Protein AF-0000000075447729 (afdb_homodimer)

Nearest PDB structures (foldseek):
  5v6p-assembly1_B  TM=3.395E-01  e=4.641E+00  Saccharomyces cerevisiae S288C
  5l9u-assembly1_O  TM=1.734E-01  e=1.439E+00  Homo sapiens
  3sf4-assembly1_A  TM=2.331E-01  e=7.846E+00  Homo sapiens
  6q6h-assembly1_O  TM=1.953E-01  e=3.949E+00  Homo sapiens
  5v6p-assembly1_B  TM=3.345E-01  e=5.089E+00  Saccharomyces cerevisiae S288C

Radius of gyration: 35.37 Å; Cα contacts (8 Å, |Δi|>4): 1286; chains: 2; bounding box: 98×105×91 Å

Organism: Fusarium oxysporum f. sp. cubense (strain race 4) (NCBI:txid2502994)

Sequence (1040 aa):
MRSFPSGCWTCKLRHRKCDLQIPACRECTDRCIPCHGYGSKPTWMDGSAAEHEELERIKRAVKQHVKKLRRVQRNQNLGRDVQPERRAQIQTPPAPDATELSISPSQDPNPPYVLPPRLASLIMYYLDHVFVWQFPYFQPRSSLGNRGWLLIFLSNGGSLSHAALALSTLHRDASQKKCSYSQEAFEFHSMALRELRKLSQHTETETLLSDRTKLAEFIAASLTLISFEVFNGAEYDWVPHLDAVTAVLAMHSPDALLLTSSSPKSTLPSPINTSRDGDPHQSQADFNFLVAEALWHDILACATTGRVPRIPYRQWLEGSSLEMADLMGCCNWVMIAIGDLAHLQAWKKDMKQQGRLSVPELARRGQRIEKRLQDGITELKRTANVRASIRGSIPPAPWVSHIFALASLVLSSTIVSGPWALLPEVKDAISESIIVLSDWPQAIPLRGLVWPLYIIGCLAEPSLQGVFESLLSSVLDESGGFGNSGTVIKLLKCRWAAPPNCNHDGLELVFQTGSNVLLTMRSFPSGCWTCKLRHRKCDLQIPACRECTDRCIPCHGYGSKPTWMDGSAAEHEELERIKRAVKQHVKKLRRVQRNQNLGRDVQPERRAQIQTPPAPDATELSISPSQDPNPPYVLPPRLASLIMYYLDHVFVWQFPYFQPRSSLGNRGWLLIFLSNGGSLSHAALALSTLHRDASQKKCSYSQEAFEFHSMALRELRKLSQHTETETLLSDRTKLAEFIAASLTLISFEVFNGAEYDWVPHLDAVTAVLAMHSPDALLLTSSSPKSTLPSPINTSRDGDPHQSQADFNFLVAEALWHDILACATTGRVPRIPYRQWLEGSSLEMADLMGCCNWVMIAIGDLAHLQAWKKDMKQQGRLSVPELARRGQRIEKRLQDGITELKRTANVRASIRGSIPPAPWVSHIFALASLVLSSTIVSGPWALLPEVKDAISESIIVLSDWPQAIPLRGLVWPLYIIGCLAEPSLQGVFESLLSSVLDESGGFGNSGTVIKLLKCRWAAPPNCNHDGLELVFQTGSNVLLT

Foldseek 3Di:
DDPQQQAFLVCVLQVHGFPLDPPATCVCVVQVHDGNGRDDHDPQCPPDPSSVVSSVVRVVSSVVSVVVVVVVVVVVVPPPPDDPDPPDPPDPDPDDDPPPPPPPPDPDPDPPPDQDPVLVVLLVLLVPPVLCLVFVQADLPDPPNDCVLVVVLLRPQALLVLLSSLSSQVLVCLLVVVVDPSVSSVVSVVRSVVRLVCLVVVQDLVRCLVDQSSVLSNLNNLLSVCVVCQLAQQLDDNVVSLVVNLVSLQVDACCRNVDDPPPDDPPPPPPPPPPPPPPVVVNGRPVLQSVLSSLVQQLLLCLAPLAARSHPLCRVQVVDPRANCNGLLEGSLLSVLSNLLSVLLVVQVVCVVVVNDDLVVSVVSLVVSLVSLVVLLVVLVVVVVVCVPPPDDDNRNSLLNNLSSLLSQLSSCLSNPFLALPDPSLVVSLVVNLVSVVPPDPNRALLSCQSSLLSNLLSDDPVCNVVSLVSLVSNCVVSSNGGNSVVSSVLSVVSNPDDPPPPDPRRNPSNHDPRSRRRD/DPPQQQAFLVCVLQVHGFPLDPPATCVCVVQVHDGNGRDDHDPQCPPDPSSVVNSVVRVVSSVVSVVVVVVVVVVVVPPPPDDPDDPDPPDPDDPDDPPPVPPPPDPDDDPPPDQDPVLVVLLVLLVPPVLCLVFVQADLPDPPNDCVLVVVLLRPQALLVLLSSLSSQVLVCLLVVVVDPSVSSVVSVVRSVVRLVCLVVVQDLVRCLVDQSSVLSNLNNLLSVCVVCQLAQQLDDNVVSLVVNLVSLQVDACCRNVVDPPDPPPPPPPPPPPPPPPPVVVNGRPVLQSVLSSLVQQLLLCQAPLAARSHPLCRVQVVDPRANCNGLLEGSLLSVLSNLLSVLLVVQVVCVVVVNDDLVVSVVSLVVSLVSLVVLLVVLVVVVVVCVPPPDDDNRNSLLNNLSSLLSQLSSCCSNPFLALPDPSLVVSLVVNLVSVVVPDPNRALLSCQSSLLSNLLSDDPVCNVVSLVSLVSNCVVSSNGGNSVVSSVLSVVSNPDDPPPDDPRSPRSSHDPRSGRRD

pLDDT: mean 79.83, std 22.79, range [18.14, 98.88]

Structure (mmCIF, N/CA/C/O backbone):
data_AF-0000000075447729-model_v1
#
loop_
_entity.id
_entity.type
_entity.pdbx_description
1 polymer 'Zn(2)-C6 fungal-type domain-containing protein'
#
loop_
_atom_site.group_PDB
_atom_site.id
_atom_site.type_symbol
_atom_site.label_atom_id
_atom_site.label_alt_id
_atom_site.label_comp_id
_atom_site.label_asym_id
_atom_site.label_entity_id
_atom_site.label_seq_id
_atom_site.pdbx_PDB_ins_code
_atom_site.Cartn_x
_atom_site.Cartn_y
_atom_site.Cartn_z
_atom_site.occupancy
_atom_site.B_iso_or_equiv
_atom_site.auth_seq_id
_atom_site.auth_comp_id
_atom_site.auth_asym_id
_atom_site.auth_atom_id
_atom_site.pdbx_PDB_model_num
ATOM 1 N N . MET A 1 1 ? -6.238 12.953 38.094 1 24.48 1 MET A N 1
ATOM 2 C CA . MET A 1 1 ? -5.391 12.375 37.062 1 24.48 1 MET A CA 1
ATOM 3 C C . MET A 1 1 ? -3.922 12.688 37.312 1 24.48 1 MET A C 1
ATOM 5 O O . MET A 1 1 ? -3.521 13.852 37.344 1 24.48 1 MET A O 1
ATOM 9 N N . ARG A 1 2 ? -3.244 11.867 38.062 1 32.47 2 ARG A N 1
ATOM 10 C CA . ARG A 1 2 ? -1.899 12.031 38.594 1 32.47 2 ARG A CA 1
ATOM 11 C C . ARG A 1 2 ? -0.875 12.188 37.469 1 32.47 2 ARG A C 1
ATOM 13 O O . ARG A 1 2 ? -0.861 11.398 36.531 1 32.47 2 ARG A O 1
ATOM 20 N N . SER A 1 3 ? -0.481 13.391 37.281 1 36.84 3 SER A N 1
ATOM 21 C CA . SER A 1 3 ? 0.543 13.812 36.312 1 36.84 3 SER A CA 1
ATOM 22 C C . SER A 1 3 ? 1.813 12.977 36.469 1 36.84 3 SER A C 1
ATOM 24 O O . SER A 1 3 ? 2.395 12.922 37.562 1 36.84 3 SER A O 1
ATOM 26 N N . PHE A 1 4 ? 1.865 11.844 36 1 41.59 4 PHE A N 1
ATOM 27 C CA . PHE A 1 4 ? 3.111 11.086 36.094 1 41.59 4 PHE A CA 1
ATOM 28 C C . PHE A 1 4 ? 4.309 11.984 35.781 1 41.59 4 PHE A C 1
ATOM 30 O O . PHE A 1 4 ? 4.297 12.734 34.812 1 41.59 4 PHE A O 1
ATOM 37 N N . PRO A 1 5 ? 5.234 12.289 36.656 1 50.41 5 PRO A N 1
ATOM 38 C CA . PRO A 1 5 ? 6.344 13.242 36.594 1 50.41 5 PRO A CA 1
ATOM 39 C C . PRO A 1 5 ? 7.324 12.938 35.469 1 50.41 5 PRO A C 1
ATOM 41 O O . PRO A 1 5 ? 7.695 11.781 35.25 1 50.41 5 PRO A O 1
ATOM 44 N N . SER A 1 6 ? 7.414 13.766 34.375 1 61.31 6 SER A N 1
ATOM 45 C CA . SER A 1 6 ? 8.18 13.594 33.125 1 61.31 6 SER A CA 1
ATOM 46 C C . SER A 1 6 ? 9.68 13.711 33.406 1 61.31 6 SER A C 1
ATOM 48 O O . SER A 1 6 ? 10.492 13.461 32.5 1 61.31 6 SER A O 1
ATOM 50 N N . GLY A 1 7 ? 10.219 13.844 34.469 1 71.81 7 GLY A N 1
ATOM 51 C CA . GLY A 1 7 ? 11.625 13.875 34.844 1 71.81 7 GLY A CA 1
ATOM 52 C C . GLY A 1 7 ? 11.883 14.633 36.125 1 71.81 7 GLY A C 1
ATOM 53 O O . GLY A 1 7 ? 10.977 15.266 36.656 1 71.81 7 GLY A O 1
ATOM 54 N N . CYS A 1 8 ? 13.062 14.375 36.688 1 78.31 8 CYS A N 1
ATOM 55 C CA . CYS A 1 8 ? 13.414 15.125 37.906 1 78.31 8 CYS A CA 1
ATOM 56 C C . CYS A 1 8 ? 13.555 16.609 37.594 1 78.31 8 CYS A C 1
ATOM 58 O O . CYS A 1 8 ? 13.766 16.984 36.438 1 78.31 8 CYS A O 1
ATOM 60 N N . TRP A 1 9 ? 13.328 17.484 38.469 1 80.5 9 TRP A N 1
ATOM 61 C CA . TRP A 1 9 ? 13.297 18.938 38.281 1 80.5 9 TRP A CA 1
ATOM 62 C C . TRP A 1 9 ? 14.641 19.453 37.781 1 80.5 9 TRP A C 1
ATOM 64 O O . TRP A 1 9 ? 14.695 20.438 37.031 1 80.5 9 TRP A O 1
ATOM 74 N N . THR A 1 10 ? 15.734 18.75 38.031 1 81.88 10 THR A N 1
ATOM 75 C CA . THR A 1 10 ? 17.062 19.109 37.531 1 81.88 10 THR A CA 1
ATOM 76 C C . THR A 1 10 ? 17.172 18.812 36.031 1 81.88 10 THR A C 1
ATOM 78 O O . THR A 1 10 ? 17.672 19.641 35.281 1 81.88 10 THR A O 1
ATOM 81 N N . CYS A 1 11 ? 16.656 17.703 35.75 1 78.44 11 CYS A N 1
ATOM 82 C CA . CYS A 1 11 ? 16.703 17.312 34.344 1 78.44 11 CYS A CA 1
ATOM 83 C C . CYS A 1 11 ? 15.742 18.156 33.531 1 78.44 11 CYS A C 1
ATOM 85 O O . CYS A 1 11 ? 16.047 18.516 32.375 1 78.44 11 CYS A O 1
ATOM 87 N N . LYS A 1 12 ? 14.727 18.625 34.156 1 78.38 12 LYS A N 1
ATOM 88 C CA . LYS A 1 12 ? 13.781 19.562 33.531 1 78.38 12 LYS A CA 1
ATOM 89 C C . LYS A 1 12 ? 14.422 20.922 33.312 1 78.38 12 LYS A C 1
ATOM 91 O O . LYS A 1 12 ? 14.242 21.547 32.281 1 78.38 12 LYS A O 1
ATOM 96 N N . LEU A 1 13 ? 15.195 21.312 34.312 1 78.69 13 LEU A N 1
ATOM 97 C CA . LEU A 1 13 ? 15.875 22.609 34.281 1 78.69 13 LEU A CA 1
ATOM 98 C C . LEU A 1 13 ? 16.984 22.625 33.219 1 78.69 13 LEU A C 1
ATOM 100 O O . LEU A 1 13 ? 17.219 23.656 32.594 1 78.69 13 LEU A O 1
ATOM 104 N N . ARG A 1 14 ? 17.594 21.531 33.031 1 76.19 14 ARG A N 1
ATOM 105 C CA . ARG A 1 14 ? 18.734 21.391 32.125 1 76.19 14 ARG A CA 1
ATOM 106 C C . ARG A 1 14 ? 18.266 20.984 30.719 1 76.19 14 ARG A C 1
ATOM 108 O O . ARG A 1 14 ? 19.078 20.906 29.797 1 76.19 14 ARG A O 1
ATOM 115 N N . HIS A 1 15 ? 16.984 20.828 30.656 1 74.69 15 HIS A N 1
ATOM 116 C CA . HIS A 1 15 ? 16.328 20.359 29.422 1 74.69 15 HIS A CA 1
ATOM 117 C C . HIS A 1 15 ? 16.984 19.078 28.922 1 74.69 15 HIS A C 1
ATOM 119 O O . HIS A 1 15 ? 17.281 18.953 27.734 1 74.69 15 HIS A O 1
ATOM 125 N N . ARG A 1 16 ? 17.172 18.125 30 1 75.12 16 ARG A N 1
ATOM 126 C CA . ARG A 1 16 ? 17.766 16.812 29.734 1 75.12 16 ARG A CA 1
ATOM 127 C C . ARG A 1 16 ? 16.781 15.695 30.016 1 75.12 16 ARG A C 1
ATOM 129 O O . ARG A 1 16 ? 15.914 15.828 30.891 1 75.12 16 ARG A O 1
ATOM 136 N N . LYS A 1 17 ? 16.828 14.711 29.281 1 73.81 17 LYS A N 1
ATOM 137 C CA . LYS A 1 17 ? 15.984 13.547 29.516 1 73.81 17 LYS A CA 1
ATOM 138 C C . LYS A 1 17 ? 16.375 12.844 30.812 1 73.81 17 LYS A C 1
ATOM 140 O O . LYS A 1 17 ? 17.547 12.492 31.016 1 73.81 17 LYS A O 1
ATOM 145 N N . CYS A 1 18 ? 15.445 12.508 31.656 1 74 18 CYS A N 1
ATOM 146 C CA . CYS A 1 18 ? 15.609 11.914 32.969 1 74 18 CYS A CA 1
ATOM 147 C C . CYS A 1 18 ? 15.281 10.43 32.938 1 74 18 CYS A C 1
ATOM 149 O O . CYS A 1 18 ? 14.352 10 32.25 1 74 18 CYS A O 1
ATOM 151 N N . ASP A 1 19 ? 16 9.609 33.531 1 73 19 ASP A N 1
ATOM 152 C CA . ASP A 1 19 ? 15.758 8.172 33.562 1 73 19 ASP A CA 1
ATOM 153 C C . ASP A 1 19 ? 14.781 7.809 34.688 1 73 19 ASP A C 1
ATOM 155 O O . ASP A 1 19 ? 14.594 6.629 34.969 1 73 19 ASP A O 1
ATOM 159 N N . LEU A 1 20 ? 14.242 8.617 35.406 1 73.19 20 LEU A N 1
ATOM 160 C CA . LEU A 1 20 ? 13.211 8.562 36.438 1 73.19 20 LEU A CA 1
ATOM 161 C C . LEU A 1 20 ? 13.609 7.594 37.531 1 73.19 20 LEU A C 1
ATOM 163 O O . LEU A 1 20 ? 12.75 7.066 38.25 1 73.19 20 LEU A O 1
ATOM 167 N N . GLN A 1 21 ? 14.93 7.395 37.719 1 76.81 21 GLN A N 1
ATOM 168 C CA . GLN A 1 21 ? 15.359 6.57 38.844 1 76.81 21 GLN A CA 1
ATOM 169 C C . GLN A 1 21 ? 15.211 7.316 40.188 1 76.81 21 GLN A C 1
ATOM 171 O O . GLN A 1 21 ? 15.375 8.539 40.219 1 76.81 21 GLN A O 1
ATOM 176 N N . ILE A 1 22 ? 14.703 6.566 41.156 1 74.38 22 ILE A N 1
ATOM 177 C CA . ILE A 1 22 ? 14.547 7.086 42.531 1 74.38 22 ILE A CA 1
ATOM 178 C C . ILE A 1 22 ? 15.633 6.516 43.406 1 74.38 22 ILE A C 1
ATOM 180 O O . ILE A 1 22 ? 16.031 5.355 43.281 1 74.38 22 ILE A O 1
ATOM 184 N N . PRO A 1 23 ? 16.188 7.422 44.344 1 76.19 23 PRO A N 1
ATOM 185 C CA . PRO A 1 23 ? 15.805 8.781 44.75 1 76.19 23 PRO A CA 1
ATOM 186 C C . PRO A 1 23 ? 16.422 9.859 43.844 1 76.19 23 PRO A C 1
ATOM 188 O O . PRO A 1 23 ? 15.969 11 43.875 1 76.19 23 PRO A O 1
ATOM 191 N N . ALA A 1 24 ? 17.422 9.3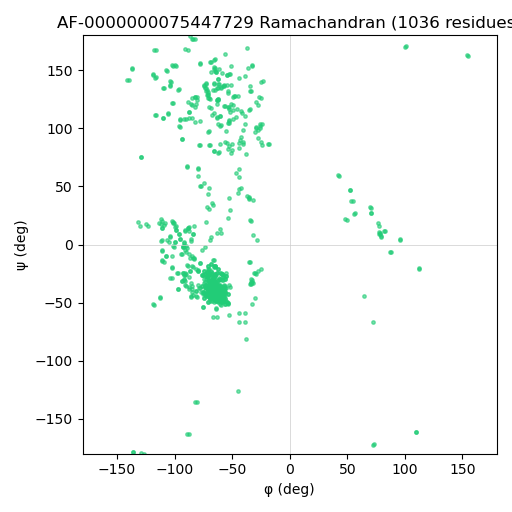75 42.969 1 78.19 24 ALA A N 1
ATOM 192 C CA . ALA A 1 24 ? 18.078 10.312 42.062 1 78.19 24 ALA A CA 1
ATOM 193 C C . ALA A 1 24 ? 18.281 9.688 40.688 1 78.19 24 ALA A C 1
ATOM 195 O O . ALA A 1 24 ? 18.547 8.484 40.562 1 78.19 24 ALA A O 1
ATOM 196 N N . CYS A 1 25 ? 18.078 10.594 39.75 1 77.75 25 CYS A N 1
ATOM 197 C CA . CYS A 1 25 ? 18.219 10.039 38.406 1 77.75 25 CYS A CA 1
ATOM 198 C C . CYS A 1 25 ? 19.688 9.891 38.031 1 77.75 25 CYS A C 1
ATOM 200 O O . CYS A 1 25 ? 20.547 10.586 38.594 1 77.75 25 CYS A O 1
ATOM 202 N N . ARG A 1 26 ? 19.984 9 37.125 1 77.75 26 ARG A N 1
ATOM 203 C CA . ARG A 1 26 ? 21.359 8.711 36.719 1 77.75 26 ARG A CA 1
ATOM 204 C C . ARG A 1 26 ? 21.969 9.883 35.969 1 77.75 26 ARG A C 1
ATOM 206 O O . ARG A 1 26 ? 23.188 10.102 36.031 1 77.75 26 ARG A O 1
ATOM 213 N N . GLU A 1 27 ? 21.141 10.586 35.438 1 79.69 27 GLU A N 1
ATOM 214 C CA . GLU A 1 27 ? 21.594 11.734 34.656 1 79.69 27 GLU A CA 1
ATOM 215 C C . GLU A 1 27 ? 22.188 12.805 35.562 1 79.69 27 GLU A C 1
ATOM 217 O O . GLU A 1 27 ? 23.188 13.445 35.219 1 79.69 27 GLU A O 1
ATOM 222 N N . CYS A 1 28 ? 21.625 12.812 36.5 1 79.19 28 CYS A N 1
ATOM 223 C CA . CYS A 1 28 ? 22.094 13.766 37.5 1 79.19 28 CYS A CA 1
ATOM 224 C C . CYS A 1 28 ? 23.219 13.172 38.344 1 79.19 28 CYS A C 1
ATOM 226 O O . CYS A 1 28 ? 24.25 13.82 38.531 1 79.19 28 CYS A O 1
ATOM 228 N N . THR A 1 29 ? 23.172 11.82 38.594 1 81.25 29 THR A N 1
ATOM 229 C CA . THR A 1 29 ? 24.125 11.172 39.5 1 81.25 29 THR A CA 1
ATOM 230 C C . THR A 1 29 ? 25.453 10.945 38.781 1 81.25 29 THR A C 1
ATOM 232 O O . THR A 1 29 ? 26.516 11.125 39.375 1 81.25 29 THR A O 1
ATOM 235 N N . ASP A 1 30 ? 25.344 10.695 37.625 1 77.12 30 ASP A N 1
ATOM 236 C CA . ASP A 1 30 ? 26.562 10.414 36.875 1 77.12 30 ASP A CA 1
ATOM 237 C C . ASP A 1 30 ? 27.391 11.68 36.656 1 77.12 30 ASP A C 1
ATOM 239 O O . ASP A 1 30 ? 28.625 11.609 36.531 1 77.12 30 ASP A O 1
ATOM 243 N N . ARG A 1 31 ? 26.719 12.75 36.719 1 77.5 31 ARG A N 1
ATOM 244 C CA . ARG A 1 31 ? 27.375 14.031 36.5 1 77.5 31 ARG A CA 1
ATOM 245 C C . ARG A 1 31 ? 27.609 14.789 37.781 1 77.5 31 ARG A C 1
ATOM 247 O O . ARG A 1 31 ? 28.047 15.938 37.781 1 77.5 31 ARG A O 1
ATOM 254 N N . CYS A 1 32 ? 27.344 14.133 38.812 1 79.5 32 CYS A N 1
ATOM 255 C CA . CYS A 1 32 ? 27.531 14.609 40.188 1 79.5 32 CYS A CA 1
ATOM 256 C C . CYS A 1 32 ? 26.844 15.961 40.406 1 79.5 32 CYS A C 1
ATOM 258 O O . CYS A 1 32 ? 27.406 16.859 41.031 1 79.5 32 CYS A O 1
ATOM 260 N N . ILE A 1 33 ? 25.594 16.094 39.719 1 81.5 33 ILE A N 1
ATOM 261 C CA . ILE A 1 33 ? 24.797 17.297 39.938 1 81.5 33 ILE A CA 1
ATOM 262 C C . ILE A 1 33 ? 23.594 16.969 40.812 1 81.5 33 ILE A C 1
ATOM 264 O O . ILE A 1 33 ? 23.156 15.82 40.906 1 81.5 33 ILE A O 1
ATOM 268 N N . PRO A 1 34 ? 23.125 17.969 41.625 1 81.62 34 PRO A N 1
ATOM 269 C CA . PRO A 1 34 ? 21.984 17.703 42.5 1 81.62 34 PRO A CA 1
ATOM 270 C C . PRO A 1 34 ? 20.719 17.344 41.719 1 81.62 34 PRO A C 1
ATOM 272 O O . PRO A 1 34 ? 20.359 18.031 40.75 1 81.62 34 PRO A O 1
ATOM 275 N N . CYS A 1 35 ? 20.141 16.25 42 1 80.94 35 CYS A N 1
ATOM 276 C CA . CYS A 1 35 ? 18.844 15.828 41.469 1 80.94 35 CYS A CA 1
ATOM 277 C C . CYS A 1 35 ? 17.719 16.344 42.344 1 80.94 35 CYS A C 1
ATOM 279 O O . CYS A 1 35 ? 17.594 15.961 43.5 1 80.94 35 CYS A O 1
ATOM 281 N N . HIS A 1 36 ? 16.875 17.25 41.812 1 81.19 36 HIS A N 1
ATOM 282 C CA . HIS A 1 36 ? 15.836 17.875 42.656 1 81.19 36 HIS A CA 1
ATOM 283 C C . HIS A 1 36 ? 14.562 17.031 42.656 1 81.19 36 HIS A C 1
ATOM 285 O O . HIS A 1 36 ? 13.492 17.531 43.031 1 81.19 36 HIS A O 1
ATOM 291 N N . GLY A 1 37 ? 14.609 15.789 42.188 1 78.69 37 GLY A N 1
ATOM 292 C CA . GLY A 1 37 ? 13.578 14.781 42.344 1 78.69 37 GLY A CA 1
ATOM 293 C C . GLY A 1 37 ? 12.352 15.031 41.5 1 78.69 37 GLY A C 1
ATOM 294 O O . GLY A 1 37 ? 12.383 15.883 40.594 1 78.69 37 GLY A O 1
ATOM 295 N N . TYR A 1 38 ? 11.297 14.195 41.75 1 75.81 38 TYR A N 1
ATOM 296 C CA . TYR A 1 38 ? 10.133 14.086 40.906 1 75.81 38 TYR A CA 1
ATOM 297 C C . TYR A 1 38 ? 8.891 14.648 41.594 1 75.81 38 TYR A C 1
ATOM 299 O O . TYR A 1 38 ? 7.785 14.578 41.031 1 75.81 38 TYR A O 1
ATOM 307 N N . GLY A 1 39 ? 8.93 15.18 42.688 1 71.44 39 GLY A N 1
ATOM 308 C CA . GLY A 1 39 ? 7.805 15.641 43.469 1 71.44 39 GLY A CA 1
ATOM 309 C C . GLY A 1 39 ? 7.297 17.016 43.062 1 71.44 39 GLY A C 1
ATOM 310 O O . GLY A 1 39 ? 7.277 17.328 41.875 1 71.44 39 GLY A O 1
ATOM 311 N N . SER A 1 40 ? 7.023 17.859 44.094 1 72.75 40 SER A N 1
ATOM 312 C CA . SER A 1 40 ? 6.5 19.203 43.875 1 72.75 40 SER A CA 1
ATOM 313 C C . SER A 1 40 ? 7.57 20.125 43.312 1 72.75 40 SER A C 1
ATOM 315 O O . SER A 1 40 ? 8.75 20 43.656 1 72.75 40 SER A O 1
ATOM 317 N N . LYS A 1 41 ? 7.262 20.938 42.375 1 76.44 41 LYS A N 1
ATOM 318 C CA . LYS A 1 41 ? 8.148 21.938 41.75 1 76.44 41 LYS A CA 1
ATOM 319 C C . LYS A 1 41 ? 8.891 22.734 42.844 1 76.44 41 LYS A C 1
ATOM 321 O O . LYS A 1 41 ? 8.273 23.266 43.75 1 76.44 41 LYS A O 1
ATOM 326 N N . PRO A 1 42 ? 10.203 22.719 42.625 1 76.19 42 PRO A N 1
ATOM 327 C CA . PRO A 1 42 ? 10.945 23.5 43.625 1 76.19 42 PRO A CA 1
ATOM 328 C C . PRO A 1 42 ? 10.562 24.984 43.594 1 76.19 42 PRO A C 1
ATOM 330 O O . PRO A 1 42 ? 10.289 25.531 42.5 1 76.19 42 PRO A O 1
ATOM 333 N N . THR A 1 43 ? 10.391 25.641 44.75 1 75.56 43 THR A N 1
ATOM 334 C CA . THR A 1 43 ? 9.93 27.016 44.906 1 75.56 43 THR A CA 1
ATOM 335 C C . THR A 1 43 ? 10.789 27.984 44.125 1 75.56 43 THR A C 1
ATOM 337 O O . THR A 1 43 ? 10.305 29.031 43.656 1 75.56 43 THR A O 1
ATOM 340 N N . TRP A 1 44 ? 12.078 27.547 43.938 1 76.06 44 TRP A N 1
ATOM 341 C CA . TRP A 1 44 ? 12.984 28.453 43.219 1 76.06 44 TRP A CA 1
ATOM 342 C C . TRP A 1 44 ? 12.836 28.328 41.719 1 76.06 44 TRP A C 1
ATOM 344 O O . TRP A 1 44 ? 13.32 29.172 40.969 1 76.06 44 TRP A O 1
ATOM 354 N N . MET A 1 45 ? 12.102 27.25 41.219 1 73.56 45 MET A N 1
ATOM 355 C CA . MET A 1 45 ? 11.906 27.016 39.781 1 73.56 45 MET A CA 1
ATOM 356 C C . MET A 1 45 ? 10.656 27.734 39.281 1 73.56 45 MET A C 1
ATOM 358 O O . MET A 1 45 ? 9.672 27.078 38.906 1 73.56 45 MET A O 1
ATOM 362 N N . ASP A 1 46 ? 10.57 29.141 39.219 1 72.38 46 ASP A N 1
ATOM 363 C CA . ASP A 1 46 ? 9.445 30.016 38.875 1 72.38 46 ASP A CA 1
ATOM 364 C C . ASP A 1 46 ? 9.844 31.062 37.875 1 72.38 46 ASP A C 1
ATOM 366 O O . ASP A 1 46 ? 9.172 32.094 37.719 1 72.38 46 ASP A O 1
ATOM 370 N N . GLY A 1 47 ? 10.922 30.828 37.188 1 72.38 47 GLY A N 1
ATOM 371 C CA . GLY A 1 47 ? 11.391 31.734 36.156 1 72.38 47 GLY A CA 1
ATOM 372 C C . GLY A 1 47 ? 12.086 32.969 36.719 1 72.38 47 GLY A C 1
ATOM 373 O O . GLY A 1 47 ? 12.445 33.875 35.969 1 72.38 47 GLY A O 1
ATOM 374 N N . SER A 1 48 ? 12.352 33 38.031 1 74.06 48 SER A N 1
ATOM 375 C CA . SER A 1 48 ? 12.977 34.125 38.688 1 74.06 48 SER A CA 1
ATOM 376 C C . SER A 1 48 ? 14.5 34.062 38.594 1 74.06 48 SER A C 1
ATOM 378 O O . SER A 1 48 ? 15.047 33.156 37.969 1 74.06 48 SER A O 1
ATOM 380 N N . ALA A 1 49 ? 15.141 35.156 39.156 1 77.38 49 ALA A N 1
ATOM 381 C CA . ALA A 1 49 ? 16.609 35.219 39.188 1 77.38 49 ALA A CA 1
ATOM 382 C C . ALA A 1 49 ? 17.188 34 39.906 1 77.38 49 ALA A C 1
ATOM 384 O O . ALA A 1 49 ? 18.281 33.531 39.562 1 77.38 49 ALA A O 1
ATOM 385 N N . ALA A 1 50 ? 16.484 33.438 40.781 1 77.19 50 ALA A N 1
ATOM 386 C CA . ALA A 1 50 ? 16.953 32.281 41.531 1 77.19 50 ALA A CA 1
ATOM 387 C C . ALA A 1 50 ? 17.016 31.047 40.656 1 77.19 50 AL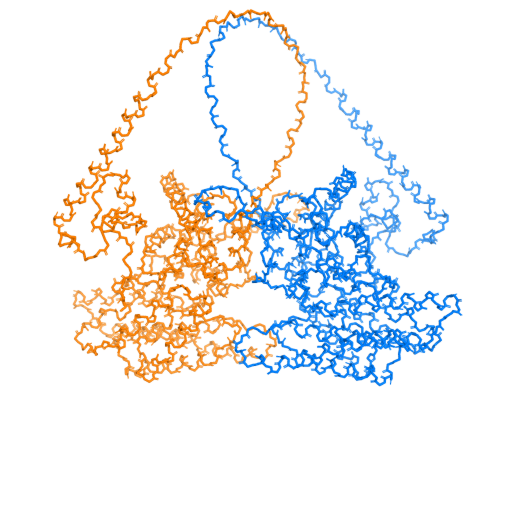A A C 1
ATOM 389 O O . ALA A 1 50 ? 17.938 30.234 40.781 1 77.19 50 ALA A O 1
ATOM 390 N N . GLU A 1 51 ? 16.125 30.906 39.781 1 76.56 51 GLU A N 1
ATOM 391 C CA . GLU A 1 51 ? 16.156 29.812 38.844 1 76.56 51 GLU A CA 1
ATOM 392 C C . GLU A 1 51 ? 17.344 29.922 37.906 1 76.56 51 GLU A C 1
ATOM 394 O O . GLU A 1 51 ? 18.031 28.922 37.625 1 76.56 51 GLU A O 1
ATOM 399 N N . HIS A 1 52 ? 17.609 31.016 37.438 1 79.69 52 HIS A N 1
ATOM 400 C CA . HIS A 1 52 ? 18.75 31.266 36.562 1 79.69 52 HIS A CA 1
ATOM 401 C C . HIS A 1 52 ? 20.062 31.031 37.281 1 79.69 52 HIS A C 1
ATOM 403 O O . HIS A 1 52 ? 21 30.469 36.719 1 79.69 52 HIS A O 1
ATOM 409 N N . GLU A 1 53 ? 20.141 31.438 38.5 1 80.5 53 GLU A N 1
ATOM 410 C CA . GLU A 1 53 ? 21.344 31.203 39.312 1 80.5 53 GLU A CA 1
ATOM 411 C C . GLU A 1 53 ? 21.562 29.719 39.531 1 80.5 53 GLU A C 1
ATOM 413 O O . GLU A 1 53 ? 22.703 29.25 39.469 1 80.5 53 GLU A O 1
ATOM 418 N N . GLU A 1 54 ? 20.516 28.984 39.719 1 78.94 54 GLU A N 1
ATOM 419 C CA . GLU A 1 54 ? 20.625 27.547 39.906 1 78.94 54 GLU A CA 1
ATOM 420 C C . GLU A 1 54 ? 21.031 26.844 38.625 1 78.94 54 GLU A C 1
ATOM 422 O O . GLU A 1 54 ? 21.875 25.938 38.625 1 78.94 54 GLU A O 1
ATOM 427 N N . LEU A 1 55 ? 20.547 27.328 37.562 1 79.75 55 LEU A N 1
ATOM 428 C CA . LEU A 1 55 ? 20.938 26.812 36.25 1 79.75 55 LEU A CA 1
ATOM 429 C C . LEU A 1 55 ? 22.406 27.078 36 1 79.75 55 LEU A C 1
ATOM 431 O O . LEU A 1 55 ? 23.125 26.203 35.5 1 79.75 55 LEU A O 1
ATOM 435 N N . GLU A 1 56 ? 22.859 28.188 36.25 1 80.12 56 GLU A N 1
ATOM 436 C CA . GLU A 1 56 ? 24.266 28.531 36.094 1 80.12 56 GLU A CA 1
ATOM 437 C C . GLU A 1 56 ? 25.141 27.703 37.031 1 80.12 56 GLU A C 1
ATOM 439 O O . GLU A 1 56 ? 26.234 27.281 36.656 1 80.12 56 GLU A O 1
ATOM 444 N N . ARG A 1 57 ? 24.75 27.469 38.188 1 80.38 57 ARG A N 1
ATOM 445 C CA . ARG A 1 57 ? 25.469 26.625 39.156 1 80.38 57 ARG A CA 1
ATOM 446 C C . ARG A 1 57 ? 25.578 25.188 38.625 1 80.38 57 ARG A C 1
ATOM 448 O O . ARG A 1 57 ? 26.641 24.578 38.719 1 80.38 57 ARG A O 1
ATOM 455 N N . ILE A 1 58 ? 24.453 24.672 38.062 1 79.12 58 ILE A N 1
ATOM 456 C CA . ILE A 1 58 ? 24.438 23.328 37.531 1 79.12 58 ILE A CA 1
ATOM 457 C C . ILE A 1 58 ? 25.344 23.234 36.312 1 79.12 58 ILE A C 1
ATOM 459 O O . ILE A 1 58 ? 26.125 22.297 36.156 1 79.12 58 ILE A O 1
ATOM 463 N N . LYS A 1 59 ? 25.406 24.156 35.438 1 78.62 59 LYS A N 1
ATOM 464 C CA . LYS A 1 59 ? 26.266 24.219 34.25 1 78.62 59 LYS A CA 1
ATOM 465 C C . LYS A 1 59 ? 27.734 24.266 34.656 1 78.62 59 LYS A C 1
ATOM 467 O O . LYS A 1 59 ? 28.578 23.594 34.062 1 78.62 59 LYS A O 1
ATOM 472 N N . ARG A 1 60 ? 28.047 25.031 35.594 1 78.69 60 ARG A N 1
ATOM 473 C CA . ARG A 1 60 ? 29.406 25.109 36.125 1 78.69 60 ARG A CA 1
ATOM 474 C C . ARG A 1 60 ? 29.828 23.781 36.719 1 78.69 60 ARG A C 1
ATOM 476 O O . ARG A 1 60 ? 30.969 23.344 36.531 1 78.69 60 ARG A O 1
ATOM 483 N N . ALA A 1 61 ? 28.938 23.172 37.375 1 78.12 61 ALA A N 1
ATOM 484 C CA . ALA A 1 61 ? 29.234 21.891 38 1 78.12 61 ALA A CA 1
ATOM 485 C C . ALA A 1 61 ? 29.484 20.812 36.969 1 78.12 61 ALA A C 1
ATOM 487 O O . ALA A 1 61 ? 30.406 20 37.094 1 78.12 61 ALA A O 1
ATOM 488 N N . VAL A 1 62 ? 28.734 20.812 35.906 1 77.06 62 VAL A N 1
ATOM 489 C CA . VAL A 1 62 ? 28.906 19.859 34.812 1 77.06 62 VAL A CA 1
ATOM 490 C C . VAL A 1 62 ? 30.219 20.125 34.094 1 77.06 62 VAL A C 1
ATOM 492 O O . VAL A 1 62 ? 30.984 19.188 33.812 1 77.06 62 VAL A O 1
ATOM 495 N N . LYS A 1 63 ? 30.531 21.281 33.812 1 75.25 63 LYS A N 1
ATOM 496 C CA . LYS A 1 63 ? 31.797 21.672 33.188 1 75.25 63 LYS A CA 1
ATOM 497 C C . LYS A 1 63 ? 32.969 21.281 34.062 1 75.25 63 LYS A C 1
ATOM 499 O O . LYS A 1 63 ? 34 20.797 33.562 1 75.25 63 LYS A O 1
ATOM 504 N N . GLN A 1 64 ? 32.906 21.438 35.344 1 75.06 64 GLN A N 1
ATOM 505 C CA . GLN A 1 64 ? 33.938 21.062 36.281 1 75.06 64 GLN A CA 1
ATOM 506 C C . GLN A 1 64 ? 34.125 19.547 36.312 1 75.06 64 GLN A C 1
ATOM 508 O O . GLN A 1 64 ? 35.25 19.047 36.375 1 75.06 64 GLN A O 1
ATOM 513 N N . HIS A 1 65 ? 33.031 18.859 36.188 1 71.69 65 HIS A N 1
ATOM 514 C CA . HIS A 1 65 ? 33.094 17.406 36.188 1 71.69 65 HIS A CA 1
ATOM 515 C C . HIS A 1 65 ? 33.781 16.891 34.938 1 71.69 65 HIS A C 1
ATOM 517 O O . HIS A 1 65 ? 34.656 16.016 35 1 71.69 65 HIS A O 1
ATOM 523 N N . VAL A 1 66 ? 33.531 17.438 33.812 1 71.5 66 VAL A N 1
ATOM 524 C CA . VAL A 1 66 ? 34.156 17.062 32.562 1 71.5 66 VAL A CA 1
ATOM 525 C C . VAL A 1 66 ? 35.656 17.422 32.562 1 71.5 66 VAL A C 1
ATOM 527 O O . VAL A 1 66 ? 36.469 16.641 32.094 1 71.5 66 VAL A O 1
ATOM 530 N N . LYS A 1 67 ? 35.969 18.438 33.031 1 69.56 67 LYS A N 1
ATOM 531 C CA . LYS A 1 67 ? 37.344 18.844 33.188 1 69.56 67 LYS A CA 1
ATOM 532 C C . LYS A 1 67 ? 38.094 17.875 34.125 1 69.56 67 LYS A C 1
ATOM 534 O O . LYS A 1 67 ? 39.25 17.516 33.844 1 69.56 67 LYS A O 1
ATOM 539 N N . LYS A 1 68 ? 37.5 17.453 35.062 1 69.06 68 LYS A N 1
ATOM 540 C CA . LYS A 1 68 ? 38.125 16.5 36 1 69.06 68 LYS A CA 1
ATOM 541 C C . LYS A 1 68 ? 38.312 15.141 35.312 1 69.06 68 LYS A C 1
ATOM 543 O O . LYS A 1 68 ? 39.344 14.5 35.5 1 69.06 68 LYS A O 1
ATOM 548 N N . LEU A 1 69 ? 37.375 14.789 34.562 1 64.81 69 LEU A N 1
ATOM 549 C CA . LEU A 1 69 ? 37.5 13.516 33.844 1 64.81 69 LEU A CA 1
ATOM 550 C C . LEU A 1 69 ? 38.625 13.57 32.844 1 64.81 69 LEU A C 1
ATOM 552 O O . LEU A 1 69 ? 39.375 12.602 32.688 1 64.81 69 LEU A O 1
ATOM 556 N N . ARG A 1 70 ? 38.75 14.586 32.125 1 63.16 70 ARG A N 1
ATOM 557 C CA . ARG A 1 70 ? 39.812 14.789 31.141 1 63.16 70 ARG A CA 1
ATOM 558 C C . ARG A 1 70 ? 41.188 14.797 31.828 1 63.16 70 ARG A C 1
ATOM 560 O O . ARG A 1 70 ? 42.156 14.258 31.297 1 63.16 70 ARG A O 1
ATOM 567 N N . ARG A 1 71 ? 41.25 15.289 32.938 1 59.47 71 ARG A N 1
ATOM 568 C CA . ARG A 1 71 ? 42.5 15.305 33.688 1 59.47 71 ARG A CA 1
ATOM 569 C C . ARG A 1 71 ? 42.844 13.906 34.156 1 59.47 71 ARG A C 1
ATOM 571 O O . ARG A 1 71 ? 44.031 13.531 34.156 1 59.47 71 ARG A O 1
ATOM 578 N N . VAL A 1 72 ? 41.938 13.133 34.406 1 56.41 72 VAL A N 1
ATOM 579 C CA . VAL A 1 72 ? 42.188 11.773 34.875 1 56.41 72 VAL A CA 1
ATOM 580 C C . VAL A 1 72 ? 42.656 10.922 33.688 1 56.41 72 VAL A C 1
ATOM 582 O O . VAL A 1 72 ? 43.594 10.125 33.844 1 56.41 72 VAL A O 1
ATOM 585 N N . GLN A 1 73 ? 42.094 11.047 32.531 1 51.38 73 GLN A N 1
ATOM 586 C CA . GLN A 1 73 ? 42.5 10.289 31.359 1 51.38 73 GLN A CA 1
ATOM 587 C C . GLN A 1 73 ? 43.906 10.688 30.906 1 51.38 73 GLN A C 1
ATOM 589 O O . GLN A 1 73 ? 44.688 9.844 30.469 1 51.38 73 GLN A O 1
ATOM 594 N N . ARG A 1 74 ? 44.219 11.914 30.891 1 46.88 74 ARG A N 1
ATOM 595 C CA . ARG A 1 74 ? 45.562 12.367 30.594 1 46.88 74 ARG A CA 1
ATOM 596 C C . ARG A 1 74 ? 46.562 11.766 31.562 1 46.88 74 ARG A C 1
ATOM 598 O O . ARG A 1 74 ? 47.688 11.414 31.172 1 46.88 74 ARG A O 1
ATOM 605 N N . ASN A 1 75 ? 46.156 11.672 32.781 1 42.66 75 ASN A N 1
ATOM 606 C CA . ASN A 1 75 ? 47.094 11.133 33.75 1 42.66 75 ASN A CA 1
ATOM 607 C C . ASN A 1 75 ? 47.281 9.625 33.594 1 42.66 75 ASN A C 1
ATOM 609 O O . ASN A 1 75 ? 48.25 9.062 34.094 1 42.66 75 ASN A O 1
ATOM 613 N N . GLN A 1 76 ? 46.281 8.922 33.031 1 40.41 76 GLN A N 1
ATOM 614 C CA . GLN A 1 76 ? 46.5 7.48 32.938 1 40.41 76 GLN A CA 1
ATOM 615 C C . GLN A 1 76 ? 47.469 7.141 31.797 1 40.41 76 GLN A C 1
ATOM 617 O O . GLN A 1 76 ? 48.062 6.066 31.781 1 40.41 76 GLN A O 1
ATOM 622 N N . ASN A 1 77 ? 47.438 7.855 30.672 1 37.28 77 ASN A N 1
ATOM 623 C CA . ASN A 1 77 ? 48.312 7.566 29.547 1 37.28 77 ASN A CA 1
ATOM 624 C C . ASN A 1 77 ? 49.781 7.844 29.906 1 37.28 77 ASN A C 1
ATOM 626 O O . ASN A 1 77 ? 50.656 7.707 29.062 1 37.28 77 ASN A O 1
ATOM 630 N N . LEU A 1 78 ? 50 8.5 30.969 1 31.7 78 LEU A N 1
ATOM 631 C CA . LEU A 1 78 ? 51.406 8.82 31.234 1 31.7 78 LEU A CA 1
ATOM 632 C C . LEU A 1 78 ? 52.188 7.559 31.578 1 31.7 78 LEU A C 1
ATOM 634 O O . LEU A 1 78 ? 53.406 7.602 31.688 1 31.7 78 LEU A O 1
ATOM 638 N N . GLY A 1 79 ? 51.531 6.496 32.125 1 28.31 79 GLY A N 1
ATOM 639 C CA . GLY A 1 79 ? 52.469 5.656 32.844 1 28.31 79 GLY A CA 1
ATOM 640 C C . GLY A 1 79 ? 53.281 4.77 31.906 1 28.31 79 GLY A C 1
ATOM 641 O O . GLY A 1 79 ? 54.156 4.023 32.344 1 28.31 79 GLY A O 1
ATOM 642 N N . ARG A 1 80 ? 52.688 4.188 30.75 1 26.84 80 ARG A N 1
ATOM 643 C CA . ARG A 1 80 ? 53.375 2.98 30.328 1 26.84 80 ARG A CA 1
ATOM 644 C C . ARG A 1 80 ? 54.625 3.324 29.547 1 26.84 80 ARG A C 1
ATOM 646 O O . ARG A 1 80 ? 54.562 3.623 28.359 1 26.84 80 ARG A O 1
ATOM 653 N N . ASP A 1 81 ? 55.562 4.023 30.062 1 25.16 81 ASP A N 1
ATOM 654 C CA . ASP A 1 81 ? 56.812 4.492 29.469 1 25.16 81 ASP A CA 1
ATOM 655 C C . ASP A 1 81 ? 57.719 3.322 29.078 1 25.16 81 ASP A C 1
ATOM 657 O O . ASP A 1 81 ? 58.906 3.496 28.859 1 25.16 81 ASP A O 1
ATOM 661 N N . VAL A 1 82 ? 57.156 1.942 29.125 1 24.25 82 VAL A N 1
ATOM 662 C CA . VAL A 1 82 ? 58.344 1.065 29.219 1 24.25 82 VAL A CA 1
ATOM 663 C C . VAL A 1 82 ? 59.156 1.178 27.922 1 24.25 82 VAL A C 1
ATOM 665 O O . VAL A 1 82 ? 58.594 1.427 26.859 1 24.25 82 VAL A O 1
ATOM 668 N N . GLN A 1 83 ? 60.5 0.941 28 1 20.92 83 GLN A N 1
ATOM 669 C CA . GLN A 1 83 ? 61.75 1.19 27.312 1 20.92 83 GLN A CA 1
ATOM 670 C C . GLN A 1 83 ? 61.938 0.264 26.109 1 20.92 83 GLN A C 1
ATOM 672 O O . GLN A 1 83 ? 62.156 -0.936 26.266 1 20.92 83 GLN A O 1
ATOM 677 N N . PRO A 1 84 ? 60.906 0.135 25.141 1 22.23 84 PRO A N 1
ATOM 678 C CA . PRO A 1 84 ? 61.281 -0.886 24.156 1 22.23 84 PRO A CA 1
ATOM 679 C C . PRO A 1 84 ? 62.656 -0.652 23.578 1 22.23 84 PRO A C 1
ATOM 681 O O . PRO A 1 84 ? 63.094 0.494 23.453 1 22.23 84 PRO A O 1
ATOM 684 N N . GLU A 1 85 ? 63.562 -1.628 23.75 1 19.56 85 GLU A N 1
ATOM 685 C CA . GLU A 1 85 ? 64.938 -1.812 23.328 1 19.56 85 GLU A CA 1
ATOM 686 C C . GLU A 1 85 ? 65.062 -1.633 21.812 1 19.56 85 GLU A C 1
ATOM 688 O O . GLU A 1 85 ? 64.188 -2.018 21.062 1 19.56 85 GLU A O 1
ATOM 693 N N . ARG A 1 86 ? 66.062 -0.778 21.391 1 19.53 86 ARG A N 1
ATOM 694 C CA . ARG A 1 86 ? 66.5 -0.134 20.172 1 19.53 86 ARG A CA 1
ATOM 695 C C . ARG A 1 86 ? 67 -1.165 19.172 1 19.53 86 ARG A C 1
ATOM 697 O O . ARG A 1 86 ? 68.188 -1.561 19.219 1 19.53 86 ARG A O 1
ATOM 704 N N . ARG A 1 87 ? 66.375 -2.436 19.141 1 18.52 87 ARG A N 1
ATOM 705 C CA . ARG A 1 87 ? 67.25 -3.295 18.328 1 18.52 87 ARG A CA 1
ATOM 706 C C . ARG A 1 87 ? 67.562 -2.625 17 1 18.52 87 ARG A C 1
ATOM 708 O O . ARG A 1 87 ? 66.875 -1.767 16.516 1 18.52 87 ARG A O 1
ATOM 715 N N . ALA A 1 88 ? 68.812 -3.09 16.484 1 19.19 88 ALA A N 1
ATOM 716 C CA . ALA A 1 88 ? 69.875 -2.824 15.539 1 19.19 88 ALA A CA 1
ATOM 717 C C . ALA A 1 88 ? 69.375 -2.873 14.102 1 19.19 88 ALA A C 1
ATOM 719 O O . ALA A 1 88 ? 68.562 -3.75 13.75 1 19.19 88 ALA A O 1
ATOM 720 N N . GLN A 1 89 ? 69.5 -1.789 13.312 1 19.31 89 GLN A N 1
ATOM 721 C CA . GLN A 1 89 ? 69.062 -1.209 12.039 1 19.31 89 GLN A CA 1
ATOM 722 C C . GLN A 1 89 ? 69.688 -1.982 10.859 1 19.31 89 GLN A C 1
ATOM 724 O O . GLN A 1 89 ? 70.125 -1.385 9.883 1 19.31 89 GLN A O 1
ATOM 729 N N . ILE A 1 90 ? 69.938 -3.436 11.125 1 19.02 90 ILE A N 1
ATOM 730 C CA . ILE A 1 90 ? 70.812 -3.834 10.062 1 19.02 90 ILE A CA 1
ATOM 731 C C . ILE A 1 90 ? 70.25 -3.496 8.703 1 19.02 90 ILE A C 1
ATOM 733 O O . ILE A 1 90 ? 69.062 -3.729 8.477 1 19.02 90 ILE A O 1
ATOM 737 N N . GLN A 1 91 ? 71.062 -2.885 7.855 1 19.17 91 GLN A N 1
ATOM 738 C CA . GLN A 1 91 ? 71.062 -2.055 6.656 1 19.17 91 GLN A CA 1
ATOM 739 C C . GLN A 1 91 ? 70.688 -2.869 5.418 1 19.17 91 GLN A C 1
ATOM 741 O O . GLN A 1 91 ? 70.5 -2.309 4.344 1 19.17 91 GLN A O 1
ATOM 746 N N . THR A 1 92 ? 70.438 -4.285 5.586 1 20.58 92 THR A N 1
ATOM 747 C CA . THR A 1 92 ? 71.062 -4.785 4.336 1 20.58 92 THR A CA 1
ATOM 748 C C . THR A 1 92 ? 70.25 -4.238 3.137 1 20.58 92 THR A C 1
ATOM 750 O O . THR A 1 92 ? 69.062 -4.035 3.207 1 20.58 92 THR A O 1
ATOM 753 N N . PRO A 1 93 ? 71 -4.047 2.057 1 22.14 93 PRO A N 1
ATOM 754 C CA . PRO A 1 93 ? 70.938 -3.264 0.822 1 22.14 93 PRO A CA 1
ATOM 755 C C . PRO A 1 93 ? 69.875 -3.777 -0.139 1 22.14 93 PRO A C 1
ATOM 757 O O . PRO A 1 93 ? 69.75 -3.301 -1.273 1 22.14 93 PRO A O 1
ATOM 760 N N . PRO A 1 94 ? 68.562 -4.031 0.4 1 20.66 94 PRO A N 1
ATOM 761 C CA . PRO A 1 94 ? 67.875 -4.883 -0.557 1 20.66 94 PRO A CA 1
ATOM 762 C C . PRO A 1 94 ? 67.688 -4.227 -1.925 1 20.66 94 PRO A C 1
ATOM 764 O O . PRO A 1 94 ? 67.375 -3.039 -2.01 1 20.66 94 PRO A O 1
ATOM 767 N N . ALA A 1 95 ? 68.5 -4.668 -2.789 1 19.95 95 ALA A N 1
ATOM 768 C CA . ALA A 1 95 ? 68.688 -4.191 -4.148 1 19.95 95 ALA A CA 1
ATOM 769 C C . ALA A 1 95 ? 67.375 -3.945 -4.883 1 19.95 95 ALA A C 1
ATOM 771 O O . ALA A 1 95 ? 66.312 -4.328 -4.402 1 19.95 95 ALA A O 1
ATOM 772 N N . PRO A 1 96 ? 67.312 -4.621 -6.086 1 22.12 96 PRO A N 1
ATOM 773 C CA . PRO A 1 96 ? 67.062 -4.082 -7.418 1 22.12 96 PRO A CA 1
ATOM 774 C C . PRO A 1 96 ? 65.562 -4.027 -7.738 1 22.12 96 PRO A C 1
ATOM 776 O O . PRO A 1 96 ? 64.75 -4.875 -7.27 1 22.12 96 PRO A O 1
ATOM 779 N N . ASP A 1 97 ? 65 -2.861 -8.07 1 20.56 97 ASP A N 1
ATOM 780 C CA . ASP A 1 97 ? 63.75 -2.156 -8.266 1 20.56 97 ASP A CA 1
ATOM 781 C C . ASP A 1 97 ? 63 -2.715 -9.469 1 20.56 97 ASP A C 1
ATOM 783 O O . ASP A 1 97 ? 63.219 -2.279 -10.602 1 20.56 97 ASP A O 1
ATOM 787 N N . ALA A 1 98 ? 63.062 -4.133 -9.734 1 22.2 98 ALA A N 1
ATOM 788 C CA . ALA A 1 98 ? 62.438 -4.559 -10.992 1 22.2 98 ALA A CA 1
ATOM 789 C C . ALA A 1 98 ? 61.062 -3.932 -11.18 1 22.2 98 ALA A C 1
ATOM 791 O O . ALA A 1 98 ? 60.25 -3.955 -10.266 1 22.2 98 ALA A O 1
ATOM 792 N N . THR A 1 99 ? 60.969 -3.066 -12.07 1 21.75 99 THR A N 1
ATOM 793 C CA . THR A 1 99 ? 59.938 -2.17 -12.586 1 21.75 99 THR A CA 1
ATOM 794 C C . THR A 1 99 ? 58.656 -2.943 -12.93 1 21.75 99 THR A C 1
ATOM 796 O O . THR A 1 99 ? 58.438 -3.318 -14.078 1 21.75 99 THR A O 1
ATOM 799 N N . GLU A 1 100 ? 58.406 -4.066 -12.18 1 20.62 100 GLU A N 1
ATOM 800 C CA . GLU A 1 100 ? 57.312 -4.848 -12.758 1 20.62 100 GLU A CA 1
ATOM 801 C C . GLU A 1 100 ? 56.062 -3.988 -12.977 1 20.62 100 GLU A C 1
ATOM 803 O O . GLU A 1 100 ? 55.656 -3.248 -12.078 1 20.62 100 GLU A O 1
ATOM 808 N N . LEU A 1 101 ? 55.812 -3.625 -14.227 1 23.39 101 LEU A N 1
ATOM 809 C CA . LEU A 1 101 ? 54.656 -2.914 -14.805 1 23.39 101 LEU A CA 1
ATOM 810 C C . LEU A 1 101 ? 53.344 -3.457 -14.258 1 23.39 101 LEU A C 1
ATOM 812 O O . LEU A 1 101 ? 52.938 -4.578 -14.578 1 23.39 101 LEU A O 1
ATOM 816 N N . SER A 1 102 ? 53.156 -3.424 -12.984 1 23.08 102 SER A N 1
ATOM 817 C CA . SER A 1 102 ? 51.969 -3.953 -12.344 1 23.08 102 SER A CA 1
ATOM 818 C C . SER A 1 102 ? 50.719 -3.354 -12.953 1 23.08 102 SER A C 1
ATOM 820 O O . SER A 1 102 ? 50.5 -2.139 -12.914 1 23.08 102 SER A O 1
ATOM 822 N N . ILE A 1 103 ? 50.281 -3.924 -14.117 1 25.61 103 ILE A N 1
ATOM 823 C CA . ILE A 1 103 ? 49 -3.609 -14.688 1 25.61 103 ILE A CA 1
ATOM 824 C C . ILE A 1 103 ? 47.938 -3.506 -13.57 1 25.61 103 ILE A C 1
ATOM 826 O O . ILE A 1 103 ? 47.75 -4.461 -12.812 1 25.61 103 ILE A O 1
ATOM 830 N N . SER A 1 104 ? 47.844 -2.363 -13.023 1 27.12 104 SER A N 1
ATOM 831 C CA . SER A 1 104 ? 46.875 -2.059 -11.961 1 27.12 104 SER A CA 1
ATOM 832 C C . SER A 1 104 ? 45.531 -2.668 -12.258 1 27.12 104 SER A C 1
ATOM 834 O O . SER A 1 104 ? 44.969 -2.449 -13.328 1 27.12 104 SER A O 1
ATOM 836 N N . PRO A 1 105 ? 45.25 -3.885 -11.766 1 28.5 105 PRO A N 1
ATOM 837 C CA . PRO A 1 105 ? 43.906 -4.457 -11.977 1 28.5 105 PRO A CA 1
ATOM 838 C C . PRO A 1 105 ? 42.812 -3.408 -11.938 1 28.5 105 PRO A C 1
ATOM 840 O O . PRO A 1 105 ? 42.938 -2.377 -11.281 1 28.5 105 PRO A O 1
ATOM 843 N N . SER A 1 106 ? 42.094 -3.164 -13.023 1 30.34 106 SER A N 1
ATOM 844 C CA . SER A 1 106 ? 40.875 -2.367 -13.125 1 30.34 106 SER A CA 1
ATOM 845 C C . SER A 1 106 ? 40.094 -2.432 -11.828 1 30.34 106 SER A C 1
ATOM 847 O O . SER A 1 106 ? 39.875 -3.51 -11.266 1 30.34 106 SER A O 1
ATOM 849 N N . GLN A 1 107 ? 40.25 -1.438 -10.961 1 32.09 107 GLN A N 1
ATOM 850 C CA . GLN A 1 107 ? 39.438 -1.169 -9.766 1 32.09 107 GLN A CA 1
ATOM 851 C C . GLN A 1 107 ? 38.031 -1.751 -9.898 1 32.09 107 GLN A C 1
ATOM 853 O O . GLN A 1 107 ? 37.312 -1.444 -10.852 1 32.09 107 GLN A O 1
ATOM 858 N N . ASP A 1 108 ? 37.844 -2.939 -9.523 1 33.78 108 ASP A N 1
ATOM 859 C CA . ASP A 1 108 ? 36.625 -3.707 -9.367 1 33.78 108 ASP A CA 1
ATOM 860 C C . ASP A 1 108 ? 35.438 -2.785 -9.117 1 33.78 108 ASP A C 1
ATOM 862 O O . ASP A 1 108 ? 35.594 -1.71 -8.531 1 33.78 108 ASP A O 1
ATOM 866 N N . PRO A 1 109 ? 34.25 -3.031 -9.695 1 37.22 109 PRO A N 1
ATOM 867 C CA . PRO A 1 109 ? 32.938 -2.42 -9.625 1 37.22 109 PRO A CA 1
ATOM 868 C C . PRO A 1 109 ? 32.562 -1.965 -8.211 1 37.22 109 PRO A C 1
ATOM 870 O O . PRO A 1 109 ? 33.188 -2.402 -7.238 1 37.22 109 PRO A O 1
ATOM 873 N N . ASN A 1 110 ? 31.844 -0.869 -8.047 1 40.28 110 ASN A N 1
ATOM 874 C CA . ASN A 1 110 ? 31.203 -0.29 -6.867 1 40.28 110 ASN A CA 1
ATOM 875 C C . ASN A 1 110 ? 30.875 -1.357 -5.828 1 40.28 110 ASN A C 1
ATOM 877 O O . ASN A 1 110 ? 30.328 -2.412 -6.168 1 40.28 110 ASN A O 1
ATOM 881 N N . PRO A 1 111 ? 31.641 -1.517 -4.82 1 45.81 111 PRO A N 1
ATOM 882 C CA . PRO A 1 111 ? 31.25 -2.467 -3.775 1 45.81 111 PRO A CA 1
ATOM 883 C C . PRO A 1 111 ? 29.734 -2.617 -3.641 1 45.81 111 PRO A C 1
ATOM 885 O O . PRO A 1 111 ? 28.984 -1.676 -3.928 1 45.81 111 PRO A O 1
ATOM 888 N N . PRO A 1 112 ? 29.188 -3.828 -3.777 1 52.53 112 PRO A N 1
ATOM 889 C CA . PRO A 1 112 ? 27.75 -4.086 -3.658 1 52.53 112 PRO A CA 1
ATOM 890 C C . PRO A 1 112 ? 27.109 -3.311 -2.514 1 52.53 112 PRO A C 1
ATOM 892 O O . PRO A 1 112 ? 27.734 -3.098 -1.474 1 52.53 112 PRO A O 1
ATOM 895 N N . TYR A 1 113 ? 26.219 -2.332 -2.727 1 59.03 113 TYR A N 1
ATOM 896 C CA . TYR A 1 113 ? 25.359 -1.624 -1.786 1 59.03 113 TYR A CA 1
ATOM 897 C C . TYR A 1 113 ? 24.719 -2.592 -0.797 1 59.03 113 TYR A C 1
ATOM 899 O O . TYR A 1 113 ? 23.922 -3.443 -1.185 1 59.03 113 TYR A O 1
ATOM 907 N N . VAL A 1 114 ? 25.406 -2.854 0.371 1 72 114 VAL A N 1
ATOM 908 C CA . VAL A 1 114 ? 24.75 -3.756 1.308 1 72 114 VAL A CA 1
ATOM 909 C C . VAL A 1 114 ? 24 -2.947 2.373 1 72 114 VAL A C 1
ATOM 911 O O . VAL A 1 114 ? 24.625 -2.223 3.152 1 72 114 VAL A O 1
ATOM 914 N N . LEU A 1 115 ? 22.766 -2.832 2.271 1 82.38 115 LEU A N 1
ATOM 915 C CA . LEU A 1 115 ? 21.906 -2.244 3.285 1 82.38 115 LEU A CA 1
ATOM 916 C C . LEU A 1 115 ? 21.812 -3.145 4.512 1 82.38 115 LEU A C 1
ATOM 918 O O . LEU A 1 115 ? 21.438 -4.312 4.402 1 82.38 115 LEU A O 1
ATOM 922 N N . PRO A 1 116 ? 22.25 -2.678 5.672 1 86.5 116 PRO A N 1
ATOM 923 C CA . PRO A 1 116 ? 22.094 -3.504 6.871 1 86.5 116 PRO A CA 1
ATOM 924 C C . PRO A 1 116 ? 20.656 -3.941 7.102 1 86.5 116 PRO A C 1
ATOM 926 O O . PRO A 1 116 ? 19.719 -3.172 6.848 1 86.5 116 PRO A O 1
ATOM 929 N N . PRO A 1 117 ? 20.484 -5.141 7.629 1 88.12 117 PRO A N 1
ATOM 930 C CA . PRO A 1 117 ? 19.141 -5.707 7.758 1 88.12 117 PRO A CA 1
ATOM 931 C C . PRO A 1 117 ? 18.234 -4.875 8.656 1 88.12 117 PRO A C 1
ATOM 933 O O . PRO A 1 117 ? 17.047 -4.676 8.336 1 88.12 117 PRO A O 1
ATOM 936 N N . ARG A 1 118 ? 18.734 -4.43 9.711 1 88.88 118 ARG A N 1
ATOM 937 C CA . ARG A 1 118 ? 17.906 -3.623 10.617 1 88.88 118 ARG A CA 1
ATOM 938 C C . ARG A 1 118 ? 17.453 -2.336 9.938 1 88.88 118 ARG A C 1
ATOM 940 O O . ARG A 1 118 ? 16.297 -1.945 10.055 1 88.88 118 ARG A O 1
ATOM 947 N N . LEU A 1 119 ? 18.375 -1.724 9.297 1 91.38 119 LEU A N 1
ATOM 948 C CA . LEU A 1 119 ? 18.062 -0.499 8.578 1 91.38 119 LEU A CA 1
ATOM 949 C C . LEU A 1 119 ? 17.031 -0.769 7.484 1 91.38 119 LEU A C 1
ATOM 951 O O . LEU A 1 119 ? 16.062 -0.015 7.336 1 91.38 119 LEU A O 1
ATOM 955 N N . ALA A 1 120 ? 17.234 -1.837 6.781 1 93.81 120 ALA A N 1
ATOM 956 C CA . ALA A 1 120 ? 16.297 -2.209 5.719 1 93.81 120 ALA A CA 1
ATOM 957 C C . ALA A 1 120 ? 14.898 -2.447 6.273 1 93.81 120 ALA A C 1
ATOM 959 O O . ALA A 1 120 ? 13.914 -2.021 5.676 1 93.81 120 ALA A O 1
ATOM 960 N N . SER A 1 121 ? 14.836 -3.092 7.398 1 93.75 121 SER A N 1
ATOM 961 C CA . SER A 1 121 ? 13.562 -3.373 8.047 1 93.75 121 SER A CA 1
ATOM 962 C C . SER A 1 121 ? 12.844 -2.086 8.445 1 93.75 121 SER A C 1
ATOM 964 O O . SER A 1 121 ? 11.648 -1.939 8.211 1 93.75 121 SER A O 1
ATOM 966 N N . LEU A 1 122 ? 13.547 -1.179 8.992 1 95.06 122 LEU A N 1
ATOM 967 C CA . LEU A 1 122 ? 12.961 0.078 9.445 1 95.06 122 LEU A CA 1
ATOM 968 C C . LEU A 1 122 ? 12.562 0.946 8.25 1 95.06 122 LEU A C 1
ATOM 970 O O . LEU A 1 122 ? 11.531 1.625 8.297 1 95.06 122 LEU A O 1
ATOM 974 N N . ILE A 1 123 ? 13.391 0.917 7.223 1 96.5 123 ILE A N 1
ATOM 975 C CA . ILE A 1 123 ? 13.062 1.67 6.016 1 96.5 123 ILE A CA 1
ATOM 976 C C . ILE A 1 123 ? 11.773 1.135 5.41 1 96.5 123 ILE A C 1
ATOM 978 O O . ILE A 1 123 ? 10.875 1.908 5.055 1 96.5 123 ILE A O 1
ATOM 982 N N . MET A 1 124 ? 11.648 -0.151 5.328 1 96.06 124 MET A N 1
ATOM 983 C CA . MET A 1 124 ? 10.438 -0.741 4.75 1 96.06 124 MET A CA 1
ATOM 984 C C . MET A 1 124 ? 9.227 -0.479 5.641 1 96.06 124 MET A C 1
ATOM 986 O O . MET A 1 124 ? 8.125 -0.241 5.141 1 96.06 124 MET A O 1
ATOM 990 N N . TYR A 1 125 ? 9.445 -0.594 6.918 1 95.12 125 TYR A N 1
ATOM 991 C CA . TYR A 1 125 ? 8.352 -0.252 7.816 1 95.12 125 TYR A CA 1
ATOM 992 C C . TYR A 1 125 ? 7.887 1.181 7.59 1 95.12 125 TYR A C 1
ATOM 994 O O . TYR A 1 125 ? 6.684 1.452 7.57 1 95.12 125 TYR A O 1
ATOM 1002 N N . TYR A 1 126 ? 8.844 2.082 7.469 1 97.38 126 TYR A N 1
ATOM 1003 C CA . TYR A 1 126 ? 8.492 3.467 7.18 1 97.38 126 TYR A CA 1
ATOM 1004 C C . TYR A 1 126 ? 7.656 3.562 5.91 1 97.38 126 TYR A C 1
ATOM 1006 O O . TYR A 1 126 ? 6.594 4.188 5.902 1 97.38 126 TYR A O 1
ATOM 1014 N N . LEU A 1 127 ? 8.117 2.965 4.836 1 96.81 127 LEU A N 1
ATOM 1015 C CA . LEU A 1 127 ? 7.488 3.082 3.527 1 96.81 127 LEU A CA 1
ATOM 1016 C C . LEU A 1 127 ? 6.098 2.453 3.533 1 96.81 127 LEU A C 1
ATOM 1018 O O . LEU A 1 127 ? 5.176 2.969 2.896 1 96.81 127 LEU A O 1
ATOM 1022 N N . ASP A 1 128 ? 5.941 1.425 4.336 1 94.75 128 ASP A N 1
ATOM 1023 C CA . ASP A 1 128 ? 4.699 0.658 4.262 1 94.75 128 ASP A CA 1
ATOM 1024 C C . ASP A 1 128 ? 3.676 1.171 5.273 1 94.75 128 ASP A C 1
ATOM 1026 O O . ASP A 1 128 ? 2.469 1.082 5.039 1 94.75 128 ASP A O 1
ATOM 1030 N N . HIS A 1 129 ? 4.141 1.662 6.371 1 94 129 HIS A N 1
ATOM 1031 C CA . HIS A 1 129 ? 3.205 1.978 7.441 1 94 129 HIS A CA 1
ATOM 1032 C C . HIS A 1 129 ? 3.225 3.467 7.77 1 94 129 HIS A C 1
ATOM 1034 O O . HIS A 1 129 ? 2.176 4.117 7.785 1 94 129 HIS A O 1
ATOM 1040 N N . VAL A 1 130 ? 4.395 4 8.008 1 96.44 130 VAL A N 1
ATOM 1041 C CA . VAL A 1 130 ? 4.508 5.379 8.469 1 96.44 130 VAL A CA 1
ATOM 1042 C C . VAL A 1 130 ? 4.102 6.34 7.355 1 96.44 130 VAL A C 1
ATOM 1044 O O . VAL A 1 130 ? 3.354 7.289 7.586 1 96.44 130 VAL A O 1
ATOM 1047 N N . PHE A 1 131 ? 4.668 6.035 6.137 1 97.06 131 PHE A N 1
ATOM 1048 C CA . PHE A 1 131 ? 4.34 6.871 4.984 1 97.06 131 PHE A CA 1
ATOM 1049 C C . PHE A 1 131 ? 2.832 6.941 4.777 1 97.06 131 PHE A C 1
ATOM 1051 O O . PHE A 1 131 ? 2.287 8.008 4.5 1 97.06 131 PHE A O 1
ATOM 1058 N N . VAL A 1 132 ? 2.143 5.883 4.992 1 94.25 132 VAL A N 1
ATOM 1059 C CA . VAL A 1 132 ? 0.698 5.793 4.809 1 94.25 132 VAL A CA 1
ATOM 1060 C C . VAL A 1 132 ? -0.011 6.609 5.887 1 94.25 132 VAL A C 1
ATOM 1062 O O . VAL A 1 132 ? -1.044 7.23 5.629 1 94.25 132 VAL A O 1
ATOM 1065 N N . TRP A 1 133 ? 0.496 6.547 7.031 1 94.75 133 TRP A N 1
ATOM 1066 C CA . TRP A 1 133 ? -0.051 7.348 8.125 1 94.75 133 TRP A CA 1
ATOM 1067 C C . TRP A 1 133 ? 0.13 8.836 7.844 1 94.75 133 TRP A C 1
ATOM 1069 O O . TRP A 1 133 ? -0.781 9.633 8.078 1 94.75 133 TRP A O 1
ATOM 1079 N N . GLN A 1 134 ? 1.292 9.219 7.324 1 96.19 134 GLN A N 1
ATOM 1080 C CA . GLN A 1 134 ? 1.602 10.617 7.051 1 96.19 134 GLN A CA 1
ATOM 1081 C C . GLN A 1 134 ? 0.762 11.148 5.891 1 96.19 134 GLN A C 1
ATOM 1083 O O . GLN A 1 134 ? 0.342 12.305 5.906 1 96.19 134 GLN A O 1
ATOM 1088 N N . PHE A 1 135 ? 0.59 10.297 4.852 1 96.56 135 PHE A N 1
ATOM 1089 C CA . PHE A 1 135 ? -0.046 10.727 3.609 1 96.56 135 PHE A CA 1
ATOM 1090 C C . PHE A 1 135 ? -1.167 9.766 3.219 1 96.56 135 PHE A C 1
ATOM 1092 O O . PHE A 1 135 ? -1.073 9.078 2.203 1 96.56 135 PHE A O 1
ATOM 1099 N N . PRO A 1 136 ? -2.295 9.867 3.934 1 94.81 136 PRO A N 1
ATOM 1100 C CA . PRO A 1 136 ? -3.369 8.891 3.729 1 94.81 136 PRO A CA 1
ATOM 1101 C C . PRO A 1 136 ? -4.035 9.023 2.361 1 94.81 136 PRO A C 1
ATOM 1103 O O . PRO A 1 136 ? -4.684 8.086 1.89 1 94.81 136 PRO A O 1
ATOM 1106 N N . TYR A 1 137 ? -3.875 10.117 1.66 1 95.31 137 TYR A N 1
ATOM 1107 C CA . TYR A 1 137 ? -4.578 10.336 0.402 1 95.31 137 TYR A CA 1
ATOM 1108 C C . TYR A 1 137 ? -3.613 10.305 -0.776 1 95.31 137 TYR A C 1
ATOM 1110 O O . TYR A 1 137 ? -3.953 10.75 -1.876 1 95.31 137 TYR A O 1
ATOM 1118 N N . PHE A 1 138 ? -2.395 9.805 -0.528 1 95.5 138 PHE A N 1
ATOM 1119 C CA . PHE A 1 138 ? -1.372 9.695 -1.562 1 95.5 138 PHE A CA 1
ATOM 1120 C C . PHE A 1 138 ? -1.853 8.82 -2.711 1 95.5 138 PHE A C 1
ATOM 1122 O O . PHE A 1 138 ? -2.414 7.746 -2.484 1 95.5 138 PHE A O 1
ATOM 1129 N N . GLN A 1 139 ? -1.617 9.297 -3.867 1 87.75 139 GLN A N 1
ATOM 1130 C CA . GLN A 1 139 ? -2.004 8.562 -5.062 1 87.75 139 GLN A CA 1
ATOM 1131 C C . GLN A 1 139 ? -0.78 8.023 -5.801 1 87.75 139 GLN A C 1
ATOM 1133 O O . GLN A 1 139 ? -0.116 8.758 -6.531 1 87.75 139 GLN A O 1
ATOM 1138 N N . PRO A 1 140 ? -0.564 6.73 -5.77 1 85.12 140 PRO A N 1
ATOM 1139 C CA . PRO A 1 140 ? 0.635 6.152 -6.379 1 85.12 140 PRO A CA 1
ATOM 1140 C C . PRO A 1 140 ? 0.676 6.34 -7.895 1 85.12 140 PRO A C 1
ATOM 1142 O O . PRO A 1 140 ? 1.756 6.344 -8.492 1 85.12 140 PRO A O 1
ATOM 1145 N N . ARG A 1 141 ? -0.376 6.465 -8.547 1 81.31 141 ARG A N 1
ATOM 1146 C CA . ARG A 1 141 ? -0.415 6.551 -10.008 1 81.31 141 ARG A CA 1
ATOM 1147 C C . ARG A 1 141 ? -0.354 8 -10.469 1 81.31 141 ARG A C 1
ATOM 1149 O O . ARG A 1 141 ? -0.274 8.266 -11.672 1 81.31 141 ARG A O 1
ATOM 1156 N N . SER A 1 142 ? -0.249 8.883 -9.547 1 83.31 142 SER A N 1
ATOM 1157 C CA . SER A 1 142 ? -0.147 10.297 -9.906 1 83.31 142 SER A CA 1
ATOM 1158 C C . SER A 1 142 ? 1.285 10.672 -10.266 1 83.31 142 SER A C 1
ATOM 1160 O O . SER A 1 142 ? 2.188 9.828 -10.211 1 83.31 142 SER A O 1
ATOM 1162 N N . SER A 1 143 ? 1.423 11.898 -10.656 1 82.06 143 SER A N 1
ATOM 1163 C CA . SER A 1 143 ? 2.75 12.398 -11 1 82.06 143 SER A CA 1
ATOM 1164 C C . SER A 1 143 ? 3.67 12.422 -9.781 1 82.06 143 SER A C 1
ATOM 1166 O O . SER A 1 143 ? 4.895 12.398 -9.922 1 82.06 143 SER A O 1
ATOM 1168 N N . LEU A 1 144 ? 3.086 12.375 -8.617 1 85.81 144 LEU A N 1
ATOM 1169 C CA . LEU A 1 144 ? 3.85 12.367 -7.379 1 85.81 144 LEU A CA 1
ATOM 1170 C C . LEU A 1 144 ? 4.047 10.938 -6.871 1 85.81 144 LEU A C 1
ATOM 1172 O O . LEU A 1 144 ? 4.652 10.734 -5.816 1 85.81 144 LEU A O 1
ATOM 1176 N N . GLY A 1 145 ? 3.676 10.07 -7.707 1 83.75 145 GLY A N 1
ATOM 1177 C CA . GLY A 1 145 ? 3.482 8.727 -7.203 1 83.75 145 GLY A CA 1
ATOM 1178 C C . GLY A 1 145 ? 4.781 7.957 -7.043 1 83.75 145 GLY A C 1
ATOM 1179 O O . GLY A 1 145 ? 4.852 7 -6.27 1 83.75 145 GLY A O 1
ATOM 1180 N N . ASN A 1 146 ? 5.816 8.281 -7.715 1 86.88 146 ASN A N 1
ATOM 1181 C CA . ASN A 1 146 ? 7.062 7.531 -7.582 1 86.88 146 ASN A CA 1
ATOM 1182 C C . ASN A 1 146 ? 7.887 8.023 -6.398 1 86.88 146 ASN A C 1
ATOM 1184 O O . ASN A 1 146 ? 8.352 9.164 -6.391 1 86.88 146 ASN A O 1
ATOM 1188 N N . ARG A 1 147 ? 8.148 7.152 -5.484 1 94.12 147 ARG A N 1
ATOM 1189 C CA . ARG A 1 147 ? 8.82 7.504 -4.238 1 94.12 147 ARG A CA 1
ATOM 1190 C C . ARG A 1 147 ? 10.289 7.109 -4.277 1 94.12 147 ARG A C 1
ATOM 1192 O O . ARG A 1 147 ? 10.922 6.945 -3.23 1 94.12 147 ARG A O 1
ATOM 1199 N N . GLY A 1 148 ? 10.805 6.914 -5.488 1 93.5 148 GLY A N 1
ATOM 1200 C CA . GLY A 1 148 ? 12.211 6.57 -5.633 1 93.5 148 GLY A CA 1
ATOM 1201 C C . GLY A 1 148 ? 13.141 7.582 -5 1 93.5 148 GLY A C 1
ATOM 1202 O O . GLY A 1 148 ? 14.125 7.211 -4.359 1 93.5 148 GLY A O 1
ATOM 1203 N N . TRP A 1 149 ? 12.812 8.844 -5.168 1 93.12 149 TRP A N 1
ATOM 1204 C CA . TRP A 1 149 ? 13.633 9.891 -4.562 1 93.12 149 TRP A CA 1
ATOM 1205 C C . TRP A 1 149 ? 13.688 9.734 -3.047 1 93.12 149 TRP A C 1
ATOM 1207 O O . TRP A 1 149 ? 14.734 9.945 -2.43 1 93.12 149 TRP A O 1
ATOM 1217 N N . LEU A 1 150 ? 12.57 9.391 -2.477 1 96.06 150 LEU A N 1
ATOM 1218 C CA . LEU A 1 150 ? 12.492 9.195 -1.033 1 96.06 150 LEU A CA 1
ATOM 1219 C C . LEU A 1 150 ? 13.383 8.039 -0.589 1 96.06 150 LEU A C 1
ATOM 1221 O O . LEU A 1 150 ? 14.086 8.148 0.415 1 96.06 150 LEU A O 1
ATOM 1225 N N . LEU A 1 151 ? 13.32 6.965 -1.345 1 95.69 151 LEU A N 1
ATOM 1226 C CA . LEU A 1 151 ? 14.141 5.801 -1.026 1 95.69 151 LEU A CA 1
ATOM 1227 C C . LEU A 1 151 ? 15.617 6.172 -0.992 1 95.69 151 LEU A C 1
ATOM 1229 O O . LEU A 1 151 ? 16.359 5.699 -0.129 1 95.69 151 LEU A O 1
ATOM 1233 N N . ILE A 1 152 ? 16.078 7.012 -1.86 1 93.94 152 ILE A N 1
ATOM 1234 C CA . ILE A 1 152 ? 17.453 7.465 -1.914 1 93.94 152 ILE A CA 1
ATOM 1235 C C . ILE A 1 152 ? 17.828 8.148 -0.599 1 93.94 152 ILE A C 1
ATOM 1237 O O . ILE A 1 152 ? 18.844 7.812 0.018 1 93.94 152 ILE A O 1
ATOM 1241 N N . PHE A 1 153 ? 17 9.008 -0.141 1 94.62 153 PHE A N 1
ATOM 1242 C CA . PHE A 1 153 ? 17.281 9.766 1.07 1 94.62 153 PHE A CA 1
ATOM 1243 C C . PHE A 1 153 ? 17.172 8.883 2.305 1 94.62 153 PHE A C 1
ATOM 1245 O O . PHE A 1 153 ? 17.906 9.078 3.279 1 94.62 153 PHE A O 1
ATOM 1252 N N . LEU A 1 154 ? 16.281 7.98 2.268 1 96.12 154 LEU A N 1
ATOM 1253 C CA . LEU A 1 154 ? 16.094 7.094 3.412 1 96.12 154 LEU A CA 1
ATOM 1254 C C . LEU A 1 154 ? 17.328 6.215 3.625 1 96.12 154 LEU A C 1
ATOM 1256 O O . LEU A 1 154 ? 17.609 5.797 4.75 1 96.12 154 LEU A O 1
ATOM 1260 N N . SER A 1 155 ? 18.047 5.953 2.596 1 93 155 SER A N 1
ATOM 1261 C CA . SER A 1 155 ? 19.125 4.977 2.666 1 93 155 SER A CA 1
ATOM 1262 C C . SER A 1 155 ? 20.484 5.656 2.799 1 93 155 SER A C 1
ATOM 1264 O O . SER A 1 155 ? 21.5 4.988 2.93 1 93 155 SER A O 1
ATOM 1266 N N . ASN A 1 156 ? 20.594 6.926 2.803 1 90.38 156 ASN A N 1
ATOM 1267 C CA . ASN A 1 156 ? 21.875 7.598 2.689 1 90.38 156 ASN A CA 1
ATOM 1268 C C . ASN A 1 156 ? 22.469 7.93 4.059 1 90.38 156 ASN A C 1
ATOM 1270 O O . ASN A 1 156 ? 23.578 8.445 4.156 1 90.38 156 ASN A O 1
ATOM 1274 N N . GLY A 1 157 ? 21.734 7.742 5.082 1 91.19 157 GLY A N 1
ATOM 1275 C CA . GLY A 1 157 ? 22.219 7.996 6.426 1 91.19 157 GLY A CA 1
ATOM 1276 C C . GLY A 1 157 ? 22.266 9.469 6.781 1 91.19 157 GLY A C 1
ATOM 1277 O O . GLY A 1 157 ? 22.922 9.867 7.738 1 91.19 157 GLY A O 1
ATOM 1278 N N . GLY A 1 158 ? 21.562 10.289 6.055 1 93.69 158 GLY A N 1
ATOM 1279 C CA . GLY A 1 158 ? 21.516 11.719 6.32 1 93.69 158 GLY A CA 1
ATOM 1280 C C . GLY A 1 158 ? 20.406 12.094 7.281 1 93.69 158 GLY A C 1
ATOM 1281 O O . GLY A 1 158 ? 19.938 11.266 8.062 1 93.69 158 GLY A O 1
ATOM 1282 N N . SER A 1 159 ? 20.094 13.398 7.27 1 96.25 159 SER A N 1
ATOM 1283 C CA . SER A 1 159 ? 19.125 13.945 8.219 1 96.25 159 SER A CA 1
ATOM 1284 C C . SER A 1 159 ? 17.75 13.328 8.016 1 96.25 159 SER A C 1
ATOM 1286 O O . SER A 1 159 ? 17.078 12.938 8.977 1 96.25 159 SER A O 1
ATOM 1288 N N . LEU A 1 160 ? 17.312 13.258 6.738 1 97.44 160 LEU A N 1
ATOM 1289 C CA . LEU A 1 160 ? 16.016 12.648 6.484 1 97.44 160 LEU A CA 1
ATOM 1290 C C . LEU A 1 160 ? 16 11.188 6.898 1 97.44 160 LEU A C 1
ATOM 1292 O O . LEU A 1 160 ? 15.008 10.695 7.445 1 97.44 160 LEU A O 1
ATOM 1296 N N . SER A 1 161 ? 17.062 10.477 6.57 1 96.75 161 SER A N 1
ATOM 1297 C CA . SER A 1 161 ? 17.156 9.078 6.953 1 96.75 161 SER A CA 1
ATOM 1298 C C . SER A 1 161 ? 16.938 8.891 8.453 1 96.75 161 SER A C 1
ATOM 1300 O O . SER A 1 161 ? 16.031 8.156 8.867 1 96.75 161 SER A O 1
ATOM 1302 N N . HIS A 1 162 ? 17.609 9.602 9.219 1 97.5 162 HIS A N 1
ATOM 1303 C CA . HIS A 1 162 ? 17.516 9.477 10.664 1 97.5 162 HIS A CA 1
ATOM 1304 C C . HIS A 1 162 ? 16.141 9.93 11.164 1 97.5 162 HIS A C 1
ATOM 1306 O O . HIS A 1 162 ? 15.586 9.328 12.086 1 97.5 162 HIS A O 1
ATOM 1312 N N . ALA A 1 163 ? 15.617 11.016 10.641 1 98.31 163 ALA A N 1
ATOM 1313 C CA . ALA A 1 163 ? 14.297 11.484 11.039 1 98.31 163 ALA A CA 1
ATOM 1314 C C . ALA A 1 163 ? 13.234 10.43 10.75 1 98.31 163 ALA A C 1
ATOM 1316 O O . ALA A 1 163 ? 12.367 10.164 11.594 1 98.31 163 ALA A O 1
ATOM 1317 N N . ALA A 1 164 ? 13.305 9.883 9.555 1 98.38 164 ALA A N 1
ATOM 1318 C CA . ALA A 1 164 ? 12.344 8.852 9.156 1 98.38 164 ALA A CA 1
ATOM 1319 C C . ALA A 1 164 ? 12.484 7.609 10.023 1 98.38 164 ALA A C 1
ATOM 1321 O O . ALA A 1 164 ? 11.484 6.988 10.406 1 98.38 164 ALA A O 1
ATOM 1322 N N . LEU A 1 165 ? 13.711 7.223 10.32 1 97.31 165 LEU A N 1
ATOM 1323 C CA . LEU A 1 165 ? 13.938 6.055 11.164 1 97.31 165 LEU A CA 1
ATOM 1324 C C . LEU A 1 165 ? 13.43 6.305 12.578 1 97.31 165 LEU A C 1
ATOM 1326 O O . LEU A 1 165 ? 12.914 5.391 13.227 1 97.31 165 LEU A O 1
ATOM 1330 N N . ALA A 1 166 ? 13.586 7.508 13.039 1 96.88 166 ALA A N 1
ATOM 1331 C CA . ALA A 1 166 ? 13.031 7.871 14.344 1 96.88 166 ALA A CA 1
ATOM 1332 C C . ALA A 1 166 ? 11.523 7.676 14.367 1 96.88 166 ALA A C 1
ATOM 1334 O O . ALA A 1 166 ? 10.984 7.023 15.273 1 96.88 166 ALA A O 1
ATOM 1335 N N . LEU A 1 167 ? 10.891 8.195 13.383 1 96.5 167 LEU A N 1
ATOM 1336 C CA . LEU A 1 167 ? 9.438 8.109 13.305 1 96.5 167 LEU A CA 1
ATOM 1337 C C . LEU A 1 167 ? 8.992 6.66 13.094 1 96.5 167 LEU A C 1
ATOM 1339 O O . LEU A 1 167 ? 8 6.223 13.68 1 96.5 167 LEU A O 1
ATOM 1343 N N . SER A 1 168 ? 9.742 5.949 12.297 1 95.75 168 SER A N 1
ATOM 1344 C CA . SER A 1 168 ? 9.445 4.539 12.039 1 95.75 168 SER A CA 1
ATOM 1345 C C . SER A 1 168 ? 9.531 3.719 13.32 1 95.75 168 SER A C 1
ATOM 1347 O O . SER A 1 168 ? 8.641 2.914 13.602 1 95.75 168 SER A O 1
ATOM 1349 N N . THR A 1 169 ? 10.57 3.891 14.062 1 94.44 169 THR A N 1
ATOM 1350 C CA . THR A 1 169 ? 10.758 3.172 15.32 1 94.44 169 THR A CA 1
ATOM 1351 C C . THR A 1 169 ? 9.664 3.521 16.312 1 94.44 169 THR A C 1
ATOM 1353 O O . THR A 1 169 ? 9.102 2.637 16.969 1 94.44 169 THR A O 1
ATOM 1356 N N . LEU A 1 170 ? 9.375 4.766 16.375 1 92.81 170 LEU A N 1
ATOM 1357 C CA . LEU A 1 170 ? 8.328 5.23 17.281 1 92.81 170 LEU A CA 1
ATOM 1358 C C . LEU A 1 170 ? 6.988 4.594 16.922 1 92.81 170 LEU A C 1
ATOM 1360 O O . LEU A 1 170 ? 6.293 4.07 17.797 1 92.81 170 LEU A O 1
ATOM 1364 N N . HIS A 1 171 ? 6.582 4.664 15.703 1 93.56 171 HIS A N 1
ATOM 1365 C CA . HIS A 1 171 ? 5.32 4.129 15.211 1 93.56 171 HIS A CA 1
ATOM 1366 C C . HIS A 1 171 ? 5.242 2.623 15.422 1 93.56 171 HIS A C 1
ATOM 1368 O O . HIS A 1 171 ? 4.219 2.109 15.883 1 93.56 171 HIS A O 1
ATOM 1374 N N . ARG A 1 172 ? 6.305 1.931 15.031 1 90.81 172 ARG A N 1
ATOM 1375 C CA . ARG A 1 172 ? 6.359 0.48 15.188 1 90.81 172 ARG A CA 1
ATOM 1376 C C . ARG A 1 172 ? 6.176 0.077 16.641 1 90.81 172 ARG A C 1
ATOM 1378 O O . ARG A 1 172 ? 5.379 -0.81 16.953 1 90.81 172 ARG A O 1
ATOM 1385 N N . ASP A 1 173 ? 6.867 0.708 17.484 1 88.12 173 ASP A N 1
ATOM 1386 C CA . ASP A 1 173 ? 6.832 0.363 18.906 1 88.12 173 ASP A CA 1
ATOM 1387 C C . ASP A 1 173 ? 5.461 0.661 19.516 1 88.12 173 ASP A C 1
ATOM 1389 O O . ASP A 1 173 ? 4.965 -0.102 20.344 1 88.12 173 ASP A O 1
ATOM 1393 N N . ALA A 1 174 ? 4.902 1.747 19.094 1 86.94 174 ALA A N 1
ATOM 1394 C CA . ALA A 1 174 ? 3.568 2.098 19.562 1 86.94 174 ALA A CA 1
ATOM 1395 C C . ALA A 1 174 ? 2.531 1.088 19.094 1 86.94 174 ALA A C 1
ATOM 1397 O O . ALA A 1 174 ? 1.609 0.732 19.828 1 86.94 174 ALA A O 1
ATOM 1398 N N . SER A 1 175 ? 2.639 0.68 17.922 1 85.38 175 SER A N 1
ATOM 1399 C CA . SER A 1 175 ? 1.694 -0.265 17.328 1 85.38 175 SER A CA 1
ATOM 1400 C C . SER A 1 175 ? 1.767 -1.621 18.031 1 85.38 175 SER A C 1
ATOM 1402 O O . SER A 1 175 ? 0.777 -2.355 18.062 1 85.38 175 SER A O 1
ATOM 1404 N N . GLN A 1 176 ? 2.926 -1.959 18.453 1 79 176 GLN A N 1
ATOM 1405 C CA . GLN A 1 176 ? 3.109 -3.236 19.141 1 79 176 GLN A CA 1
ATOM 1406 C C . GLN A 1 176 ? 2.852 -3.104 20.641 1 79 176 GLN A C 1
ATOM 1408 O O . GLN A 1 176 ? 3.061 -4.055 21.391 1 79 176 GLN A O 1
ATOM 1413 N N . LYS A 1 177 ? 2.197 -1.955 21.047 1 71.44 177 LYS A N 1
ATOM 1414 C CA . LYS A 1 177 ? 1.859 -1.652 22.422 1 71.44 177 LYS A CA 1
ATOM 1415 C C . LYS A 1 177 ? 3.062 -1.862 23.344 1 71.44 177 LYS A C 1
ATOM 1417 O O . LYS A 1 177 ? 2.92 -2.383 24.453 1 71.44 177 LYS A O 1
ATOM 1422 N N . LYS A 1 178 ? 4.121 -1.809 22.672 1 61.31 178 LYS A N 1
ATOM 1423 C CA . LYS A 1 178 ? 5.301 -1.842 23.531 1 61.31 178 LYS A CA 1
ATOM 1424 C C . LYS A 1 178 ? 5.441 -0.546 24.328 1 61.31 178 LYS A C 1
ATOM 1426 O O . LYS A 1 178 ? 5.258 0.544 23.781 1 61.31 178 LYS A O 1
ATOM 1431 N N . CYS A 1 179 ? 4.801 -0.416 25.469 1 53.34 179 CYS A N 1
ATOM 1432 C CA . CYS A 1 179 ? 4.676 0.742 26.344 1 53.34 179 CYS A CA 1
ATOM 1433 C C . CYS A 1 179 ? 5.926 1.608 26.297 1 53.34 179 CYS A C 1
ATOM 1435 O O . CYS A 1 179 ? 5.934 2.732 26.797 1 53.34 179 CYS A O 1
ATOM 1437 N N . SER A 1 180 ? 7.043 1.064 26.125 1 51.19 180 SER A N 1
ATOM 1438 C CA . SER A 1 180 ? 8.242 1.763 26.578 1 51.19 180 SER A CA 1
ATOM 1439 C C . SER A 1 180 ? 8.711 2.789 25.562 1 51.19 180 SER A C 1
ATOM 1441 O O . SER A 1 180 ? 8.484 2.623 24.359 1 51.19 180 SER A O 1
ATOM 1443 N N . TYR A 1 181 ? 8.883 4.031 26.109 1 54.91 181 TYR A N 1
ATOM 1444 C CA . TYR A 1 181 ? 9.672 5.055 25.438 1 54.91 181 TYR A CA 1
ATOM 1445 C C . TYR A 1 181 ? 10.773 4.426 24.594 1 54.91 181 TYR A C 1
ATOM 1447 O O . TYR A 1 181 ? 11.68 3.781 25.109 1 54.91 181 TYR A O 1
ATOM 1455 N N . SER A 1 182 ? 10.5 4.336 23.094 1 74 182 SER A N 1
ATOM 1456 C CA . SER A 1 182 ? 11.461 3.68 22.219 1 74 182 SER A CA 1
ATOM 1457 C C . SER A 1 182 ? 12.812 4.398 22.234 1 74 182 SER A C 1
ATOM 1459 O O . SER A 1 182 ? 12.969 5.453 21.625 1 74 182 SER A O 1
ATOM 1461 N N . GLN A 1 183 ? 13.758 4.242 23.281 1 82.62 183 GLN A N 1
ATOM 1462 C CA . GLN A 1 183 ? 15.102 4.793 23.344 1 82.62 183 GLN A CA 1
ATOM 1463 C C . GLN A 1 183 ? 15.734 4.855 21.953 1 82.62 183 GLN A C 1
ATOM 1465 O O . GLN A 1 183 ? 16.406 5.836 21.609 1 82.62 183 GLN A O 1
ATOM 1470 N N . GLU A 1 184 ? 15.43 3.986 21.234 1 89.19 184 GLU A N 1
ATOM 1471 C CA . GLU A 1 184 ? 15.992 3.934 19.891 1 89.19 184 GLU A CA 1
ATOM 1472 C C . GLU A 1 184 ? 15.422 5.047 19.016 1 89.19 184 GLU A C 1
ATOM 1474 O O . GLU A 1 184 ? 16.156 5.668 18.234 1 89.19 184 GLU A O 1
ATOM 1479 N N . ALA A 1 185 ? 14.188 5.277 19.109 1 92.81 185 ALA A N 1
ATOM 1480 C CA . ALA A 1 185 ? 13.555 6.348 18.344 1 92.81 185 ALA A CA 1
ATOM 1481 C C . ALA A 1 185 ? 14.172 7.703 18.672 1 92.81 185 ALA A C 1
ATOM 1483 O O . ALA A 1 185 ? 14.438 8.508 17.781 1 92.81 185 ALA A O 1
ATOM 1484 N N . PHE A 1 186 ? 14.477 7.926 19.906 1 91.5 186 PHE A N 1
ATOM 1485 C CA . PHE A 1 186 ? 15.047 9.195 20.359 1 91.5 186 PHE A CA 1
ATOM 1486 C C . PHE A 1 186 ? 16.484 9.336 19.875 1 91.5 186 PHE A C 1
ATOM 1488 O O . PHE A 1 186 ? 16.938 10.445 19.578 1 91.5 186 PHE A O 1
ATOM 1495 N N . GLU A 1 187 ? 17.141 8.203 19.891 1 92.94 187 GLU A N 1
ATOM 1496 C CA . GLU A 1 187 ? 18.5 8.242 19.359 1 92.94 187 GLU A CA 1
ATOM 1497 C C . GLU A 1 187 ? 18.516 8.656 17.891 1 92.94 187 GLU A C 1
ATOM 1499 O O . GLU A 1 187 ? 19.281 9.523 17.484 1 92.94 187 GLU A O 1
ATOM 1504 N N . PHE A 1 188 ? 17.672 8.07 17.125 1 95.38 188 PHE A N 1
ATOM 1505 C CA . PHE A 1 188 ? 17.547 8.453 15.727 1 95.38 188 PHE A CA 1
ATOM 1506 C C . PHE A 1 188 ? 17.156 9.922 15.594 1 95.38 188 PHE A C 1
ATOM 1508 O O . PHE A 1 188 ? 17.656 10.633 14.727 1 95.38 188 PHE A O 1
ATOM 1515 N N . HIS A 1 189 ? 16.234 10.312 16.406 1 95.69 189 HIS A N 1
ATOM 1516 C CA . HIS A 1 189 ? 15.758 11.688 16.406 1 95.69 189 HIS A CA 1
ATOM 1517 C C . HIS A 1 189 ? 16.906 12.672 16.672 1 95.69 189 HIS A C 1
ATOM 1519 O O . HIS A 1 189 ? 17.047 13.664 15.961 1 95.69 189 HIS A O 1
ATOM 1525 N N . SER A 1 190 ? 17.719 12.367 17.641 1 95.81 190 SER A N 1
ATOM 1526 C CA . SER A 1 190 ? 18.859 13.211 17.969 1 95.81 190 SER A CA 1
ATOM 1527 C C . SER A 1 190 ? 19.859 13.273 16.812 1 95.81 190 SER A C 1
ATOM 1529 O O . SER A 1 190 ? 20.391 14.344 16.516 1 95.81 190 SER A O 1
ATOM 1531 N N . MET A 1 191 ? 20.062 12.156 16.25 1 96 191 MET A N 1
ATOM 1532 C CA . MET A 1 191 ? 20.953 12.117 15.094 1 96 191 MET A CA 1
ATOM 1533 C C . MET A 1 191 ? 20.406 12.953 13.945 1 96 191 MET A C 1
ATOM 1535 O O . MET A 1 191 ? 21.156 13.633 13.242 1 96 191 MET A O 1
ATOM 1539 N N . ALA A 1 192 ? 19.125 12.906 13.742 1 97.25 192 ALA A N 1
ATOM 1540 C CA . ALA A 1 192 ? 18.469 13.703 12.695 1 97.25 192 ALA A CA 1
ATOM 1541 C C . ALA A 1 192 ? 18.703 15.195 12.922 1 97.25 192 ALA A C 1
ATOM 1543 O O . ALA A 1 192 ? 19.062 15.922 11.992 1 97.25 192 ALA A O 1
ATOM 1544 N N . LEU A 1 193 ? 18.531 15.609 14.141 1 96.44 193 LEU A N 1
ATOM 1545 C CA . LEU A 1 193 ? 18.703 17.016 14.477 1 96.44 193 LEU A CA 1
ATOM 1546 C C . LEU A 1 193 ? 20.156 17.453 14.281 1 96.44 193 LEU A C 1
ATOM 1548 O O . LEU A 1 193 ? 20.422 18.547 13.773 1 96.44 193 LEU A O 1
ATOM 1552 N N . ARG A 1 194 ? 21.047 16.578 14.664 1 94.75 194 ARG A N 1
ATOM 1553 C CA . ARG A 1 194 ? 22.469 16.875 14.484 1 94.75 194 ARG A CA 1
ATOM 1554 C C . ARG A 1 194 ? 22.812 17.031 13.016 1 94.75 194 ARG A C 1
ATOM 1556 O O . ARG A 1 194 ? 23.5 17.984 12.625 1 94.75 194 ARG A O 1
ATOM 1563 N N . GLU A 1 195 ? 22.344 16.062 12.234 1 94 195 GLU A N 1
ATOM 1564 C CA . GLU A 1 195 ? 22.625 16.109 10.805 1 94 195 GLU A CA 1
ATOM 1565 C C . GLU A 1 195 ? 21.953 17.312 10.148 1 94 195 GLU A C 1
ATOM 1567 O O . GLU A 1 195 ? 22.5 17.906 9.219 1 94 195 GLU A O 1
ATOM 1572 N N . LEU A 1 196 ? 20.766 17.625 10.586 1 93.75 196 LEU A N 1
ATOM 1573 C CA . LEU A 1 196 ? 20.047 18.781 10.055 1 93.75 196 LEU A CA 1
ATOM 1574 C C . LEU A 1 196 ? 20.797 20.078 10.359 1 93.75 196 LEU A C 1
ATOM 1576 O O . LEU A 1 196 ? 20.875 20.969 9.508 1 93.75 196 LEU A O 1
ATOM 1580 N N . ARG A 1 197 ? 21.344 20.172 11.508 1 90.69 197 ARG A N 1
ATOM 1581 C CA . ARG A 1 197 ? 22.125 21.328 11.906 1 90.69 197 ARG A CA 1
ATOM 1582 C C . ARG A 1 197 ? 23.375 21.469 11.039 1 90.69 197 ARG A C 1
ATOM 1584 O O . ARG A 1 197 ? 23.75 22.562 10.633 1 90.69 197 ARG A O 1
ATOM 1591 N N . LYS A 1 198 ? 23.984 20.375 10.82 1 86.38 198 LYS A N 1
ATOM 1592 C CA . LYS A 1 198 ? 25.156 20.375 9.961 1 86.38 198 LYS A CA 1
ATOM 1593 C C . LYS A 1 198 ? 24.812 20.875 8.562 1 86.38 198 LYS A C 1
ATOM 1595 O O . LYS A 1 198 ? 25.594 21.609 7.953 1 86.38 198 LYS A O 1
ATOM 1600 N N . LEU A 1 199 ? 23.672 20.438 8.102 1 85.12 199 LEU A N 1
ATOM 1601 C CA . LEU A 1 199 ? 23.219 20.844 6.773 1 85.12 199 LEU A CA 1
ATOM 1602 C C . LEU A 1 199 ? 22.953 22.344 6.727 1 85.12 199 LEU A C 1
ATOM 1604 O O . LEU A 1 199 ? 23.219 22.984 5.715 1 85.12 199 LEU A O 1
ATOM 1608 N N . SER A 1 200 ? 22.547 22.891 7.75 1 81.69 200 SER A N 1
ATOM 1609 C CA . SER A 1 200 ? 22.188 24.297 7.812 1 81.69 200 SER A CA 1
ATOM 1610 C C . SER A 1 200 ? 23.406 25.172 8.086 1 81.69 200 SER A C 1
ATOM 1612 O O . SER A 1 200 ? 23.5 26.297 7.57 1 81.69 200 SER A O 1
ATOM 1614 N N . GLN A 1 201 ? 24.281 24.812 9.031 1 71.94 201 GLN A N 1
ATOM 1615 C CA . GLN A 1 201 ? 25.406 25.609 9.461 1 71.94 201 GLN A CA 1
ATOM 1616 C C . GLN A 1 201 ? 26.531 25.562 8.438 1 71.94 201 GLN A C 1
ATOM 1618 O O . GLN A 1 201 ? 27.156 26.594 8.133 1 71.94 201 GLN A O 1
ATOM 1623 N N . HIS A 1 202 ? 26.828 24.406 8.195 1 58.31 202 HIS A N 1
ATOM 1624 C CA . HIS A 1 202 ? 28.016 24.234 7.375 1 58.31 202 HIS A CA 1
ATOM 1625 C C . HIS A 1 202 ? 27.766 24.688 5.941 1 58.31 202 HIS A C 1
ATOM 1627 O O . HIS A 1 202 ? 28.719 24.953 5.195 1 58.31 202 HIS A O 1
ATOM 1633 N N . THR A 1 203 ? 26.531 24.656 5.551 1 58.25 203 THR A N 1
ATOM 1634 C CA . THR A 1 203 ? 26.25 25.078 4.184 1 58.25 203 THR A CA 1
ATOM 1635 C C . THR A 1 203 ? 25.875 26.562 4.148 1 58.25 203 THR A C 1
ATOM 1637 O O . THR A 1 203 ? 24.922 26.984 4.805 1 58.25 203 THR A O 1
ATOM 1640 N N . GLU A 1 204 ? 26.922 27.391 3.963 1 61.62 204 GLU A N 1
ATOM 1641 C CA . GLU A 1 204 ? 26.484 28.766 3.732 1 61.62 204 GLU A CA 1
ATOM 1642 C C . GLU A 1 204 ? 25.078 28.812 3.131 1 61.62 204 GLU A C 1
ATOM 1644 O O . GLU A 1 204 ? 24.719 27.953 2.328 1 61.62 204 GLU A O 1
ATOM 1649 N N . THR A 1 205 ? 24.219 29.562 3.773 1 65.25 205 THR A N 1
ATOM 1650 C CA . THR A 1 205 ? 22.828 29.719 3.314 1 65.25 205 THR A CA 1
ATOM 1651 C C . THR A 1 205 ? 22.766 29.688 1.791 1 65.25 205 THR A C 1
ATOM 1653 O O . THR A 1 205 ? 21.875 29.047 1.216 1 65.25 205 THR A O 1
ATOM 1656 N N . GLU A 1 206 ? 23.781 30.203 1.291 1 69.38 206 GLU A N 1
ATOM 1657 C CA . GLU A 1 206 ? 23.812 30.281 -0.167 1 69.38 206 GLU A CA 1
ATOM 1658 C C . GLU A 1 206 ? 24.031 28.906 -0.788 1 69.38 206 GLU A C 1
ATOM 1660 O O . GLU A 1 206 ? 23.422 28.578 -1.801 1 69.38 206 GLU A O 1
ATOM 1665 N N . THR A 1 207 ? 24.812 28.188 -0.137 1 69.75 207 THR A N 1
ATOM 1666 C CA . THR A 1 207 ? 25.109 26.859 -0.676 1 69.75 207 THR A CA 1
ATOM 1667 C C . THR A 1 207 ? 23.922 25.922 -0.538 1 69.75 207 THR A C 1
ATOM 1669 O O . THR A 1 207 ? 23.609 25.172 -1.458 1 69.75 207 THR A O 1
ATOM 1672 N N . LEU A 1 208 ? 23.297 25.953 0.562 1 73.81 208 LEU A N 1
ATOM 1673 C CA . LEU A 1 208 ? 22.109 25.125 0.766 1 73.81 208 LEU A CA 1
ATOM 1674 C C . LEU A 1 208 ? 21.047 25.422 -0.29 1 73.81 208 LEU A C 1
ATOM 1676 O O . LEU A 1 208 ? 20.422 24.5 -0.823 1 73.81 208 LEU A O 1
ATOM 1680 N N . LEU A 1 209 ? 21.078 26.641 -0.556 1 75.19 209 LEU A N 1
ATOM 1681 C CA . LEU A 1 209 ? 20.047 27.078 -1.478 1 75.19 209 LEU A CA 1
ATOM 1682 C C . LEU A 1 209 ? 20.422 26.75 -2.918 1 75.19 209 LEU A C 1
ATOM 1684 O O . LEU A 1 209 ? 19.547 26.562 -3.766 1 75.19 209 LEU A O 1
ATOM 1688 N N . SER A 1 210 ? 21.688 26.594 -3.119 1 80.31 210 SER A N 1
ATOM 1689 C CA . SER A 1 210 ? 22.109 26.391 -4.496 1 80.31 210 SER A CA 1
ATOM 1690 C C . SER A 1 210 ? 22.188 24.891 -4.832 1 80.31 210 SER A C 1
ATOM 1692 O O . SER A 1 210 ? 22.078 24.516 -5.996 1 80.31 210 SER A O 1
ATOM 1694 N N . ASP A 1 211 ? 22.375 24.094 -3.848 1 86.56 211 ASP A N 1
ATOM 1695 C CA . ASP A 1 211 ? 22.406 22.641 -4.039 1 86.56 211 ASP A CA 1
ATOM 1696 C C . ASP A 1 211 ? 21.016 22.031 -3.879 1 86.56 211 ASP A C 1
ATOM 1698 O O . ASP A 1 211 ? 20.531 21.859 -2.76 1 86.56 211 ASP A O 1
ATOM 1702 N N . ARG A 1 212 ? 20.453 21.625 -4.906 1 87.81 212 ARG A N 1
ATOM 1703 C CA . ARG A 1 212 ? 19.078 21.156 -4.938 1 87.81 212 ARG A CA 1
ATOM 1704 C C . ARG A 1 212 ? 18.906 19.906 -4.082 1 87.81 212 ARG A C 1
ATOM 1706 O O . ARG A 1 212 ? 17.859 19.703 -3.451 1 87.81 212 ARG A O 1
ATOM 1713 N N . THR A 1 213 ? 19.859 19.047 -4.094 1 88.81 213 THR A N 1
ATOM 1714 C CA . THR A 1 213 ? 19.781 17.812 -3.324 1 88.81 213 THR A CA 1
ATOM 1715 C C . THR A 1 213 ? 19.812 18.094 -1.826 1 88.81 213 THR A C 1
ATOM 1717 O O . THR A 1 213 ? 19.016 17.531 -1.067 1 88.81 213 THR A O 1
ATOM 1720 N N . LYS A 1 214 ? 20.719 18.969 -1.441 1 90.44 214 LYS A N 1
ATOM 1721 C CA . LYS A 1 214 ? 20.812 19.344 -0.032 1 90.44 214 LYS A CA 1
ATOM 1722 C C . LYS A 1 214 ? 19.562 20.078 0.422 1 90.44 214 LYS A C 1
ATOM 1724 O O . LYS A 1 214 ? 19.078 19.875 1.539 1 90.44 214 LYS A O 1
ATOM 1729 N N . LEU A 1 215 ? 19.109 20.922 -0.439 1 92.62 215 LEU A N 1
ATOM 1730 C CA . LEU A 1 215 ? 17.875 21.656 -0.141 1 92.62 215 LEU A CA 1
ATOM 1731 C C . LEU A 1 215 ? 16.703 20.703 0.067 1 92.62 215 LEU A C 1
ATOM 1733 O O . LEU A 1 215 ? 15.961 20.828 1.037 1 92.62 215 LEU A O 1
ATOM 1737 N N . ALA A 1 216 ? 16.578 19.75 -0.828 1 93.88 216 ALA A N 1
ATOM 1738 C CA . ALA A 1 216 ? 15.5 18.766 -0.729 1 93.88 216 ALA A CA 1
ATOM 1739 C C . ALA A 1 216 ? 15.617 17.953 0.562 1 93.88 216 ALA A C 1
ATOM 1741 O O . ALA A 1 216 ? 14.617 17.703 1.235 1 93.88 216 ALA A O 1
ATOM 1742 N N . GLU A 1 217 ? 16.781 17.578 0.908 1 94.5 217 GLU A N 1
ATOM 1743 C CA . GLU A 1 217 ? 17.016 16.812 2.127 1 94.5 217 GLU A CA 1
ATOM 1744 C C . GLU A 1 217 ? 16.641 17.625 3.367 1 94.5 217 GLU A C 1
ATOM 1746 O O . GLU A 1 217 ? 16.016 17.094 4.293 1 94.5 217 GLU A O 1
ATOM 1751 N N . PHE A 1 218 ? 17.031 18.875 3.342 1 95.06 218 PHE A N 1
ATOM 1752 C CA . PHE A 1 218 ? 16.734 19.766 4.457 1 95.06 218 PHE A CA 1
ATOM 1753 C C . PHE A 1 218 ? 15.227 19.891 4.656 1 95.06 218 PHE A C 1
ATOM 1755 O O . PHE A 1 218 ? 14.727 19.734 5.777 1 95.06 218 PHE A O 1
ATOM 1762 N N . ILE A 1 219 ? 14.5 20.125 3.605 1 96.75 219 ILE A N 1
ATOM 1763 C CA . ILE A 1 219 ? 13.055 20.312 3.666 1 96.75 219 ILE A CA 1
ATOM 1764 C C . ILE A 1 219 ? 12.391 19.016 4.121 1 96.75 219 ILE A C 1
ATOM 1766 O O . ILE A 1 219 ? 11.578 19.016 5.051 1 96.75 219 ILE A O 1
ATOM 1770 N N . ALA A 1 220 ? 12.797 17.938 3.5 1 97.69 220 ALA A N 1
ATOM 1771 C CA . ALA A 1 220 ? 12.188 16.641 3.793 1 97.69 220 ALA A CA 1
ATOM 1772 C C . ALA A 1 220 ? 12.414 16.25 5.25 1 97.69 220 ALA A C 1
ATOM 1774 O O . ALA A 1 220 ? 11.492 15.758 5.914 1 97.69 220 ALA A O 1
ATOM 1775 N N . ALA A 1 221 ? 13.609 16.422 5.707 1 97.88 221 ALA A N 1
ATOM 1776 C CA . ALA A 1 221 ? 13.93 16.078 7.09 1 97.88 221 ALA A CA 1
ATOM 1777 C C . ALA A 1 221 ? 13.125 16.938 8.07 1 97.88 221 ALA A C 1
ATOM 1779 O O . ALA A 1 221 ? 12.562 16.422 9.031 1 97.88 221 ALA A O 1
ATOM 1780 N N . SER A 1 222 ? 13.039 18.203 7.836 1 97.75 222 SER A N 1
ATOM 1781 C CA . SER A 1 222 ? 12.297 19.109 8.695 1 97.75 222 SER A CA 1
ATOM 1782 C C . SER A 1 222 ? 10.82 18.75 8.742 1 97.75 222 SER A C 1
ATOM 1784 O O . SER A 1 222 ? 10.211 18.719 9.812 1 97.75 222 SER A O 1
ATOM 1786 N N . LEU A 1 223 ? 10.281 18.453 7.605 1 98.38 223 LEU A N 1
ATOM 1787 C CA . LEU A 1 223 ? 8.875 18.078 7.539 1 98.38 223 LEU A CA 1
ATOM 1788 C C . LEU A 1 223 ? 8.633 16.75 8.273 1 98.38 223 LEU A C 1
ATOM 1790 O O . LEU A 1 223 ? 7.605 16.578 8.93 1 98.38 223 LEU A O 1
ATOM 1794 N N . THR A 1 224 ? 9.57 15.828 8.133 1 98.38 224 THR A N 1
ATOM 1795 C CA . THR A 1 224 ? 9.445 14.555 8.836 1 98.38 224 THR A CA 1
ATOM 1796 C C . THR A 1 224 ? 9.523 14.766 10.352 1 98.38 224 THR A C 1
ATOM 1798 O O . THR A 1 224 ? 8.836 14.078 11.109 1 98.38 224 THR A O 1
ATOM 1801 N N . LEU A 1 225 ? 10.312 15.711 10.742 1 97.56 225 LEU A N 1
ATOM 1802 C CA . LEU A 1 225 ? 10.406 16.031 12.164 1 97.56 225 LEU A CA 1
ATOM 1803 C C . LEU A 1 225 ? 9.109 16.656 12.664 1 97.56 225 LEU A C 1
ATOM 1805 O O . LEU A 1 225 ? 8.719 16.453 13.812 1 97.56 225 LEU A O 1
ATOM 1809 N N . ILE A 1 226 ? 8.43 17.391 11.812 1 97.75 226 ILE A N 1
ATOM 1810 C CA . ILE A 1 226 ? 7.098 17.859 12.164 1 97.75 226 ILE A CA 1
ATOM 1811 C C . ILE A 1 226 ? 6.164 16.672 12.375 1 97.75 226 ILE A C 1
ATOM 1813 O O . ILE A 1 226 ? 5.402 16.641 13.344 1 97.75 226 ILE A O 1
ATOM 1817 N N . SER A 1 227 ? 6.238 15.711 11.508 1 97.31 227 SER A N 1
ATOM 1818 C CA . SER A 1 227 ? 5.422 14.516 11.656 1 97.31 227 SER A CA 1
ATOM 1819 C C . SER A 1 227 ? 5.711 13.797 12.969 1 97.31 227 SER A C 1
ATOM 1821 O O . SER A 1 227 ? 4.816 13.211 13.57 1 97.31 227 SER A O 1
ATOM 1823 N N . PHE A 1 228 ? 6.98 13.82 13.336 1 95.56 228 PHE A N 1
ATOM 1824 C CA . PHE A 1 228 ? 7.371 13.234 14.617 1 95.56 228 PHE A CA 1
ATOM 1825 C C . PHE A 1 228 ? 6.641 13.914 15.766 1 95.56 228 PHE A C 1
ATOM 1827 O O . PHE A 1 228 ? 6.141 13.242 16.672 1 95.56 228 PHE A O 1
ATOM 1834 N N . GLU A 1 229 ? 6.512 15.211 15.688 1 94.5 229 GLU A N 1
ATOM 1835 C CA . GLU A 1 229 ? 5.793 15.969 16.703 1 94.5 229 GLU A CA 1
ATOM 1836 C C . GLU A 1 229 ? 4.293 15.688 16.641 1 94.5 229 GLU A C 1
ATOM 1838 O O . GLU A 1 229 ? 3.627 15.602 17.672 1 94.5 229 GLU A O 1
ATOM 1843 N N . VAL A 1 230 ? 3.787 15.578 15.469 1 95.06 230 VAL A N 1
ATOM 1844 C CA . VAL A 1 230 ? 2.369 15.281 15.297 1 95.06 230 VAL A CA 1
ATOM 1845 C C . VAL A 1 230 ? 2.043 13.93 15.93 1 95.06 230 VAL A C 1
ATOM 1847 O O . VAL A 1 230 ? 1.015 13.781 16.594 1 95.06 230 VAL A O 1
ATOM 1850 N N . PHE A 1 231 ? 2.928 12.984 15.703 1 93.19 231 PHE A N 1
ATOM 1851 C CA . PHE A 1 231 ? 2.752 11.656 16.281 1 93.19 231 PHE A CA 1
ATOM 1852 C C . PHE A 1 231 ? 2.625 11.734 17.797 1 93.19 231 PHE A C 1
ATOM 1854 O O . PHE A 1 231 ? 1.883 10.961 18.406 1 93.19 231 PHE A O 1
ATOM 1861 N N . ASN A 1 232 ? 3.27 12.742 18.312 1 89.5 232 ASN A N 1
ATOM 1862 C CA . ASN A 1 232 ? 3.307 12.891 19.766 1 89.5 232 ASN A CA 1
ATOM 1863 C C . ASN A 1 232 ? 2.266 13.898 20.25 1 89.5 232 ASN A C 1
ATOM 1865 O O . ASN A 1 232 ? 2.359 14.406 21.375 1 89.5 232 ASN A O 1
ATOM 1869 N N . GLY A 1 233 ? 1.35 14.273 19.391 1 89.5 233 GLY A N 1
ATOM 1870 C CA . GLY A 1 233 ? 0.253 15.125 19.828 1 89.5 233 GLY A CA 1
ATOM 1871 C C . GLY A 1 233 ? 0.306 16.516 19.219 1 89.5 233 GLY A C 1
ATOM 1872 O O . GLY A 1 233 ? -0.691 17.234 19.219 1 89.5 233 GLY A O 1
ATOM 1873 N N . ALA A 1 234 ? 1.499 16.969 18.734 1 91 234 ALA A N 1
ATOM 1874 C CA . ALA A 1 234 ? 1.694 18.188 17.969 1 91 234 ALA A CA 1
ATOM 1875 C C . ALA A 1 234 ? 1.513 19.422 18.844 1 91 234 ALA A C 1
ATOM 1877 O O . ALA A 1 234 ? 0.977 20.438 18.406 1 91 234 ALA A O 1
ATOM 1878 N N . GLU A 1 235 ? 1.814 19.375 20.047 1 84.75 235 GLU A N 1
ATOM 1879 C CA . GLU A 1 235 ? 1.641 20.5 20.953 1 84.75 235 GLU A CA 1
ATOM 1880 C C . GLU A 1 235 ? 2.896 21.359 21 1 84.75 235 GLU A C 1
ATOM 1882 O O . GLU A 1 235 ? 2.816 22.562 21.234 1 84.75 235 GLU A O 1
ATOM 1887 N N . TYR A 1 236 ? 4.027 20.578 20.797 1 76.19 236 TYR A N 1
ATOM 1888 C CA . TYR A 1 236 ? 5.262 21.328 21.016 1 76.19 236 TYR A CA 1
ATOM 1889 C C . TYR A 1 236 ? 6.285 21.016 19.938 1 76.19 236 TYR A C 1
ATOM 1891 O O . TYR A 1 236 ? 6.184 19.984 19.25 1 76.19 236 TYR A O 1
ATOM 1899 N N . ASP A 1 237 ? 7.148 21.938 19.641 1 85.5 237 ASP A N 1
ATOM 1900 C CA . ASP A 1 237 ? 8.438 21.766 18.984 1 85.5 237 ASP A CA 1
ATOM 1901 C C . ASP A 1 237 ? 8.273 21.578 17.484 1 85.5 237 ASP A C 1
ATOM 1903 O O . ASP A 1 237 ? 9.188 21.109 16.812 1 85.5 237 ASP A O 1
ATOM 1907 N N . TRP A 1 238 ? 7.043 21.812 16.969 1 94.25 238 TRP A N 1
ATOM 1908 C CA . TRP A 1 238 ? 6.883 21.703 15.516 1 94.25 238 TRP A CA 1
ATOM 1909 C C . TRP A 1 238 ? 7.148 23.047 14.836 1 94.25 238 TRP A C 1
ATOM 1911 O O . TRP A 1 238 ? 7.566 23.078 13.672 1 94.25 238 TRP A O 1
ATOM 1921 N N . VAL A 1 239 ? 6.98 24.141 15.484 1 94.06 239 VAL A N 1
ATOM 1922 C CA . VAL A 1 239 ? 7.004 25.484 14.922 1 94.06 239 VAL A CA 1
ATOM 1923 C C . VAL A 1 239 ? 8.391 25.797 14.352 1 94.06 239 VAL A C 1
ATOM 1925 O O . VAL A 1 239 ? 8.516 26.266 13.227 1 94.06 239 VAL A O 1
ATOM 1928 N N . PRO A 1 240 ? 9.523 25.469 15.172 1 93.88 240 PRO A N 1
ATOM 1929 C CA . PRO A 1 240 ? 10.844 25.781 14.617 1 93.88 240 PRO A CA 1
ATOM 1930 C C . PRO A 1 240 ? 11.109 25.062 13.297 1 93.88 240 PRO A C 1
ATOM 1932 O O . PRO A 1 240 ? 11.766 25.625 12.414 1 93.88 240 PRO A O 1
ATOM 1935 N N . HIS A 1 241 ? 10.648 23.859 13.164 1 96.19 241 HIS A N 1
ATOM 1936 C CA . HIS A 1 241 ? 10.836 23.125 11.922 1 96.19 241 HIS A CA 1
ATOM 1937 C C . HIS A 1 241 ? 10.047 23.766 10.781 1 96.19 241 HIS A C 1
ATOM 1939 O O . HIS A 1 241 ? 10.555 23.875 9.664 1 96.19 241 HIS A O 1
ATOM 1945 N N . LEU A 1 242 ? 8.82 24.141 11.07 1 96.88 242 LEU A N 1
ATOM 1946 C CA . LEU A 1 242 ? 8.008 24.781 10.047 1 96.88 242 LEU A CA 1
ATOM 1947 C C . LEU A 1 242 ? 8.625 26.109 9.625 1 96.88 242 LEU A C 1
ATOM 1949 O O . LEU A 1 242 ? 8.664 26.438 8.43 1 96.88 242 LEU A O 1
ATOM 1953 N N . ASP A 1 243 ? 9.086 26.844 10.594 1 95.44 243 ASP A N 1
ATOM 1954 C CA . ASP A 1 243 ? 9.719 28.141 10.305 1 95.44 243 ASP A CA 1
ATOM 1955 C C . ASP A 1 243 ? 10.93 27.953 9.391 1 95.44 243 ASP A C 1
ATOM 1957 O O . ASP A 1 243 ? 11.125 28.734 8.461 1 95.44 243 ASP A O 1
ATOM 1961 N N . ALA A 1 244 ? 11.688 26.969 9.727 1 94.06 244 ALA A N 1
ATOM 1962 C CA . ALA A 1 244 ? 12.883 26.703 8.922 1 94.06 244 ALA A CA 1
ATOM 1963 C C . ALA A 1 244 ? 12.516 26.375 7.48 1 94.06 244 ALA A C 1
ATOM 1965 O O . ALA A 1 244 ? 13.102 26.938 6.543 1 94.06 244 ALA A O 1
ATOM 1966 N N . VAL A 1 245 ? 11.57 25.531 7.238 1 96.06 245 VAL A N 1
ATOM 1967 C CA . VAL A 1 245 ? 11.164 25.094 5.906 1 96.06 245 VAL A CA 1
ATOM 1968 C C . VAL A 1 245 ? 10.562 26.281 5.145 1 96.06 245 VAL A C 1
ATOM 1970 O O . VAL A 1 245 ? 10.891 26.5 3.975 1 96.06 245 VAL A O 1
ATOM 1973 N N . THR A 1 246 ? 9.695 27.016 5.777 1 96.81 246 THR A N 1
ATOM 1974 C CA . THR A 1 246 ? 9 28.094 5.102 1 96.81 246 THR A CA 1
ATOM 1975 C C . THR A 1 246 ? 9.961 29.234 4.77 1 96.81 246 THR A C 1
ATOM 1977 O O . THR A 1 246 ? 9.797 29.906 3.754 1 96.81 246 THR A O 1
ATOM 1980 N N . ALA A 1 247 ? 10.961 29.438 5.637 1 93.81 247 ALA A N 1
ATOM 1981 C CA . ALA A 1 247 ? 11.969 30.469 5.355 1 93.81 247 ALA A CA 1
ATOM 1982 C C . ALA A 1 247 ? 12.711 30.156 4.059 1 93.81 247 ALA A C 1
ATOM 1984 O O . ALA A 1 247 ? 12.945 31.047 3.242 1 93.81 247 ALA A O 1
ATOM 1985 N N . VAL A 1 248 ? 13.047 28.969 3.881 1 92.12 248 VAL A N 1
ATOM 1986 C CA . VAL A 1 248 ? 13.805 28.562 2.705 1 92.12 248 VAL A CA 1
ATOM 1987 C C . VAL A 1 248 ? 12.906 28.594 1.472 1 92.12 248 VAL A C 1
ATOM 1989 O O . VAL A 1 248 ? 13.32 29.062 0.409 1 92.12 248 VAL A O 1
ATOM 1992 N N . LEU A 1 249 ? 11.695 28.094 1.575 1 94.44 249 LEU A N 1
ATOM 1993 C CA . LEU A 1 249 ? 10.805 28 0.424 1 94.44 249 LEU A CA 1
ATOM 1994 C C . LEU A 1 249 ? 10.297 29.375 0.013 1 94.44 249 LEU A C 1
ATOM 1996 O O . LEU A 1 249 ? 9.945 29.594 -1.151 1 94.44 249 LEU A O 1
ATOM 2000 N N . ALA A 1 250 ? 10.242 30.25 0.962 1 92.5 250 ALA A N 1
ATOM 2001 C CA . ALA A 1 250 ? 9.82 31.625 0.654 1 92.5 250 ALA A CA 1
ATOM 2002 C C . ALA A 1 250 ? 10.82 32.312 -0.269 1 92.5 250 ALA A C 1
ATOM 2004 O O . ALA A 1 250 ? 10.477 33.281 -0.949 1 92.5 250 ALA A O 1
ATOM 2005 N N . MET A 1 251 ? 12.016 31.797 -0.339 1 89.62 251 MET A N 1
ATOM 2006 C CA . MET A 1 251 ? 13.078 32.406 -1.141 1 89.62 251 MET A CA 1
ATOM 2007 C C . MET A 1 251 ? 13.109 31.812 -2.543 1 89.62 251 MET A C 1
ATOM 2009 O O . MET A 1 251 ? 13.914 32.219 -3.379 1 89.62 251 MET A O 1
ATOM 2013 N N . HIS A 1 252 ? 12.258 30.859 -2.822 1 89.31 252 HIS A N 1
ATOM 2014 C CA . HIS A 1 252 ? 12.273 30.172 -4.113 1 89.31 252 HIS A CA 1
ATOM 2015 C C . HIS A 1 252 ? 10.953 30.375 -4.848 1 89.31 252 HIS A C 1
ATOM 2017 O O . HIS A 1 252 ? 9.891 30.453 -4.223 1 89.31 252 HIS A O 1
ATOM 2023 N N . SER A 1 253 ? 11.086 30.438 -6.133 1 87.81 253 SER A N 1
ATOM 2024 C CA . SER A 1 253 ? 9.898 30.469 -6.98 1 87.81 253 SER A CA 1
ATOM 2025 C C . SER A 1 253 ? 9.594 29.094 -7.562 1 87.81 253 SER A C 1
ATOM 2027 O O . SER A 1 253 ? 10.477 28.25 -7.652 1 87.81 253 SER A O 1
ATOM 2029 N N . PRO A 1 254 ? 8.312 28.891 -7.879 1 89.19 254 PRO A N 1
ATOM 2030 C CA . PRO A 1 254 ? 7.965 27.609 -8.5 1 89.19 254 PRO A CA 1
ATOM 2031 C C . PRO A 1 254 ? 8.805 27.297 -9.734 1 89.19 254 PRO A C 1
ATOM 2033 O O . PRO A 1 254 ? 9.25 26.172 -9.914 1 89.19 254 PRO A O 1
ATOM 2036 N N . ASP A 1 255 ? 9.023 28.266 -10.57 1 85.62 255 ASP A N 1
ATOM 2037 C CA . ASP A 1 255 ? 9.781 28.078 -11.797 1 85.62 255 ASP A CA 1
ATOM 2038 C C . ASP A 1 255 ? 11.203 27.609 -11.492 1 85.62 255 ASP A C 1
ATOM 2040 O O . ASP A 1 255 ? 11.773 26.797 -12.234 1 85.62 255 ASP A O 1
ATOM 2044 N N . ALA A 1 256 ? 11.688 28.141 -10.438 1 82.75 256 ALA A N 1
ATOM 2045 C CA . ALA A 1 256 ? 13.062 27.812 -10.07 1 82.75 256 ALA A CA 1
ATOM 2046 C C . ALA A 1 256 ? 13.172 26.375 -9.562 1 82.75 256 ALA A C 1
ATOM 2048 O O . ALA A 1 256 ? 14.156 25.688 -9.836 1 82.75 256 ALA A O 1
ATOM 2049 N N . LEU A 1 257 ? 12.172 25.938 -8.844 1 85.88 257 LEU A N 1
ATOM 2050 C CA . LEU A 1 257 ? 12.289 24.641 -8.172 1 85.88 257 LEU A CA 1
ATOM 2051 C C . LEU A 1 257 ? 11.625 23.547 -9 1 85.88 257 LEU A C 1
ATOM 2053 O O . LEU A 1 257 ? 12.047 22.391 -8.945 1 85.88 257 LEU A O 1
ATOM 2057 N N . LEU A 1 258 ? 10.492 23.875 -9.633 1 80.44 258 LEU A N 1
ATOM 2058 C CA . LEU A 1 258 ? 9.742 22.844 -10.344 1 80.44 258 LEU A CA 1
ATOM 2059 C C . LEU A 1 258 ? 10.25 22.703 -11.773 1 80.44 258 LEU A C 1
ATOM 2061 O O . LEU A 1 258 ? 10.016 21.672 -12.422 1 80.44 258 LEU A O 1
ATOM 2065 N N . LEU A 1 259 ? 10.656 23.875 -12.586 1 57.16 259 LEU A N 1
ATOM 2066 C CA . LEU A 1 259 ? 11.062 23.906 -13.984 1 57.16 259 LEU A CA 1
ATOM 2067 C C . LEU A 1 259 ? 12.016 22.766 -14.305 1 57.16 259 LEU A C 1
ATOM 2069 O O . LEU A 1 259 ? 13.094 22.672 -13.719 1 57.16 259 LEU A O 1
ATOM 2073 N N . THR A 1 260 ? 11.516 21.75 -14.539 1 48.62 260 THR A N 1
ATOM 2074 C CA . THR A 1 260 ? 12.109 20.781 -15.453 1 48.62 260 THR A CA 1
ATOM 2075 C C . THR A 1 260 ? 12.773 21.484 -16.625 1 48.62 260 THR A C 1
ATOM 2077 O O . THR A 1 260 ? 12.445 22.625 -16.953 1 48.62 260 THR A O 1
ATOM 2080 N N . SER A 1 261 ? 13.609 20.781 -17.531 1 40.19 261 SER A N 1
ATOM 2081 C CA . SER A 1 261 ? 14.281 20.812 -18.828 1 40.19 261 SER A CA 1
ATOM 2082 C C . SER A 1 261 ? 13.297 21.141 -19.953 1 40.19 261 SER A C 1
ATOM 2084 O O . SER A 1 261 ? 12.664 20.25 -20.531 1 40.19 261 SER A O 1
ATOM 2086 N N . SER A 1 262 ? 12.414 21.969 -19.859 1 35.84 262 SER A N 1
ATOM 2087 C CA . SER A 1 262 ? 11.727 22.203 -21.125 1 35.84 262 SER A CA 1
ATOM 2088 C C . SER A 1 262 ? 12.688 22.703 -22.188 1 35.84 262 SER A C 1
ATOM 2090 O O . SER A 1 262 ? 12.297 23.5 -23.062 1 35.84 262 SER A O 1
ATOM 2092 N N . SER A 1 263 ? 13.953 22.797 -22.25 1 32.66 263 SER A N 1
ATOM 2093 C CA . SER A 1 263 ? 14.312 23.297 -23.578 1 32.66 263 SER A CA 1
ATOM 2094 C C . SER A 1 263 ? 13.609 22.5 -24.672 1 32.66 263 SER A C 1
ATOM 2096 O O . SER A 1 263 ? 13.711 21.266 -24.734 1 32.66 263 SER A O 1
ATOM 2098 N N . PRO A 1 264 ? 12.57 23.094 -25.391 1 31.55 264 PRO A N 1
ATOM 2099 C CA . PRO A 1 264 ? 11.812 22.578 -26.516 1 31.55 264 PRO A CA 1
ATOM 2100 C C . PRO A 1 264 ? 12.68 21.781 -27.5 1 31.55 264 PRO A C 1
ATOM 2102 O O . PRO A 1 264 ? 12.234 20.766 -28.047 1 31.55 264 PRO A O 1
ATOM 2105 N N . LYS A 1 265 ? 13.516 22.672 -28.562 1 31.11 265 LYS A N 1
ATOM 2106 C CA . LYS A 1 265 ? 13.617 22.594 -30.016 1 31.11 265 LYS A CA 1
ATOM 2107 C C . LYS A 1 265 ? 14.25 21.266 -30.453 1 31.11 265 LYS A C 1
ATOM 2109 O O . LYS A 1 265 ? 14.406 21.016 -31.641 1 31.11 265 LYS A O 1
ATOM 2114 N N . SER A 1 266 ? 15.516 20.922 -30.109 1 29.2 266 SER A N 1
ATOM 2115 C CA . SER A 1 266 ? 16.094 20.094 -31.172 1 29.2 266 SER A CA 1
ATOM 2116 C C . SER A 1 266 ? 15.227 18.875 -31.453 1 29.2 266 SER A C 1
ATOM 2118 O O . SER A 1 266 ? 15.062 18.016 -30.578 1 29.2 266 SER A O 1
ATOM 2120 N N . THR A 1 267 ? 14.172 18.922 -32.375 1 29.11 267 THR A N 1
ATOM 2121 C CA . THR A 1 267 ? 13.344 18.109 -33.25 1 29.11 267 THR A CA 1
ATOM 2122 C C . THR A 1 267 ? 14.109 16.891 -33.75 1 29.11 267 THR A C 1
ATOM 2124 O O . THR A 1 267 ? 13.57 16.078 -34.5 1 29.11 267 THR A O 1
ATOM 2127 N N . LEU A 1 268 ? 15.398 17.125 -34.219 1 27.2 268 LEU A N 1
ATOM 2128 C CA . LEU A 1 268 ? 15.891 16.031 -35.062 1 27.2 268 LEU A CA 1
ATOM 2129 C C . LEU A 1 268 ? 15.867 14.711 -34.312 1 27.2 268 LEU A C 1
ATOM 2131 O O . LEU A 1 268 ? 16.188 14.648 -33.125 1 27.2 268 LEU A O 1
ATOM 2135 N N . PRO A 1 269 ? 15.016 13.789 -34.969 1 29.03 269 PRO A N 1
ATOM 2136 C CA . PRO A 1 269 ? 14.992 12.367 -34.594 1 29.03 269 PRO A CA 1
ATOM 2137 C C . PRO A 1 269 ? 16.375 11.836 -34.188 1 29.03 269 PRO A C 1
ATOM 2139 O O . PRO A 1 269 ? 17.25 11.688 -35.031 1 29.03 269 PRO A O 1
ATOM 2142 N N . SER A 1 270 ? 17.172 12.586 -33.438 1 27.98 270 SER A N 1
ATOM 2143 C CA . SER A 1 270 ? 18.469 11.906 -33.438 1 27.98 270 SER A CA 1
ATOM 2144 C C . SER A 1 270 ? 18.312 10.422 -33.125 1 27.98 270 SER A C 1
ATOM 2146 O O . SER A 1 270 ? 17.438 10.031 -32.344 1 27.98 270 SER A O 1
ATOM 2148 N N . PRO A 1 271 ? 18.875 9.57 -33.969 1 27.44 271 PRO A N 1
ATOM 2149 C CA . PRO A 1 271 ? 18.922 8.117 -33.812 1 27.44 271 PRO A CA 1
ATOM 2150 C C . PRO A 1 271 ? 19.016 7.684 -32.375 1 27.44 271 PRO A C 1
ATOM 2152 O O . PRO A 1 271 ? 19.422 8.477 -31.5 1 27.44 271 PRO A O 1
ATOM 2155 N N . ILE A 1 272 ? 18.547 6.48 -32.062 1 28.22 272 ILE A N 1
ATOM 2156 C CA . ILE A 1 272 ? 18.547 5.621 -30.891 1 28.22 272 ILE A CA 1
ATOM 2157 C C . ILE A 1 272 ? 19.844 5.82 -30.109 1 28.22 272 ILE A C 1
ATOM 2159 O O . ILE A 1 272 ? 20.812 5.07 -30.297 1 28.22 272 ILE A O 1
ATOM 2163 N N . ASN A 1 273 ? 20.547 6.945 -30.297 1 27.11 273 ASN A N 1
ATOM 2164 C CA . ASN A 1 273 ? 21.766 6.895 -29.484 1 27.11 273 ASN A CA 1
ATOM 2165 C C . ASN A 1 273 ? 21.453 6.59 -28.031 1 27.11 273 ASN A C 1
ATOM 2167 O O . ASN A 1 273 ? 20.484 7.102 -27.469 1 27.11 273 ASN A O 1
ATOM 2171 N N . THR A 1 274 ? 21.938 5.422 -27.469 1 29.44 274 THR A N 1
ATOM 2172 C CA . THR A 1 274 ? 22.203 4.77 -26.188 1 29.44 274 THR A CA 1
ATOM 2173 C C . THR A 1 274 ? 22.578 5.797 -25.125 1 29.44 274 THR A C 1
ATOM 2175 O O . THR A 1 274 ? 23.359 5.508 -24.219 1 29.44 274 THR A O 1
ATOM 2178 N N . SER A 1 275 ? 22.469 7.055 -25.375 1 29.47 275 SER A N 1
ATOM 2179 C CA . SER A 1 275 ? 23.031 7.82 -24.281 1 29.47 275 SER A CA 1
ATOM 2180 C C . SER A 1 275 ? 22.438 7.395 -22.938 1 29.47 275 SER A C 1
ATOM 2182 O O . SER A 1 275 ? 21.219 7.383 -22.766 1 29.47 275 SER A O 1
ATOM 2184 N N . ARG A 1 276 ? 23.156 6.699 -22.125 1 32.28 276 ARG A N 1
ATOM 2185 C CA . ARG A 1 276 ? 23.328 6.316 -20.734 1 32.28 276 ARG A CA 1
ATOM 2186 C C . ARG A 1 276 ? 22.781 7.395 -19.797 1 32.28 276 ARG A C 1
ATOM 2188 O O . ARG A 1 276 ? 23 7.332 -18.578 1 32.28 276 ARG A O 1
ATOM 2195 N N . ASP A 1 277 ? 22.688 8.633 -20.266 1 33.06 277 ASP A N 1
ATOM 2196 C CA . ASP A 1 277 ? 22.359 9.695 -19.312 1 33.06 277 ASP A CA 1
ATOM 2197 C C . ASP A 1 277 ? 20.922 9.578 -18.828 1 33.06 277 ASP A C 1
ATOM 2199 O O . ASP A 1 277 ? 20 9.461 -19.625 1 33.06 277 ASP A O 1
ATOM 2203 N N . GLY A 1 278 ? 20.641 9 -17.688 1 36.03 278 GLY A N 1
ATOM 2204 C CA . GLY A 1 278 ? 19.438 8.93 -16.859 1 36.03 278 GLY A CA 1
ATOM 2205 C C . GLY A 1 278 ? 18.5 10.109 -17.062 1 36.03 278 GLY A C 1
ATOM 2206 O O . GLY A 1 278 ? 18.938 11.18 -17.484 1 36.03 278 GLY A O 1
ATOM 2207 N N . ASP A 1 279 ? 17.453 9.961 -17.734 1 39.44 279 ASP A N 1
ATOM 2208 C CA . ASP A 1 279 ? 16.453 11.016 -17.703 1 39.44 279 ASP A CA 1
ATOM 2209 C C . ASP A 1 279 ? 16.641 11.93 -16.484 1 39.44 279 ASP A C 1
ATOM 2211 O O . ASP A 1 279 ? 16.516 11.484 -15.344 1 39.44 279 ASP A O 1
ATOM 2215 N N . PRO A 1 280 ? 17.438 12.922 -16.547 1 41.53 280 PRO A N 1
ATOM 2216 C CA . PRO A 1 280 ? 17.703 13.859 -15.445 1 41.53 280 PRO A CA 1
ATOM 2217 C C . PRO A 1 280 ? 16.469 14.094 -14.562 1 41.53 280 PRO A C 1
ATOM 2219 O O . PRO A 1 280 ? 16.594 14.633 -13.461 1 41.53 280 PRO A O 1
ATOM 2222 N N . HIS A 1 281 ? 15.273 13.992 -15.133 1 43.78 281 HIS A N 1
ATOM 2223 C CA . HIS A 1 281 ? 14.07 14.273 -14.352 1 43.78 281 HIS A CA 1
ATOM 2224 C C . HIS A 1 281 ? 13.867 13.227 -13.258 1 43.78 281 HIS A C 1
ATOM 2226 O O . HIS A 1 281 ? 13.086 13.445 -12.328 1 43.78 281 HIS A O 1
ATOM 2232 N N . GLN A 1 282 ? 14.352 11.961 -13.523 1 46.28 282 GLN A N 1
ATOM 2233 C CA . GLN A 1 282 ? 14.047 10.805 -12.688 1 46.28 282 GLN A CA 1
ATOM 2234 C C . GLN A 1 282 ? 14.797 10.875 -11.359 1 46.28 282 GLN A C 1
ATOM 2236 O O . GLN A 1 282 ? 14.469 10.156 -10.414 1 46.28 282 GLN A O 1
ATOM 2241 N N . SER A 1 283 ? 16.047 11.57 -11.43 1 47.84 283 SER A N 1
ATOM 2242 C CA . SER A 1 283 ? 16.938 11.492 -10.289 1 47.84 283 SER A CA 1
ATOM 2243 C C . SER A 1 283 ? 16.594 12.539 -9.234 1 47.84 283 SER A C 1
ATOM 2245 O O . SER A 1 283 ? 17.156 12.539 -8.141 1 47.84 283 SER A O 1
ATOM 2247 N N . GLN A 1 284 ? 15.68 13.523 -9.555 1 61.75 284 GLN A N 1
ATOM 2248 C CA . GLN A 1 284 ? 15.648 14.734 -8.742 1 61.75 284 GLN A CA 1
ATOM 2249 C C . GLN A 1 284 ? 14.555 14.656 -7.684 1 61.75 284 GLN A C 1
ATOM 2251 O O . GLN A 1 284 ? 13.586 13.922 -7.836 1 61.75 284 GLN A O 1
ATOM 2256 N N . ALA A 1 285 ? 14.984 15.016 -6.539 1 67.44 285 ALA A N 1
ATOM 2257 C CA . ALA A 1 285 ? 14.023 15.227 -5.457 1 67.44 285 ALA A CA 1
ATOM 2258 C C . ALA A 1 285 ? 12.711 15.781 -5.988 1 67.44 285 ALA A C 1
ATOM 2260 O O . ALA A 1 285 ? 12.703 16.594 -6.918 1 67.44 285 ALA A O 1
ATOM 2261 N N . ASP A 1 286 ? 11.688 15.141 -5.531 1 84.31 286 ASP A N 1
ATOM 2262 C CA . ASP A 1 286 ? 10.367 15.594 -5.969 1 84.31 286 ASP A CA 1
ATOM 2263 C C . ASP A 1 286 ? 9.938 16.844 -5.203 1 84.31 286 ASP A C 1
ATOM 2265 O O . ASP A 1 286 ? 9.266 16.75 -4.172 1 84.31 286 ASP A O 1
ATOM 2269 N N . PHE A 1 287 ? 10.367 18 -5.691 1 91.31 287 PHE A N 1
ATOM 2270 C CA . PHE A 1 287 ? 10.016 19.25 -5.043 1 91.31 287 PHE A CA 1
ATOM 2271 C C . PHE A 1 287 ? 8.516 19.484 -5.07 1 91.31 287 PHE A C 1
ATOM 2273 O O . PHE A 1 287 ? 7.969 20.203 -4.227 1 91.31 287 PHE A O 1
ATOM 2280 N N . ASN A 1 288 ? 7.836 18.875 -6.051 1 92.12 288 ASN A N 1
ATOM 2281 C CA . ASN A 1 288 ? 6.383 18.969 -6.016 1 92.12 288 ASN A CA 1
ATOM 2282 C C . ASN A 1 288 ? 5.812 18.375 -4.734 1 92.12 288 ASN A C 1
ATOM 2284 O O . ASN A 1 288 ? 4.926 18.953 -4.109 1 92.12 288 ASN A O 1
ATOM 2288 N N . PHE A 1 289 ? 6.367 17.266 -4.383 1 95.12 289 PHE A N 1
ATOM 2289 C CA . PHE A 1 289 ? 5.957 16.562 -3.164 1 95.12 289 PHE A CA 1
ATOM 2290 C C . PHE A 1 289 ? 6.277 17.406 -1.933 1 95.12 289 PHE A C 1
ATOM 2292 O O . PHE A 1 289 ? 5.414 17.625 -1.081 1 95.12 289 PHE A O 1
ATOM 2299 N N . LEU A 1 290 ? 7.457 17.906 -1.857 1 96.25 290 LEU A N 1
ATOM 2300 C CA . LEU A 1 290 ? 7.957 18.594 -0.682 1 96.25 290 LEU A CA 1
ATOM 2301 C C . LEU A 1 290 ? 7.238 19.938 -0.495 1 96.25 290 LEU A C 1
ATOM 2303 O O . LEU A 1 290 ? 6.84 20.281 0.621 1 96.25 290 LEU A O 1
ATOM 2307 N N . VAL A 1 291 ? 7.027 20.609 -1.562 1 96.5 291 VAL A N 1
ATOM 2308 C CA . VAL A 1 291 ? 6.371 21.922 -1.483 1 96.5 291 VAL A CA 1
ATOM 2309 C C . VAL A 1 291 ? 4.902 21.734 -1.115 1 96.5 291 VAL A C 1
ATOM 2311 O O . VAL A 1 291 ? 4.352 22.5 -0.322 1 96.5 291 VAL A O 1
ATOM 2314 N N . ALA A 1 292 ? 4.27 20.719 -1.679 1 96.62 292 ALA A N 1
ATOM 2315 C CA . ALA A 1 292 ? 2.875 20.453 -1.339 1 96.62 292 ALA A CA 1
ATOM 2316 C C . ALA A 1 292 ? 2.713 20.203 0.16 1 96.62 292 ALA A C 1
ATOM 2318 O O . ALA A 1 292 ? 1.815 20.766 0.791 1 96.62 292 ALA A O 1
ATOM 2319 N N . GLU A 1 293 ? 3.582 19.406 0.68 1 97.75 293 GLU A N 1
ATOM 2320 C CA . GLU A 1 293 ? 3.514 19.125 2.111 1 97.75 293 GLU A CA 1
ATOM 2321 C C . GLU A 1 293 ? 3.781 20.391 2.932 1 97.75 293 GLU A C 1
ATOM 2323 O O . GLU A 1 293 ? 3.109 20.641 3.934 1 97.75 293 GLU A O 1
ATOM 2328 N N . ALA A 1 294 ? 4.766 21.125 2.537 1 98.19 294 ALA A N 1
ATOM 2329 C CA . ALA A 1 294 ? 5.113 22.344 3.256 1 98.19 294 ALA A CA 1
ATOM 2330 C C . ALA A 1 294 ? 3.951 23.328 3.248 1 98.19 294 ALA A C 1
ATOM 2332 O O . ALA A 1 294 ? 3.625 23.922 4.281 1 98.19 294 ALA A O 1
ATOM 2333 N N . LEU A 1 295 ? 3.357 23.5 2.09 1 98.19 295 LEU A N 1
ATOM 2334 C CA . LEU A 1 295 ? 2.217 24.406 1.96 1 98.19 295 LEU A CA 1
ATOM 2335 C C . LEU A 1 295 ? 1.064 23.953 2.852 1 98.19 295 LEU A C 1
ATOM 2337 O O . LEU A 1 295 ? 0.387 24.781 3.463 1 98.19 295 LEU A O 1
ATOM 2341 N N . TRP A 1 296 ? 0.864 22.672 2.896 1 98.5 296 TRP A N 1
ATOM 2342 C CA . TRP A 1 296 ? -0.177 22.078 3.736 1 98.5 296 TRP A CA 1
ATOM 2343 C C . TRP A 1 296 ? -0.023 22.531 5.184 1 98.5 296 TRP A C 1
ATOM 2345 O O . TRP A 1 296 ? -0.97 23.047 5.789 1 98.5 296 TRP A O 1
ATOM 2355 N N . HIS A 1 297 ? 1.143 22.422 5.719 1 98 297 HIS A N 1
ATOM 2356 C CA . HIS A 1 297 ? 1.407 22.797 7.102 1 98 297 HIS A CA 1
ATOM 2357 C C . HIS A 1 297 ? 1.376 24.312 7.273 1 98 297 HIS A C 1
ATOM 2359 O O . HIS A 1 297 ? 0.816 24.812 8.25 1 98 297 HIS A O 1
ATOM 2365 N N . ASP A 1 298 ? 1.953 24.984 6.375 1 98.12 298 ASP A N 1
ATOM 2366 C CA . ASP A 1 298 ? 2.074 26.438 6.465 1 98.12 298 ASP A CA 1
ATOM 2367 C C . ASP A 1 298 ? 0.7 27.109 6.5 1 98.12 298 ASP A C 1
ATOM 2369 O O . ASP A 1 298 ? 0.438 27.969 7.348 1 98.12 298 ASP A O 1
ATOM 2373 N N . ILE A 1 299 ? -0.145 26.656 5.633 1 98.31 299 ILE A N 1
ATOM 2374 C CA . ILE A 1 299 ? -1.466 27.266 5.492 1 98.31 299 ILE A CA 1
ATOM 2375 C C . ILE A 1 299 ? -2.348 26.844 6.672 1 98.31 299 ILE A C 1
ATOM 2377 O O . ILE A 1 299 ? -2.957 27.703 7.324 1 98.31 299 ILE A O 1
ATOM 2381 N N . LEU A 1 300 ? -2.393 25.609 7.047 1 97.56 300 LEU A N 1
ATOM 2382 C CA . LEU A 1 300 ? -3.332 25.109 8.047 1 97.56 300 LEU A CA 1
ATOM 2383 C C . LEU A 1 300 ? -2.896 25.516 9.453 1 97.56 300 LEU A C 1
ATOM 2385 O O . LEU A 1 300 ? -3.732 25.672 10.344 1 97.56 300 LEU A O 1
ATOM 2389 N N . ALA A 1 301 ? -1.586 25.719 9.617 1 95.69 301 ALA A N 1
ATOM 2390 C CA . ALA A 1 301 ? -1.089 26.125 10.93 1 95.69 301 ALA A CA 1
ATOM 2391 C C . ALA A 1 301 ? -1.594 27.516 11.297 1 95.69 301 ALA A C 1
ATOM 2393 O O . ALA A 1 301 ? -1.6 27.891 12.477 1 95.69 301 ALA A O 1
ATOM 2394 N N . CYS A 1 302 ? -2.029 28.266 10.336 1 95.25 302 CYS A N 1
ATOM 2395 C CA . CYS A 1 302 ? -2.432 29.656 10.562 1 95.25 302 CYS A CA 1
ATOM 2396 C C . CYS A 1 302 ? -3.662 29.719 11.461 1 95.25 302 CYS A C 1
ATOM 2398 O O . CYS A 1 302 ? -3.836 30.688 12.203 1 95.25 302 CYS A O 1
ATOM 2400 N N . ALA A 1 303 ? -4.492 28.703 11.43 1 92.19 303 ALA A N 1
ATOM 2401 C CA . ALA A 1 303 ? -5.727 28.703 12.203 1 92.19 303 ALA A CA 1
ATOM 2402 C C . ALA A 1 303 ? -5.434 28.734 13.703 1 92.19 303 ALA A C 1
ATOM 2404 O O . ALA A 1 303 ? -6.148 29.375 14.469 1 92.19 303 ALA A O 1
ATOM 2405 N N . THR A 1 304 ? -4.344 28.078 14.125 1 90.06 304 THR A N 1
ATOM 2406 C CA . THR A 1 304 ? -4.07 27.969 15.555 1 90.06 304 THR A CA 1
ATOM 2407 C C . THR A 1 304 ? -2.986 28.969 15.969 1 90.06 304 THR A C 1
ATOM 2409 O O . THR A 1 304 ? -2.873 29.312 17.141 1 90.06 304 THR A O 1
ATOM 2412 N N . THR A 1 305 ? -2.207 29.453 15.039 1 88.94 305 THR A N 1
ATOM 2413 C CA . THR A 1 305 ? -1.089 30.328 15.391 1 88.94 305 THR A CA 1
ATOM 2414 C C . THR A 1 305 ? -1.471 31.797 15.219 1 88.94 305 THR A C 1
ATOM 2416 O O . THR A 1 305 ? -0.828 32.688 15.789 1 88.94 305 THR A O 1
ATOM 2419 N N . GLY A 1 306 ? -2.455 32.094 14.359 1 88.19 306 GLY A N 1
ATOM 2420 C CA . GLY A 1 306 ? -2.836 33.469 14.055 1 88.19 306 GLY A CA 1
ATOM 2421 C C . GLY A 1 306 ? -1.903 34.125 13.07 1 88.19 306 GLY A C 1
ATOM 2422 O O . GLY A 1 306 ? -2.062 35.312 12.773 1 88.19 306 GLY A O 1
ATOM 2423 N N . ARG A 1 307 ? -0.997 33.375 12.531 1 91.56 307 ARG A N 1
ATOM 2424 C CA . ARG A 1 307 ? -0.051 33.875 11.547 1 91.56 307 ARG A CA 1
ATOM 2425 C C . ARG A 1 307 ? -0.61 33.75 10.133 1 91.56 307 ARG A C 1
ATOM 2427 O O . ARG A 1 307 ? -1.726 33.281 9.938 1 91.56 307 ARG A O 1
ATOM 2434 N N . VAL A 1 308 ? 0.059 34.406 9.227 1 96.81 308 VAL A N 1
ATOM 2435 C CA . VAL A 1 308 ? -0.269 34.25 7.816 1 96.81 308 VAL A CA 1
ATOM 2436 C C . VAL A 1 308 ? 0.756 33.312 7.152 1 96.81 308 VAL A C 1
ATOM 2438 O O . VAL A 1 308 ? 1.885 33.188 7.633 1 96.81 308 VAL A O 1
ATOM 2441 N N . PRO A 1 309 ? 0.355 32.656 6.102 1 97.88 309 PRO A N 1
ATOM 2442 C CA . PRO A 1 309 ? 1.316 31.797 5.426 1 97.88 309 PRO A CA 1
ATOM 2443 C C . PRO A 1 309 ? 2.562 32.531 4.957 1 97.88 309 PRO A C 1
ATOM 2445 O O . PRO A 1 309 ? 2.463 33.656 4.453 1 97.88 309 PRO A O 1
ATOM 2448 N N . ARG A 1 310 ? 3.703 31.953 5.16 1 97.38 310 ARG A N 1
ATOM 2449 C CA . ARG A 1 310 ? 4.965 32.562 4.777 1 97.38 310 ARG A CA 1
ATOM 2450 C C . ARG A 1 310 ? 5.305 32.281 3.32 1 97.38 310 ARG A C 1
ATOM 2452 O O . ARG A 1 310 ? 5.887 33.094 2.627 1 97.38 310 ARG A O 1
ATOM 2459 N N . ILE A 1 311 ? 4.992 31.031 2.879 1 97.38 311 ILE A N 1
ATOM 2460 C CA . ILE A 1 311 ? 5.207 30.672 1.485 1 97.38 311 ILE A CA 1
ATOM 2461 C C . ILE A 1 311 ? 4.184 31.375 0.599 1 97.38 311 ILE A C 1
ATOM 2463 O O . ILE A 1 311 ? 2.992 31.406 0.925 1 97.38 311 ILE A O 1
ATOM 2467 N N . PRO A 1 312 ? 4.625 31.984 -0.483 1 96.5 312 PRO A N 1
ATOM 2468 C CA . PRO A 1 312 ? 3.646 32.562 -1.406 1 96.5 312 PRO A CA 1
ATOM 2469 C C . PRO A 1 312 ? 2.77 31.516 -2.078 1 96.5 312 PRO A C 1
ATOM 2471 O O . PRO A 1 312 ? 2.969 31.203 -3.254 1 96.5 312 PRO A O 1
ATOM 2474 N N . TYR A 1 313 ? 1.777 31.062 -1.39 1 97.25 313 TYR A N 1
ATOM 2475 C CA . TYR A 1 313 ? 0.998 29.891 -1.754 1 97.25 313 TYR A CA 1
ATOM 2476 C C . TYR A 1 313 ? 0.264 30.109 -3.072 1 97.25 313 TYR A C 1
ATOM 2478 O O . TYR A 1 313 ? 0.079 29.172 -3.85 1 97.25 313 TYR A O 1
ATOM 2486 N N . ARG A 1 314 ? -0.219 31.328 -3.408 1 95.88 314 ARG A N 1
ATOM 2487 C CA . ARG A 1 314 ? -0.957 31.578 -4.645 1 95.88 314 ARG A CA 1
ATOM 2488 C C . ARG A 1 314 ? -0.078 31.328 -5.863 1 95.88 314 ARG A C 1
ATOM 2490 O O . ARG A 1 314 ? -0.539 30.766 -6.863 1 95.88 314 ARG A O 1
ATOM 2497 N N . GLN A 1 315 ? 1.144 31.766 -5.73 1 95 315 GLN A N 1
ATOM 2498 C CA . GLN A 1 315 ? 2.082 31.547 -6.828 1 95 315 GLN A CA 1
ATOM 2499 C C . GLN A 1 315 ? 2.285 30.062 -7.105 1 95 315 GLN A C 1
ATOM 2501 O O . GLN A 1 315 ? 2.434 29.656 -8.258 1 95 315 GLN A O 1
ATOM 2506 N N . TRP A 1 316 ? 2.277 29.297 -6.062 1 95.5 316 TRP A N 1
ATOM 2507 C CA . TRP A 1 316 ? 2.531 27.859 -6.172 1 95.5 316 TRP A CA 1
ATOM 2508 C C . TRP A 1 316 ? 1.273 27.125 -6.605 1 95.5 316 TRP A C 1
ATOM 2510 O O . TRP A 1 316 ? 1.34 26.203 -7.426 1 95.5 316 TRP A O 1
ATOM 2520 N N . LEU A 1 317 ? 0.126 27.469 -6.129 1 96.81 317 LEU A N 1
ATOM 2521 C CA . LEU A 1 317 ? -1.09 26.672 -6.285 1 96.81 317 LEU A CA 1
ATOM 2522 C C . LEU A 1 317 ? -1.856 27.109 -7.531 1 96.81 317 LEU A C 1
ATOM 2524 O O . LEU A 1 317 ? -2.631 26.328 -8.094 1 96.81 317 LEU A O 1
ATOM 2528 N N . GLU A 1 318 ? -1.728 28.312 -7.984 1 93.81 318 GLU A N 1
ATOM 2529 C CA . GLU A 1 318 ? -2.389 28.797 -9.195 1 93.81 318 GLU A CA 1
ATOM 2530 C C . GLU A 1 318 ? -1.413 28.859 -10.367 1 93.81 318 GLU A C 1
ATOM 2532 O O . GLU A 1 318 ? -1.812 28.703 -11.523 1 93.81 318 GLU A O 1
ATOM 2537 N N . GLY A 1 319 ? -0.205 29.062 -10.094 1 83.5 319 GLY A N 1
ATOM 2538 C CA . GLY A 1 319 ? 0.755 29.359 -11.141 1 83.5 319 GLY A CA 1
ATOM 2539 C C . GLY A 1 319 ? 1.582 28.156 -11.562 1 83.5 319 GLY A C 1
ATOM 2540 O O . GLY A 1 319 ? 2.535 28.297 -12.336 1 83.5 319 GLY A O 1
ATOM 2541 N N . SER A 1 320 ? 1.301 27 -10.969 1 85.31 320 SER A N 1
ATOM 2542 C CA . SER A 1 320 ? 2.094 25.812 -11.312 1 85.31 320 SER A CA 1
ATOM 2543 C C . SER A 1 320 ? 1.207 24.594 -11.516 1 85.31 320 SER A C 1
ATOM 2545 O O . SER A 1 320 ? -0.021 24.703 -11.5 1 85.31 320 SER A O 1
ATOM 2547 N N . SER A 1 321 ? 1.88 23.484 -11.805 1 86 321 SER A N 1
ATOM 2548 C CA . SER A 1 321 ? 1.16 22.234 -12.031 1 86 321 SER A CA 1
ATOM 2549 C C . SER A 1 321 ? 0.997 21.453 -10.734 1 86 321 SER A C 1
ATOM 2551 O O . SER A 1 321 ? 0.543 20.297 -10.75 1 86 321 SER A O 1
ATOM 2553 N N . LEU A 1 322 ? 1.308 22.141 -9.617 1 91.44 322 LEU A N 1
ATOM 2554 C CA . LEU A 1 322 ? 1.229 21.469 -8.32 1 91.44 322 LEU A CA 1
ATOM 2555 C C . LEU A 1 322 ? -0.222 21.203 -7.934 1 91.44 322 LEU A C 1
ATOM 2557 O O . LEU A 1 322 ? -1.062 22.094 -7.984 1 91.44 322 LEU A O 1
ATOM 2561 N N . GLU A 1 323 ? -0.509 19.984 -7.641 1 93.12 323 GLU A N 1
ATOM 2562 C CA . GLU A 1 323 ? -1.842 19.578 -7.207 1 93.12 323 GLU A CA 1
ATOM 2563 C C . GLU A 1 323 ? -1.815 19.031 -5.781 1 93.12 323 GLU A C 1
ATOM 2565 O O . GLU A 1 323 ? -1.431 17.891 -5.555 1 93.12 323 GLU A O 1
ATOM 2570 N N . MET A 1 324 ? -2.396 19.75 -4.895 1 95.94 324 MET A N 1
ATOM 2571 C CA . MET A 1 324 ? -2.41 19.359 -3.488 1 95.94 324 MET A CA 1
ATOM 2572 C C . MET A 1 324 ? -3.227 18.078 -3.287 1 95.94 324 MET A C 1
ATOM 2574 O O . MET A 1 324 ? -2.914 17.266 -2.414 1 95.94 324 MET A O 1
ATOM 2578 N N . ALA A 1 325 ? -4.207 17.906 -4.145 1 95.62 325 ALA A N 1
ATOM 2579 C CA . ALA A 1 325 ? -5.141 16.797 -4 1 95.62 325 ALA A CA 1
ATOM 2580 C C . ALA A 1 325 ? -4.434 15.453 -4.176 1 95.62 325 ALA A C 1
ATOM 2582 O O . ALA A 1 325 ? -4.836 14.445 -3.584 1 95.62 325 ALA A O 1
ATOM 2583 N N . ASP A 1 326 ? -3.352 15.469 -4.887 1 93.44 326 ASP A N 1
ATOM 2584 C CA . ASP A 1 326 ? -2.639 14.227 -5.18 1 93.44 326 ASP A CA 1
ATOM 2585 C C . ASP A 1 326 ? -1.88 13.727 -3.951 1 93.44 326 ASP A C 1
ATOM 2587 O O . ASP A 1 326 ? -1.563 12.539 -3.85 1 93.44 326 ASP A O 1
ATOM 2591 N N . LEU A 1 327 ? -1.609 14.633 -3.07 1 96.19 327 LEU A N 1
ATOM 2592 C CA . LEU A 1 327 ? -0.829 14.266 -1.896 1 96.19 327 LEU A CA 1
ATOM 2593 C C . LEU A 1 327 ? -1.676 14.352 -0.63 1 96.19 327 LEU A C 1
ATOM 2595 O O . LEU A 1 327 ? -1.688 13.422 0.178 1 96.19 327 LEU A O 1
ATOM 2599 N N . MET A 1 328 ? -2.43 15.5 -0.544 1 97.06 328 MET A N 1
ATOM 2600 C CA . MET A 1 328 ? -3.098 15.766 0.727 1 97.06 328 MET A CA 1
ATOM 2601 C C . MET A 1 328 ? -4.609 15.625 0.586 1 97.06 328 MET A C 1
ATOM 2603 O O . MET A 1 328 ? -5.344 15.766 1.566 1 97.06 328 MET A O 1
ATOM 2607 N N . GLY A 1 329 ? -5.137 15.398 -0.566 1 96.5 329 GLY A N 1
ATOM 2608 C CA . GLY A 1 329 ? -6.539 15.094 -0.799 1 96.5 329 GLY A CA 1
ATOM 2609 C C . GLY A 1 329 ? -7.402 16.328 -0.968 1 96.5 329 GLY A C 1
ATOM 2610 O O . GLY A 1 329 ? -8.578 16.234 -1.326 1 96.5 329 GLY A O 1
ATOM 2611 N N . CYS A 1 330 ? -6.836 17.453 -0.769 1 97.75 330 CYS A N 1
ATOM 2612 C CA . CYS A 1 330 ? -7.605 18.688 -0.827 1 97.75 330 CYS A CA 1
ATOM 2613 C C . CYS A 1 330 ? -7.234 19.5 -2.061 1 97.75 330 CYS A C 1
ATOM 2615 O O . CYS A 1 330 ? -6.051 19.734 -2.324 1 97.75 330 CYS A O 1
ATOM 2617 N N . CYS A 1 331 ? -8.203 20 -2.746 1 97.44 331 CYS A N 1
ATOM 2618 C CA . CYS A 1 331 ? -7.98 20.75 -3.984 1 97.44 331 CYS A CA 1
ATOM 2619 C C . CYS A 1 331 ? -7.301 22.078 -3.705 1 97.44 331 CYS A C 1
ATOM 2621 O O . CYS A 1 331 ? -7.477 22.656 -2.631 1 97.44 331 CYS A O 1
ATOM 2623 N N . ASN A 1 332 ? -6.629 22.625 -4.73 1 98 332 ASN A N 1
ATOM 2624 C CA . ASN A 1 332 ? -5.863 23.859 -4.609 1 98 332 ASN A CA 1
ATOM 2625 C C . ASN A 1 332 ? -6.758 25.031 -4.223 1 98 332 ASN A C 1
ATOM 2627 O O . ASN A 1 332 ? -6.375 25.859 -3.396 1 98 332 ASN A O 1
ATOM 2631 N N . TRP A 1 333 ? -7.945 25.078 -4.812 1 97.94 333 TRP A N 1
ATOM 2632 C CA . TRP A 1 333 ? -8.789 26.25 -4.594 1 97.94 333 TRP A CA 1
ATOM 2633 C C . TRP A 1 333 ? -9.219 26.344 -3.131 1 97.94 333 TRP A C 1
ATOM 2635 O O . TRP A 1 333 ? -9.406 27.438 -2.604 1 97.94 333 TRP A O 1
ATOM 2645 N N . VAL A 1 334 ? -9.406 25.266 -2.48 1 98.75 334 VAL A N 1
ATOM 2646 C CA . VAL A 1 334 ? -9.758 25.297 -1.063 1 98.75 334 VAL A CA 1
ATOM 2647 C C . VAL A 1 334 ? -8.578 25.797 -0.243 1 98.75 334 VAL A C 1
ATOM 2649 O O . VAL A 1 334 ? -8.742 26.641 0.646 1 98.75 334 VAL A O 1
ATOM 2652 N N . MET A 1 335 ? -7.355 25.281 -0.551 1 98.69 335 MET A N 1
ATOM 2653 C CA . MET A 1 335 ? -6.141 25.703 0.151 1 98.69 335 MET A CA 1
ATOM 2654 C C . MET A 1 335 ? -5.906 27.203 -0.009 1 98.69 335 MET A C 1
ATOM 2656 O O . MET A 1 335 ? -5.508 27.875 0.942 1 98.69 335 MET A O 1
ATOM 2660 N N . ILE A 1 336 ? -6.156 27.672 -1.19 1 98.62 336 ILE A N 1
ATOM 2661 C CA . ILE A 1 336 ? -6.023 29.094 -1.455 1 98.62 336 ILE A CA 1
ATOM 2662 C C . ILE A 1 336 ? -7.008 29.875 -0.584 1 98.62 336 ILE A C 1
ATOM 2664 O O . ILE A 1 336 ? -6.641 30.875 0.027 1 98.62 336 ILE A O 1
ATOM 2668 N N . ALA A 1 337 ? -8.219 29.391 -0.534 1 98.75 337 ALA A N 1
ATOM 2669 C CA . ALA A 1 337 ? -9.234 30.062 0.27 1 98.75 337 ALA A CA 1
ATOM 2670 C C . ALA A 1 337 ? -8.82 30.125 1.738 1 98.75 337 ALA A C 1
ATOM 2672 O O . ALA A 1 337 ? -9.008 31.141 2.402 1 98.75 337 ALA A O 1
ATOM 2673 N N . ILE A 1 338 ? -8.281 29.062 2.229 1 98.62 338 ILE A N 1
ATOM 2674 C CA . ILE A 1 338 ? -7.855 29.016 3.623 1 98.62 338 ILE A CA 1
ATOM 2675 C C . ILE A 1 338 ? -6.707 30 3.838 1 98.62 338 ILE A C 1
ATOM 2677 O O . ILE A 1 338 ? -6.672 30.719 4.84 1 98.62 338 ILE A O 1
ATOM 2681 N N . GLY A 1 339 ? -5.727 30 2.914 1 98.62 339 GLY A N 1
ATOM 2682 C CA . GLY A 1 339 ? -4.672 31 2.979 1 98.62 339 GLY A CA 1
ATOM 2683 C C . GLY A 1 339 ? -5.195 32.438 2.957 1 98.62 339 GLY A C 1
ATOM 2684 O O . GLY A 1 339 ? -4.73 33.281 3.717 1 98.62 339 GLY A O 1
ATOM 2685 N N . ASP A 1 340 ? -6.18 32.688 2.113 1 98.69 340 ASP A N 1
ATOM 2686 C CA . ASP A 1 340 ? -6.797 34 2.021 1 98.69 340 ASP A CA 1
ATOM 2687 C C . ASP A 1 340 ? -7.484 34.406 3.332 1 98.69 340 ASP A C 1
ATOM 2689 O O . ASP A 1 340 ? -7.457 35.562 3.74 1 98.69 340 ASP A O 1
ATOM 2693 N N . LEU A 1 341 ? -8.117 33.469 3.912 1 98.31 341 LEU A N 1
ATOM 2694 C CA . LEU A 1 341 ? -8.789 33.719 5.18 1 98.31 341 LEU A CA 1
ATOM 2695 C C . LEU A 1 341 ? -7.785 34.094 6.266 1 98.31 341 LEU A C 1
ATOM 2697 O O . LEU A 1 341 ? -8.062 34.938 7.121 1 98.31 341 LEU A O 1
ATOM 2701 N N . ALA A 1 342 ? -6.633 33.406 6.27 1 97.75 342 ALA A N 1
ATOM 2702 C CA . ALA A 1 342 ? -5.578 33.781 7.215 1 97.75 342 ALA A CA 1
ATOM 2703 C C . ALA A 1 342 ? -5.16 35.25 7.039 1 97.75 342 ALA A C 1
ATOM 2705 O O . ALA A 1 342 ? -4.988 35.969 8.016 1 97.75 342 ALA A O 1
ATOM 2706 N N . HIS A 1 343 ? -5.043 35.656 5.805 1 97.75 343 HIS A N 1
ATOM 2707 C CA . HIS A 1 343 ? -4.703 37.031 5.516 1 97.75 343 HIS A CA 1
ATOM 2708 C C . HIS A 1 343 ? -5.828 37.969 5.938 1 97.75 343 HIS A C 1
ATOM 2710 O O . HIS A 1 343 ? -5.57 39.094 6.41 1 97.75 343 HIS A O 1
ATOM 2716 N N . LEU A 1 344 ? -7.051 37.594 5.672 1 97.88 344 LEU A N 1
ATOM 2717 C CA . LEU A 1 344 ? -8.195 38.406 6.074 1 97.88 344 LEU A CA 1
ATOM 2718 C C . LEU A 1 344 ? -8.203 38.594 7.586 1 97.88 344 LEU A C 1
ATOM 2720 O O . LEU A 1 344 ? -8.453 39.719 8.062 1 97.88 344 LEU A O 1
ATOM 2724 N N . GLN A 1 345 ? -7.973 37.562 8.297 1 95.75 345 GLN A N 1
ATOM 2725 C CA . GLN A 1 345 ? -7.922 37.656 9.75 1 95.75 345 GLN A CA 1
ATOM 2726 C C . GLN A 1 345 ? -6.812 38.594 10.211 1 95.75 345 GLN A C 1
ATOM 2728 O O . GLN A 1 345 ? -7.016 39.406 11.117 1 95.75 345 GLN A O 1
ATOM 2733 N N . ALA A 1 346 ? -5.676 38.438 9.648 1 95.44 346 ALA A N 1
ATOM 2734 C CA . ALA A 1 346 ? -4.559 39.312 9.984 1 95.44 346 ALA A CA 1
ATOM 2735 C C . ALA A 1 346 ? -4.891 40.781 9.672 1 95.44 346 ALA A C 1
ATOM 2737 O O . ALA A 1 346 ? -4.562 41.688 10.453 1 95.44 346 ALA A O 1
ATOM 2738 N N . TRP A 1 347 ? -5.477 41.031 8.539 1 96.5 347 TRP A N 1
ATOM 2739 C CA . TRP A 1 347 ? -5.902 42.375 8.156 1 96.5 347 TRP A CA 1
ATOM 2740 C C . TRP A 1 347 ? -6.887 42.969 9.164 1 96.5 347 TRP A C 1
ATOM 2742 O O . TRP A 1 347 ? -6.773 44.125 9.562 1 96.5 347 TRP A O 1
ATOM 2752 N N . LYS A 1 348 ? -7.848 42.219 9.492 1 96 348 LYS A N 1
ATOM 2753 C CA . LYS A 1 348 ? -8.828 42.625 10.484 1 96 348 LYS A CA 1
ATOM 2754 C C . LYS A 1 348 ? -8.141 43.031 11.781 1 96 348 LYS A C 1
ATOM 2756 O O . LYS A 1 348 ? -8.461 44.094 12.352 1 96 348 LYS A O 1
ATOM 2761 N N . LYS A 1 349 ? -7.273 42.219 12.258 1 93.31 349 LYS A N 1
ATOM 2762 C CA . LYS A 1 349 ? -6.555 42.5 13.5 1 93.31 349 LYS A CA 1
ATOM 2763 C C . LYS A 1 349 ? -5.766 43.812 13.398 1 93.31 349 LYS A C 1
ATOM 2765 O O . LYS A 1 349 ? -5.797 44.625 14.312 1 93.31 349 LYS A O 1
ATOM 2770 N N . ASP A 1 350 ? -5.094 43.969 12.305 1 94.25 350 ASP A N 1
ATOM 2771 C CA . ASP A 1 350 ? -4.289 45.156 12.078 1 94.25 350 ASP A CA 1
ATOM 2772 C C . ASP A 1 350 ? -5.164 46.406 12.031 1 94.25 350 ASP A C 1
ATOM 2774 O O . ASP A 1 350 ? -4.844 47.406 12.648 1 94.25 350 ASP A O 1
ATOM 2778 N N . MET A 1 351 ? -6.254 46.344 11.289 1 95.69 351 MET A N 1
ATOM 2779 C CA . MET A 1 351 ? -7.164 47.469 11.156 1 95.69 351 MET A CA 1
ATOM 2780 C C . MET A 1 351 ? -7.812 47.812 12.492 1 95.69 351 MET A C 1
ATOM 2782 O O . MET A 1 351 ? -8.016 49 12.812 1 95.69 351 MET A O 1
ATOM 2786 N N . LYS A 1 352 ? -8.164 46.812 13.195 1 93 352 LYS A N 1
ATOM 2787 C CA . LYS A 1 352 ? -8.75 47.031 14.516 1 93 352 LYS A CA 1
ATOM 2788 C C . LYS A 1 352 ? -7.766 47.719 15.453 1 93 352 LYS A C 1
ATOM 2790 O O . LYS A 1 352 ? -8.141 48.625 16.188 1 93 352 LYS A O 1
ATOM 2795 N N . GLN A 1 353 ? -6.578 47.281 15.469 1 93.31 353 GLN A N 1
ATOM 2796 C CA . GLN A 1 353 ? -5.539 47.844 16.312 1 93.31 353 GLN A CA 1
ATOM 2797 C C . GLN A 1 353 ? -5.297 49.312 15.969 1 93.31 353 GLN A C 1
ATOM 2799 O O . GLN A 1 353 ? -5.008 50.125 16.844 1 93.31 353 GLN A O 1
ATOM 2804 N N . GLN A 1 354 ? -5.516 49.656 14.758 1 95.38 354 GLN A N 1
ATOM 2805 C CA . GLN A 1 354 ? -5.316 51 14.289 1 95.38 354 GLN A CA 1
ATOM 2806 C C . GLN A 1 354 ? -6.594 51.844 14.438 1 95.38 354 GLN A C 1
ATOM 2808 O O . GLN A 1 354 ? -6.598 53.031 14.172 1 95.38 354 GLN A O 1
ATOM 2813 N N . GLY A 1 355 ? -7.648 51.219 14.828 1 93.44 355 GLY A N 1
ATOM 2814 C CA . GLY A 1 355 ? -8.93 51.875 14.961 1 93.44 355 GLY A CA 1
ATOM 2815 C C . GLY A 1 355 ? -9.547 52.25 13.633 1 93.44 355 GLY A C 1
ATOM 2816 O O . GLY A 1 355 ? -10.281 53.25 13.539 1 93.44 355 GLY A O 1
ATOM 2817 N N . ARG A 1 356 ? -9.25 51.562 12.602 1 95.81 356 ARG A N 1
ATOM 2818 C CA . ARG A 1 356 ? -9.688 51.906 11.258 1 95.81 356 ARG A CA 1
ATOM 2819 C C . ARG A 1 356 ? -10.461 50.781 10.609 1 95.81 356 ARG A C 1
ATOM 2821 O O . ARG A 1 356 ? -10.578 50.719 9.383 1 95.81 356 ARG A O 1
ATOM 2828 N N . LEU A 1 357 ? -10.906 49.844 11.383 1 95.06 357 LEU A N 1
ATOM 2829 C CA . LEU A 1 357 ? -11.586 48.688 10.82 1 95.06 357 LEU A CA 1
ATOM 2830 C C . LEU A 1 357 ? -12.906 49.094 10.172 1 95.06 357 LEU A C 1
ATOM 2832 O O . LEU A 1 357 ? -13.805 49.625 10.852 1 95.06 357 LEU A O 1
ATOM 2836 N N . SER A 1 358 ? -13 48.969 8.859 1 96.38 358 SER A N 1
ATOM 2837 C CA . SER A 1 358 ? -14.25 49.125 8.117 1 96.38 358 SER A CA 1
ATOM 2838 C C . SER A 1 358 ? -15.016 47.812 8.047 1 96.38 358 SER A C 1
ATOM 2840 O O . SER A 1 358 ? -14.633 46.906 7.301 1 96.38 358 SER A O 1
ATOM 2842 N N . VAL A 1 359 ? -16.094 47.688 8.719 1 94.62 359 VAL A N 1
ATOM 2843 C CA . VAL A 1 359 ? -16.891 46.5 8.773 1 94.62 359 VAL A CA 1
ATOM 2844 C C . VAL A 1 359 ? -17.438 46.156 7.379 1 94.62 359 VAL A C 1
ATOM 2846 O O . VAL A 1 359 ? -17.422 45 6.953 1 94.62 359 VAL A O 1
ATOM 2849 N N . PRO A 1 360 ? -17.906 47.156 6.633 1 96.5 360 PRO A N 1
ATOM 2850 C CA . PRO A 1 360 ? -18.344 46.844 5.27 1 96.5 360 PRO A CA 1
ATOM 2851 C C . PRO A 1 360 ? -17.234 46.281 4.406 1 96.5 360 PRO A C 1
ATOM 2853 O O . PRO A 1 360 ? -17.469 45.375 3.609 1 96.5 360 PRO A O 1
ATOM 2856 N N . GLU A 1 361 ? -16.031 46.844 4.598 1 97.12 361 GLU A N 1
ATOM 2857 C CA . GLU A 1 361 ? -14.914 46.312 3.82 1 97.12 361 GLU A CA 1
ATOM 2858 C C . GLU A 1 361 ? -14.578 44.875 4.234 1 97.12 361 GLU A C 1
ATOM 2860 O O . GLU A 1 361 ? -14.281 44.031 3.389 1 97.12 361 GLU A O 1
ATOM 2865 N N . LEU A 1 362 ? -14.586 44.656 5.578 1 97.31 362 LEU A N 1
ATOM 2866 C CA . LEU A 1 362 ? -14.383 43.312 6.098 1 97.31 362 LEU A CA 1
ATOM 2867 C C . LEU A 1 362 ? -15.398 42.344 5.512 1 97.31 362 LEU A C 1
ATOM 2869 O O . LEU A 1 362 ? -15.039 41.25 5.055 1 97.31 362 LEU A O 1
ATOM 2873 N N . ALA A 1 363 ? -16.625 42.719 5.508 1 97.12 363 ALA A N 1
ATOM 2874 C CA . ALA A 1 363 ? -17.703 41.875 4.98 1 97.12 363 ALA A CA 1
ATOM 2875 C C . ALA A 1 363 ? -17.516 41.625 3.488 1 97.12 363 ALA A C 1
ATOM 2877 O O . ALA A 1 363 ? -17.766 40.5 3.01 1 97.12 363 ALA A O 1
ATOM 2878 N N . ARG A 1 364 ? -17.094 42.656 2.77 1 97.69 364 ARG A N 1
ATOM 2879 C CA . ARG A 1 364 ? -16.906 42.531 1.328 1 97.69 364 ARG A CA 1
ATOM 2880 C C . ARG A 1 364 ? -15.781 41.562 1.009 1 97.69 364 ARG A C 1
ATOM 2882 O O . ARG A 1 364 ? -15.922 40.688 0.13 1 97.69 364 ARG A O 1
ATOM 2889 N N . ARG A 1 365 ? -14.68 41.688 1.679 1 97.75 365 ARG A N 1
ATOM 2890 C CA . ARG A 1 365 ? -13.547 40.781 1.482 1 97.75 365 ARG A CA 1
ATOM 2891 C C . ARG A 1 365 ? -13.914 39.344 1.841 1 97.75 365 ARG A C 1
ATOM 2893 O O . ARG A 1 365 ? -13.562 38.406 1.122 1 97.75 365 ARG A O 1
ATOM 2900 N N . GLY A 1 366 ? -14.602 39.156 2.941 1 98 366 GLY A N 1
ATOM 2901 C CA . GLY A 1 366 ? -15.086 37.844 3.342 1 98 366 GLY A CA 1
ATOM 2902 C C . GLY A 1 366 ? -16.031 37.219 2.332 1 98 366 GLY A C 1
ATOM 2903 O O . GLY A 1 366 ? -15.922 36.031 2.033 1 98 366 GLY A O 1
ATOM 2904 N N . GLN A 1 367 ? -16.906 38.031 1.812 1 97.81 367 GLN A N 1
ATOM 2905 C CA . GLN A 1 367 ? -17.906 37.562 0.854 1 97.81 367 GLN A CA 1
ATOM 2906 C C . GLN A 1 367 ? -17.234 37.062 -0.421 1 97.81 367 GLN A C 1
ATOM 2908 O O . GLN A 1 367 ? -17.719 36.094 -1.033 1 97.81 367 GLN A O 1
ATOM 2913 N N . ARG A 1 368 ? -16.219 37.688 -0.836 1 98.12 368 ARG A N 1
ATOM 2914 C CA . ARG A 1 368 ? -15.5 37.25 -2.025 1 98.12 368 ARG A CA 1
ATOM 2915 C C . ARG A 1 368 ? -14.93 35.875 -1.838 1 98.12 368 ARG A C 1
ATOM 2917 O O . ARG A 1 368 ? -15.008 35.031 -2.742 1 98.12 368 ARG A O 1
ATOM 2924 N N . ILE A 1 369 ? -14.336 35.594 -0.707 1 98.44 369 ILE A N 1
ATOM 2925 C CA . ILE A 1 369 ? -13.758 34.281 -0.408 1 98.44 369 ILE A CA 1
ATOM 2926 C C . ILE A 1 369 ? -14.875 33.25 -0.283 1 98.44 369 ILE A C 1
ATOM 2928 O O . ILE A 1 369 ? -14.773 32.125 -0.84 1 98.44 369 ILE A O 1
ATOM 2932 N N . GLU A 1 370 ? -15.961 33.562 0.402 1 98.38 370 GLU A N 1
ATOM 2933 C CA . GLU A 1 370 ? -17.094 32.688 0.61 1 98.38 370 GLU A CA 1
ATOM 2934 C C . GLU A 1 370 ? -17.734 32.281 -0.717 1 98.38 370 GLU A C 1
ATOM 2936 O O . GLU A 1 370 ? -18.141 31.125 -0.895 1 98.38 370 GLU A O 1
ATOM 2941 N N . LYS A 1 371 ? -17.859 33.281 -1.563 1 98.12 371 LYS A N 1
ATOM 2942 C CA . LYS A 1 371 ? -18.438 32.969 -2.869 1 98.12 371 LYS A CA 1
ATOM 2943 C C . LYS A 1 371 ? -17.609 31.938 -3.619 1 98.12 371 LYS A C 1
ATOM 2945 O O . LYS A 1 371 ? -18.172 31.031 -4.23 1 98.12 371 LYS A O 1
ATOM 2950 N N . ARG A 1 372 ? -16.344 32.062 -3.588 1 98 372 ARG A N 1
ATOM 2951 C CA . ARG A 1 372 ? -15.477 31.078 -4.223 1 98 372 ARG A CA 1
ATOM 2952 C C . ARG A 1 372 ? -15.664 29.688 -3.607 1 98 372 ARG A C 1
ATOM 2954 O O . ARG A 1 372 ? -15.68 28.688 -4.32 1 98 372 ARG A O 1
ATOM 2961 N N . LEU A 1 373 ? -15.734 29.609 -2.318 1 98.56 373 LEU A N 1
ATOM 2962 C CA . LEU A 1 373 ? -15.945 28.344 -1.61 1 98.56 373 LEU A CA 1
ATOM 2963 C C . LEU A 1 373 ? -17.281 27.734 -1.996 1 98.56 373 LEU A C 1
ATOM 2965 O O . LEU A 1 373 ? -17.359 26.531 -2.301 1 98.56 373 LEU A O 1
ATOM 2969 N N . GLN A 1 374 ? -18.312 28.578 -2.01 1 98.06 374 GLN A N 1
ATOM 2970 C CA . GLN A 1 374 ? -19.656 28.094 -2.344 1 98.06 374 GLN A CA 1
ATOM 2971 C C . GLN A 1 374 ? -19.719 27.609 -3.791 1 98.06 374 GLN A C 1
ATOM 2973 O O . GLN A 1 374 ? -20.344 26.594 -4.082 1 98.06 374 GLN A O 1
ATOM 2978 N N . ASP A 1 375 ? -19.109 28.391 -4.668 1 97.88 375 ASP A N 1
ATOM 2979 C CA . ASP A 1 375 ? -19.031 27.969 -6.066 1 97.88 375 ASP A CA 1
ATOM 2980 C C . ASP A 1 375 ? -18.312 26.625 -6.203 1 97.88 375 ASP A C 1
ATOM 2982 O O . ASP A 1 375 ? -18.719 25.766 -6.977 1 97.88 375 ASP A O 1
ATOM 2986 N N . GLY A 1 376 ? -17.188 26.516 -5.504 1 97.75 376 GLY A N 1
ATOM 2987 C CA . GLY A 1 376 ? -16.438 25.266 -5.516 1 97.75 376 GLY A CA 1
ATOM 2988 C C . GLY A 1 376 ? -17.234 24.094 -5.004 1 97.75 376 GLY A C 1
ATOM 2989 O O . GLY A 1 376 ? -17.219 23.016 -5.594 1 97.75 376 GLY A O 1
ATOM 2990 N N . ILE A 1 377 ? -17.984 24.25 -3.947 1 97.62 377 ILE A N 1
ATOM 2991 C CA . ILE A 1 377 ? -18.812 23.203 -3.357 1 97.62 377 ILE A CA 1
ATOM 2992 C C . ILE A 1 377 ? -19.891 22.781 -4.355 1 97.62 377 ILE A C 1
ATOM 2994 O O . ILE A 1 377 ? -20.141 21.578 -4.535 1 97.62 377 ILE A O 1
ATOM 2998 N N . THR A 1 378 ? -20.516 23.766 -4.977 1 96.38 378 THR A N 1
ATOM 2999 C CA . THR A 1 378 ? -21.547 23.484 -5.977 1 96.38 378 THR A CA 1
ATOM 3000 C C . THR A 1 378 ? -20.969 22.641 -7.113 1 96.38 378 THR A C 1
ATOM 3002 O O . THR A 1 378 ? -21.609 21.688 -7.578 1 96.38 378 THR A O 1
ATOM 3005 N N . GLU A 1 379 ? -19.797 22.969 -7.527 1 95.06 379 GLU A N 1
ATOM 3006 C CA . GLU A 1 379 ? -19.141 22.234 -8.594 1 95.06 379 GLU A CA 1
ATOM 3007 C C . GLU A 1 379 ? -18.812 20.797 -8.156 1 95.06 379 GLU A C 1
ATOM 3009 O O . GLU A 1 379 ? -18.953 19.859 -8.938 1 95.06 379 GLU A O 1
ATOM 3014 N N . LEU A 1 380 ? -18.312 20.609 -6.941 1 94.06 380 LEU A N 1
ATOM 3015 C CA . LEU A 1 380 ? -18.031 19.281 -6.402 1 94.06 380 LEU A CA 1
ATOM 3016 C C . LEU A 1 380 ? -19.281 18.422 -6.402 1 94.06 380 LEU A C 1
ATOM 3018 O O . LEU A 1 380 ? -19.219 17.25 -6.785 1 94.06 380 LEU A O 1
ATOM 3022 N N . LYS A 1 381 ? -20.375 18.953 -5.988 1 91.12 381 LYS A N 1
ATOM 3023 C CA . LYS A 1 381 ? -21.641 18.234 -5.914 1 91.12 381 LYS A CA 1
ATOM 3024 C C . LYS A 1 381 ? -22.125 17.844 -7.305 1 91.12 381 LYS A C 1
ATOM 3026 O O . LYS A 1 381 ? -22.672 16.75 -7.496 1 91.12 381 LYS A O 1
ATOM 3031 N N . ARG A 1 382 ? -21.906 18.609 -8.25 1 87.69 382 ARG A N 1
ATOM 3032 C CA . ARG A 1 382 ? -22.312 18.344 -9.625 1 87.69 382 ARG A CA 1
ATOM 3033 C C . ARG A 1 382 ? -21.5 17.188 -10.211 1 87.69 382 ARG A C 1
ATOM 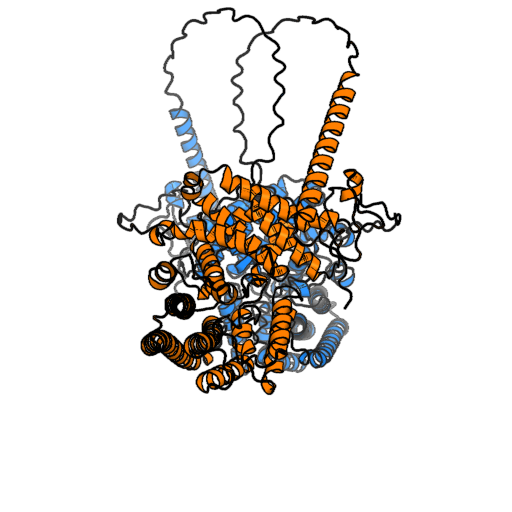3035 O O . ARG A 1 382 ? -22.062 16.297 -10.859 1 87.69 382 ARG A O 1
ATOM 3042 N N . THR A 1 383 ? -20.188 17.109 -9.883 1 83.44 383 THR A N 1
ATOM 3043 C CA . THR A 1 383 ? -19.297 16.094 -10.422 1 83.44 383 THR A CA 1
ATOM 3044 C C . THR A 1 383 ? -19.531 14.75 -9.727 1 83.44 383 THR A C 1
ATOM 3046 O O . THR A 1 383 ? -19.391 13.695 -10.352 1 83.44 383 THR A O 1
ATOM 3049 N N . ALA A 1 384 ? -19.734 14.695 -8.438 1 76.75 384 ALA A N 1
ATOM 3050 C CA . ALA A 1 384 ? -20.016 13.477 -7.684 1 76.75 384 ALA A CA 1
ATOM 3051 C C . ALA A 1 384 ? -21.234 12.758 -8.242 1 76.75 384 ALA A C 1
ATOM 3053 O O . ALA A 1 384 ? -21.266 11.523 -8.305 1 76.75 384 ALA A O 1
ATOM 3054 N N . ASN A 1 385 ? -22.172 13.375 -8.57 1 67.25 385 ASN A N 1
ATOM 3055 C CA . ASN A 1 385 ? -23.391 12.812 -9.141 1 67.25 385 ASN A CA 1
ATOM 3056 C C . ASN A 1 385 ? -23.125 12.109 -10.469 1 67.25 385 ASN A C 1
ATOM 3058 O O . ASN A 1 385 ? -23.734 11.078 -10.766 1 67.25 385 ASN A O 1
ATOM 3062 N N . VAL A 1 386 ? -22.078 12.445 -11.062 1 61.5 386 VAL A N 1
ATOM 3063 C CA . VAL A 1 386 ? -21.75 11.859 -12.359 1 61.5 386 VAL A CA 1
ATOM 3064 C C . VAL A 1 386 ? -20.906 10.609 -12.156 1 61.5 386 VAL A C 1
ATOM 3066 O O . VAL A 1 386 ? -21.094 9.602 -12.844 1 61.5 386 VAL A O 1
ATOM 3069 N N . ARG A 1 387 ? -19.984 10.469 -11.148 1 59.72 387 ARG A N 1
ATOM 3070 C CA . ARG A 1 387 ? -19.031 9.383 -10.969 1 59.72 387 ARG A CA 1
ATOM 3071 C C . ARG A 1 387 ? -19.656 8.203 -10.234 1 59.72 387 ARG A C 1
ATOM 3073 O O . ARG A 1 387 ? -19.234 7.062 -10.398 1 59.72 387 ARG A O 1
ATOM 3080 N N . ALA A 1 388 ? -20.453 8.383 -9.227 1 55.09 388 ALA A N 1
ATOM 3081 C CA . ALA A 1 388 ? -21.109 7.273 -8.547 1 55.09 388 ALA A CA 1
ATOM 3082 C C . ALA A 1 388 ? -21.484 6.176 -9.539 1 55.09 388 ALA A C 1
ATOM 3084 O O . ALA A 1 388 ? -21.578 5 -9.172 1 55.09 388 ALA A O 1
ATOM 3085 N N . SER A 1 389 ? -21.484 6.414 -10.68 1 47.75 389 SER A N 1
ATOM 3086 C CA . SER A 1 389 ? -21.891 5.441 -11.688 1 47.75 389 SER A CA 1
ATOM 3087 C C . SER A 1 389 ? -20.734 4.555 -12.109 1 47.75 389 SER A C 1
ATOM 3089 O O . SER A 1 389 ? -20.938 3.506 -12.727 1 47.75 389 SER A O 1
ATOM 3091 N N . ILE A 1 390 ? -19.562 5.008 -11.93 1 48.06 390 ILE A N 1
ATOM 3092 C CA . ILE A 1 390 ? -18.453 4.238 -12.477 1 48.06 390 ILE A CA 1
ATOM 3093 C C . ILE A 1 390 ? -17.875 3.312 -11.406 1 48.06 390 ILE A C 1
ATOM 3095 O O . ILE A 1 390 ? -17.594 3.748 -10.289 1 48.06 390 ILE A O 1
ATOM 3099 N N . ARG A 1 391 ? -18.125 2.031 -11.523 1 50.75 391 ARG A N 1
ATOM 3100 C CA . ARG A 1 391 ? -17.656 0.895 -10.734 1 50.75 391 ARG A CA 1
ATOM 3101 C C . ARG A 1 391 ? -16.156 0.997 -10.453 1 50.75 391 ARG A C 1
ATOM 3103 O O . ARG A 1 391 ? -15.336 0.732 -11.336 1 50.75 391 ARG A O 1
ATOM 3110 N N . GLY A 1 392 ? -15.555 2.234 -9.969 1 56.53 392 GLY A N 1
ATOM 3111 C CA . GLY A 1 392 ? -14.125 2.271 -9.703 1 56.53 392 GLY A CA 1
ATOM 3112 C C . GLY A 1 392 ? -13.789 2.828 -8.336 1 56.53 392 GLY A C 1
ATOM 3113 O O . GLY A 1 392 ? -14.672 2.998 -7.492 1 56.53 392 GLY A O 1
ATOM 3114 N N . SER A 1 393 ? -12.531 2.908 -8.023 1 67.38 393 SER A N 1
ATOM 3115 C CA . SER A 1 393 ? -12 3.459 -6.781 1 67.38 393 SER A CA 1
ATOM 3116 C C . SER A 1 393 ? -12.531 4.867 -6.523 1 67.38 393 SER A C 1
ATOM 3118 O O . SER A 1 393 ? -12.609 5.68 -7.445 1 67.38 393 SER A O 1
ATOM 3120 N N . ILE A 1 394 ? -13.258 5.129 -5.461 1 80.06 394 ILE A N 1
ATOM 3121 C CA . ILE A 1 394 ? -13.797 6.422 -5.043 1 80.06 394 ILE A CA 1
ATOM 3122 C C . ILE A 1 394 ? -12.648 7.383 -4.746 1 80.06 394 ILE A C 1
ATOM 3124 O O . ILE A 1 394 ? -11.898 7.188 -3.791 1 80.06 394 ILE A O 1
ATOM 3128 N N . PRO A 1 395 ? -12.5 8.367 -5.629 1 88.19 395 PRO A N 1
ATOM 3129 C CA . PRO A 1 395 ? -11.414 9.312 -5.375 1 88.19 395 PRO A CA 1
ATOM 3130 C C . PRO A 1 395 ? -11.641 10.141 -4.109 1 88.19 395 PRO A C 1
ATOM 3132 O O . PRO A 1 395 ? -12.742 10.648 -3.887 1 88.19 395 PRO A O 1
ATOM 3135 N N . PRO A 1 396 ? -10.68 10.359 -3.355 1 92.88 396 PRO A N 1
ATOM 3136 C CA . PRO A 1 396 ? -10.836 11.078 -2.086 1 92.88 396 PRO A CA 1
ATOM 3137 C C . PRO A 1 396 ? -10.992 12.586 -2.271 1 92.88 396 PRO A C 1
ATOM 3139 O O . PRO A 1 396 ? -11.602 13.25 -1.434 1 92.88 396 PRO A O 1
ATOM 3142 N N . ALA A 1 397 ? -10.5 13.195 -3.312 1 94.5 397 ALA A N 1
ATOM 3143 C CA . ALA A 1 397 ? -10.305 14.633 -3.471 1 94.5 397 ALA A CA 1
ATOM 3144 C C . ALA A 1 397 ? -11.633 15.383 -3.338 1 94.5 397 ALA A C 1
ATOM 3146 O O . ALA A 1 397 ? -11.719 16.375 -2.607 1 94.5 397 ALA A O 1
ATOM 3147 N N . PRO A 1 398 ? -12.711 14.891 -3.979 1 95.06 398 PRO A N 1
ATOM 3148 C CA . PRO A 1 398 ? -13.977 15.617 -3.842 1 95.06 398 PRO A CA 1
ATOM 3149 C C . PRO A 1 398 ? -14.516 15.602 -2.412 1 95.06 398 PRO A C 1
ATOM 3151 O O . PRO A 1 398 ? -15.039 16.609 -1.935 1 95.06 398 PRO A O 1
ATOM 3154 N N . TRP A 1 399 ? -14.375 14.547 -1.719 1 95.5 399 TRP A N 1
ATOM 3155 C CA . TRP A 1 399 ? -14.891 14.406 -0.36 1 95.5 399 TRP A CA 1
ATOM 3156 C C . TRP A 1 399 ? -14.086 15.258 0.617 1 95.5 399 TRP A C 1
ATOM 3158 O O . TRP A 1 399 ? -14.656 16.047 1.373 1 95.5 399 TRP A O 1
ATOM 3168 N N . VAL A 1 400 ? -12.781 15.133 0.536 1 97.5 400 VAL A N 1
ATOM 3169 C CA . VAL A 1 400 ? -11.891 15.859 1.436 1 97.5 400 VAL A CA 1
ATOM 3170 C C . VAL A 1 400 ? -12.039 17.359 1.207 1 97.5 400 VAL A C 1
ATOM 3172 O O . VAL A 1 400 ? -12.188 18.125 2.16 1 97.5 400 VAL A O 1
ATOM 3175 N N . SER A 1 401 ? -12.039 17.766 -0.042 1 98.31 401 SER A N 1
ATOM 3176 C CA . SER A 1 401 ? -12.164 19.188 -0.377 1 98.31 401 SER A CA 1
ATOM 3177 C C . SER A 1 401 ? -13.5 19.75 0.115 1 98.31 401 SER A C 1
ATOM 3179 O O . SER A 1 401 ? -13.562 20.891 0.56 1 98.31 401 SER A O 1
ATOM 3181 N N . HIS A 1 402 ? -14.516 18.938 0.03 1 98.25 402 HIS A N 1
ATOM 3182 C CA . HIS A 1 402 ? -15.844 19.375 0.455 1 98.25 402 HIS A CA 1
ATOM 3183 C C . HIS A 1 402 ? -15.859 19.719 1.942 1 98.25 402 HIS A C 1
ATOM 3185 O O . HIS A 1 402 ? -16.344 20.781 2.338 1 98.25 402 HIS A O 1
ATOM 3191 N N . ILE A 1 403 ? -15.359 18.859 2.73 1 98.44 403 ILE A N 1
ATOM 3192 C CA . ILE A 1 403 ? -15.367 19.078 4.172 1 98.44 403 ILE A CA 1
ATOM 3193 C C . ILE A 1 403 ? -14.453 20.25 4.523 1 98.44 403 ILE A C 1
ATOM 3195 O O . ILE A 1 403 ? -14.789 21.062 5.387 1 98.44 403 ILE A O 1
ATOM 3199 N N . PHE A 1 404 ? -13.281 20.344 3.881 1 98.81 404 PHE A N 1
ATOM 3200 C CA . PHE A 1 404 ? -12.383 21.469 4.121 1 98.81 404 PHE A CA 1
ATOM 3201 C C . PHE A 1 404 ? -13.039 22.781 3.699 1 98.81 404 PHE A C 1
ATOM 3203 O O . PHE A 1 404 ? -12.852 23.812 4.352 1 98.81 404 PHE A O 1
ATOM 3210 N N . ALA A 1 405 ? -13.766 22.75 2.639 1 98.88 405 ALA A N 1
ATOM 3211 C CA . ALA A 1 405 ? -14.461 23.938 2.186 1 98.88 405 ALA A CA 1
ATOM 3212 C C . ALA A 1 405 ? -15.531 24.375 3.191 1 98.88 405 ALA A C 1
ATOM 3214 O O . ALA A 1 405 ? -15.664 25.562 3.496 1 98.88 405 ALA A O 1
ATOM 3215 N N . LEU A 1 406 ? -16.297 23.438 3.703 1 98.75 406 LEU A N 1
ATOM 3216 C CA . LEU A 1 406 ? -17.312 23.75 4.707 1 98.75 406 LEU A CA 1
ATOM 3217 C C . LEU A 1 406 ? -16.672 24.312 5.973 1 98.75 406 LEU A C 1
ATOM 3219 O O . LEU A 1 406 ? -17.188 25.266 6.551 1 98.75 406 LEU A O 1
ATOM 3223 N N . ALA A 1 407 ? -15.594 23.703 6.359 1 98.62 407 ALA A N 1
ATOM 3224 C CA . ALA A 1 407 ? -14.859 24.234 7.504 1 98.62 407 ALA A CA 1
ATOM 3225 C C . ALA A 1 407 ? -14.383 25.656 7.242 1 98.62 407 ALA A C 1
ATOM 3227 O O . ALA A 1 407 ? -14.398 26.5 8.148 1 98.62 407 ALA A O 1
ATOM 3228 N N . SER A 1 408 ? -13.969 25.906 6.035 1 98.62 408 SER A N 1
ATOM 3229 C CA . SER A 1 408 ? -13.5 27.234 5.66 1 98.62 408 SER A CA 1
ATOM 3230 C C . SER A 1 408 ? -14.633 28.25 5.707 1 98.62 408 SER A C 1
ATOM 3232 O O . SER A 1 408 ? -14.414 29.422 6.035 1 98.62 408 SER A O 1
ATOM 3234 N N . LEU A 1 409 ? -15.812 27.797 5.371 1 98.56 409 LEU A N 1
ATOM 3235 C CA . LEU A 1 409 ? -16.969 28.672 5.508 1 98.56 409 LEU A CA 1
ATOM 3236 C C . LEU A 1 409 ? -17.219 29.031 6.969 1 98.56 409 LEU A C 1
ATOM 3238 O O . LEU A 1 409 ? -17.516 30.172 7.297 1 98.56 409 LEU A O 1
ATOM 3242 N N . VAL A 1 410 ? -17.125 28.062 7.809 1 97.44 410 VAL A N 1
ATOM 3243 C CA . VAL A 1 410 ? -17.266 28.281 9.242 1 97.44 410 VAL A CA 1
ATOM 3244 C C . VAL A 1 410 ? -16.188 29.25 9.727 1 97.44 410 VAL A C 1
ATOM 3246 O O . VAL A 1 410 ? -16.484 30.188 10.469 1 97.44 410 VAL A O 1
ATOM 3249 N N . LEU A 1 411 ? -14.992 29.031 9.273 1 96.88 411 LEU A N 1
ATOM 3250 C CA . LEU A 1 411 ? -13.875 29.891 9.633 1 96.88 411 LEU A CA 1
ATOM 3251 C C . LEU A 1 411 ? -14.117 31.328 9.141 1 96.88 411 LEU A C 1
ATOM 3253 O O . LEU A 1 411 ? -13.875 32.281 9.875 1 96.88 411 LEU A O 1
ATOM 3257 N N . SER A 1 412 ? -14.555 31.438 7.918 1 97.31 412 SER A N 1
ATOM 3258 C CA . SER A 1 412 ? -14.844 32.75 7.34 1 97.31 412 SER A CA 1
ATOM 3259 C C . SER A 1 412 ? -15.883 33.5 8.164 1 97.31 412 SER A C 1
ATOM 3261 O O . SER A 1 412 ? -15.703 34.688 8.484 1 97.31 412 SER A O 1
ATOM 3263 N N . SER A 1 413 ? -16.953 32.844 8.492 1 95.69 413 SER A N 1
ATOM 3264 C CA . SER A 1 413 ? -18 33.469 9.297 1 95.69 413 SER A CA 1
ATOM 3265 C C . SER A 1 413 ? -17.484 33.906 10.656 1 95.69 413 SER A C 1
ATOM 3267 O O . SER A 1 413 ? -17.875 34.938 11.18 1 95.69 413 SER A O 1
ATOM 3269 N N . THR A 1 414 ? -16.688 33.094 11.219 1 93.56 414 THR A N 1
ATOM 3270 C CA . THR A 1 414 ? -16.094 33.406 12.516 1 93.56 414 THR A CA 1
ATOM 3271 C C . THR A 1 414 ? -15.219 34.625 12.438 1 93.56 414 THR A C 1
ATOM 3273 O O . THR A 1 414 ? -15.227 35.469 13.344 1 93.56 414 THR A O 1
ATOM 3276 N N . ILE A 1 415 ? -14.43 34.75 11.375 1 94.25 415 ILE A N 1
ATOM 3277 C CA . ILE A 1 415 ? -13.539 35.906 11.195 1 94.25 415 ILE A CA 1
ATOM 3278 C C . ILE A 1 415 ? -14.375 37.188 11 1 94.25 415 ILE A C 1
ATOM 3280 O O . ILE A 1 415 ? -14.094 38.219 11.617 1 94.25 415 ILE A O 1
ATOM 3284 N N . VAL A 1 416 ? -15.422 37.094 10.242 1 94.81 416 VAL A N 1
ATOM 3285 C CA . VAL A 1 416 ? -16.188 38.25 9.844 1 94.81 416 VAL A CA 1
ATOM 3286 C C . VAL A 1 416 ? -17.141 38.656 10.977 1 94.81 416 VAL A C 1
ATOM 3288 O O . VAL A 1 416 ? -17.219 39.844 11.336 1 94.81 416 VAL A O 1
ATOM 3291 N N . SER A 1 417 ? -17.828 37.688 11.57 1 92.25 417 SER A N 1
ATOM 3292 C CA . SER A 1 417 ? -18.922 38 12.492 1 92.25 417 SER A CA 1
ATOM 3293 C C . SER A 1 417 ? -18.562 37.625 13.922 1 92.25 417 SER A C 1
ATOM 3295 O O . SER A 1 417 ? -19.203 38.062 14.867 1 92.25 417 SER A O 1
ATOM 3297 N N . GLY A 1 418 ? -17.484 36.844 14.133 1 88.19 418 GLY A N 1
ATOM 3298 C CA . GLY A 1 418 ? -17.156 36.312 15.445 1 88.19 418 GLY A CA 1
ATOM 3299 C C . GLY A 1 418 ? -17.578 34.875 15.633 1 88.19 418 GLY A C 1
ATOM 3300 O O . GLY A 1 418 ? -18.219 34.281 14.758 1 88.19 418 GLY A O 1
ATOM 3301 N N . PRO A 1 419 ? -17.156 34.25 16.688 1 88.81 419 PRO A N 1
ATOM 3302 C CA . PRO A 1 419 ? -17.391 32.844 16.938 1 88.81 419 PRO A CA 1
ATOM 3303 C C . PRO A 1 419 ? -18.781 32.531 17.484 1 88.81 419 PRO A C 1
ATOM 3305 O O . PRO A 1 419 ? -18.922 32.062 18.609 1 88.81 419 PRO A O 1
ATOM 3308 N N . TRP A 1 420 ? -19.812 32.781 16.656 1 88.25 420 TRP A N 1
ATOM 3309 C CA . TRP A 1 420 ? -21.219 32.594 17.047 1 88.25 420 TRP A CA 1
ATOM 3310 C C . TRP A 1 420 ? -21.797 31.344 16.391 1 88.25 420 TRP A C 1
ATOM 3312 O O . TRP A 1 420 ? -22.109 31.344 15.203 1 88.25 420 TRP A O 1
ATOM 3322 N N . ALA A 1 421 ? -22.094 30.391 17.281 1 89.06 421 ALA A N 1
ATOM 3323 C CA . ALA A 1 421 ? -22.578 29.109 16.812 1 89.06 421 ALA A CA 1
ATOM 3324 C C . ALA A 1 421 ? -24 29.234 16.266 1 89.06 421 ALA A C 1
ATOM 3326 O O . ALA A 1 421 ? -24.422 28.422 15.422 1 89.06 421 ALA A O 1
ATOM 3327 N N . LEU A 1 422 ? -24.688 30.281 16.672 1 90.5 422 LEU A N 1
ATOM 3328 C CA . LEU A 1 422 ? -26.094 30.406 16.344 1 90.5 422 LEU A CA 1
ATOM 3329 C C . LEU A 1 422 ? -26.312 31.125 15.023 1 90.5 422 LEU A C 1
ATOM 3331 O O . LEU A 1 422 ? -27.438 31.203 14.523 1 90.5 422 LEU A O 1
ATOM 3335 N N . LEU A 1 423 ? -25.219 31.594 14.383 1 93.5 423 LEU A N 1
ATOM 3336 C CA . LEU A 1 423 ? -25.344 32.219 13.07 1 93.5 423 LEU A CA 1
ATOM 3337 C C . LEU A 1 423 ? -25.891 31.219 12.047 1 93.5 423 LEU A C 1
ATOM 3339 O O . LEU A 1 423 ? -25.422 30.078 11.984 1 93.5 423 LEU A O 1
ATOM 3343 N N . PRO A 1 424 ? -26.859 31.625 11.234 1 95.5 424 PRO A N 1
ATOM 3344 C CA . PRO A 1 424 ? -27.484 30.703 10.281 1 95.5 424 PRO A CA 1
ATOM 3345 C C . PRO A 1 424 ? -26.484 30.094 9.305 1 95.5 424 PRO A C 1
ATOM 3347 O O . PRO A 1 424 ? -26.562 28.906 8.992 1 95.5 424 PRO A O 1
ATOM 3350 N N . GLU A 1 425 ? -25.594 30.891 8.758 1 94.94 425 GLU A N 1
ATOM 3351 C CA . GLU A 1 425 ? -24.609 30.391 7.797 1 94.94 425 GLU A CA 1
ATOM 3352 C C . GLU A 1 425 ? -23.703 29.328 8.43 1 94.94 425 GLU A C 1
ATOM 3354 O O . GLU A 1 425 ? -23.281 28.391 7.762 1 94.94 425 GLU A O 1
ATOM 3359 N N . VAL A 1 426 ? -23.375 29.5 9.742 1 95.75 426 VAL A N 1
ATOM 3360 C CA . VAL A 1 426 ? -22.562 28.531 10.469 1 95.75 426 VAL A CA 1
ATOM 3361 C C . VAL A 1 426 ? -23.344 27.25 10.688 1 95.75 426 VAL A C 1
ATOM 3363 O O . VAL A 1 426 ? -22.844 26.156 10.438 1 95.75 426 VAL A O 1
ATOM 3366 N N . LYS A 1 427 ? -24.594 27.359 11.102 1 96.5 427 LYS A N 1
ATOM 3367 C CA . LYS A 1 427 ? -25.453 26.203 11.305 1 96.5 427 LYS A CA 1
ATOM 3368 C C . LYS A 1 427 ? -25.625 25.406 10.016 1 96.5 427 LYS A C 1
ATOM 3370 O O . LYS A 1 427 ? -25.609 24.172 10.039 1 96.5 427 LYS A O 1
ATOM 3375 N N . ASP A 1 428 ? -25.844 26.156 8.969 1 96.94 428 ASP A N 1
ATOM 3376 C CA . ASP A 1 428 ? -26 25.5 7.676 1 96.94 428 ASP A CA 1
ATOM 3377 C C . ASP A 1 428 ? -24.766 24.703 7.293 1 96.94 428 ASP A C 1
ATOM 3379 O O . ASP A 1 428 ? -24.875 23.578 6.828 1 96.94 428 ASP A O 1
ATOM 3383 N N . ALA A 1 429 ? -23.594 25.312 7.445 1 97.69 429 ALA A N 1
ATOM 3384 C CA . ALA A 1 429 ? -22.328 24.656 7.105 1 97.69 429 ALA A CA 1
ATOM 3385 C C . ALA A 1 429 ? -22.109 23.422 7.977 1 97.69 429 ALA A C 1
ATOM 3387 O O . ALA A 1 429 ? -21.656 22.391 7.492 1 97.69 429 ALA A O 1
ATOM 3388 N N . ILE A 1 430 ? -22.422 23.516 9.273 1 97.88 430 ILE A N 1
ATOM 3389 C CA . ILE A 1 430 ? -22.234 22.406 10.195 1 97.88 430 ILE A CA 1
ATOM 3390 C C . ILE A 1 430 ? -23.203 21.281 9.836 1 97.88 430 ILE A C 1
ATOM 3392 O O . ILE A 1 430 ? -22.812 20.109 9.781 1 97.88 430 ILE A O 1
ATOM 3396 N N . SER A 1 431 ? -24.453 21.625 9.539 1 97.31 431 SER A N 1
ATOM 3397 C CA . SER A 1 431 ? -25.438 20.625 9.156 1 97.31 431 SER A CA 1
ATOM 3398 C C . SER A 1 431 ? -25.016 19.891 7.891 1 97.31 431 SER A C 1
ATOM 3400 O O . SER A 1 431 ? -25.125 18.656 7.82 1 97.31 431 SER A O 1
ATOM 3402 N N . GLU A 1 432 ? -24.594 20.656 6.965 1 97.44 432 GLU A N 1
ATOM 3403 C CA . GLU A 1 432 ? -24.125 20.031 5.73 1 97.44 432 GLU A CA 1
ATOM 3404 C C . GLU A 1 432 ? -22.906 19.141 5.984 1 97.44 432 GLU A C 1
ATOM 3406 O O . GLU A 1 432 ? -22.766 18.078 5.371 1 97.44 432 GLU A O 1
ATOM 3411 N N . SER A 1 433 ? -22 19.594 6.816 1 98.12 433 SER A N 1
ATOM 3412 C CA . SER A 1 433 ? -20.828 18.797 7.16 1 98.12 433 SER A CA 1
ATOM 3413 C C . SER A 1 433 ? -21.234 17.453 7.754 1 98.12 433 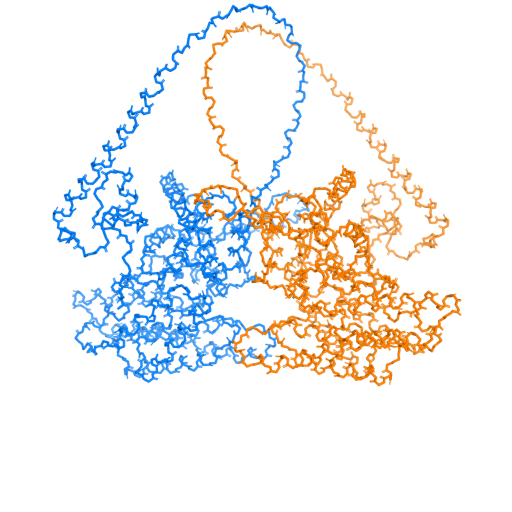SER A C 1
ATOM 3415 O O . SER A 1 433 ? -20.641 16.422 7.434 1 98.12 433 SER A O 1
ATOM 3417 N N . ILE A 1 434 ? -22.219 17.422 8.609 1 97.62 434 ILE A N 1
ATOM 3418 C CA . ILE A 1 434 ? -22.688 16.203 9.25 1 97.62 434 ILE A CA 1
ATOM 3419 C C . ILE A 1 434 ? -23.25 15.25 8.203 1 97.62 434 ILE A C 1
ATOM 3421 O O . ILE A 1 434 ? -23.016 14.039 8.258 1 97.62 434 ILE A O 1
ATOM 3425 N N . ILE A 1 435 ? -23.938 15.789 7.262 1 96.44 435 ILE A N 1
ATOM 3426 C CA . ILE A 1 435 ? -24.484 14.969 6.188 1 96.44 435 ILE A CA 1
ATOM 3427 C C . ILE A 1 435 ? -23.359 14.336 5.383 1 96.44 435 ILE A C 1
ATOM 3429 O O . ILE A 1 435 ? -23.359 13.125 5.137 1 96.44 435 ILE A O 1
ATOM 3433 N N . VAL A 1 436 ? -22.359 15.125 4.984 1 96.12 436 VAL A N 1
ATOM 3434 C CA . VAL A 1 436 ? -21.234 14.641 4.199 1 96.12 436 VAL A CA 1
ATOM 3435 C C . VAL A 1 436 ? -20.469 13.57 4.988 1 96.12 436 VAL A C 1
ATOM 3437 O O . VAL A 1 436 ? -20.125 12.523 4.441 1 96.12 436 VAL A O 1
ATOM 3440 N N . LEU A 1 437 ? -20.281 13.766 6.254 1 96.94 437 LEU A N 1
ATOM 3441 C CA . LEU A 1 437 ? -19.5 12.867 7.098 1 96.94 437 LEU A CA 1
ATOM 3442 C C . LEU A 1 437 ? -20.266 11.586 7.391 1 96.94 437 LEU A C 1
ATOM 3444 O O . LEU A 1 437 ? -19.672 10.516 7.547 1 96.94 437 LEU A O 1
ATOM 3448 N N . SER A 1 438 ? -21.578 11.688 7.488 1 94.81 438 SER A N 1
ATOM 3449 C CA . SER A 1 438 ? -22.406 10.508 7.699 1 94.81 438 SER A CA 1
ATOM 3450 C C . SER A 1 438 ? -22.375 9.578 6.488 1 94.81 438 SER A C 1
ATOM 3452 O O . SER A 1 438 ? -22.5 8.359 6.629 1 94.81 438 SER A O 1
ATOM 3454 N N . ASP A 1 439 ? -22.156 10.172 5.328 1 91.38 439 ASP A N 1
ATOM 3455 C CA . ASP A 1 439 ? -22.094 9.406 4.086 1 91.38 439 ASP A CA 1
ATOM 3456 C C . ASP A 1 439 ? -20.656 9.133 3.676 1 91.38 439 ASP A C 1
ATOM 3458 O O . ASP A 1 439 ? -20.391 8.75 2.535 1 91.38 439 ASP A O 1
ATOM 3462 N N . TRP A 1 440 ? -19.734 9.305 4.562 1 93.06 440 TRP A N 1
ATOM 3463 C CA . TRP A 1 440 ? -18.328 9.172 4.242 1 93.06 440 TRP A CA 1
ATOM 3464 C C . TRP A 1 440 ? -18 7.75 3.789 1 93.06 440 TRP A C 1
ATOM 3466 O O . TRP A 1 440 ? -18.281 6.785 4.496 1 93.06 440 TRP A O 1
ATOM 3476 N N . PRO A 1 441 ? -17.422 7.621 2.613 1 88 441 PRO A N 1
ATOM 3477 C CA . PRO A 1 441 ? -17.078 6.273 2.15 1 88 441 PRO A CA 1
ATOM 3478 C C . PRO A 1 441 ? -16.062 5.574 3.049 1 88 441 PRO A C 1
ATOM 3480 O O . PRO A 1 441 ? -15.078 6.184 3.455 1 88 441 PRO A O 1
ATOM 3483 N N . GLN A 1 442 ? -16.234 4.289 3.24 1 83.25 442 GLN A N 1
ATOM 3484 C CA . GLN A 1 442 ? -15.367 3.514 4.113 1 83.25 442 GLN A CA 1
ATOM 3485 C C . GLN A 1 442 ? -13.961 3.4 3.531 1 83.25 442 GLN A C 1
ATOM 3487 O O . GLN A 1 442 ? -12.984 3.277 4.273 1 83.25 442 GLN A O 1
ATOM 3492 N N . ALA A 1 443 ? -13.812 3.551 2.232 1 83.25 443 ALA A N 1
ATOM 3493 C CA . ALA A 1 443 ? -12.539 3.379 1.542 1 83.25 443 ALA A CA 1
ATOM 3494 C C . ALA A 1 443 ? -11.641 4.602 1.724 1 83.25 443 ALA A C 1
ATOM 3496 O O . ALA A 1 443 ? -10.438 4.543 1.473 1 83.25 443 ALA A O 1
ATOM 3497 N N . ILE A 1 444 ? -12.219 5.715 2.152 1 91.31 444 ILE A N 1
ATOM 3498 C CA . ILE A 1 444 ? -11.445 6.941 2.314 1 91.31 444 ILE A CA 1
ATOM 3499 C C . ILE A 1 444 ? -11.109 7.148 3.791 1 91.31 444 ILE A C 1
ATOM 3501 O O . ILE A 1 444 ? -12.008 7.262 4.629 1 91.31 444 ILE A O 1
ATOM 3505 N N . PRO A 1 445 ? -9.875 7.238 4.117 1 93 445 PRO A N 1
ATOM 3506 C CA . PRO A 1 445 ? -9.492 7.422 5.516 1 93 445 PRO A CA 1
ATOM 3507 C C . PRO A 1 445 ? -9.992 8.75 6.094 1 93 445 PRO A C 1
ATOM 3509 O O . PRO A 1 445 ? -10.016 9.758 5.391 1 93 445 PRO A O 1
ATOM 3512 N N . LEU A 1 446 ? -10.273 8.734 7.398 1 95.62 446 LEU A N 1
ATOM 3513 C CA . LEU A 1 446 ? -10.703 9.93 8.109 1 95.62 446 LEU A CA 1
ATOM 3514 C C . LEU A 1 446 ? -9.508 10.703 8.656 1 95.62 446 LEU A C 1
ATOM 3516 O O . LEU A 1 446 ? -9.633 11.875 9.023 1 95.62 446 LEU A O 1
ATOM 3520 N N . ARG A 1 447 ? -8.414 10.109 8.75 1 93.25 447 ARG A N 1
ATOM 3521 C CA . ARG A 1 447 ? -7.246 10.602 9.461 1 93.25 447 ARG A CA 1
ATOM 3522 C C . ARG A 1 447 ? -6.785 11.945 8.898 1 93.25 447 ARG A C 1
ATOM 3524 O O . ARG A 1 447 ? -6.156 12.734 9.602 1 93.25 447 ARG A O 1
ATOM 3531 N N . GLY A 1 448 ? -7.012 12.312 7.75 1 94.12 448 GLY A N 1
ATOM 3532 C CA . GLY A 1 448 ? -6.605 13.578 7.164 1 94.12 448 GLY A CA 1
ATOM 3533 C C . GLY A 1 448 ? -7.566 14.711 7.465 1 94.12 448 GLY A C 1
ATOM 3534 O O . GLY A 1 448 ? -7.355 15.844 7.02 1 94.12 448 GLY A O 1
ATOM 3535 N N . LEU A 1 449 ? -8.578 14.523 8.375 1 97.44 449 LEU A N 1
ATOM 3536 C CA . LEU A 1 449 ? -9.656 15.492 8.547 1 97.44 449 LEU A CA 1
ATOM 3537 C C . LEU A 1 449 ? -9.562 16.188 9.898 1 97.44 449 LEU A C 1
ATOM 3539 O O . LEU A 1 449 ? -10.539 16.766 10.375 1 97.44 449 LEU A O 1
ATOM 3543 N N . VAL A 1 450 ? -8.422 16.172 10.516 1 96.88 450 VAL A N 1
ATOM 3544 C CA . VAL A 1 450 ? -8.289 16.703 11.867 1 96.88 450 VAL A CA 1
ATOM 3545 C C . VAL A 1 450 ? -8.594 18.203 11.867 1 96.88 450 VAL A C 1
ATOM 3547 O O . VAL A 1 450 ? -9.367 18.688 12.703 1 96.88 450 VAL A O 1
ATOM 3550 N N . TRP A 1 451 ? -8.07 18.891 10.914 1 97.44 451 TRP A N 1
ATOM 3551 C CA . TRP A 1 451 ? -8.219 20.344 10.852 1 97.44 451 TRP A CA 1
ATOM 3552 C C . TRP A 1 451 ? -9.68 20.734 10.656 1 97.44 451 TRP A C 1
ATOM 3554 O O . TRP A 1 451 ? -10.234 21.5 11.453 1 97.44 451 TRP A O 1
ATOM 3564 N N . PRO A 1 452 ? -10.359 20.219 9.625 1 98.31 452 PRO A N 1
ATOM 3565 C CA . PRO A 1 452 ? -11.75 20.641 9.438 1 98.31 452 PRO A CA 1
ATOM 3566 C C . PRO A 1 452 ? -12.664 20.188 10.57 1 98.31 452 PRO A C 1
ATOM 3568 O O . PRO A 1 452 ? -13.617 20.891 10.922 1 98.31 452 PRO A O 1
ATOM 3571 N N . LEU A 1 453 ? -12.391 19.031 11.148 1 97.75 453 LEU A N 1
ATOM 3572 C CA . LEU A 1 453 ? -13.219 18.562 12.25 1 97.75 453 LEU A CA 1
ATOM 3573 C C . LEU A 1 453 ? -13.07 19.469 13.469 1 97.75 453 LEU A C 1
ATOM 3575 O O . LEU A 1 453 ? -14.039 19.703 14.195 1 97.75 453 LEU A O 1
ATOM 3579 N N . TYR A 1 454 ? -11.898 19.922 13.672 1 96.31 454 TYR A N 1
ATOM 3580 C CA . TYR A 1 454 ? -11.688 20.844 14.781 1 96.31 454 TYR A CA 1
ATOM 3581 C C . TYR A 1 454 ? -12.414 22.156 14.547 1 96.31 454 TYR A C 1
ATOM 3583 O O . TYR A 1 454 ? -13.109 22.656 15.438 1 96.31 454 TYR A O 1
ATOM 3591 N N . ILE A 1 455 ? -12.242 22.75 13.367 1 96.5 455 ILE A N 1
ATOM 3592 C CA . ILE A 1 455 ? -12.82 24.047 13.039 1 96.5 455 ILE A CA 1
ATOM 3593 C C . ILE A 1 455 ? -14.344 23.969 13.148 1 96.5 455 ILE A C 1
ATOM 3595 O O . ILE A 1 455 ? -14.969 24.828 13.797 1 96.5 455 ILE A O 1
ATOM 3599 N N . ILE A 1 456 ? -14.922 22.984 12.562 1 97.5 456 ILE A N 1
ATOM 3600 C CA . ILE A 1 456 ? -16.375 22.828 12.594 1 97.5 456 ILE A CA 1
ATOM 3601 C C . ILE A 1 456 ? -16.828 22.469 14.008 1 97.5 456 ILE A C 1
ATOM 3603 O O . ILE A 1 456 ? -17.781 23.047 14.516 1 97.5 456 ILE A O 1
ATOM 3607 N N . GLY A 1 457 ? -16.141 21.578 14.641 1 96.38 457 GLY A N 1
ATOM 3608 C CA . GLY A 1 457 ? -16.5 21.094 15.977 1 96.38 457 GLY A CA 1
ATOM 3609 C C . GLY A 1 457 ? -16.469 22.203 17.016 1 96.38 457 GLY A C 1
ATOM 3610 O O . GLY A 1 457 ? -17.234 22.156 17.984 1 96.38 457 GLY A O 1
ATOM 3611 N N . CYS A 1 458 ? -15.648 23.156 16.859 1 93.75 458 CYS A N 1
ATOM 3612 C CA . CYS A 1 458 ? -15.531 24.266 17.797 1 93.75 458 CYS A CA 1
ATOM 3613 C C . CYS A 1 458 ? -16.859 25 17.953 1 93.75 458 CYS A C 1
ATOM 3615 O O . CYS A 1 458 ? -17.156 25.531 19.031 1 93.75 458 CYS A O 1
ATOM 3617 N N . LEU A 1 459 ? -17.641 25 16.875 1 94 459 LEU A N 1
ATOM 3618 C CA . LEU A 1 459 ? -18.891 25.75 16.906 1 94 459 LEU A CA 1
ATOM 3619 C C . LEU A 1 459 ? -20.094 24.828 16.875 1 94 459 LEU A C 1
ATOM 3621 O O . LEU A 1 459 ? -21.219 25.25 16.594 1 94 459 LEU A O 1
ATOM 3625 N N . ALA A 1 460 ? -19.828 23.594 17.188 1 94.62 460 ALA A N 1
ATOM 3626 C CA . ALA A 1 460 ? -20.922 22.625 17.203 1 94.62 460 ALA A CA 1
ATOM 3627 C C . ALA A 1 460 ? -21.828 22.859 18.422 1 94.62 460 ALA A C 1
ATOM 3629 O O . ALA A 1 460 ? -21.328 23.062 19.531 1 94.62 460 ALA A O 1
ATOM 3630 N N . GLU A 1 461 ? -23.094 22.844 18.203 1 93.5 461 GLU A N 1
ATOM 3631 C CA . GLU A 1 461 ? -24.047 22.906 19.312 1 93.5 461 GLU A CA 1
ATOM 3632 C C . GLU A 1 461 ? -23.953 21.672 20.203 1 93.5 461 GLU A C 1
ATOM 3634 O O . GLU A 1 461 ? -23.453 20.641 19.781 1 93.5 461 GLU A O 1
ATOM 3639 N N . PRO A 1 462 ? -24.438 21.828 21.406 1 93.75 462 PRO A N 1
ATOM 3640 C CA . PRO A 1 462 ? -24.328 20.719 22.359 1 93.75 462 PRO A CA 1
ATOM 3641 C C . PRO A 1 462 ? -24.859 19.406 21.797 1 93.75 462 PRO A C 1
ATOM 3643 O O . PRO A 1 462 ? -24.266 18.344 22.031 1 93.75 462 PRO A O 1
ATOM 3646 N N . SER A 1 463 ? -25.906 19.422 21.016 1 95.19 463 SER A N 1
ATOM 3647 C CA . SER A 1 463 ? -26.516 18.203 20.484 1 95.19 463 SER A CA 1
ATOM 3648 C C . SER A 1 463 ? -25.641 17.547 19.422 1 95.19 463 SER A C 1
ATOM 3650 O O . SER A 1 463 ? -25.797 16.359 19.125 1 95.19 463 SER A O 1
ATOM 3652 N N . LEU A 1 464 ? -24.75 18.328 18.922 1 96.38 464 LEU A N 1
ATOM 3653 C CA . LEU A 1 464 ? -23.938 17.812 17.812 1 96.38 464 LEU A CA 1
ATOM 3654 C C . LEU A 1 464 ? -22.516 17.516 18.281 1 96.38 464 LEU A C 1
ATOM 3656 O O . LEU A 1 464 ? -21.719 16.922 17.547 1 96.38 464 LEU A O 1
ATOM 3660 N N . GLN A 1 465 ? -22.141 17.922 19.5 1 96.31 465 GLN A N 1
ATOM 3661 C CA . GLN A 1 465 ? -20.797 17.781 20.016 1 96.31 465 GLN A CA 1
ATOM 3662 C C . GLN A 1 465 ? -20.359 16.312 20.047 1 96.31 465 GLN A C 1
ATOM 3664 O O . GLN A 1 465 ? -19.219 15.992 19.719 1 96.31 465 GLN A O 1
ATOM 3669 N N . GLY A 1 466 ? -21.234 15.43 20.359 1 96.94 466 GLY A N 1
ATOM 3670 C CA . GLY A 1 466 ? -20.953 14.008 20.422 1 96.94 466 GLY A CA 1
ATOM 3671 C C . GLY A 1 466 ? -20.531 13.43 19.078 1 96.94 466 GLY A C 1
ATOM 3672 O O . GLY A 1 466 ? -19.734 12.5 19.016 1 96.94 466 GLY A O 1
ATOM 3673 N N . VAL A 1 467 ? -21.125 13.961 18.047 1 97.31 467 VAL A N 1
ATOM 3674 C CA . VAL A 1 467 ? -20.812 13.508 16.688 1 97.31 467 VAL A CA 1
ATOM 3675 C C . VAL A 1 467 ? -19.344 13.797 16.375 1 97.31 467 VAL A C 1
ATOM 3677 O O . VAL A 1 467 ? -18.625 12.922 15.875 1 97.31 467 VAL A O 1
ATOM 3680 N N . PHE A 1 468 ? -18.875 14.93 16.688 1 97.31 468 PHE A N 1
ATOM 3681 C CA . PHE A 1 468 ? -17.5 15.32 16.391 1 97.31 468 PHE A CA 1
ATOM 3682 C C . PHE A 1 468 ? -16.516 14.602 17.297 1 97.31 468 PHE A C 1
ATOM 3684 O O . PHE A 1 468 ? -15.43 14.227 16.859 1 97.31 468 PHE A O 1
ATOM 3691 N N . GLU A 1 469 ? -16.906 14.398 18.516 1 97.38 469 GLU A N 1
ATOM 3692 C CA . GLU A 1 469 ? -16.078 13.594 19.406 1 97.38 469 GLU A CA 1
ATOM 3693 C C . GLU A 1 469 ? -15.914 12.172 18.875 1 97.38 469 GLU A C 1
ATOM 3695 O O . GLU A 1 469 ? -14.812 11.617 18.891 1 97.38 469 GLU A O 1
ATOM 3700 N N . SER A 1 470 ? -16.984 11.633 18.422 1 96.94 470 SER A N 1
ATOM 3701 C CA . SER A 1 470 ? -16.969 10.273 17.891 1 96.94 470 SER A CA 1
ATOM 3702 C C . SER A 1 470 ? -16.125 10.188 16.625 1 96.94 470 SER A C 1
ATOM 3704 O O . SER A 1 470 ? -15.367 9.234 16.453 1 96.94 470 SER A O 1
ATOM 3706 N N . LEU A 1 471 ? -16.25 11.125 15.773 1 96.44 471 LEU A N 1
ATOM 3707 C CA . LEU A 1 471 ? -15.484 11.156 14.539 1 96.44 471 LEU A CA 1
ATOM 3708 C C . LEU A 1 471 ? -13.992 11.25 14.828 1 96.44 471 LEU A C 1
ATOM 3710 O O . LEU A 1 471 ? -13.195 10.508 14.258 1 96.44 471 LEU A O 1
ATOM 3714 N N . LEU A 1 472 ? -13.641 12.086 15.75 1 96.81 472 LEU A N 1
ATOM 3715 C CA . LEU A 1 472 ? -12.234 12.25 16.109 1 96.81 472 LEU A CA 1
ATOM 3716 C C . LEU A 1 472 ? -11.703 11.008 16.812 1 96.81 472 LEU A C 1
ATOM 3718 O O . LEU A 1 472 ? -10.531 10.656 16.656 1 96.81 472 LEU A O 1
ATOM 3722 N N . SER A 1 473 ? -12.531 10.352 17.547 1 95.88 473 SER A N 1
ATOM 3723 C CA . SER A 1 473 ? -12.141 9.086 18.141 1 95.88 473 SER A CA 1
ATOM 3724 C C . SER A 1 473 ? -11.875 8.023 17.078 1 95.88 473 SER A C 1
ATOM 3726 O O . SER A 1 473 ? -10.953 7.219 17.219 1 95.88 473 SER A O 1
ATOM 3728 N N . SER A 1 474 ? -12.711 8.086 16.094 1 93 474 SER A N 1
ATOM 3729 C CA . SER A 1 474 ? -12.492 7.176 14.977 1 93 474 SER A CA 1
ATOM 3730 C C . SER A 1 474 ? -11.172 7.469 14.273 1 93 474 SER A C 1
ATOM 3732 O O . SER A 1 474 ? -10.461 6.551 13.867 1 93 474 SER A O 1
ATOM 3734 N N . VAL A 1 475 ? -10.844 8.711 14.117 1 92.88 475 VAL A N 1
ATOM 3735 C CA . VAL A 1 475 ? -9.562 9.117 13.555 1 92.88 475 VAL A CA 1
ATOM 3736 C C . VAL A 1 475 ? -8.422 8.586 14.414 1 92.88 475 VAL A C 1
ATOM 3738 O O . VAL A 1 475 ? -7.43 8.07 13.891 1 92.88 475 VAL A O 1
ATOM 3741 N N . LEU A 1 476 ? -8.594 8.711 15.695 1 91.94 476 LEU A N 1
ATOM 3742 C CA . LEU A 1 476 ? -7.598 8.234 16.641 1 91.94 476 LEU A CA 1
ATOM 3743 C C . LEU A 1 476 ? -7.402 6.73 16.531 1 91.94 476 LEU A C 1
ATOM 3745 O O . LEU A 1 476 ? -6.27 6.246 16.484 1 91.94 476 LEU A O 1
ATOM 3749 N N . ASP A 1 477 ? -8.445 6.102 16.391 1 88.75 477 ASP A N 1
ATOM 3750 C CA . ASP A 1 477 ? -8.406 4.648 16.25 1 88.75 477 ASP A CA 1
ATOM 3751 C C . ASP A 1 477 ? -7.727 4.238 14.945 1 88.75 477 ASP A C 1
ATOM 3753 O O . ASP A 1 477 ? -6.902 3.32 14.93 1 88.75 477 ASP A O 1
ATOM 3757 N N . GLU A 1 478 ? -8.078 4.891 13.852 1 85.81 478 GLU A N 1
ATOM 3758 C CA . GLU A 1 478 ? -7.477 4.613 12.555 1 85.81 478 GLU A CA 1
ATOM 3759 C C . GLU A 1 478 ? -5.965 4.816 12.594 1 85.81 478 GLU A C 1
ATOM 3761 O O . GLU A 1 478 ? -5.23 4.191 11.828 1 85.81 478 GLU A O 1
ATOM 3766 N N . SER A 1 479 ? -5.543 5.648 13.5 1 86.25 479 SER A N 1
ATOM 3767 C CA . SER A 1 479 ? -4.125 5.988 13.602 1 86.25 479 SER A CA 1
ATOM 3768 C C . SER A 1 479 ? -3.42 5.121 14.641 1 86.25 479 SER A C 1
ATOM 3770 O O . SER A 1 479 ? -2.25 5.348 14.953 1 86.25 479 SER A O 1
ATOM 3772 N N . GLY A 1 480 ? -4.105 4.188 15.203 1 84.5 480 GLY A N 1
ATOM 3773 C CA . GLY A 1 480 ? -3.51 3.299 16.188 1 84.5 480 GLY A CA 1
ATOM 3774 C C . GLY A 1 480 ? -3.455 3.902 17.578 1 84.5 480 GLY A C 1
ATOM 3775 O O . GLY A 1 480 ? -2.705 3.43 18.438 1 84.5 480 GLY A O 1
ATOM 3776 N N . GLY A 1 481 ? -4.133 4.98 17.734 1 84.94 481 GLY A N 1
ATOM 3777 C CA . GLY A 1 481 ? -4.18 5.621 19.031 1 84.94 481 GLY A CA 1
ATOM 3778 C C . GLY A 1 481 ? -3.164 6.738 19.188 1 84.94 481 GLY A C 1
ATOM 3779 O O . GLY A 1 481 ? -2.988 7.277 20.281 1 84.94 481 GLY A O 1
ATOM 3780 N N . PHE A 1 482 ? -2.498 6.996 18.141 1 85.94 482 PHE A N 1
ATOM 3781 C CA . PHE A 1 482 ? -1.472 8.031 18.219 1 85.94 482 PHE A CA 1
ATOM 3782 C C . PHE A 1 482 ? -1.807 9.188 17.281 1 85.94 482 PHE A C 1
ATOM 3784 O O . PHE A 1 482 ? -2.76 9.109 16.5 1 85.94 482 PHE A O 1
ATOM 3791 N N . GLY A 1 483 ? -1.054 10.297 17.484 1 89.88 483 GLY A N 1
ATOM 3792 C CA . GLY A 1 483 ? -1.283 11.484 16.672 1 89.88 483 GLY A CA 1
ATOM 3793 C C . GLY A 1 483 ? -1.902 12.625 17.453 1 89.88 483 GLY A C 1
ATOM 3794 O O . GLY A 1 483 ? -1.851 12.648 18.672 1 89.88 483 GLY A O 1
ATOM 3795 N N . ASN A 1 484 ? -2.463 13.547 16.734 1 92.44 484 ASN A N 1
ATOM 3796 C CA . ASN A 1 484 ? -2.896 14.766 17.406 1 92.44 484 ASN A CA 1
ATOM 3797 C C . ASN A 1 484 ? -4.41 14.805 17.578 1 92.44 484 ASN A C 1
ATOM 3799 O O . ASN A 1 484 ? -4.957 15.773 18.109 1 92.44 484 ASN A O 1
ATOM 3803 N N . SER A 1 485 ? -5.113 13.758 17.156 1 93.94 485 SER A N 1
ATOM 3804 C CA . SER A 1 485 ? -6.562 13.742 17.328 1 93.94 485 SER A CA 1
ATOM 3805 C C . SER A 1 485 ? -6.949 13.711 18.797 1 93.94 485 SER A C 1
ATOM 3807 O O . SER A 1 485 ? -7.953 14.305 19.203 1 93.94 485 SER A O 1
ATOM 3809 N N . GLY A 1 486 ? -6.168 12.977 19.578 1 92.69 486 GLY A N 1
ATOM 3810 C CA . GLY A 1 486 ? -6.414 12.984 21.016 1 92.69 486 GLY A CA 1
ATOM 3811 C C . GLY A 1 486 ? -6.305 14.367 21.625 1 92.69 486 GLY A C 1
ATOM 3812 O O . GLY A 1 486 ? -7.141 14.758 22.438 1 92.69 486 GLY A O 1
ATOM 3813 N N . THR A 1 487 ? -5.301 15.039 21.234 1 92.88 487 THR A N 1
ATOM 3814 C CA . THR A 1 487 ? -5.109 16.406 21.688 1 92.88 487 THR A CA 1
ATOM 3815 C C . THR A 1 487 ? -6.281 17.297 21.266 1 92.88 487 THR A C 1
ATOM 3817 O O . THR A 1 487 ? -6.77 18.109 22.047 1 92.88 487 THR A O 1
ATOM 3820 N N . VAL A 1 488 ? -6.762 17.109 20.078 1 94.25 488 VAL A N 1
ATOM 3821 C CA . VAL A 1 488 ? -7.836 17.922 19.516 1 94.25 488 VAL A CA 1
ATOM 3822 C C . VAL A 1 488 ? -9.141 17.641 20.266 1 94.25 488 VAL A C 1
ATOM 3824 O O . VAL A 1 488 ? -9.93 18.562 20.516 1 94.25 488 VAL A O 1
ATOM 3827 N N . ILE A 1 489 ? -9.359 16.406 20.625 1 95.38 489 ILE A N 1
ATOM 3828 C CA . ILE A 1 489 ? -10.539 16.047 21.406 1 95.38 489 ILE A CA 1
ATOM 3829 C C . ILE A 1 489 ? -10.531 16.797 22.734 1 95.38 489 ILE A C 1
ATOM 3831 O O . ILE A 1 489 ? -11.547 17.375 23.141 1 95.38 489 ILE A O 1
ATOM 3835 N N . LYS A 1 490 ? -9.391 16.844 23.359 1 92.31 490 LYS A N 1
ATOM 3836 C CA . LYS A 1 490 ? -9.266 17.562 24.625 1 92.31 490 LYS A CA 1
ATOM 3837 C C . LYS A 1 490 ? -9.539 19.047 24.453 1 92.31 490 LYS A C 1
ATOM 3839 O O . LYS A 1 490 ? -10.219 19.656 25.281 1 92.31 490 LYS A O 1
ATOM 3844 N N . LEU A 1 491 ? -9.047 19.578 23.438 1 90.94 491 LEU A N 1
ATOM 3845 C CA . LEU A 1 491 ? -9.242 21 23.156 1 90.94 491 LEU A CA 1
ATOM 3846 C C . LEU A 1 491 ? -10.719 21.312 22.922 1 90.94 491 LEU A C 1
ATOM 3848 O O . LEU A 1 491 ? -11.234 22.312 23.438 1 90.94 491 LEU A O 1
ATOM 3852 N N . LEU A 1 492 ? -11.398 20.453 22.172 1 93.75 492 LEU A N 1
ATOM 3853 C CA . LEU A 1 492 ? -12.812 20.656 21.891 1 93.75 492 LEU A CA 1
ATOM 3854 C C . LEU A 1 492 ? -13.648 20.547 23.156 1 93.75 492 LEU A C 1
ATOM 3856 O O . LEU A 1 492 ? -14.523 21.391 23.406 1 93.75 492 LEU A O 1
ATOM 3860 N N . LYS A 1 493 ? -13.32 19.625 23.953 1 93.25 493 LYS A N 1
ATOM 3861 C CA . LYS A 1 493 ? -14.062 19.438 25.188 1 93.25 493 LYS A CA 1
ATOM 3862 C C . LYS A 1 493 ? -13.875 20.641 26.125 1 93.25 493 LYS A C 1
ATOM 3864 O O . LYS A 1 493 ? -14.828 21.062 26.781 1 93.25 493 LYS A O 1
ATOM 3869 N N . CYS A 1 494 ? -12.688 21.141 26.141 1 89.12 494 CYS A N 1
ATOM 3870 C CA . CYS A 1 494 ? -12.422 22.344 26.922 1 89.12 494 CYS A CA 1
ATOM 3871 C C . CYS A 1 494 ? -13.227 23.516 26.406 1 89.12 494 CYS A C 1
ATOM 3873 O O . CYS A 1 494 ? -13.781 24.297 27.203 1 89.12 494 CYS A O 1
ATOM 3875 N N . ARG A 1 495 ? -13.336 23.609 25.188 1 87.75 495 ARG A N 1
ATOM 3876 C CA . ARG A 1 495 ? -14.078 24.719 24.578 1 87.75 495 ARG A CA 1
ATOM 3877 C C . ARG A 1 495 ? -15.578 24.562 24.812 1 87.75 495 ARG A C 1
ATOM 3879 O O . ARG A 1 495 ? -16.266 25.547 25.078 1 87.75 495 ARG A O 1
ATOM 3886 N N . TRP A 1 496 ? -16.016 23.406 24.641 1 90.75 496 TRP A N 1
ATOM 3887 C CA . TRP A 1 496 ? -17.438 23.125 24.844 1 90.75 496 TRP A CA 1
ATOM 3888 C C . TRP A 1 496 ? -17.844 23.391 26.281 1 90.75 496 TRP A C 1
ATOM 3890 O O . TRP A 1 496 ? -18.984 23.797 26.547 1 90.75 496 TRP A O 1
ATOM 3900 N N . ALA A 1 497 ? -16.938 23.219 27.188 1 87.88 497 ALA A N 1
ATOM 3901 C CA . ALA A 1 497 ? -17.219 23.406 28.609 1 87.88 497 ALA A CA 1
ATOM 3902 C C . ALA A 1 497 ? -17.094 24.875 29.016 1 87.88 497 ALA A C 1
ATOM 3904 O O . ALA A 1 497 ? -17.609 25.281 30.062 1 87.88 497 ALA A O 1
ATOM 3905 N N . ALA A 1 498 ? -16.438 25.609 28.234 1 81.19 498 ALA A N 1
ATOM 3906 C CA . ALA A 1 498 ? -16.188 27.016 28.562 1 81.19 498 ALA A CA 1
ATOM 3907 C C . ALA A 1 498 ? -17.469 27.828 28.453 1 81.19 498 ALA A C 1
ATOM 3909 O O . ALA A 1 498 ? -18.297 27.578 27.562 1 81.19 498 ALA A O 1
ATOM 3910 N N . PRO A 1 499 ? -17.75 28.656 29.547 1 72.25 499 PRO A N 1
ATOM 3911 C CA . PRO A 1 499 ? -18.922 29.531 29.469 1 72.25 499 PRO A CA 1
ATOM 3912 C C . PRO A 1 499 ? -18.875 30.469 28.266 1 72.25 499 PRO A C 1
ATOM 3914 O O . PRO A 1 499 ? -17.781 30.828 27.812 1 72.25 499 PRO A O 1
ATOM 3917 N N . PRO A 1 500 ? -20 30.609 27.578 1 61.03 500 PRO A N 1
ATOM 3918 C CA . PRO A 1 500 ? -20.031 31.484 26.406 1 61.03 500 PRO A CA 1
ATOM 3919 C C . PRO A 1 500 ? -19.328 32.812 26.656 1 61.03 500 PRO A C 1
ATOM 3921 O O . PRO A 1 500 ? -19.672 33.531 27.609 1 61.03 500 PRO A O 1
ATOM 3924 N N . ASN A 1 501 ? -18.203 32.844 26.859 1 53.91 501 ASN A N 1
ATOM 3925 C CA . ASN A 1 501 ? -17.469 34.094 27.141 1 53.91 501 ASN A CA 1
ATOM 3926 C C . ASN A 1 501 ? -17.766 35.156 26.109 1 53.91 501 ASN A C 1
ATOM 3928 O O . ASN A 1 501 ? -17.516 34.969 24.906 1 53.91 501 ASN A O 1
ATOM 3932 N N . CYS A 1 502 ? -18.891 35.969 26.312 1 48.34 502 CYS A N 1
ATOM 3933 C CA . CYS A 1 502 ? -19.312 37.156 25.547 1 48.34 502 CYS A CA 1
ATOM 3934 C C . CYS A 1 502 ? -18.125 38 25.156 1 48.34 502 CYS A C 1
ATOM 3936 O O . CYS A 1 502 ? -18.234 38.875 24.281 1 48.34 502 CYS A O 1
ATOM 3938 N N . ASN A 1 503 ? -17.328 38.5 26.078 1 44.94 503 ASN A N 1
ATOM 3939 C CA . ASN A 1 503 ? -16.594 39.75 25.938 1 44.94 503 ASN A CA 1
ATOM 3940 C C . ASN A 1 503 ? -15.438 39.625 24.953 1 44.94 503 ASN A C 1
ATOM 3942 O O . ASN A 1 503 ? -14.664 40.562 24.75 1 44.94 503 ASN A O 1
ATOM 3946 N N . HIS A 1 504 ? -14.859 38.438 24.688 1 46.22 504 HIS A N 1
ATOM 3947 C CA . HIS A 1 504 ? -13.539 38.656 24.109 1 46.22 504 HIS A CA 1
ATOM 3948 C C . HIS A 1 504 ? -13.641 38.969 22.625 1 46.22 504 HIS A C 1
ATOM 3950 O O . HIS A 1 504 ? -14.547 38.5 21.938 1 46.22 504 HIS A O 1
ATOM 3956 N N . ASP A 1 505 ? -13.086 40.125 22.172 1 43.31 505 ASP A N 1
ATOM 3957 C CA . ASP A 1 505 ? -13.008 40.812 20.875 1 43.31 505 ASP A CA 1
ATOM 3958 C C . ASP A 1 505 ? -12.898 39.781 19.734 1 43.31 505 ASP A C 1
ATOM 3960 O O . ASP A 1 505 ? -12.461 40.125 18.641 1 43.31 505 ASP A O 1
ATOM 3964 N N . GLY A 1 506 ? -13.68 38.688 19.906 1 43.69 506 GLY A N 1
ATOM 3965 C CA . GLY A 1 506 ? -14.07 37.781 18.828 1 43.69 506 GLY A CA 1
ATOM 3966 C C . GLY A 1 506 ? -12.93 36.906 18.344 1 43.69 506 GLY A C 1
ATOM 3967 O O . GLY A 1 506 ? -13.156 35.906 17.688 1 43.69 506 GLY A O 1
ATOM 3968 N N . LEU A 1 507 ? -11.867 37.469 17.703 1 44.28 507 LEU A N 1
ATOM 3969 C CA . LEU A 1 507 ? -10.906 36.844 16.797 1 44.28 507 LEU A CA 1
ATOM 3970 C C . LEU A 1 507 ? -10.031 35.812 17.531 1 44.28 507 LEU A C 1
ATOM 3972 O O . LEU A 1 507 ? -9.656 34.812 16.953 1 44.28 507 LEU A O 1
ATOM 3976 N N . GLU A 1 508 ? -9.312 36.375 18.469 1 48.34 508 GLU A N 1
ATOM 3977 C CA . GLU A 1 508 ? -8.141 35.656 18.953 1 48.34 508 GLU A CA 1
ATOM 3978 C C . GLU A 1 508 ? -8.453 34.156 19.172 1 48.34 508 GLU A C 1
ATOM 3980 O O . GLU A 1 508 ? -7.629 33.312 18.859 1 48.34 508 GLU A O 1
ATOM 3985 N N . LEU A 1 509 ? -9.477 33.719 20.078 1 48.59 509 LEU A N 1
ATOM 3986 C CA . LEU A 1 509 ? -9.414 32.656 21.078 1 48.59 509 LEU A CA 1
ATOM 3987 C C . LEU A 1 509 ? -9.906 31.328 20.484 1 48.59 509 LEU A C 1
ATOM 3989 O O . LEU A 1 509 ? -9.562 30.25 20.984 1 48.59 509 LEU A O 1
ATOM 3993 N N . VAL A 1 510 ? -10.844 31.406 19.5 1 48.97 510 VAL A N 1
ATOM 3994 C CA . VAL A 1 510 ? -11.594 30.156 19.578 1 48.97 510 VAL A CA 1
ATOM 3995 C C . VAL A 1 510 ? -10.727 29 19.094 1 48.97 510 VAL A C 1
ATOM 3997 O O . VAL A 1 510 ? -10.805 27.891 19.609 1 48.97 510 VAL A O 1
ATOM 4000 N N . PHE A 1 511 ? -9.805 29.438 18.188 1 58.94 511 PHE A N 1
ATOM 4001 C CA . PHE A 1 511 ? -9.062 28.297 17.656 1 58.94 511 PHE A CA 1
ATOM 4002 C C . PHE A 1 511 ? -7.629 28.297 18.188 1 58.94 511 PHE A C 1
ATOM 4004 O O . PHE A 1 511 ? -6.922 27.297 18.062 1 58.94 511 PHE A O 1
ATOM 4011 N N . GLN A 1 512 ? -7.359 29.516 18.734 1 58.34 512 GLN A N 1
ATOM 4012 C CA . GLN A 1 512 ? -5.988 29.641 19.234 1 58.34 512 GLN A CA 1
ATOM 4013 C C . GLN A 1 512 ? -5.82 28.938 20.578 1 58.34 512 GLN A C 1
ATOM 4015 O O . GLN A 1 512 ? -6.648 29.094 21.469 1 58.34 512 GLN A O 1
ATOM 4020 N N . THR A 1 513 ? -5.168 27.844 20.469 1 61.03 513 THR A N 1
ATOM 4021 C CA . THR A 1 513 ? -4.84 27.078 21.672 1 61.03 513 THR A CA 1
ATOM 4022 C C . THR A 1 513 ? -3.592 27.641 22.344 1 61.03 513 THR A C 1
ATOM 4024 O O . THR A 1 513 ? -2.729 28.219 21.672 1 61.03 513 THR A O 1
ATOM 4027 N N . GLY A 1 514 ? -3.621 28.109 23.531 1 58.66 514 GLY A N 1
ATOM 4028 C CA . GLY A 1 514 ? -2.414 28.531 24.234 1 58.66 514 GLY A CA 1
ATOM 4029 C C . GLY A 1 514 ? -1.178 27.766 23.797 1 58.66 514 GLY A C 1
ATOM 4030 O O . GLY A 1 514 ? -0.068 28.297 23.828 1 58.66 514 GLY A O 1
ATOM 4031 N N . SER A 1 515 ? -1.227 26.531 23.266 1 65.19 515 SER A N 1
ATOM 4032 C CA . SER A 1 515 ? -0.071 25.688 22.984 1 65.19 515 SER A CA 1
ATOM 4033 C C . SER A 1 515 ? 0.17 25.562 21.484 1 65.19 515 SER A C 1
ATOM 4035 O O . SER A 1 515 ? 1.113 24.906 21.047 1 65.19 515 SER A O 1
ATOM 4037 N N . ASN A 1 516 ? -0.318 26.328 20.625 1 79 516 ASN A N 1
ATOM 4038 C CA . ASN A 1 516 ? -0.115 26.281 19.172 1 79 516 ASN A CA 1
ATOM 4039 C C . ASN A 1 516 ? -0.186 24.844 18.656 1 79 516 ASN A C 1
ATOM 4041 O O . ASN A 1 516 ? 0.739 24.375 17.984 1 79 516 ASN A O 1
ATOM 4045 N N . VAL A 1 517 ? -1.226 24.234 18.859 1 87.62 517 VAL A N 1
ATOM 4046 C CA . VAL A 1 517 ? -1.387 22.844 18.438 1 87.62 517 VAL A CA 1
ATOM 4047 C C . VAL A 1 517 ? -1.481 22.781 16.906 1 87.62 517 VAL A C 1
ATOM 4049 O O . VAL A 1 517 ? -2.199 23.578 16.297 1 87.62 517 VAL A O 1
ATOM 4052 N N . LEU A 1 518 ? -0.707 21.969 16.297 1 92.12 518 LEU A N 1
ATOM 4053 C CA . LEU A 1 518 ? -0.778 21.766 14.859 1 92.12 518 LEU A CA 1
ATOM 4054 C C . LEU A 1 518 ? -1.89 20.781 14.508 1 92.12 518 LEU A C 1
ATOM 4056 O O . LEU A 1 518 ? -1.919 19.656 15.023 1 92.12 518 LEU A O 1
ATOM 4060 N N . LEU A 1 519 ? -2.797 21.109 13.625 1 92 519 LEU A N 1
ATOM 4061 C CA . LEU A 1 519 ? -4.008 20.359 13.336 1 92 519 LEU A CA 1
ATOM 4062 C C . LEU A 1 519 ? -3.842 19.531 12.07 1 92 519 LEU A C 1
ATOM 4064 O O . LEU A 1 519 ? -4.828 19.203 11.406 1 92 519 LEU A O 1
ATOM 4068 N N . THR A 1 520 ? -2.605 19.297 11.656 1 92.5 520 THR A N 1
ATOM 4069 C CA . THR A 1 520 ? -2.377 18.562 10.422 1 92.5 520 THR A CA 1
ATOM 4070 C C . THR A 1 520 ? -1.938 17.125 10.719 1 92.5 520 THR A C 1
ATOM 4072 O O . THR A 1 520 ? -1.404 16.859 11.797 1 92.5 520 THR A O 1
ATOM 4075 N N . MET B 1 1 ? -6.926 -13.445 -37.781 1 24.64 1 MET B N 1
ATOM 4076 C CA . MET B 1 1 ? -6.043 -12.781 -36.844 1 24.64 1 MET B CA 1
ATOM 4077 C C . MET B 1 1 ? -4.582 -13.031 -37.188 1 24.64 1 MET B C 1
ATOM 4079 O O . MET B 1 1 ? -4.129 -14.18 -37.188 1 24.64 1 MET B O 1
ATOM 4083 N N . ARG B 1 2 ? -3.998 -12.203 -38 1 31.89 2 ARG B N 1
ATOM 4084 C CA . ARG B 1 2 ? -2.672 -12.32 -38.594 1 31.89 2 ARG B CA 1
ATOM 4085 C C . ARG B 1 2 ? -1.592 -12.375 -37.5 1 31.89 2 ARG B C 1
ATOM 4087 O O . ARG B 1 2 ? -1.575 -11.547 -36.594 1 31.89 2 ARG B O 1
ATOM 4094 N N . SER B 1 3 ? -1.122 -13.531 -37.25 1 36.62 3 SER B N 1
ATOM 4095 C CA . SER B 1 3 ? -0.026 -13.859 -36.344 1 36.62 3 SER B CA 1
ATOM 4096 C C . SER B 1 3 ? 1.19 -12.977 -36.625 1 36.62 3 SER B C 1
ATOM 4098 O O . SER B 1 3 ? 1.705 -12.938 -37.75 1 36.62 3 SER B O 1
ATOM 4100 N N . PHE B 1 4 ? 1.231 -11.82 -36.156 1 41.25 4 PHE B N 1
ATOM 4101 C CA . PHE B 1 4 ? 2.432 -11.016 -36.375 1 41.25 4 PHE B CA 1
ATOM 4102 C C . PHE B 1 4 ? 3.686 -11.844 -36.094 1 41.25 4 PHE B C 1
ATOM 4104 O O . PHE B 1 4 ? 3.771 -12.555 -35.094 1 41.25 4 PHE B O 1
ATOM 4111 N N . PRO B 1 5 ? 4.566 -12.125 -37.031 1 50.09 5 PRO B N 1
ATOM 4112 C CA . PRO B 1 5 ? 5.73 -13.016 -37 1 50.09 5 PRO B CA 1
ATOM 4113 C C . PRO B 1 5 ? 6.766 -12.617 -35.969 1 50.09 5 PRO B C 1
ATOM 4115 O O . PRO B 1 5 ? 7.09 -11.438 -35.812 1 50.09 5 PRO B O 1
ATOM 4118 N N . SER B 1 6 ? 6.973 -13.391 -34.844 1 61.47 6 SER B N 1
ATOM 4119 C CA . SER B 1 6 ? 7.809 -13.133 -33.688 1 61.47 6 SER B CA 1
ATOM 4120 C C . SER B 1 6 ? 9.289 -13.18 -34.031 1 61.47 6 SER B C 1
ATOM 4122 O O . SER B 1 6 ? 10.148 -12.875 -33.219 1 61.47 6 SER B O 1
ATOM 4124 N N . GLY B 1 7 ? 9.773 -13.297 -35.125 1 71.75 7 GLY B N 1
ATOM 4125 C CA . GLY B 1 7 ? 11.148 -13.242 -35.594 1 71.75 7 GLY B CA 1
ATOM 4126 C C . GLY B 1 7 ? 11.375 -14.023 -36.875 1 71.75 7 GLY B C 1
ATOM 4127 O O . GLY B 1 7 ? 10.477 -14.727 -37.344 1 71.75 7 GLY B O 1
ATOM 4128 N N . CYS B 1 8 ? 12.492 -13.711 -37.5 1 78.12 8 CYS B N 1
ATOM 4129 C CA . CYS B 1 8 ? 12.82 -14.469 -38.719 1 78.12 8 CYS B CA 1
ATOM 4130 C C . CYS B 1 8 ? 13.086 -15.93 -38.375 1 78.12 8 CYS B C 1
ATOM 4132 O O . CYS B 1 8 ? 13.383 -16.266 -37.219 1 78.12 8 CYS B O 1
ATOM 4134 N N . TRP B 1 9 ? 12.859 -16.844 -39.219 1 80.5 9 TRP B N 1
ATOM 4135 C CA . TRP B 1 9 ? 12.945 -18.281 -39 1 80.5 9 TRP B CA 1
ATOM 4136 C C . TRP B 1 9 ? 14.344 -18.688 -38.562 1 80.5 9 TRP B C 1
ATOM 4138 O O . TRP B 1 9 ? 14.516 -19.656 -37.812 1 80.5 9 TRP B O 1
ATOM 4148 N N . THR B 1 10 ? 15.359 -17.922 -38.906 1 81.69 10 THR B N 1
ATOM 4149 C CA . THR B 1 10 ? 16.734 -18.188 -38.469 1 81.69 10 THR B CA 1
ATOM 4150 C C . THR B 1 10 ? 16.922 -17.828 -37 1 81.69 10 THR B C 1
ATOM 4152 O O . THR B 1 10 ? 17.516 -18.609 -36.25 1 81.69 10 THR B O 1
ATOM 4155 N N . CYS B 1 11 ? 16.359 -16.766 -36.719 1 78.31 11 CYS B N 1
ATOM 4156 C CA . CYS B 1 11 ? 16.453 -16.328 -35.312 1 78.31 11 CYS B CA 1
ATOM 4157 C C . CYS B 1 11 ? 15.617 -17.219 -34.406 1 78.31 11 CYS B C 1
ATOM 4159 O O . CYS B 1 11 ? 16.016 -17.531 -33.281 1 78.31 11 CYS B O 1
ATOM 4161 N N . LYS B 1 12 ? 14.609 -17.766 -34.969 1 78.38 12 LYS B N 1
ATOM 4162 C CA . LYS B 1 12 ? 13.773 -18.75 -34.281 1 78.38 12 LYS B CA 1
ATOM 4163 C C . LYS B 1 12 ? 14.516 -20.062 -34.094 1 78.38 12 LYS B C 1
ATOM 4165 O O . LYS B 1 12 ? 14.445 -20.672 -33 1 78.38 12 LYS B O 1
ATOM 4170 N N . LEU B 1 13 ? 15.242 -20.422 -35.094 1 78.56 13 LEU B N 1
ATOM 4171 C CA . LEU B 1 13 ? 16.016 -21.672 -35.094 1 78.56 13 LEU B CA 1
ATOM 4172 C C . LEU B 1 13 ? 17.188 -21.578 -34.125 1 78.56 13 LEU B C 1
ATOM 4174 O O . LEU B 1 13 ? 17.531 -22.562 -33.469 1 78.56 13 LEU B O 1
ATOM 4178 N N . ARG B 1 14 ? 17.734 -20.438 -33.969 1 75.94 14 ARG B N 1
ATOM 4179 C CA . ARG B 1 14 ? 18.922 -20.188 -33.156 1 75.94 14 ARG B CA 1
ATOM 4180 C C . ARG B 1 14 ? 18.516 -19.781 -31.734 1 75.94 14 ARG B C 1
ATOM 4182 O O . ARG B 1 14 ? 19.375 -19.609 -30.859 1 75.94 14 ARG B O 1
ATOM 4189 N N . HIS B 1 15 ? 17.234 -19.703 -31.578 1 74.81 15 HIS B N 1
ATOM 4190 C CA . HIS B 1 15 ? 16.641 -19.25 -30.328 1 74.81 15 HIS B CA 1
ATOM 4191 C C . HIS B 1 15 ? 17.234 -17.906 -29.891 1 74.81 15 HIS B C 1
ATOM 4193 O O . HIS B 1 15 ? 17.594 -17.734 -28.734 1 74.81 15 HIS B O 1
ATOM 4199 N N . ARG B 1 16 ? 17.281 -16.953 -31 1 75.44 16 ARG B N 1
ATOM 4200 C CA . ARG B 1 16 ? 17.812 -15.602 -30.797 1 75.44 16 ARG B CA 1
ATOM 4201 C C . ARG B 1 16 ? 16.734 -14.555 -31.047 1 75.44 16 ARG B C 1
ATOM 4203 O O . ARG B 1 16 ? 15.82 -14.773 -31.844 1 75.44 16 ARG B O 1
ATOM 4210 N N . LYS B 1 17 ? 16.75 -13.562 -30.312 1 74.19 17 LYS B N 1
ATOM 4211 C CA . LYS B 1 17 ? 15.812 -12.469 -30.531 1 74.19 17 LYS B CA 1
ATOM 4212 C C . LYS B 1 17 ? 16.062 -11.773 -31.859 1 74.19 17 LYS B C 1
ATOM 4214 O O . LYS B 1 17 ? 17.188 -11.352 -32.156 1 74.19 17 LYS B O 1
ATOM 4219 N N . CYS B 1 18 ? 15.055 -11.531 -32.625 1 73.81 18 CYS B N 1
ATOM 4220 C CA . CYS B 1 18 ? 15.086 -10.969 -33.969 1 73.81 18 CYS B CA 1
ATOM 4221 C C . CYS B 1 18 ? 14.656 -9.508 -33.969 1 73.81 18 CYS B C 1
ATOM 4223 O O . CYS B 1 18 ? 13.75 -9.125 -33.219 1 73.81 18 CYS B O 1
ATOM 4225 N N . ASP B 1 19 ? 15.273 -8.648 -34.625 1 73.19 19 ASP B N 1
ATOM 4226 C CA . ASP B 1 19 ? 14.922 -7.234 -34.656 1 73.19 19 ASP B CA 1
ATOM 4227 C C . ASP B 1 19 ? 13.852 -6.973 -35.719 1 73.19 19 ASP B C 1
ATOM 4229 O O . ASP B 1 19 ? 13.547 -5.82 -36.031 1 73.19 19 ASP B O 1
ATOM 4233 N N . LEU B 1 20 ? 13.32 -7.848 -36.375 1 73.06 20 LEU B N 1
ATOM 4234 C CA . LEU B 1 20 ? 12.219 -7.887 -37.344 1 73.06 20 LEU B CA 1
ATOM 4235 C C . LEU B 1 20 ? 12.469 -6.926 -38.5 1 73.06 20 LEU B C 1
ATOM 4237 O O . LEU B 1 20 ? 11.523 -6.484 -39.156 1 73.06 20 LEU B O 1
ATOM 4241 N N . GLN B 1 21 ? 13.742 -6.648 -38.781 1 76.69 21 GLN B N 1
ATOM 4242 C CA . GLN B 1 21 ? 14.039 -5.824 -39.938 1 76.69 21 GLN B CA 1
ATOM 4243 C C . GLN B 1 21 ? 13.844 -6.613 -41.25 1 76.69 21 GLN B C 1
ATOM 4245 O O . GLN B 1 21 ? 14.094 -7.82 -41.281 1 76.69 21 GLN B O 1
ATOM 4250 N N . ILE B 1 22 ? 13.219 -5.934 -42.188 1 74 22 ILE B N 1
ATOM 4251 C CA . ILE B 1 22 ? 13.008 -6.5 -43.531 1 74 22 ILE B CA 1
ATOM 4252 C C . ILE B 1 22 ? 14 -5.891 -44.5 1 74 22 ILE B C 1
ATOM 4254 O O . ILE B 1 22 ? 14.32 -4.703 -44.438 1 74 22 ILE B O 1
ATOM 4258 N N . PRO B 1 23 ? 14.547 -6.773 -45.438 1 76.25 23 PRO B N 1
ATOM 4259 C CA . PRO B 1 23 ? 14.242 -8.164 -45.781 1 76.25 23 PRO B CA 1
ATOM 4260 C C . PRO B 1 23 ? 15 -9.172 -44.938 1 76.25 23 PRO B C 1
ATOM 4262 O O . PRO B 1 23 ? 14.633 -10.344 -44.875 1 76.25 23 PRO B O 1
ATOM 4265 N N . ALA B 1 24 ? 16 -8.578 -44.094 1 77.81 24 ALA B N 1
ATOM 4266 C CA . ALA B 1 24 ? 16.797 -9.438 -43.219 1 77.81 24 ALA B CA 1
ATOM 4267 C C . ALA B 1 24 ? 17.047 -8.766 -41.875 1 77.81 24 ALA B C 1
ATOM 4269 O O . ALA B 1 24 ? 17.219 -7.547 -41.812 1 77.81 24 ALA B O 1
ATOM 4270 N N . CYS B 1 25 ? 16.969 -9.68 -40.906 1 77.88 25 CYS B N 1
ATOM 4271 C CA . CYS B 1 25 ? 17.172 -9.078 -39.594 1 77.88 25 CYS B CA 1
ATOM 4272 C C . CYS B 1 25 ? 18.641 -8.82 -39.344 1 77.88 25 CYS B C 1
ATOM 4274 O O . CYS B 1 25 ? 19.516 -9.477 -39.906 1 77.88 25 CYS B O 1
ATOM 4276 N N . ARG B 1 26 ? 18.938 -7.887 -38.469 1 77.94 26 ARG B N 1
ATOM 4277 C CA . ARG B 1 26 ? 20.312 -7.492 -38.188 1 77.94 26 ARG B CA 1
ATOM 4278 C C . ARG B 1 26 ? 21.062 -8.602 -37.438 1 77.94 26 ARG B C 1
ATOM 4280 O O . ARG B 1 26 ? 22.281 -8.734 -37.562 1 77.94 26 ARG B O 1
ATOM 4287 N N . GLU B 1 27 ? 20.312 -9.336 -36.812 1 79.75 27 GLU B N 1
ATOM 4288 C CA . GLU B 1 27 ? 20.906 -10.43 -36.062 1 79.75 27 GLU B CA 1
ATOM 4289 C C . GLU B 1 27 ? 21.5 -11.484 -36.969 1 79.75 27 GLU B C 1
ATOM 4291 O O . GLU B 1 27 ? 22.562 -12.039 -36.688 1 79.75 27 GLU B O 1
ATOM 4296 N N . CYS B 1 28 ? 20.875 -11.555 -37.875 1 79.19 28 CYS B N 1
ATOM 4297 C CA . CYS B 1 28 ? 21.344 -12.5 -38.875 1 79.19 28 CYS B CA 1
ATOM 4298 C C . CYS B 1 28 ? 22.375 -11.859 -39.781 1 79.19 28 CYS B C 1
ATOM 4300 O O . CYS B 1 28 ? 23.422 -12.438 -40.062 1 79.19 28 CYS B O 1
ATOM 4302 N N . THR B 1 29 ? 22.188 -10.539 -40.094 1 81.31 29 THR B N 1
ATOM 4303 C CA . THR B 1 29 ? 23.031 -9.844 -41.062 1 81.31 29 THR B CA 1
ATOM 4304 C C . THR B 1 29 ? 24.391 -9.508 -40.438 1 81.31 29 THR B C 1
ATOM 4306 O O . THR B 1 29 ? 25.422 -9.625 -41.094 1 81.31 29 THR B O 1
ATOM 4309 N N . ASP B 1 30 ? 24.344 -9.219 -39.281 1 77.31 30 ASP B N 1
ATOM 4310 C CA . ASP B 1 30 ? 25.594 -8.828 -38.625 1 77.31 30 ASP B CA 1
ATOM 4311 C C . ASP B 1 30 ? 26.516 -10.023 -38.438 1 77.31 30 ASP B C 1
ATOM 4313 O O . ASP B 1 30 ? 27.734 -9.859 -38.375 1 77.31 30 ASP B O 1
ATOM 4317 N N . ARG B 1 31 ? 25.922 -11.148 -38.438 1 77.5 31 ARG B N 1
ATOM 4318 C CA . ARG B 1 31 ? 26.672 -12.375 -38.219 1 77.5 31 ARG B CA 1
ATOM 4319 C C . ARG B 1 31 ? 26.875 -13.141 -39.5 1 77.5 31 ARG B C 1
ATOM 4321 O O . ARG B 1 31 ? 27.391 -14.266 -39.5 1 77.5 31 ARG B O 1
ATOM 4328 N N . CYS B 1 32 ? 26.484 -12.555 -40.531 1 79.62 32 CYS B N 1
ATOM 4329 C CA . CYS B 1 32 ? 26.625 -13.055 -41.875 1 79.62 32 CYS B CA 1
ATOM 4330 C C . CYS B 1 32 ? 26.031 -14.453 -42.031 1 79.62 32 CYS B C 1
ATOM 4332 O O . CYS B 1 32 ? 26.625 -15.328 -42.656 1 79.62 32 CYS B O 1
ATOM 4334 N N . ILE B 1 33 ? 24.844 -14.648 -41.281 1 81.56 33 ILE B N 1
ATOM 4335 C CA . ILE B 1 33 ? 24.125 -15.906 -41.438 1 81.56 33 ILE B CA 1
ATOM 4336 C C . ILE B 1 33 ? 22.844 -15.688 -42.219 1 81.56 33 ILE B C 1
ATOM 4338 O O . ILE B 1 33 ? 22.328 -14.562 -42.312 1 81.56 33 ILE B O 1
ATOM 4342 N N . PRO B 1 34 ? 22.391 -16.734 -42.969 1 81.5 34 PRO B N 1
ATOM 4343 C CA . PRO B 1 34 ? 21.172 -16.562 -43.781 1 81.5 34 PRO B CA 1
ATOM 4344 C C . PRO B 1 34 ? 19.938 -16.266 -42.906 1 81.5 34 PRO B C 1
ATOM 4346 O O . PRO B 1 34 ? 19.688 -16.953 -41.938 1 81.5 34 PRO B O 1
ATOM 4349 N N . CYS B 1 35 ? 19.297 -15.242 -43.188 1 80.75 35 CYS B N 1
ATOM 4350 C CA . CYS B 1 35 ? 18.016 -14.898 -42.594 1 80.75 35 CYS B CA 1
ATOM 4351 C C . CYS B 1 35 ? 16.859 -15.523 -43.375 1 80.75 35 CYS B C 1
ATOM 4353 O O . CYS B 1 35 ? 16.641 -15.18 -44.531 1 80.75 35 CYS B O 1
ATOM 4355 N N . HIS B 1 36 ? 16.125 -16.453 -42.781 1 81 36 HIS B N 1
ATOM 4356 C CA . HIS B 1 36 ? 15.094 -17.172 -43.5 1 81 36 HIS B CA 1
ATOM 4357 C C . HIS B 1 36 ? 13.766 -16.438 -43.469 1 81 36 HIS B C 1
ATOM 4359 O O . HIS B 1 36 ? 12.711 -17 -43.75 1 81 36 HIS B O 1
ATOM 4365 N N . GLY B 1 37 ? 13.75 -15.172 -43.031 1 78.38 37 GLY B N 1
ATOM 4366 C CA . GLY B 1 37 ? 12.641 -14.234 -43.156 1 78.38 37 GLY B CA 1
ATOM 4367 C C . GLY B 1 37 ? 11.492 -14.547 -42.219 1 78.38 37 GLY B C 1
ATOM 4368 O O . GLY B 1 37 ? 11.633 -15.367 -41.312 1 78.38 37 GLY B O 1
ATOM 4369 N N . TYR B 1 38 ? 10.367 -13.789 -42.438 1 75.25 38 TYR B N 1
ATOM 4370 C CA . TYR B 1 38 ? 9.25 -13.719 -41.5 1 75.25 38 TYR B CA 1
ATOM 4371 C C . TYR B 1 38 ? 8.008 -14.391 -42.094 1 75.25 38 TYR B C 1
ATOM 4373 O O . TYR B 1 38 ? 6.938 -14.359 -41.469 1 75.25 38 TYR B O 1
ATOM 4381 N N . GLY B 1 39 ? 8.016 -14.938 -43.156 1 70.75 39 GLY B N 1
ATOM 4382 C CA . GLY B 1 39 ? 6.875 -15.5 -43.875 1 70.75 39 GLY B CA 1
ATOM 4383 C C . GLY B 1 39 ? 6.484 -16.875 -43.375 1 70.75 39 GLY B C 1
ATOM 4384 O O . GLY B 1 39 ? 6.543 -17.156 -42.188 1 70.75 39 GLY B O 1
ATOM 4385 N N . SER B 1 40 ? 6.215 -17.797 -44.375 1 72.5 40 SER B N 1
ATOM 4386 C CA . SER B 1 40 ? 5.801 -19.156 -44.094 1 72.5 40 SER B CA 1
ATOM 4387 C C . SER B 1 40 ? 6.973 -19.984 -43.562 1 72.5 40 SER B C 1
ATOM 4389 O O . SER B 1 40 ? 8.117 -19.797 -43.969 1 72.5 40 SER B O 1
ATOM 4391 N N . LYS B 1 41 ? 6.773 -20.812 -42.594 1 76.38 41 LYS B N 1
ATOM 4392 C CA . LYS B 1 41 ? 7.77 -21.719 -42.031 1 76.38 41 LYS B CA 1
ATOM 4393 C C . LYS B 1 41 ? 8.492 -22.5 -43.125 1 76.38 41 LYS B C 1
ATOM 4395 O O . LYS B 1 41 ? 7.855 -23.094 -44 1 76.38 41 LYS B O 1
ATOM 4400 N N . PRO B 1 42 ? 9.797 -22.375 -43 1 75.94 42 PRO B N 1
ATOM 4401 C CA . PRO B 1 42 ? 10.523 -23.156 -44.031 1 75.94 42 PRO B CA 1
ATOM 4402 C C . PRO B 1 42 ? 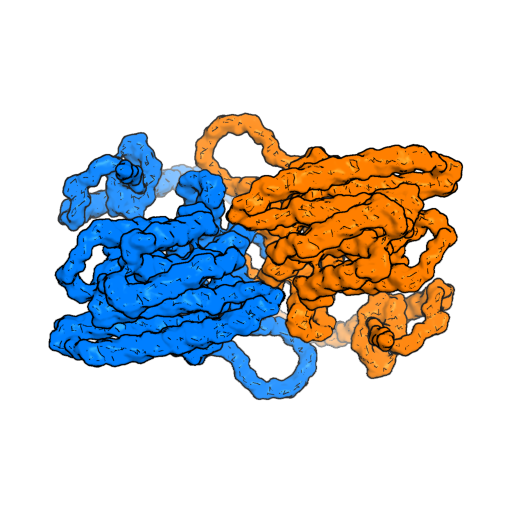10.242 -24.656 -43.938 1 75.94 42 PRO B C 1
ATOM 4404 O O . PRO B 1 42 ? 10.07 -25.188 -42.844 1 75.94 42 PRO B O 1
ATOM 4407 N N . THR B 1 43 ? 10.039 -25.359 -45.062 1 75.12 43 THR B N 1
ATOM 4408 C CA . THR B 1 43 ? 9.656 -26.75 -45.156 1 75.12 43 THR B CA 1
ATOM 4409 C C . THR B 1 43 ? 10.633 -27.641 -44.406 1 75.12 43 THR B C 1
ATOM 4411 O O . THR B 1 43 ? 10.258 -28.703 -43.906 1 75.12 43 THR B O 1
ATOM 4414 N N . TRP B 1 44 ? 11.906 -27.141 -44.312 1 75.5 44 TRP B N 1
ATOM 4415 C CA . TRP B 1 44 ? 12.922 -27.953 -43.656 1 75.5 44 TRP B CA 1
ATOM 4416 C C . TRP B 1 44 ? 12.867 -27.797 -42.125 1 75.5 44 TRP B C 1
ATOM 4418 O O . TRP B 1 44 ? 13.453 -28.594 -41.406 1 75.5 44 TRP B O 1
ATOM 4428 N N . MET B 1 45 ? 12.109 -26.766 -41.625 1 73.5 45 MET B N 1
ATOM 4429 C CA . MET B 1 45 ? 11.992 -26.5 -40.188 1 73.5 45 MET B CA 1
ATOM 4430 C C . MET B 1 45 ? 10.82 -27.281 -39.562 1 73.5 45 MET B C 1
ATOM 4432 O O . MET B 1 45 ? 9.82 -26.688 -39.156 1 73.5 45 MET B O 1
ATOM 4436 N N . ASP B 1 46 ? 10.836 -28.688 -39.469 1 71.94 46 ASP B N 1
ATOM 4437 C CA . ASP B 1 46 ? 9.797 -29.625 -39.062 1 71.94 46 ASP B CA 1
ATOM 4438 C C . ASP B 1 46 ? 10.328 -30.609 -38 1 71.94 46 ASP B C 1
ATOM 4440 O O . ASP B 1 46 ? 9.734 -31.672 -37.781 1 71.94 46 ASP B O 1
ATOM 4444 N N . GLY B 1 47 ? 11.406 -30.266 -37.438 1 72.25 47 GLY B N 1
ATOM 4445 C CA . GLY B 1 47 ? 11.992 -31.109 -36.406 1 72.25 47 GLY B CA 1
ATOM 4446 C C . GLY B 1 47 ? 12.734 -32.312 -36.969 1 72.25 47 GLY B C 1
ATOM 4447 O O . GLY B 1 47 ? 13.203 -33.156 -36.219 1 72.25 47 GLY B O 1
ATOM 4448 N N . SER B 1 48 ? 12.922 -32.375 -38.281 1 74.06 48 SER B N 1
ATOM 4449 C CA . SER B 1 48 ? 13.578 -33.5 -38.938 1 74.06 48 SER B CA 1
ATOM 4450 C C . SER B 1 48 ? 15.094 -33.312 -38.969 1 74.06 48 SER B C 1
ATOM 4452 O O . SER B 1 48 ? 15.617 -32.344 -38.406 1 74.06 48 SER B O 1
ATOM 4454 N N . ALA B 1 49 ? 15.758 -34.344 -39.562 1 77.12 49 ALA B N 1
ATOM 4455 C CA . ALA B 1 49 ? 17.219 -34.344 -39.688 1 77.12 49 ALA B CA 1
ATOM 4456 C C . ALA B 1 49 ? 17.672 -33.094 -40.469 1 77.12 49 ALA B C 1
ATOM 4458 O O . ALA B 1 49 ? 18.75 -32.562 -40.219 1 77.12 49 ALA B O 1
ATOM 4459 N N . ALA B 1 50 ? 16.859 -32.625 -41.281 1 77.38 50 ALA B N 1
ATOM 4460 C CA . ALA B 1 50 ? 17.188 -31.453 -42.094 1 77.38 50 ALA B CA 1
ATOM 4461 C C . ALA B 1 50 ? 17.234 -30.188 -41.25 1 77.38 50 ALA B C 1
ATOM 4463 O O . ALA B 1 50 ? 18.094 -29.328 -41.469 1 77.38 50 ALA B O 1
ATOM 4464 N N . GLU B 1 51 ? 16.422 -30.078 -40.344 1 77 51 GLU B N 1
ATOM 4465 C CA . GLU B 1 51 ? 16.422 -28.953 -39.438 1 77 51 GLU B CA 1
ATOM 4466 C C . GLU B 1 51 ? 17.688 -28.953 -38.562 1 77 51 GLU B C 1
ATOM 4468 O O . GLU B 1 51 ? 18.312 -27.906 -38.375 1 77 51 GLU B O 1
ATOM 4473 N N . HIS B 1 52 ? 18.047 -30.031 -38.094 1 79.56 52 HIS B N 1
ATOM 4474 C CA . HIS B 1 52 ? 19.266 -30.172 -37.312 1 79.56 52 HIS B CA 1
ATOM 4475 C C . HIS B 1 52 ? 20.5 -29.875 -38.125 1 79.56 52 HIS B C 1
ATOM 4477 O O . HIS B 1 52 ? 21.438 -29.234 -37.625 1 79.56 52 HIS B O 1
ATOM 4483 N N . GLU B 1 53 ? 20.516 -30.297 -39.312 1 80.44 53 GLU B N 1
ATOM 4484 C CA . GLU B 1 53 ? 21.641 -30.031 -40.219 1 80.44 53 GLU B CA 1
ATOM 4485 C C . GLU B 1 53 ? 21.75 -28.531 -40.5 1 80.44 53 GLU B C 1
ATOM 4487 O O . GLU B 1 53 ? 22.859 -27.984 -40.531 1 80.44 53 GLU B O 1
ATOM 4492 N N . GLU B 1 54 ? 20.641 -27.875 -40.594 1 79.19 54 GLU B N 1
ATOM 4493 C CA . GLU B 1 54 ? 20.656 -26.438 -40.844 1 79.19 54 GLU B CA 1
ATOM 4494 C C . GLU B 1 54 ? 21.094 -25.672 -39.594 1 79.19 54 GLU B C 1
ATOM 4496 O O . GLU B 1 54 ? 21.859 -24.719 -39.688 1 79.19 54 GLU B O 1
ATOM 4501 N N . LEU B 1 55 ? 20.703 -26.156 -38.531 1 79.81 55 LEU B N 1
ATOM 4502 C CA . LEU B 1 55 ? 21.156 -25.578 -37.281 1 79.81 55 LEU B CA 1
ATOM 4503 C C . LEU B 1 55 ? 22.656 -25.734 -37.094 1 79.81 55 LEU B C 1
ATOM 4505 O O . LEU B 1 55 ? 23.344 -24.797 -36.688 1 79.81 55 LEU B O 1
ATOM 4509 N N . GLU B 1 56 ? 23.141 -26.812 -37.375 1 80.12 56 GLU B N 1
ATOM 4510 C CA . GLU B 1 56 ? 24.578 -27.062 -37.281 1 80.12 56 GLU B CA 1
ATOM 4511 C C . GLU B 1 56 ? 25.328 -26.219 -38.312 1 80.12 56 GLU B C 1
ATOM 4513 O O . GLU B 1 56 ? 26.422 -25.719 -38 1 80.12 56 GLU B O 1
ATOM 4518 N N . ARG B 1 57 ? 24.828 -26.031 -39.406 1 80.44 57 ARG B N 1
ATOM 4519 C CA . ARG B 1 57 ? 25.422 -25.172 -40.438 1 80.44 57 ARG B CA 1
ATOM 4520 C C . ARG B 1 57 ? 25.484 -23.734 -39.969 1 80.44 57 ARG B C 1
ATOM 4522 O O . ARG B 1 57 ? 26.5 -23.062 -40.156 1 80.44 57 ARG B O 1
ATOM 4529 N N . ILE B 1 58 ? 24.375 -23.266 -39.344 1 79.19 58 ILE B N 1
ATOM 4530 C CA . ILE B 1 58 ? 24.297 -21.906 -38.844 1 79.19 58 ILE B CA 1
ATOM 4531 C C . ILE B 1 58 ? 25.281 -21.719 -37.688 1 79.19 58 ILE B C 1
ATOM 4533 O O . ILE B 1 58 ? 26 -20.719 -37.625 1 79.19 58 ILE B O 1
ATOM 4537 N N . LYS B 1 59 ? 25.453 -22.609 -36.812 1 78.69 59 LYS B N 1
ATOM 4538 C CA . LYS B 1 59 ? 26.391 -22.578 -35.688 1 78.69 59 LYS B CA 1
ATOM 4539 C C . LYS B 1 59 ? 27.844 -22.547 -36.188 1 78.69 59 LYS B C 1
ATOM 4541 O O . LYS B 1 59 ? 28.656 -21.797 -35.656 1 78.69 59 LYS B O 1
ATOM 4546 N N . ARG B 1 60 ? 28.109 -23.312 -37.125 1 78.56 60 ARG B N 1
ATOM 4547 C CA . ARG B 1 60 ? 29.438 -23.328 -37.75 1 78.56 60 ARG B CA 1
ATOM 4548 C C . ARG B 1 60 ? 29.734 -21.984 -38.406 1 78.56 60 ARG B C 1
ATOM 4550 O O . ARG B 1 60 ? 30.844 -21.469 -38.312 1 78.56 60 ARG B O 1
ATOM 4557 N N . ALA B 1 61 ? 28.75 -21.469 -39 1 78.38 61 ALA B N 1
ATOM 4558 C CA . ALA B 1 61 ? 28.922 -20.188 -39.688 1 78.38 61 ALA B CA 1
ATOM 4559 C C . ALA B 1 61 ? 29.172 -19.047 -38.688 1 78.38 61 ALA B C 1
ATOM 4561 O O . ALA B 1 61 ? 30.031 -18.188 -38.906 1 78.38 61 ALA B O 1
ATOM 4562 N N . VAL B 1 62 ? 28.469 -19.078 -37.594 1 77.19 62 VAL B N 1
ATOM 4563 C CA . VAL B 1 62 ? 28.656 -18.078 -36.562 1 77.19 62 VAL B CA 1
ATOM 4564 C C . VAL B 1 62 ? 30.031 -18.234 -35.938 1 77.19 62 VAL B C 1
ATOM 4566 O O . VAL B 1 62 ? 30.75 -17.25 -35.719 1 77.19 62 VAL B O 1
ATOM 4569 N N . LYS B 1 63 ? 30.438 -19.359 -35.594 1 75.31 63 LYS B N 1
ATOM 4570 C CA . LYS B 1 63 ? 31.766 -19.656 -35.062 1 75.31 63 LYS B CA 1
ATOM 4571 C C . LYS B 1 63 ? 32.875 -19.219 -36.031 1 75.31 63 LYS B C 1
ATOM 4573 O O . LYS B 1 63 ? 33.875 -18.641 -35.625 1 75.31 63 LYS B O 1
ATOM 4578 N N . GLN B 1 64 ? 32.688 -19.406 -37.281 1 74.62 64 GLN B N 1
ATOM 4579 C CA . GLN B 1 64 ? 33.625 -18.984 -38.312 1 74.62 64 GLN B CA 1
ATOM 4580 C C . GLN B 1 64 ? 33.719 -17.469 -38.406 1 74.62 64 GLN B C 1
ATOM 4582 O O . GLN B 1 64 ? 34.781 -16.891 -38.562 1 74.62 64 GLN B O 1
ATOM 4587 N N . HIS B 1 65 ? 32.562 -16.875 -38.188 1 71.69 65 HIS B N 1
ATOM 4588 C CA . HIS B 1 65 ? 32.531 -15.414 -38.219 1 71.69 65 HIS B CA 1
ATOM 4589 C C . HIS B 1 65 ? 33.25 -14.812 -37.031 1 71.69 65 HIS B C 1
ATOM 4591 O O . HIS B 1 65 ? 34.062 -13.883 -37.188 1 71.69 65 HIS B O 1
ATOM 4597 N N . VAL B 1 66 ? 33.125 -15.344 -35.906 1 71.62 66 VAL B N 1
ATOM 4598 C CA . VAL B 1 66 ? 33.812 -14.898 -34.688 1 71.62 66 VAL B CA 1
ATOM 4599 C C . VAL B 1 66 ? 35.312 -15.148 -34.812 1 71.62 66 VAL B C 1
ATOM 4601 O O . VAL B 1 66 ? 36.125 -14.305 -34.406 1 71.62 66 VAL B O 1
ATOM 4604 N N . LYS B 1 67 ? 35.625 -16.156 -35.281 1 69.5 67 LYS B N 1
ATOM 4605 C CA . LYS B 1 67 ? 37.031 -16.484 -35.531 1 69.5 67 LYS B CA 1
ATOM 4606 C C . LYS B 1 67 ? 37.656 -15.508 -36.531 1 69.5 67 LYS B C 1
ATOM 4608 O O . LYS B 1 67 ? 38.781 -15.07 -36.344 1 69.5 67 LYS B O 1
ATOM 4613 N N . LYS B 1 68 ? 36.938 -15.148 -37.438 1 69.19 68 LYS B N 1
ATOM 4614 C CA . LYS B 1 68 ? 37.406 -14.188 -38.406 1 69.19 68 LYS B CA 1
ATOM 4615 C C . LYS B 1 68 ? 37.531 -12.797 -37.812 1 69.19 68 LYS B C 1
ATOM 4617 O O . LYS B 1 68 ? 38.531 -12.094 -38.062 1 69.19 68 LYS B O 1
ATOM 4622 N N . LEU B 1 69 ? 36.625 -12.508 -37 1 64.88 69 LEU B N 1
ATOM 4623 C CA . LEU B 1 69 ? 36.688 -11.219 -36.344 1 64.88 69 LEU B CA 1
ATOM 4624 C C . LEU B 1 69 ? 37.906 -11.164 -35.375 1 64.88 69 LEU B C 1
ATOM 4626 O O . LEU B 1 69 ? 38.594 -10.148 -35.312 1 64.88 69 LEU B O 1
ATOM 4630 N N . ARG B 1 70 ? 38.094 -12.164 -34.656 1 62.88 70 ARG B N 1
ATOM 4631 C CA . ARG B 1 70 ? 39.25 -12.273 -33.75 1 62.88 70 ARG B CA 1
ATOM 4632 C C . ARG B 1 70 ? 40.562 -12.211 -34.531 1 62.88 70 ARG B C 1
ATOM 4634 O O . ARG B 1 70 ? 41.531 -11.602 -34.094 1 62.88 70 ARG B O 1
ATOM 4641 N N . ARG B 1 71 ? 40.562 -12.766 -35.594 1 59.62 71 ARG B N 1
ATOM 4642 C CA . ARG B 1 71 ? 41.75 -12.719 -36.438 1 59.62 71 ARG B CA 1
ATOM 4643 C C . ARG B 1 71 ? 41.969 -11.312 -36.969 1 59.62 71 ARG B C 1
ATOM 4645 O O . ARG B 1 71 ? 43.125 -10.852 -37.062 1 59.62 71 ARG B O 1
ATOM 4652 N N . VAL B 1 72 ? 40.938 -10.625 -37.156 1 56.28 72 VAL B N 1
ATOM 4653 C CA . VAL B 1 72 ? 41.062 -9.258 -37.688 1 56.28 72 VAL B CA 1
ATOM 4654 C C . VAL B 1 72 ? 41.562 -8.336 -36.562 1 56.28 72 VAL B C 1
ATOM 4656 O O . VAL B 1 72 ? 42.406 -7.48 -36.812 1 56.28 72 VAL B O 1
ATOM 4659 N N . GLN B 1 73 ? 41.031 -8.492 -35.406 1 51.31 73 GLN B N 1
ATOM 4660 C CA . GLN B 1 73 ? 41.469 -7.672 -34.25 1 51.31 73 GLN B CA 1
ATOM 4661 C C . GLN B 1 73 ? 42.906 -7.965 -33.906 1 51.31 73 GLN B C 1
ATOM 4663 O O . GLN B 1 73 ? 43.656 -7.055 -33.531 1 51.31 73 GLN B O 1
ATOM 4668 N N . ARG B 1 74 ? 43.281 -9.156 -33.844 1 48.09 74 ARG B N 1
ATOM 4669 C CA . ARG B 1 74 ? 44.688 -9.508 -33.625 1 48.09 74 ARG B CA 1
ATOM 4670 C C . ARG B 1 74 ? 45.562 -8.867 -34.688 1 48.09 74 ARG B C 1
ATOM 4672 O O . ARG B 1 74 ? 46.688 -8.422 -34.375 1 48.09 74 ARG B O 1
ATOM 4679 N N . ASN B 1 75 ? 45.031 -8.805 -35.844 1 43.53 75 ASN B N 1
ATOM 4680 C CA . ASN B 1 75 ? 45.844 -8.227 -36.906 1 43.53 75 ASN B CA 1
ATOM 4681 C C . ASN B 1 75 ? 45.938 -6.711 -36.781 1 43.53 75 ASN B C 1
ATOM 4683 O O . ASN B 1 75 ? 46.875 -6.094 -37.344 1 43.53 75 ASN B O 1
ATOM 4687 N N . GLN B 1 76 ? 44.906 -6.102 -36.219 1 40.75 76 GLN B N 1
ATOM 4688 C CA . GLN B 1 76 ? 45 -4.645 -36.156 1 40.75 76 GLN B CA 1
ATOM 4689 C C . GLN B 1 76 ? 46 -4.207 -35.094 1 40.75 76 GLN B C 1
ATOM 4691 O O . GLN B 1 76 ? 46.562 -3.102 -35.156 1 40.75 76 GLN B O 1
ATOM 4696 N N . ASN B 1 77 ? 46.031 -4.875 -33.969 1 37.41 77 ASN B N 1
ATOM 4697 C CA . ASN B 1 77 ? 46.938 -4.461 -32.875 1 37.41 77 ASN B CA 1
ATOM 4698 C C . ASN B 1 77 ? 48.375 -4.633 -33.281 1 37.41 77 ASN B C 1
ATOM 4700 O O . ASN B 1 77 ? 49.281 -4.391 -32.5 1 37.41 77 ASN B O 1
ATOM 4704 N N . LEU B 1 78 ? 48.594 -5.336 -34.344 1 32.25 78 LEU B N 1
ATOM 4705 C CA . LEU B 1 78 ? 50 -5.527 -34.656 1 32.25 78 LEU B CA 1
ATOM 4706 C C . LEU B 1 78 ? 50.656 -4.215 -35.062 1 32.25 78 LEU B C 1
ATOM 4708 O O . LEU B 1 78 ? 51.875 -4.152 -35.25 1 32.25 78 LEU B O 1
ATOM 4712 N N . GLY B 1 79 ? 49.844 -3.248 -35.562 1 28.14 79 GLY B N 1
ATOM 4713 C CA . GLY B 1 79 ? 50.688 -2.312 -36.312 1 28.14 79 GLY B CA 1
ATOM 4714 C C . GLY B 1 79 ? 51.438 -1.344 -35.438 1 28.14 79 GLY B C 1
ATOM 4715 O O . GLY B 1 79 ? 52.188 -0.508 -35.906 1 28.14 79 GLY B O 1
ATOM 4716 N N . ARG B 1 80 ? 50.781 -0.844 -34.281 1 26.91 80 ARG B N 1
ATOM 4717 C CA . ARG B 1 80 ? 51.312 0.451 -33.875 1 26.91 80 ARG B CA 1
ATOM 4718 C C . ARG B 1 80 ? 52.656 0.286 -33.156 1 26.91 80 ARG B C 1
ATOM 4720 O O . ARG B 1 80 ? 52.656 0.033 -31.953 1 26.91 80 ARG B O 1
ATOM 4727 N N . ASP B 1 81 ? 53.562 -0.406 -33.688 1 25.52 81 ASP B N 1
ATOM 4728 C CA . ASP B 1 81 ? 54.875 -0.705 -33.125 1 25.52 81 ASP B CA 1
ATOM 4729 C C . ASP B 1 81 ? 55.688 0.576 -32.875 1 25.52 81 ASP B C 1
ATOM 4731 O O . ASP B 1 81 ? 56.906 0.538 -32.719 1 25.52 81 ASP B O 1
ATOM 4735 N N . VAL B 1 82 ? 54.938 1.856 -32.938 1 24.02 82 VAL B N 1
ATOM 4736 C CA . VAL B 1 82 ? 56 2.869 -33.125 1 24.02 82 VAL B CA 1
ATOM 4737 C C . VAL B 1 82 ? 56.844 2.965 -31.875 1 24.02 82 VAL B C 1
ATOM 4739 O O . VAL B 1 82 ? 56.344 2.771 -30.766 1 24.02 82 VAL B O 1
ATOM 4742 N N . GLN B 1 83 ? 58.156 3.287 -32.062 1 21.02 83 GLN B N 1
ATOM 4743 C CA . GLN B 1 83 ? 59.438 3.246 -31.359 1 21.02 83 GLN B CA 1
ATOM 4744 C C . GLN B 1 83 ? 59.531 4.332 -30.281 1 21.02 83 GLN B C 1
ATOM 4746 O O . GLN B 1 83 ? 59.594 5.52 -30.609 1 21.02 83 GLN B O 1
ATOM 4751 N N . PRO B 1 84 ? 58.531 4.461 -29.312 1 22.56 84 PRO B N 1
ATOM 4752 C CA . PRO B 1 84 ? 58.75 5.621 -28.453 1 22.56 84 PRO B CA 1
ATOM 4753 C C . PRO B 1 84 ? 60.188 5.66 -27.906 1 22.56 84 PRO B C 1
ATOM 4755 O O . PRO B 1 84 ? 60.812 4.613 -27.703 1 22.56 84 PRO B O 1
ATOM 4758 N N . GLU B 1 85 ? 60.906 6.738 -28.234 1 19.73 85 GLU B N 1
ATOM 4759 C CA . GLU B 1 85 ? 62.25 7.148 -27.891 1 19.73 85 GLU B CA 1
ATOM 4760 C C . GLU B 1 85 ? 62.469 7.133 -26.391 1 19.73 85 GLU B C 1
ATOM 4762 O O . GLU B 1 85 ? 61.531 7.328 -25.625 1 19.73 85 GLU B O 1
ATOM 4767 N N . ARG B 1 86 ? 63.719 6.797 -25.969 1 19.27 86 ARG B N 1
ATOM 4768 C CA . ARG B 1 86 ? 64.438 6.328 -24.797 1 19.27 86 ARG B CA 1
ATOM 4769 C C . ARG B 1 86 ? 64.562 7.438 -23.75 1 19.27 86 ARG B C 1
ATOM 4771 O O . ARG B 1 86 ? 65.688 7.688 -23.25 1 19.27 86 ARG B O 1
ATOM 4778 N N . ARG B 1 87 ? 63.719 8.523 -23.797 1 18.14 87 ARG B N 1
ATOM 4779 C CA . ARG B 1 87 ? 64.375 9.555 -23 1 18.14 87 ARG B CA 1
ATOM 4780 C C . ARG B 1 87 ? 64.75 9.031 -21.625 1 18.14 87 ARG B C 1
ATOM 4782 O O . ARG B 1 87 ? 64.062 8.156 -21.078 1 18.14 87 ARG B O 1
ATOM 4789 N N . ALA B 1 88 ? 66 9.648 -21.125 1 18.91 88 ALA B N 1
ATOM 4790 C CA . ALA B 1 88 ? 67.062 9.516 -20.141 1 18.91 88 ALA B CA 1
ATOM 4791 C C . ALA B 1 88 ? 66.5 9.625 -18.719 1 18.91 88 ALA B C 1
ATOM 4793 O O . ALA B 1 88 ? 65.625 10.453 -18.438 1 18.91 88 ALA B O 1
ATOM 4794 N N . GLN B 1 89 ? 66.75 8.609 -17.844 1 18.8 89 GLN B N 1
ATOM 4795 C CA . GLN B 1 89 ? 66.375 8.039 -16.547 1 18.8 89 GLN B CA 1
ATOM 4796 C C . GLN B 1 89 ? 66.875 8.898 -15.398 1 18.8 89 GLN B C 1
ATOM 4798 O O . GLN B 1 89 ? 67.5 8.391 -14.445 1 18.8 89 GLN B O 1
ATOM 4803 N N . ILE B 1 90 ? 66.938 10.375 -15.672 1 18.78 90 ILE B N 1
ATOM 4804 C CA . ILE B 1 90 ? 67.812 10.922 -14.656 1 18.78 90 ILE B CA 1
ATOM 4805 C C . ILE B 1 90 ? 67.375 10.477 -13.273 1 18.78 90 ILE B C 1
ATOM 4807 O O . ILE B 1 90 ? 66.125 10.469 -12.992 1 18.78 90 ILE B O 1
ATOM 4811 N N . GLN B 1 91 ? 68.375 10.109 -12.445 1 18.27 91 GLN B N 1
ATOM 4812 C CA . GLN B 1 91 ? 68.625 9.289 -11.266 1 18.27 91 GLN B CA 1
ATOM 4813 C C . GLN B 1 91 ? 68.125 9.984 -10 1 18.27 91 GLN B C 1
ATOM 4815 O O . GLN B 1 91 ? 68.062 9.367 -8.938 1 18.27 91 GLN B O 1
ATOM 4820 N N . THR B 1 92 ? 67.625 11.258 -10.117 1 20.23 92 THR B N 1
ATOM 4821 C CA . THR B 1 92 ? 68.125 11.859 -8.891 1 20.23 92 THR B CA 1
ATOM 4822 C C . THR B 1 92 ? 67.625 11.125 -7.664 1 20.23 92 THR B C 1
ATOM 4824 O O . THR B 1 92 ? 66.5 10.633 -7.668 1 20.23 92 THR B O 1
ATOM 4827 N N . PRO B 1 93 ? 68.5 11.141 -6.66 1 20.38 93 PRO B N 1
ATOM 4828 C CA . PRO B 1 93 ? 68.688 10.328 -5.457 1 20.38 93 PRO B CA 1
ATOM 4829 C C . PRO B 1 93 ? 67.5 10.383 -4.512 1 20.38 93 PRO B C 1
ATOM 4831 O O . PRO B 1 93 ? 66.688 11.336 -4.566 1 20.38 93 PRO B O 1
ATOM 4834 N N . PRO B 1 94 ? 67.375 9.242 -3.783 1 20.03 94 PRO B N 1
ATOM 4835 C CA . PRO B 1 94 ? 66.312 8.609 -3.002 1 20.03 94 PRO B CA 1
ATOM 4836 C C . PRO B 1 94 ? 66 9.352 -1.697 1 20.03 94 PRO B C 1
ATOM 4838 O O . PRO B 1 94 ? 66.812 9.281 -0.753 1 20.03 94 PRO B O 1
ATOM 4841 N N . ALA B 1 95 ? 65.938 10.758 -1.812 1 19.55 95 ALA B N 1
ATOM 4842 C CA . ALA B 1 95 ? 66.062 11.32 -0.469 1 19.55 95 ALA B CA 1
ATOM 4843 C C . ALA B 1 95 ? 65.188 10.539 0.526 1 19.55 95 ALA B C 1
ATOM 4845 O O . ALA B 1 95 ? 64.125 9.969 0.155 1 19.55 95 ALA B O 1
ATOM 4846 N N . PRO B 1 96 ? 65.812 10.445 1.722 1 20.12 96 PRO B N 1
ATOM 4847 C CA . PRO B 1 96 ? 65.562 9.562 2.865 1 20.12 96 PRO B CA 1
ATOM 4848 C C . PRO B 1 96 ? 64.125 9.656 3.393 1 20.12 96 PRO B C 1
ATOM 4850 O O . PRO B 1 96 ? 63.438 10.625 3.115 1 20.12 96 PRO B O 1
ATOM 4853 N N . ASP B 1 97 ? 63.75 8.633 4.203 1 19.64 97 ASP B N 1
ATOM 4854 C CA . ASP B 1 97 ? 62.688 7.77 4.672 1 19.64 97 ASP B CA 1
ATOM 4855 C C . ASP B 1 97 ? 61.875 8.453 5.777 1 19.64 97 ASP B C 1
ATOM 4857 O O . ASP B 1 97 ? 61.156 7.793 6.516 1 19.64 97 ASP B O 1
ATOM 4861 N N . ALA B 1 98 ? 62 9.82 5.934 1 20.42 98 ALA B N 1
ATOM 4862 C CA . ALA B 1 98 ? 61.562 10.258 7.254 1 20.42 98 ALA B CA 1
ATOM 4863 C C . ALA B 1 98 ? 60.188 9.68 7.59 1 20.42 98 ALA B C 1
ATOM 4865 O O . ALA B 1 98 ? 59.281 9.719 6.766 1 20.42 98 ALA B O 1
ATOM 4866 N N . THR B 1 99 ? 60.156 8.852 8.602 1 21.58 99 THR B N 1
ATOM 4867 C CA . THR B 1 99 ? 59.188 7.977 9.258 1 21.58 99 THR B CA 1
ATOM 4868 C C . THR B 1 99 ? 57.938 8.75 9.648 1 21.58 99 THR B C 1
ATOM 4870 O O . THR B 1 99 ? 57.312 8.461 10.68 1 21.58 99 THR B O 1
ATOM 4873 N N . GLU B 1 100 ? 57.688 9.891 8.969 1 20.7 100 GLU B N 1
ATOM 4874 C CA . GLU B 1 100 ? 56.656 10.648 9.641 1 20.7 100 GLU B CA 1
ATOM 4875 C C . GLU B 1 100 ? 55.406 9.781 9.906 1 20.7 100 GLU B C 1
ATOM 4877 O O . GLU B 1 100 ? 54.938 9.062 9.023 1 20.7 100 GLU B O 1
ATOM 4882 N N . LEU B 1 101 ? 55.281 9.391 11.195 1 23.23 101 LEU B N 1
ATOM 4883 C CA . LEU B 1 101 ? 54.156 8.656 11.805 1 23.23 101 LEU B CA 1
ATOM 4884 C C . LEU B 1 101 ? 52.812 9.188 11.32 1 23.23 101 LEU B C 1
ATOM 4886 O O . LEU B 1 101 ? 52.406 10.266 11.727 1 23.23 101 LEU B O 1
ATOM 4890 N N . SER B 1 102 ? 52.688 9.336 10.047 1 22.91 102 SER B N 1
ATOM 4891 C CA . SER B 1 102 ? 51.438 9.93 9.578 1 22.91 102 SER B CA 1
ATOM 4892 C C . SER B 1 102 ? 50.219 9.188 10.141 1 22.91 102 SER B C 1
ATOM 4894 O O . SER B 1 102 ? 50.094 7.984 9.938 1 22.91 102 SER B O 1
ATOM 4896 N N . ILE B 1 103 ? 49.844 9.609 11.359 1 25.12 103 ILE B N 1
ATOM 4897 C CA . ILE B 1 103 ? 48.562 9.164 11.922 1 25.12 103 ILE B CA 1
ATOM 4898 C C . ILE B 1 103 ? 47.5 9.094 10.82 1 25.12 103 ILE B C 1
ATOM 4900 O O . ILE B 1 103 ? 47.219 10.109 10.18 1 25.12 103 ILE B O 1
ATOM 4904 N N . SER B 1 104 ? 47.594 8.062 10.086 1 26.89 104 SER B N 1
ATOM 4905 C CA . SER B 1 104 ? 46.594 7.871 9.016 1 26.89 104 SER B CA 1
ATOM 4906 C C . SER B 1 104 ? 45.188 8.25 9.484 1 26.89 104 SER B C 1
ATOM 4908 O O . SER B 1 104 ? 44.75 7.789 10.531 1 26.89 104 SER B O 1
ATOM 4910 N N . PRO B 1 105 ? 44.75 9.453 9.156 1 28.06 105 PRO B N 1
ATOM 4911 C CA . PRO B 1 105 ? 43.375 9.789 9.516 1 28.06 105 PRO B CA 1
ATOM 4912 C C . PRO B 1 105 ? 42.438 8.578 9.438 1 28.06 105 PRO B C 1
ATOM 4914 O O . PRO B 1 105 ? 42.719 7.633 8.695 1 28.06 105 PRO B O 1
ATOM 4917 N N . SER B 1 106 ? 41.875 8.172 10.531 1 29.67 106 SER B N 1
ATOM 4918 C CA . SER B 1 106 ? 40.781 7.191 10.617 1 29.67 106 SER B CA 1
ATOM 4919 C C . SER B 1 106 ? 39.938 7.184 9.352 1 29.67 106 SER B C 1
ATOM 4921 O O . SER B 1 106 ? 39.531 8.242 8.875 1 29.67 106 SER B O 1
ATOM 4923 N N . GLN B 1 107 ? 40.281 6.34 8.391 1 32.16 107 GLN B N 1
ATOM 4924 C CA . GLN B 1 107 ? 39.469 6.012 7.23 1 32.16 107 GLN B CA 1
ATOM 4925 C C . GLN B 1 107 ? 38 6.266 7.504 1 32.16 107 GLN B C 1
ATOM 4927 O O . GLN B 1 107 ? 37.438 5.711 8.445 1 32.16 107 GLN B O 1
ATOM 4932 N N . ASP B 1 108 ? 37.594 7.438 7.309 1 33.62 108 ASP B N 1
ATOM 4933 C CA . ASP B 1 108 ? 36.219 7.906 7.332 1 33.62 108 ASP B CA 1
ATOM 4934 C C . ASP B 1 108 ? 35.25 6.762 7.055 1 33.62 108 ASP B C 1
ATOM 4936 O O . ASP B 1 108 ? 35.594 5.809 6.348 1 33.62 108 ASP B O 1
ATOM 4940 N N . PRO B 1 109 ? 34.125 6.691 7.715 1 36.94 109 PRO B N 1
ATOM 4941 C CA . PRO B 1 109 ? 32.938 5.812 7.707 1 36.94 109 PRO B CA 1
ATOM 4942 C C . PRO B 1 109 ? 32.562 5.344 6.301 1 36.94 109 PRO B C 1
ATOM 4944 O O . PRO B 1 109 ? 33 5.93 5.312 1 36.94 109 PRO B O 1
ATOM 4947 N N . ASN B 1 110 ? 31.953 4.191 6.16 1 39.88 110 ASN B N 1
ATOM 4948 C CA . ASN B 1 110 ? 31.328 3.535 5.02 1 39.88 110 ASN B CA 1
ATOM 4949 C C . ASN B 1 110 ? 30.812 4.551 4 1 39.88 110 ASN B C 1
ATOM 4951 O O . ASN B 1 110 ? 30.141 5.52 4.367 1 39.88 110 ASN B O 1
ATOM 4955 N N . PRO B 1 111 ? 31.516 4.809 2.975 1 45.22 111 PRO B N 1
ATOM 4956 C CA . PRO B 1 111 ? 30.953 5.695 1.95 1 45.22 111 PRO B CA 1
ATOM 4957 C C . PRO B 1 111 ? 29.438 5.66 1.906 1 45.22 111 PRO B C 1
ATOM 4959 O O . PRO B 1 111 ? 28.828 4.633 2.227 1 45.22 111 PRO B O 1
ATOM 4962 N N . PRO B 1 112 ? 28.75 6.777 2.119 1 52.16 112 PRO B N 1
ATOM 4963 C CA . PRO B 1 112 ? 27.297 6.855 2.078 1 52.16 112 PRO B CA 1
ATOM 4964 C C . PRO B 1 112 ? 26.688 6.004 0.96 1 52.16 112 PRO B C 1
ATOM 4966 O O . PRO B 1 112 ? 27.297 5.875 -0.112 1 52.16 112 PRO B O 1
ATOM 4969 N N . TYR B 1 113 ? 25.969 4.898 1.203 1 58.53 113 TYR B N 1
ATOM 4970 C CA . TYR B 1 113 ? 25.156 4.086 0.306 1 58.53 113 TYR B CA 1
ATOM 4971 C C . TYR B 1 113 ? 24.359 4.961 -0.652 1 58.53 113 TYR B C 1
ATOM 4973 O O . TYR B 1 113 ? 23.453 5.688 -0.232 1 58.53 113 TYR B O 1
ATOM 4981 N N . VAL B 1 114 ? 24.969 5.309 -1.824 1 71.81 114 VAL B N 1
ATOM 4982 C CA . VAL B 1 114 ? 24.172 6.129 -2.729 1 71.81 114 VAL B CA 1
ATOM 4983 C C . VAL B 1 114 ? 23.469 5.238 -3.76 1 71.81 114 VAL B C 1
ATOM 4985 O O . VAL B 1 114 ? 24.141 4.578 -4.562 1 71.81 114 VAL B O 1
ATOM 4988 N N . LEU B 1 115 ? 22.266 4.969 -3.598 1 82.62 115 LEU B N 1
ATOM 4989 C CA . LEU B 1 115 ? 21.422 4.289 -4.57 1 82.62 115 LEU B CA 1
ATOM 4990 C C . LEU B 1 115 ? 21.188 5.172 -5.793 1 82.62 115 LEU B C 1
ATOM 4992 O O . LEU B 1 115 ? 20.688 6.293 -5.664 1 82.62 115 LEU B O 1
ATOM 4996 N N . PRO B 1 116 ? 21.625 4.758 -6.969 1 86.69 116 PRO B N 1
ATOM 4997 C CA . PRO B 1 116 ? 21.344 5.559 -8.156 1 86.69 116 PRO B CA 1
ATOM 4998 C C . PRO B 1 116 ? 19.844 5.844 -8.336 1 86.69 116 PRO B C 1
ATOM 5000 O O . PRO B 1 116 ? 19.016 4.984 -8.039 1 86.69 116 PRO B O 1
ATOM 5003 N N . PRO B 1 117 ? 19.516 7.012 -8.859 1 88.25 117 PRO B N 1
ATOM 5004 C CA . PRO B 1 117 ? 18.125 7.438 -8.93 1 88.25 117 PRO B CA 1
ATOM 5005 C C . PRO B 1 117 ? 17.266 6.516 -9.797 1 88.25 117 PRO B C 1
ATOM 5007 O O . PRO B 1 117 ? 16.125 6.203 -9.43 1 88.25 117 PRO B O 1
ATOM 5010 N N . ARG B 1 118 ? 17.766 6.121 -10.875 1 89.19 118 ARG B N 1
ATOM 5011 C CA . ARG B 1 118 ? 17 5.234 -11.742 1 89.19 118 ARG B CA 1
ATOM 5012 C C . ARG B 1 118 ? 16.703 3.908 -11.055 1 89.19 118 ARG B C 1
ATOM 5014 O O . ARG B 1 118 ? 15.586 3.402 -11.125 1 89.19 118 ARG B O 1
ATOM 5021 N N . LEU B 1 119 ? 17.719 3.402 -10.453 1 91.56 119 LEU B N 1
ATOM 5022 C CA . LEU B 1 119 ? 17.547 2.152 -9.727 1 91.56 119 LEU B CA 1
ATOM 5023 C C . LEU B 1 119 ? 16.547 2.318 -8.586 1 91.56 119 LEU B C 1
ATOM 5025 O O . LEU B 1 119 ? 15.664 1.471 -8.398 1 91.56 119 LEU B O 1
ATOM 5029 N N . ALA B 1 120 ? 16.672 3.398 -7.891 1 93.94 120 ALA B N 1
ATOM 5030 C CA . ALA B 1 120 ? 15.742 3.678 -6.789 1 93.94 120 ALA B CA 1
ATOM 5031 C C . ALA B 1 120 ? 14.305 3.773 -7.289 1 93.94 120 ALA B C 1
ATOM 5033 O O . ALA B 1 120 ? 13.391 3.25 -6.656 1 93.94 120 ALA B O 1
ATOM 5034 N N . SER B 1 121 ? 14.125 4.406 -8.414 1 93.88 121 SER B N 1
ATOM 5035 C CA . SER B 1 121 ? 12.805 4.559 -9.008 1 93.88 121 SER B CA 1
ATOM 5036 C C . SER B 1 121 ? 12.211 3.203 -9.383 1 93.88 121 SER B C 1
ATOM 5038 O O . SER B 1 121 ? 11.039 2.936 -9.094 1 93.88 121 SER B O 1
ATOM 5040 N N . LEU B 1 122 ? 12.984 2.369 -9.953 1 95.12 122 LEU B N 1
ATOM 5041 C CA . LEU B 1 122 ? 12.508 1.058 -10.383 1 95.12 122 LEU B CA 1
ATOM 5042 C C . LEU B 1 122 ? 12.242 0.158 -9.18 1 95.12 122 LEU B C 1
ATOM 5044 O O . LEU B 1 122 ? 11.289 -0.62 -9.18 1 95.12 122 LEU B O 1
ATOM 5048 N N . ILE B 1 123 ? 13.102 0.274 -8.172 1 96.56 123 ILE B N 1
ATOM 5049 C CA . ILE B 1 123 ? 12.906 -0.505 -6.957 1 96.56 123 ILE B CA 1
ATOM 5050 C C . ILE B 1 123 ? 11.586 -0.101 -6.297 1 96.56 123 ILE B C 1
ATOM 5052 O O . ILE B 1 123 ? 10.789 -0.959 -5.91 1 96.56 123 ILE B O 1
ATOM 5056 N N . MET B 1 124 ? 11.336 1.17 -6.219 1 96.12 124 MET B N 1
ATOM 5057 C CA . MET B 1 124 ? 10.102 1.635 -5.594 1 96.12 124 MET B CA 1
ATOM 5058 C C . MET B 1 124 ? 8.883 1.248 -6.434 1 96.12 124 MET B C 1
ATOM 5060 O O . MET B 1 124 ? 7.836 0.899 -5.891 1 96.12 124 MET B O 1
ATOM 5064 N N . TYR B 1 125 ? 9.047 1.383 -7.719 1 95.25 125 TYR B N 1
ATOM 5065 C CA . TYR B 1 125 ? 7.953 0.93 -8.57 1 95.25 125 TYR B CA 1
ATOM 5066 C C . TYR B 1 125 ? 7.641 -0.541 -8.328 1 95.25 125 TYR B C 1
ATOM 5068 O O . TYR B 1 125 ? 6.473 -0.932 -8.258 1 95.25 125 TYR B O 1
ATOM 5076 N N . TYR B 1 126 ? 8.688 -1.345 -8.25 1 97.38 126 TYR B N 1
ATOM 5077 C CA . TYR B 1 126 ? 8.484 -2.758 -7.941 1 97.38 126 TYR B CA 1
ATOM 5078 C C . TYR B 1 126 ? 7.719 -2.932 -6.641 1 97.38 126 TYR B C 1
ATOM 5080 O O . TYR B 1 126 ? 6.723 -3.658 -6.59 1 97.38 126 TYR B O 1
ATOM 5088 N N . LEU B 1 127 ? 8.156 -2.287 -5.582 1 96.88 127 LEU B N 1
ATOM 5089 C CA . LEU B 1 127 ? 7.598 -2.463 -4.246 1 96.88 127 LEU B CA 1
ATOM 5090 C C . LEU B 1 127 ? 6.152 -1.976 -4.195 1 96.88 127 LEU B C 1
ATOM 5092 O O . LEU B 1 127 ? 5.312 -2.576 -3.523 1 96.88 127 LEU B O 1
ATOM 5096 N N . ASP B 1 128 ? 5.859 -0.968 -4.992 1 94.81 128 ASP B N 1
ATOM 5097 C CA . ASP B 1 128 ? 4.555 -0.327 -4.867 1 94.81 128 ASP B CA 1
ATOM 5098 C C . ASP B 1 128 ? 3.547 -0.94 -5.836 1 94.81 128 ASP B C 1
ATOM 5100 O O . ASP B 1 128 ? 2.346 -0.97 -5.555 1 94.81 128 ASP B O 1
ATOM 5104 N N . HIS B 1 129 ? 4.012 -1.394 -6.953 1 94 129 HIS B N 1
ATOM 5105 C CA . HIS B 1 129 ? 3.068 -1.803 -7.988 1 94 129 HIS B CA 1
ATOM 5106 C C . HIS B 1 129 ? 3.225 -3.283 -8.32 1 94 129 HIS B C 1
ATOM 5108 O O . HIS B 1 129 ? 2.248 -4.035 -8.305 1 94 129 HIS B O 1
ATOM 5114 N N . VAL B 1 130 ? 4.434 -3.701 -8.602 1 96.5 130 VAL B N 1
ATOM 5115 C CA . VAL B 1 130 ? 4.668 -5.062 -9.078 1 96.5 130 VAL B CA 1
ATOM 5116 C C . VAL B 1 130 ? 4.402 -6.055 -7.949 1 96.5 130 VAL B C 1
ATOM 5118 O O . VAL B 1 130 ? 3.744 -7.078 -8.156 1 96.5 130 VAL B O 1
ATOM 5121 N N . PHE B 1 131 ? 4.969 -5.684 -6.742 1 97.06 131 PHE B N 1
ATOM 5122 C CA . PHE B 1 131 ? 4.773 -6.547 -5.582 1 97.06 131 PHE B CA 1
ATOM 5123 C C . PHE B 1 131 ? 3.289 -6.762 -5.316 1 97.06 131 PHE B C 1
ATOM 5125 O O . PHE B 1 131 ? 2.863 -7.879 -5.016 1 97.06 131 PHE B O 1
ATOM 5132 N N . VAL B 1 132 ? 2.492 -5.781 -5.504 1 94.19 132 VAL B N 1
ATOM 5133 C CA . VAL B 1 132 ? 1.055 -5.836 -5.266 1 94.19 132 VAL B CA 1
ATOM 5134 C C . VAL B 1 132 ? 0.388 -6.719 -6.316 1 94.19 132 VAL B C 1
ATOM 5136 O O . VAL B 1 132 ? -0.569 -7.438 -6.02 1 94.19 132 VAL B O 1
ATOM 5139 N N . TRP B 1 133 ? 0.849 -6.617 -7.48 1 94.75 133 TRP B N 1
ATOM 5140 C CA . TRP B 1 133 ? 0.341 -7.473 -8.547 1 94.75 133 TRP B CA 1
ATOM 5141 C C . TRP B 1 133 ? 0.679 -8.938 -8.281 1 94.75 133 TRP B C 1
ATOM 5143 O O . TRP B 1 133 ? -0.158 -9.82 -8.477 1 94.75 133 TRP B O 1
ATOM 5153 N N . GLN B 1 134 ? 1.887 -9.195 -7.797 1 96.25 134 GLN B N 1
ATOM 5154 C CA . GLN B 1 134 ? 2.344 -10.562 -7.539 1 96.25 134 GLN B CA 1
ATOM 5155 C C . GLN B 1 134 ? 1.606 -11.172 -6.352 1 96.25 134 GLN B C 1
ATOM 5157 O O . GLN B 1 134 ? 1.301 -12.367 -6.348 1 96.25 134 GLN B O 1
ATOM 5162 N N . PHE B 1 135 ? 1.39 -10.328 -5.301 1 96.56 135 PHE B N 1
ATOM 5163 C CA . PHE B 1 135 ? 0.85 -10.82 -4.039 1 96.56 135 PHE B CA 1
ATOM 5164 C C . PHE B 1 135 ? -0.344 -9.977 -3.6 1 96.56 135 PHE B C 1
ATOM 5166 O O . PHE B 1 135 ? -0.277 -9.273 -2.59 1 96.56 135 PHE B O 1
ATOM 5173 N N . PRO B 1 136 ? -1.482 -10.188 -4.266 1 94.75 136 PRO B N 1
ATOM 5174 C CA . PRO B 1 136 ? -2.639 -9.328 -4.016 1 94.75 136 PRO B CA 1
ATOM 5175 C C . PRO B 1 136 ? -3.234 -9.523 -2.623 1 94.75 136 PRO B C 1
ATOM 5177 O O . PRO B 1 136 ? -3.957 -8.648 -2.129 1 94.75 136 PRO B O 1
ATOM 5180 N N . TYR B 1 137 ? -2.932 -10.586 -1.937 1 95.25 137 TYR B N 1
ATOM 5181 C CA . TYR B 1 137 ? -3.559 -10.867 -0.649 1 95.25 137 TYR B CA 1
ATOM 5182 C C . TYR B 1 137 ? -2.551 -10.734 0.487 1 95.25 137 TYR B C 1
ATOM 5184 O O . TYR B 1 137 ? -2.795 -11.211 1.599 1 95.25 137 TYR B O 1
ATOM 5192 N N . PHE B 1 138 ? -1.402 -10.109 0.188 1 95.44 138 PHE B N 1
ATOM 5193 C CA . PHE B 1 138 ? -0.352 -9.898 1.178 1 95.44 138 PHE B CA 1
ATOM 5194 C C . PHE B 1 138 ? -0.87 -9.062 2.346 1 95.44 138 PHE B C 1
ATOM 5196 O O . PHE B 1 138 ? -1.546 -8.055 2.145 1 95.44 138 PHE B O 1
ATOM 5203 N N . GLN B 1 139 ? -0.534 -9.508 3.49 1 87.56 139 GLN B N 1
ATOM 5204 C CA . GLN B 1 139 ? -0.947 -8.812 4.703 1 87.56 139 GLN B CA 1
ATOM 5205 C C . GLN B 1 139 ? 0.246 -8.156 5.391 1 87.56 139 GLN B C 1
ATOM 5207 O O . GLN B 1 139 ? 1.009 -8.82 6.094 1 87.56 139 GLN B O 1
ATOM 5212 N N . PRO B 1 140 ? 0.324 -6.859 5.359 1 85.06 140 PRO B N 1
ATOM 5213 C CA . PRO B 1 140 ? 1.481 -6.164 5.926 1 85.06 140 PRO B CA 1
ATOM 5214 C C . PRO B 1 140 ? 1.598 -6.348 7.438 1 85.06 140 PRO B C 1
ATOM 5216 O O . PRO B 1 140 ? 2.695 -6.246 7.992 1 85.06 140 PRO B O 1
ATOM 5219 N N . ARG B 1 141 ? 0.593 -6.578 8.133 1 80.94 141 ARG B N 1
ATOM 5220 C CA . ARG B 1 141 ? 0.616 -6.664 9.586 1 80.94 141 ARG B CA 1
ATOM 5221 C C . ARG B 1 141 ? 0.837 -8.102 10.047 1 80.94 141 ARG B C 1
ATOM 5223 O O . ARG B 1 141 ? 0.982 -8.359 11.242 1 80.94 141 ARG B O 1
ATOM 5230 N N . SER B 1 142 ? 1.009 -8.961 9.117 1 82.94 142 SER B N 1
ATOM 5231 C CA . SER B 1 142 ? 1.262 -10.352 9.469 1 82.94 142 SER B CA 1
ATOM 5232 C C . SER B 1 142 ? 2.738 -10.594 9.766 1 82.94 142 SER B C 1
ATOM 5234 O O . SER B 1 142 ? 3.551 -9.664 9.68 1 82.94 142 SER B O 1
ATOM 5236 N N . SER B 1 143 ? 3.018 -11.797 10.141 1 81.94 143 SER B N 1
ATOM 5237 C CA . SER B 1 143 ? 4.398 -12.164 10.438 1 81.94 143 SER B CA 1
ATOM 5238 C C . SER B 1 143 ? 5.27 -12.094 9.188 1 81.94 143 SER B C 1
ATOM 5240 O O . SER B 1 143 ? 6.488 -11.938 9.281 1 81.94 143 SER B O 1
ATOM 5242 N N . LEU B 1 144 ? 4.648 -12.109 8.047 1 85.88 144 LEU B N 1
ATOM 5243 C CA . LEU B 1 144 ? 5.359 -12.023 6.777 1 85.88 144 LEU B CA 1
ATOM 5244 C C . LEU B 1 144 ? 5.391 -10.594 6.266 1 85.88 144 LEU B C 1
ATOM 5246 O O . LEU B 1 144 ? 5.926 -10.32 5.188 1 85.88 144 LEU B O 1
ATOM 5250 N N . GLY B 1 145 ? 4.965 -9.766 7.125 1 83.62 145 GLY B N 1
ATOM 5251 C CA . GLY B 1 145 ? 4.613 -8.445 6.629 1 83.62 145 GLY B CA 1
ATOM 5252 C C . GLY B 1 145 ? 5.816 -7.543 6.422 1 83.62 145 GLY B C 1
ATOM 5253 O O . GLY B 1 145 ? 5.75 -6.57 5.668 1 83.62 145 GLY B O 1
ATOM 5254 N N . ASN B 1 146 ? 6.91 -7.777 7.039 1 87 146 ASN B N 1
ATOM 5255 C CA . ASN B 1 146 ? 8.062 -6.902 6.859 1 87 146 ASN B CA 1
ATOM 5256 C C . ASN B 1 146 ? 8.891 -7.316 5.641 1 87 146 ASN B C 1
ATOM 5258 O O . ASN B 1 146 ? 9.469 -8.406 5.617 1 87 146 ASN B O 1
ATOM 5262 N N . ARG B 1 147 ? 9.031 -6.43 4.719 1 94.12 147 ARG B N 1
ATOM 5263 C CA . ARG B 1 147 ? 9.688 -6.719 3.445 1 94.12 147 ARG B CA 1
ATOM 5264 C C . ARG B 1 147 ? 11.109 -6.172 3.422 1 94.12 147 ARG B C 1
ATOM 5266 O O . ARG B 1 147 ? 11.672 -5.941 2.352 1 94.12 147 ARG B O 1
ATOM 5273 N N . GLY B 1 148 ? 11.648 -5.926 4.617 1 93.56 148 GLY B N 1
ATOM 5274 C CA . GLY B 1 148 ? 13.016 -5.438 4.699 1 93.56 148 GLY B CA 1
ATOM 5275 C C . GLY B 1 148 ? 14.023 -6.355 4.027 1 93.56 148 GLY B C 1
ATOM 5276 O O . GLY B 1 148 ? 14.938 -5.887 3.348 1 93.56 148 GLY B O 1
ATOM 5277 N N . TRP B 1 149 ? 13.828 -7.641 4.207 1 93.19 149 TRP B N 1
ATOM 5278 C CA . TRP B 1 149 ? 14.719 -8.602 3.57 1 93.19 149 TRP B CA 1
ATOM 5279 C C . TRP B 1 149 ? 14.695 -8.453 2.053 1 93.19 149 TRP B C 1
ATOM 5281 O O . TRP B 1 149 ? 15.734 -8.555 1.395 1 93.19 149 TRP B O 1
ATOM 5291 N N . LEU B 1 150 ? 13.531 -8.227 1.529 1 96.06 150 LEU B N 1
ATOM 5292 C CA . LEU B 1 150 ? 13.367 -8.047 0.091 1 96.06 150 LEU B CA 1
ATOM 5293 C C . LEU B 1 150 ? 14.117 -6.805 -0.39 1 96.06 150 LEU B C 1
ATOM 5295 O O . LEU B 1 150 ? 14.797 -6.848 -1.423 1 96.06 150 LEU B O 1
ATOM 5299 N N . LEU B 1 151 ? 13.992 -5.746 0.368 1 95.69 151 LEU B N 1
ATOM 5300 C CA . LEU B 1 151 ? 14.672 -4.504 0.019 1 95.69 151 LEU B CA 1
ATOM 5301 C C . LEU B 1 151 ? 16.188 -4.727 -0.075 1 95.69 151 LEU B C 1
ATOM 5303 O O . LEU B 1 151 ? 16.844 -4.18 -0.966 1 95.69 151 LEU B O 1
ATOM 5307 N N . ILE B 1 152 ? 16.75 -5.508 0.768 1 93.94 152 ILE B N 1
ATOM 5308 C CA . ILE B 1 152 ? 18.172 -5.824 0.763 1 93.94 152 ILE B CA 1
ATOM 5309 C C . ILE B 1 152 ? 18.562 -6.469 -0.568 1 93.94 152 ILE B C 1
ATOM 5311 O O . ILE B 1 152 ? 19.5 -6.035 -1.226 1 93.94 152 ILE B O 1
ATOM 5315 N N . PHE B 1 153 ? 17.797 -7.406 -0.998 1 94.69 153 PHE B N 1
ATOM 5316 C CA . PHE B 1 153 ? 18.109 -8.133 -2.221 1 94.69 153 PHE B CA 1
ATOM 5317 C C . PHE B 1 153 ? 17.859 -7.266 -3.447 1 94.69 153 PHE B C 1
ATOM 5319 O O . PHE B 1 153 ? 18.562 -7.387 -4.453 1 94.69 153 PHE B O 1
ATOM 5326 N N . LEU B 1 154 ? 16.875 -6.453 -3.367 1 96.19 154 LEU B N 1
ATOM 5327 C CA . LEU B 1 154 ? 16.562 -5.594 -4.5 1 96.19 154 LEU B CA 1
ATOM 5328 C C . LEU B 1 154 ? 17.688 -4.598 -4.762 1 96.19 154 LEU B C 1
ATOM 5330 O O . LEU B 1 154 ? 17.875 -4.156 -5.898 1 96.19 154 LEU B O 1
ATOM 5334 N N . SER B 1 155 ? 18.422 -4.27 -3.764 1 93.06 155 SER B N 1
ATOM 5335 C CA . SER B 1 155 ? 19.391 -3.186 -3.877 1 93.06 155 SER B CA 1
ATOM 5336 C C . SER B 1 155 ? 20.797 -3.725 -4.066 1 93.06 155 SER B C 1
ATOM 5338 O O . SER B 1 155 ? 21.75 -2.955 -4.238 1 93.06 155 SER B O 1
ATOM 5340 N N . ASN B 1 156 ? 21.031 -4.98 -4.086 1 90.44 156 ASN B N 1
ATOM 5341 C CA . ASN B 1 156 ? 22.391 -5.52 -4.027 1 90.44 156 ASN B CA 1
ATOM 5342 C C . ASN B 1 156 ? 22.953 -5.793 -5.422 1 90.44 156 ASN B C 1
ATOM 5344 O O . ASN B 1 156 ? 24.109 -6.191 -5.566 1 90.44 156 ASN B O 1
ATOM 5348 N N . GLY B 1 157 ? 22.156 -5.68 -6.41 1 91.38 157 GLY B N 1
ATOM 5349 C CA . GLY B 1 157 ? 22.625 -5.887 -7.773 1 91.38 157 GLY B CA 1
ATOM 5350 C C . GLY B 1 157 ? 22.781 -7.348 -8.133 1 91.38 157 GLY B C 1
ATOM 5351 O O . GLY B 1 157 ? 23.453 -7.68 -9.117 1 91.38 157 GLY B O 1
ATOM 5352 N N . GLY B 1 158 ? 22.219 -8.234 -7.379 1 93.81 158 GLY B N 1
ATOM 5353 C CA . GLY B 1 158 ? 22.281 -9.664 -7.645 1 93.81 158 GLY B CA 1
ATOM 5354 C C . GLY B 1 158 ? 21.188 -10.156 -8.562 1 93.81 158 GLY B C 1
ATOM 5355 O O . GLY B 1 158 ? 20.594 -9.375 -9.32 1 93.81 158 GLY B O 1
ATOM 5356 N N . SER B 1 159 ? 21.016 -11.484 -8.531 1 96.25 159 SER B N 1
ATOM 5357 C CA . SER B 1 159 ? 20.062 -12.125 -9.438 1 96.25 159 SER B CA 1
ATOM 5358 C C . SER B 1 159 ? 18.641 -11.648 -9.18 1 96.25 159 SER B C 1
ATOM 5360 O O . SER B 1 159 ? 17.906 -11.328 -10.117 1 96.25 159 SER B O 1
ATOM 5362 N N . LEU B 1 160 ? 18.25 -11.609 -7.891 1 97.5 160 LEU B N 1
ATOM 5363 C CA . LEU B 1 160 ? 16.906 -11.141 -7.578 1 97.5 160 LEU B CA 1
ATOM 5364 C C . LEU B 1 160 ? 16.719 -9.68 -7.988 1 97.5 160 LEU B C 1
ATOM 5366 O O . LEU B 1 160 ? 15.672 -9.297 -8.492 1 97.5 160 LEU B O 1
ATOM 5370 N N . SER B 1 161 ? 17.734 -8.883 -7.707 1 96.75 161 SER B N 1
ATOM 5371 C CA . SER B 1 161 ? 17.672 -7.477 -8.094 1 96.75 161 SER B CA 1
ATOM 5372 C C . SER B 1 161 ? 17.375 -7.32 -9.578 1 96.75 161 SER B C 1
ATOM 5374 O O . SER B 1 161 ? 16.391 -6.68 -9.953 1 96.75 161 SER B O 1
ATOM 5376 N N . HIS B 1 162 ? 18.078 -7.965 -10.375 1 97.56 162 HIS B N 1
ATOM 5377 C CA . HIS B 1 162 ? 17.906 -7.852 -11.82 1 97.56 162 HIS B CA 1
ATOM 5378 C C . HIS B 1 162 ? 16.562 -8.438 -12.266 1 97.56 162 HIS B C 1
ATOM 5380 O O . HIS B 1 162 ? 15.914 -7.895 -13.156 1 97.56 162 HIS B O 1
ATOM 5386 N N . ALA B 1 163 ? 16.188 -9.562 -11.711 1 98.38 163 ALA B N 1
ATOM 5387 C CA . ALA B 1 163 ? 14.891 -10.164 -12.055 1 98.38 163 ALA B CA 1
ATOM 5388 C C . ALA B 1 163 ? 13.742 -9.219 -11.719 1 98.38 163 ALA B C 1
ATOM 5390 O O . ALA B 1 163 ? 12.82 -9.047 -12.523 1 98.38 163 ALA B O 1
ATOM 5391 N N . ALA B 1 164 ? 13.805 -8.656 -10.523 1 98.44 164 ALA B N 1
ATOM 5392 C CA . ALA B 1 164 ? 12.766 -7.73 -10.086 1 98.44 164 ALA B CA 1
ATOM 5393 C C . ALA B 1 164 ? 12.742 -6.477 -10.961 1 98.44 164 ALA B C 1
ATOM 5395 O O . ALA B 1 164 ? 11.672 -5.965 -11.289 1 98.44 164 ALA B O 1
ATOM 5396 N N . LEU B 1 165 ? 13.914 -5.98 -11.297 1 97.38 165 LEU B N 1
ATOM 5397 C CA . LEU B 1 165 ? 13.992 -4.801 -12.156 1 97.38 165 LEU B CA 1
ATOM 5398 C C . LEU B 1 165 ? 13.453 -5.098 -13.547 1 97.38 165 LEU B C 1
ATOM 5400 O O . LEU B 1 165 ? 12.828 -4.242 -14.172 1 97.38 165 LEU B O 1
ATOM 5404 N N . ALA B 1 166 ? 13.711 -6.285 -14.023 1 96.94 166 ALA B N 1
ATOM 5405 C CA . ALA B 1 166 ? 13.141 -6.703 -15.305 1 96.94 166 ALA B CA 1
ATOM 5406 C C . ALA B 1 166 ? 11.617 -6.66 -15.266 1 96.94 166 ALA B C 1
ATOM 5408 O O . ALA B 1 166 ? 10.984 -6.066 -16.141 1 96.94 166 ALA B O 1
ATOM 5409 N N . LEU B 1 167 ? 11.086 -7.238 -14.25 1 96.56 167 LEU B N 1
ATOM 5410 C CA . LEU B 1 167 ? 9.633 -7.289 -14.109 1 96.56 167 LEU B CA 1
ATOM 5411 C C . LEU B 1 167 ? 9.055 -5.895 -13.883 1 96.56 167 LEU B C 1
ATOM 5413 O O . LEU B 1 167 ? 8 -5.562 -14.422 1 96.56 167 LEU B O 1
ATOM 5417 N N . SER B 1 168 ? 9.766 -5.113 -13.109 1 95.81 168 SER B N 1
ATOM 5418 C CA . SER B 1 168 ? 9.352 -3.742 -12.836 1 95.81 168 SER B CA 1
ATOM 5419 C C . SER B 1 168 ? 9.289 -2.92 -14.125 1 95.81 168 SER B C 1
ATOM 5421 O O . SER B 1 168 ? 8.312 -2.213 -14.367 1 95.81 168 SER B O 1
ATOM 5423 N N . THR B 1 169 ? 10.297 -2.994 -14.914 1 94.5 169 THR B N 1
ATOM 5424 C CA . THR B 1 169 ? 10.367 -2.264 -16.172 1 94.5 169 THR B CA 1
ATOM 5425 C C . THR B 1 169 ? 9.266 -2.727 -17.125 1 94.5 169 THR B C 1
ATOM 5427 O O . THR B 1 169 ? 8.594 -1.906 -17.75 1 94.5 169 THR B O 1
ATOM 5430 N N . LEU B 1 170 ? 9.109 -3.984 -17.172 1 92.81 170 LEU B N 1
ATOM 5431 C CA . LEU B 1 170 ? 8.078 -4.559 -18.016 1 92.81 170 LEU B CA 1
ATOM 5432 C C . LEU B 1 170 ? 6.695 -4.059 -17.609 1 92.81 170 LEU B C 1
ATOM 5434 O O . LEU B 1 170 ? 5.918 -3.607 -18.453 1 92.81 170 LEU B O 1
ATOM 5438 N N . HIS B 1 171 ? 6.352 -4.16 -16.391 1 93.62 171 HIS B N 1
ATOM 5439 C CA . HIS B 1 171 ? 5.062 -3.754 -15.836 1 93.62 171 HIS B CA 1
ATOM 5440 C C . HIS B 1 171 ? 4.824 -2.262 -16.047 1 93.62 171 HIS B C 1
ATOM 5442 O O . HIS B 1 171 ? 3.738 -1.854 -16.453 1 93.62 171 HIS B O 1
ATOM 5448 N N . ARG B 1 172 ? 5.828 -1.471 -15.703 1 90.94 172 ARG B N 1
ATOM 5449 C CA . ARG B 1 172 ? 5.73 -0.023 -15.859 1 90.94 172 ARG B CA 1
ATOM 5450 C C . ARG B 1 172 ? 5.449 0.356 -17.312 1 90.94 172 ARG B C 1
ATOM 5452 O O . ARG B 1 172 ? 4.559 1.159 -17.578 1 90.94 172 ARG B O 1
ATOM 5459 N N . ASP B 1 173 ? 6.152 -0.203 -18.188 1 88.31 173 ASP B N 1
ATOM 5460 C CA . ASP B 1 173 ? 6.023 0.133 -19.594 1 88.31 173 ASP B CA 1
ATOM 5461 C C . ASP B 1 173 ? 4.668 -0.302 -20.141 1 88.31 173 ASP B C 1
ATOM 5463 O O . ASP B 1 173 ? 4.062 0.405 -20.953 1 88.31 173 ASP B O 1
ATOM 5467 N N . ALA B 1 174 ? 4.242 -1.436 -19.703 1 87.06 174 ALA B N 1
ATOM 5468 C CA . ALA B 1 174 ? 2.93 -1.918 -20.109 1 87.06 174 ALA B CA 1
ATOM 5469 C C . ALA B 1 174 ? 1.82 -1.013 -19.594 1 87.06 174 ALA B C 1
ATOM 5471 O O . ALA B 1 174 ? 0.839 -0.751 -20.281 1 87.06 174 ALA B O 1
ATOM 5472 N N . SER B 1 175 ? 1.938 -0.595 -18.422 1 85.62 175 SER B N 1
ATOM 5473 C CA . SER B 1 175 ? 0.931 0.255 -17.797 1 85.62 175 SER B CA 1
ATOM 5474 C C . SER B 1 175 ? 0.84 1.608 -18.5 1 85.62 175 SER B C 1
ATOM 5476 O O . SER B 1 175 ? -0.218 2.242 -18.5 1 85.62 175 SER B O 1
ATOM 5478 N N . GLN B 1 176 ? 1.937 2.061 -18.984 1 79.25 176 GLN B N 1
ATOM 5479 C CA . GLN B 1 176 ? 1.966 3.348 -19.656 1 79.25 176 GLN B CA 1
ATOM 5480 C C . GLN B 1 176 ? 1.661 3.188 -21.156 1 79.25 176 GLN B C 1
ATOM 5482 O O . GLN B 1 176 ? 1.743 4.152 -21.906 1 79.25 176 GLN B O 1
ATOM 5487 N N . LYS B 1 177 ? 1.126 1.966 -21.547 1 71.81 177 LYS B N 1
ATOM 5488 C CA . LYS B 1 177 ? 0.767 1.631 -22.922 1 71.81 177 LYS B CA 1
ATOM 5489 C C . LYS B 1 177 ? 1.905 1.96 -23.875 1 71.81 177 LYS B C 1
ATOM 5491 O O . LYS B 1 177 ? 1.669 2.465 -24.984 1 71.81 177 LYS B O 1
ATOM 5496 N N . LYS B 1 178 ? 2.996 2.025 -23.234 1 61.62 178 LYS B N 1
ATOM 5497 C CA . LYS B 1 178 ? 4.133 2.182 -24.141 1 61.62 178 LYS B CA 1
ATOM 5498 C C . LYS B 1 178 ? 4.367 0.915 -24.953 1 61.62 178 LYS B C 1
ATOM 5500 O O . LYS B 1 178 ? 4.328 -0.193 -24.422 1 61.62 178 LYS B O 1
ATOM 5505 N N . CYS B 1 179 ? 3.701 0.726 -26.078 1 53.69 179 CYS B N 1
ATOM 5506 C CA . CYS B 1 179 ? 3.652 -0.426 -26.969 1 53.69 179 CYS B CA 1
ATOM 5507 C C . CYS B 1 179 ? 4.984 -1.168 -26.984 1 53.69 179 CYS B C 1
ATOM 5509 O O . CYS B 1 179 ? 5.07 -2.289 -27.484 1 53.69 179 CYS B O 1
ATOM 5511 N N . SER B 1 180 ? 6.062 -0.536 -26.828 1 51.31 180 SER B N 1
ATOM 5512 C CA . SER B 1 180 ? 7.301 -1.117 -27.344 1 51.31 180 SER B CA 1
ATOM 5513 C C . SER B 1 180 ? 7.906 -2.094 -26.328 1 51.31 180 SER B C 1
ATOM 5515 O O . SER B 1 180 ? 7.73 -1.938 -25.125 1 51.31 180 SER B O 1
ATOM 5517 N N . TYR B 1 181 ? 8.133 -3.328 -26.891 1 55.09 181 TYR B N 1
ATOM 5518 C CA . TYR B 1 181 ? 9.039 -4.277 -26.25 1 55.09 181 TYR B CA 1
ATOM 5519 C C . TYR B 1 181 ? 10.125 -3.553 -25.453 1 55.09 181 TYR B C 1
ATOM 5521 O O . TYR B 1 181 ? 10.961 -2.857 -26.031 1 55.09 181 TYR B O 1
ATOM 5529 N N . SER B 1 182 ? 9.922 -3.451 -23.953 1 73.62 182 SER B N 1
ATOM 5530 C CA . SER B 1 182 ? 10.852 -2.691 -23.125 1 73.62 182 SER B CA 1
ATOM 5531 C C . SER B 1 182 ? 12.258 -3.277 -23.203 1 73.62 182 SER B C 1
ATOM 5533 O O . SER B 1 182 ? 12.539 -4.32 -22.609 1 73.62 182 SER B O 1
ATOM 5535 N N . GLN B 1 183 ? 13.133 -3.039 -24.266 1 82.75 183 GLN B N 1
ATOM 5536 C CA . GLN B 1 183 ? 14.531 -3.451 -24.375 1 82.75 183 GLN B CA 1
ATOM 5537 C C . GLN B 1 183 ? 15.219 -3.445 -23.016 1 82.75 183 GLN B C 1
ATOM 5539 O O . GLN B 1 183 ? 15.992 -4.355 -22.703 1 82.75 183 GLN B O 1
ATOM 5544 N N . GLU B 1 184 ? 14.844 -2.629 -22.266 1 89.31 184 GLU B N 1
ATOM 5545 C CA . GLU B 1 184 ? 15.445 -2.514 -20.953 1 89.31 184 GLU B CA 1
ATOM 5546 C C . GLU B 1 184 ? 15.031 -3.678 -20.047 1 89.31 184 GLU B C 1
ATOM 5548 O O . GLU B 1 184 ? 15.859 -4.219 -19.312 1 89.31 184 GLU B O 1
ATOM 5553 N N . ALA B 1 185 ? 13.836 -4.031 -20.109 1 92.81 185 ALA B N 1
ATOM 5554 C CA . ALA B 1 185 ? 13.352 -5.156 -19.312 1 92.81 185 ALA B CA 1
ATOM 5555 C C . ALA B 1 185 ? 14.078 -6.445 -19.688 1 92.81 185 ALA B C 1
ATOM 5557 O O . ALA B 1 185 ? 14.469 -7.215 -18.797 1 92.81 185 ALA B O 1
ATOM 5558 N N . PHE B 1 186 ? 14.352 -6.648 -20.922 1 91.56 186 PHE B N 1
ATOM 5559 C CA . PHE B 1 186 ? 15.031 -7.855 -21.391 1 91.56 186 PHE B CA 1
ATOM 5560 C C . PHE B 1 186 ? 16.5 -7.848 -20.984 1 91.56 186 PHE B C 1
ATOM 5562 O O . PHE B 1 186 ? 17.078 -8.898 -20.688 1 91.56 186 PHE B O 1
ATOM 5569 N N . GLU B 1 187 ? 17.031 -6.656 -21.016 1 92.88 187 GLU B N 1
ATOM 5570 C CA . GLU B 1 187 ? 18.406 -6.555 -20.547 1 92.88 187 GLU B CA 1
ATOM 5571 C C . GLU B 1 187 ? 18.516 -6.957 -19.078 1 92.88 187 GLU B C 1
ATOM 5573 O O . GLU B 1 187 ? 19.375 -7.754 -18.703 1 92.88 187 GLU B O 1
ATOM 5578 N N . PHE B 1 188 ? 17.672 -6.461 -18.266 1 95.5 188 PHE B N 1
ATOM 5579 C CA . PHE B 1 188 ? 17.641 -6.848 -16.859 1 95.5 188 PHE B CA 1
ATOM 5580 C C . PHE B 1 188 ? 17.391 -8.344 -16.719 1 95.5 188 PHE B C 1
ATOM 5582 O O . PHE B 1 188 ? 18 -9 -15.875 1 95.5 188 PHE B O 1
ATOM 5589 N N . HIS B 1 189 ? 16.484 -8.836 -17.5 1 95.75 189 HIS B N 1
ATOM 5590 C CA . HIS B 1 189 ? 16.156 -10.25 -17.484 1 95.75 189 HIS B CA 1
ATOM 5591 C C . HIS B 1 189 ? 17.375 -11.109 -17.781 1 95.75 189 HIS B C 1
ATOM 5593 O O . HIS B 1 189 ? 17.641 -12.086 -17.078 1 95.75 189 HIS B O 1
ATOM 5599 N N . SER B 1 190 ? 18.109 -10.734 -18.781 1 95.75 190 SER B N 1
ATOM 5600 C CA . SER B 1 190 ? 19.312 -11.453 -19.172 1 95.75 190 SER B CA 1
ATOM 5601 C C . SER B 1 190 ? 20.359 -11.414 -18.062 1 95.75 190 SER B C 1
ATOM 5603 O O . SER B 1 190 ? 21.016 -12.422 -17.781 1 95.75 190 SER B O 1
ATOM 5605 N N . MET B 1 191 ? 20.469 -10.281 -17.484 1 95.94 191 MET B N 1
ATOM 5606 C CA . MET B 1 191 ? 21.406 -10.148 -16.375 1 95.94 191 MET B CA 1
ATOM 5607 C C . MET B 1 191 ? 20.984 -11.031 -15.203 1 95.94 191 MET B C 1
ATOM 5609 O O . MET B 1 191 ? 21.828 -11.625 -14.539 1 95.94 191 MET B O 1
ATOM 5613 N N . ALA B 1 192 ? 19.719 -11.117 -14.953 1 97.25 192 ALA B N 1
ATOM 5614 C CA . ALA B 1 192 ? 19.203 -11.969 -13.891 1 97.25 192 ALA B CA 1
ATOM 5615 C C . ALA B 1 192 ? 19.562 -13.43 -14.125 1 97.25 192 ALA B C 1
ATOM 5617 O O . ALA B 1 192 ? 20.031 -14.117 -13.211 1 97.25 192 ALA B O 1
ATOM 5618 N N . LEU B 1 193 ? 19.391 -13.875 -15.336 1 96.38 193 LEU B N 1
ATOM 5619 C CA . LEU B 1 193 ? 19.688 -15.258 -15.68 1 96.38 193 LEU B CA 1
ATOM 5620 C C . LEU B 1 193 ? 21.188 -15.539 -15.547 1 96.38 193 LEU B C 1
ATOM 5622 O O . LEU B 1 193 ? 21.578 -16.594 -15.047 1 96.38 193 LEU B O 1
ATOM 5626 N N . ARG B 1 194 ? 21.969 -14.578 -15.961 1 94.75 194 ARG B N 1
ATOM 5627 C CA . ARG B 1 194 ? 23.422 -14.727 -15.844 1 94.75 194 ARG B CA 1
ATOM 5628 C C . ARG B 1 194 ? 23.844 -14.836 -14.383 1 94.75 194 ARG B C 1
ATOM 5630 O O . ARG B 1 194 ? 24.625 -15.719 -14.031 1 94.75 194 ARG B O 1
ATOM 5637 N N . GLU B 1 195 ? 23.312 -13.93 -13.578 1 94 195 GLU B N 1
ATOM 5638 C CA . GLU B 1 195 ? 23.641 -13.945 -12.156 1 94 195 GLU B CA 1
ATOM 5639 C C . GLU B 1 195 ? 23.125 -15.211 -11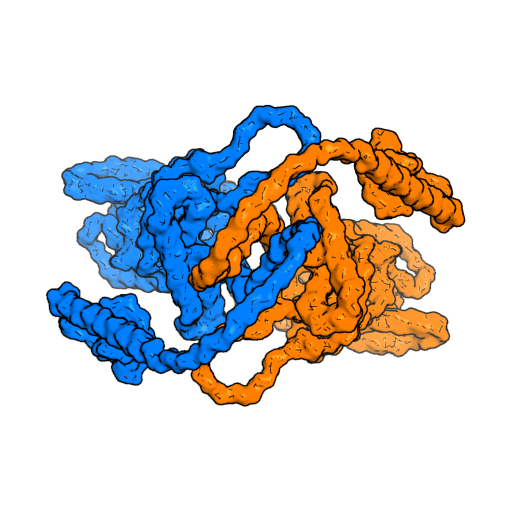.484 1 94 195 GLU B C 1
ATOM 5641 O O . GLU B 1 195 ? 23.766 -15.742 -10.578 1 94 195 GLU B O 1
ATOM 5646 N N . LEU B 1 196 ? 21.953 -15.641 -11.875 1 93.62 196 LEU B N 1
ATOM 5647 C CA . LEU B 1 196 ? 21.375 -16.859 -11.312 1 93.62 196 LEU B CA 1
ATOM 5648 C C . LEU B 1 196 ? 22.234 -18.078 -11.656 1 93.62 196 LEU B C 1
ATOM 5650 O O . LEU B 1 196 ? 22.438 -18.953 -10.805 1 93.62 196 LEU B O 1
ATOM 5654 N N . ARG B 1 197 ? 22.75 -18.125 -12.836 1 90.56 197 ARG B N 1
ATOM 5655 C CA . ARG B 1 197 ? 23.641 -19.203 -13.258 1 90.56 197 ARG B CA 1
ATOM 5656 C C . ARG B 1 197 ? 24.922 -19.203 -12.445 1 90.56 197 ARG B C 1
ATOM 5658 O O . ARG B 1 197 ? 25.422 -20.266 -12.055 1 90.56 197 ARG B O 1
ATOM 5665 N N . LYS B 1 198 ? 25.406 -18.047 -12.25 1 86.31 198 LYS B N 1
ATOM 5666 C CA . LYS B 1 198 ? 26.609 -17.922 -11.43 1 86.31 198 LYS B CA 1
ATOM 5667 C C . LYS B 1 198 ? 26.375 -18.453 -10.023 1 86.31 198 LYS B C 1
ATOM 5669 O O . LYS B 1 198 ? 27.25 -19.109 -9.445 1 86.31 198 LYS B O 1
ATOM 5674 N N . LEU B 1 199 ? 25.219 -18.141 -9.516 1 85.25 199 LEU B N 1
ATOM 5675 C CA . LEU B 1 199 ? 24.859 -18.578 -8.172 1 85.25 199 LEU B CA 1
ATOM 5676 C C . LEU B 1 199 ? 24.75 -20.109 -8.117 1 85.25 199 LEU B C 1
ATOM 5678 O O . LEU B 1 199 ? 25.125 -20.719 -7.121 1 85.25 199 LEU B O 1
ATOM 5682 N N . SER B 1 200 ? 24.359 -20.703 -9.133 1 81.44 200 SER B N 1
ATOM 5683 C CA . SER B 1 200 ? 24.141 -22.141 -9.18 1 81.44 200 SER B CA 1
ATOM 5684 C C . SER B 1 200 ? 25.438 -22.891 -9.508 1 81.44 200 SER B C 1
ATOM 5686 O O . SER B 1 200 ? 25.672 -23.984 -9.008 1 81.44 200 SER B O 1
ATOM 5688 N N . GLN B 1 201 ? 26.234 -22.438 -10.492 1 71.5 201 GLN B N 1
ATOM 5689 C CA . GLN B 1 201 ? 27.422 -23.125 -10.969 1 71.5 201 GLN B CA 1
ATOM 5690 C C . GLN B 1 201 ? 28.578 -22.969 -9.977 1 71.5 201 GLN B C 1
ATOM 5692 O O . GLN B 1 201 ? 29.297 -23.922 -9.703 1 71.5 201 GLN B O 1
ATOM 5697 N N . HIS B 1 202 ? 28.766 -21.766 -9.742 1 57.78 202 HIS B N 1
ATOM 5698 C CA . HIS B 1 202 ? 29.969 -21.484 -8.961 1 57.78 202 HIS B CA 1
ATOM 5699 C C . HIS B 1 202 ? 29.812 -21.969 -7.527 1 57.78 202 HIS B C 1
ATOM 5701 O O . HIS B 1 202 ? 30.812 -22.141 -6.82 1 57.78 202 HIS B O 1
ATOM 5707 N N . THR B 1 203 ? 28.594 -22.062 -7.074 1 57.25 203 THR B N 1
ATOM 5708 C CA . THR B 1 203 ? 28.422 -22.516 -5.699 1 57.25 203 THR B CA 1
ATOM 5709 C C . THR B 1 203 ? 28.203 -24.031 -5.648 1 57.25 203 THR B C 1
ATOM 5711 O O . THR B 1 203 ? 27.266 -24.547 -6.27 1 57.25 203 THR B O 1
ATOM 5714 N N . GLU B 1 204 ? 29.328 -24.75 -5.52 1 61.22 204 GLU B N 1
ATOM 5715 C CA . GLU B 1 204 ? 29.047 -26.156 -5.266 1 61.22 204 GLU B CA 1
ATOM 5716 C C . GLU B 1 204 ? 27.672 -26.328 -4.609 1 61.22 204 GLU B C 1
ATOM 5718 O O . GLU B 1 204 ? 27.266 -25.516 -3.787 1 61.22 204 GLU B O 1
ATOM 5723 N N . THR B 1 205 ? 26.844 -27.172 -5.227 1 65.06 205 THR B N 1
ATOM 5724 C CA . THR B 1 205 ? 25.516 -27.453 -4.711 1 65.06 205 THR B CA 1
ATOM 5725 C C . THR B 1 205 ? 25.516 -27.422 -3.186 1 65.06 205 THR B C 1
ATOM 5727 O O . THR B 1 205 ? 24.594 -26.875 -2.576 1 65.06 205 THR B O 1
ATOM 5730 N N . GLU B 1 206 ? 26.609 -27.812 -2.732 1 69.25 206 GLU B N 1
ATOM 5731 C CA . GLU B 1 206 ? 26.719 -27.875 -1.277 1 69.25 206 GLU B CA 1
ATOM 5732 C C . GLU B 1 206 ? 26.812 -26.469 -0.671 1 69.25 206 GLU B C 1
ATOM 5734 O O . GLU B 1 206 ? 26.203 -26.203 0.366 1 69.25 206 GLU B O 1
ATOM 5739 N N . THR B 1 207 ? 27.469 -25.656 -1.352 1 69.75 207 THR B N 1
ATOM 5740 C CA . THR B 1 207 ? 27.656 -24.312 -0.832 1 69.75 207 THR B CA 1
ATOM 5741 C C . THR B 1 207 ? 26.359 -23.516 -0.92 1 69.75 207 THR B C 1
ATOM 5743 O O . THR B 1 207 ? 26.016 -22.781 0.012 1 69.75 207 THR B O 1
ATOM 5746 N N . LEU B 1 208 ? 25.688 -23.609 -1.993 1 73.81 208 LEU B N 1
ATOM 5747 C CA . LEU B 1 208 ? 24.422 -22.922 -2.145 1 73.81 208 LEU B CA 1
ATOM 5748 C C . LEU B 1 208 ? 23.438 -23.328 -1.045 1 73.81 208 LEU B C 1
ATOM 5750 O O . LEU B 1 208 ? 22.734 -22.484 -0.486 1 73.81 208 LEU B O 1
ATOM 5754 N N . LEU B 1 209 ? 23.625 -24.531 -0.771 1 75.06 209 LEU B N 1
ATOM 5755 C CA . LEU B 1 209 ? 22.672 -25.062 0.192 1 75.06 209 LEU B CA 1
ATOM 5756 C C . LEU B 1 209 ? 23.078 -24.703 1.617 1 75.06 209 LEU B C 1
ATOM 5758 O O . LEU B 1 209 ? 22.219 -24.609 2.502 1 75.06 209 LEU B O 1
ATOM 5762 N N . SER B 1 210 ? 24.328 -24.406 1.764 1 80.31 210 SER B N 1
ATOM 5763 C CA . SER B 1 210 ? 24.797 -24.156 3.123 1 80.31 210 SER B CA 1
ATOM 5764 C C . SER B 1 210 ? 24.734 -22.672 3.457 1 80.31 210 SER B C 1
ATOM 5766 O O . SER B 1 210 ? 24.625 -22.297 4.629 1 80.31 210 SER B O 1
ATOM 5768 N N . ASP B 1 211 ? 24.781 -21.844 2.467 1 86.56 211 ASP B N 1
ATOM 5769 C CA . ASP B 1 211 ? 24.672 -20.406 2.658 1 86.56 211 ASP B CA 1
ATOM 5770 C C . ASP B 1 211 ? 23.219 -19.938 2.555 1 86.56 211 ASP B C 1
ATOM 5772 O O . ASP B 1 211 ? 22.672 -19.812 1.454 1 86.56 211 ASP B O 1
ATOM 5776 N N . ARG B 1 212 ? 22.656 -19.594 3.602 1 87.75 212 ARG B N 1
ATOM 5777 C CA . ARG B 1 212 ? 21.25 -19.266 3.686 1 87.75 212 ARG B CA 1
ATOM 5778 C C . ARG B 1 212 ? 20.922 -18.031 2.844 1 87.75 212 ARG B C 1
ATOM 5780 O O . ARG B 1 212 ? 19.844 -17.953 2.254 1 87.75 212 ARG B O 1
ATOM 5787 N N . THR B 1 213 ? 21.781 -17.078 2.818 1 88.94 213 THR B N 1
ATOM 5788 C CA . THR B 1 213 ? 21.547 -15.867 2.057 1 88.94 213 THR B CA 1
ATOM 5789 C C . THR B 1 213 ? 21.547 -16.156 0.558 1 88.94 213 THR B C 1
ATOM 5791 O O . THR B 1 213 ? 20.672 -15.672 -0.169 1 88.94 213 THR B O 1
ATOM 5794 N N . LYS B 1 214 ? 22.516 -16.922 0.129 1 90.5 214 LYS B N 1
ATOM 5795 C CA . LYS B 1 214 ? 22.594 -17.281 -1.284 1 90.5 214 LYS B CA 1
ATOM 5796 C C . LYS B 1 214 ? 21.406 -18.156 -1.69 1 90.5 214 LYS B C 1
ATOM 5798 O O . LYS B 1 214 ? 20.859 -18 -2.785 1 90.5 214 LYS B O 1
ATOM 5803 N N . LEU B 1 215 ? 21.062 -19.031 -0.803 1 92.62 215 LEU B N 1
ATOM 5804 C CA . LEU B 1 215 ? 19.906 -19.891 -1.054 1 92.62 215 LEU B CA 1
ATOM 5805 C C . LEU B 1 215 ? 18.641 -19.062 -1.212 1 92.62 215 LEU B C 1
ATOM 5807 O O . LEU B 1 215 ? 17.875 -19.266 -2.152 1 92.62 215 LEU B O 1
ATOM 5811 N N . ALA B 1 216 ? 18.453 -18.125 -0.314 1 94 216 ALA B N 1
ATOM 5812 C CA . ALA B 1 216 ? 17.281 -17.25 -0.369 1 94 216 ALA B CA 1
ATOM 5813 C C . ALA B 1 216 ? 17.266 -16.438 -1.662 1 94 216 ALA B C 1
ATOM 5815 O O . ALA B 1 216 ? 16.219 -16.297 -2.297 1 94 216 ALA B O 1
ATOM 5816 N N . GLU B 1 217 ? 18.359 -15.953 -2.053 1 94.56 217 GLU B N 1
ATOM 5817 C CA . GLU B 1 217 ? 18.469 -15.172 -3.279 1 94.56 217 GLU B CA 1
ATOM 5818 C C . GLU B 1 217 ? 18.125 -16.016 -4.504 1 94.56 217 GLU B C 1
ATOM 5820 O O . GLU B 1 217 ? 17.422 -15.555 -5.406 1 94.56 217 GLU B O 1
ATOM 5825 N N . PHE B 1 218 ? 18.656 -17.219 -4.488 1 95.12 218 PHE B N 1
ATOM 5826 C CA . PHE B 1 218 ? 18.406 -18.141 -5.59 1 95.12 218 PHE B CA 1
ATOM 5827 C C . PHE B 1 218 ? 16.906 -18.422 -5.73 1 95.12 218 PHE B C 1
ATOM 5829 O O . PHE B 1 218 ? 16.359 -18.312 -6.828 1 95.12 218 PHE B O 1
ATOM 5836 N N . ILE B 1 219 ? 16.25 -18.719 -4.656 1 96.81 219 ILE B N 1
ATOM 5837 C CA . ILE B 1 219 ? 14.828 -19.047 -4.656 1 96.81 219 ILE B CA 1
ATOM 5838 C C . ILE B 1 219 ? 14.023 -17.828 -5.086 1 96.81 219 ILE B C 1
ATOM 5840 O O . ILE B 1 219 ? 13.18 -17.906 -5.98 1 96.81 219 ILE B O 1
ATOM 5844 N N . ALA B 1 220 ? 14.352 -16.703 -4.477 1 97.75 220 ALA B N 1
ATOM 5845 C CA . ALA B 1 220 ? 13.602 -15.484 -4.742 1 97.75 220 ALA B CA 1
ATOM 5846 C C . ALA B 1 220 ? 13.727 -15.07 -6.207 1 97.75 220 ALA B C 1
ATOM 5848 O O . ALA B 1 220 ? 12.742 -14.68 -6.836 1 97.75 220 ALA B O 1
ATOM 5849 N N . ALA B 1 221 ? 14.914 -15.141 -6.719 1 97.88 221 ALA B N 1
ATOM 5850 C CA . ALA B 1 221 ? 15.141 -14.773 -8.109 1 97.88 221 ALA B CA 1
ATOM 5851 C C . ALA B 1 221 ? 14.383 -15.703 -9.055 1 97.88 221 ALA B C 1
ATOM 5853 O O . ALA B 1 221 ? 13.734 -15.242 -10 1 97.88 221 ALA B O 1
ATOM 5854 N N . SER B 1 222 ? 14.445 -16.969 -8.812 1 97.69 222 SER B N 1
ATOM 5855 C CA . SER B 1 222 ? 13.758 -17.953 -9.648 1 97.69 222 SER B CA 1
ATOM 5856 C C . SER B 1 222 ? 12.25 -17.734 -9.633 1 97.69 222 SER B C 1
ATOM 5858 O O . SER B 1 222 ? 11.602 -17.781 -10.68 1 97.69 222 SER B O 1
ATOM 5860 N N . LEU B 1 223 ? 11.734 -17.5 -8.477 1 98.38 223 LEU B N 1
ATOM 5861 C CA . LEU B 1 223 ? 10.305 -17.25 -8.352 1 98.38 223 LEU B CA 1
ATOM 5862 C C . LEU B 1 223 ? 9.906 -15.969 -9.07 1 98.38 223 LEU B C 1
ATOM 5864 O O . LEU B 1 223 ? 8.836 -15.906 -9.688 1 98.38 223 LEU B O 1
ATOM 5868 N N . THR B 1 224 ? 10.742 -14.953 -8.977 1 98.44 224 THR B N 1
ATOM 5869 C CA . THR B 1 224 ? 10.469 -13.703 -9.672 1 98.44 224 THR B CA 1
ATOM 5870 C C . THR B 1 224 ? 10.5 -13.906 -11.188 1 98.44 224 THR B C 1
ATOM 5872 O O . THR B 1 224 ? 9.727 -13.289 -11.922 1 98.44 224 THR B O 1
ATOM 5875 N N . LEU B 1 225 ? 11.359 -14.766 -11.609 1 97.56 225 LEU B N 1
ATOM 5876 C CA . LEU B 1 225 ? 11.422 -15.078 -13.031 1 97.56 225 LEU B CA 1
ATOM 5877 C C . LEU B 1 225 ? 10.18 -15.836 -13.484 1 97.56 225 LEU B C 1
ATOM 5879 O O . LEU B 1 225 ? 9.727 -15.672 -14.617 1 97.56 225 LEU B O 1
ATOM 5883 N N . ILE B 1 226 ? 9.609 -16.625 -12.609 1 97.75 226 ILE B N 1
ATOM 5884 C CA . ILE B 1 226 ? 8.32 -17.234 -12.898 1 97.75 226 ILE B CA 1
ATOM 5885 C C . ILE B 1 226 ? 7.266 -16.141 -13.07 1 97.75 226 ILE B C 1
ATOM 5887 O O . ILE B 1 226 ? 6.461 -16.188 -14.008 1 97.75 226 ILE B O 1
ATOM 5891 N N . SER B 1 227 ? 7.281 -15.164 -12.203 1 97.31 227 SER B N 1
ATOM 5892 C CA . SER B 1 227 ? 6.344 -14.047 -12.305 1 97.31 227 SER B CA 1
ATOM 5893 C C . SER B 1 227 ? 6.508 -13.312 -13.633 1 97.31 227 SER B C 1
ATOM 5895 O O . SER B 1 227 ? 5.535 -12.812 -14.195 1 97.31 227 SER B O 1
ATOM 5897 N N . PHE B 1 228 ? 7.75 -13.227 -14.062 1 95.56 228 PHE B N 1
ATOM 5898 C CA . PHE B 1 228 ? 8.023 -12.609 -15.352 1 95.56 228 PHE B CA 1
ATOM 5899 C C . PHE B 1 228 ? 7.32 -13.359 -16.469 1 95.56 228 PHE B C 1
ATOM 5901 O O . PHE B 1 228 ? 6.711 -12.75 -17.359 1 95.56 228 PHE B O 1
ATOM 5908 N N . GLU B 1 229 ? 7.324 -14.656 -16.391 1 94.5 229 GLU B N 1
ATOM 5909 C CA . GLU B 1 229 ? 6.641 -15.492 -17.375 1 94.5 229 GLU B CA 1
ATOM 5910 C C . GLU B 1 229 ? 5.125 -15.359 -17.25 1 94.5 229 GLU B C 1
ATOM 5912 O O . GLU B 1 229 ? 4.414 -15.344 -18.25 1 94.5 229 GLU B O 1
ATOM 5917 N N . VAL B 1 230 ? 4.66 -15.289 -16.062 1 95.12 230 VAL B N 1
ATOM 5918 C CA . VAL B 1 230 ? 3.229 -15.133 -15.828 1 95.12 230 VAL B CA 1
ATOM 5919 C C . VAL B 1 230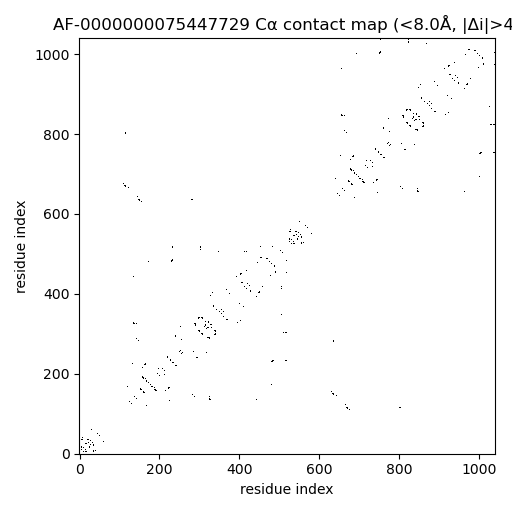 ? 2.746 -13.828 -16.453 1 95.12 230 VAL B C 1
ATOM 5921 O O . VAL B 1 230 ? 1.683 -13.781 -17.078 1 95.12 230 VAL B O 1
ATOM 5924 N N . PHE B 1 231 ? 3.541 -12.789 -16.266 1 93.19 231 PHE B N 1
ATOM 5925 C CA . PHE B 1 231 ? 3.211 -11.492 -16.844 1 93.19 231 PHE B CA 1
ATOM 5926 C C . PHE B 1 231 ? 3.031 -11.594 -18.344 1 93.19 231 PHE B C 1
ATOM 5928 O O . PHE B 1 231 ? 2.188 -10.906 -18.922 1 93.19 231 PHE B O 1
ATOM 5935 N N . ASN B 1 232 ? 3.744 -12.539 -18.891 1 89.5 232 ASN B N 1
ATOM 5936 C CA . ASN B 1 232 ? 3.734 -12.695 -20.344 1 89.5 232 ASN B CA 1
ATOM 5937 C C . ASN B 1 232 ? 2.779 -13.805 -20.781 1 89.5 232 ASN B C 1
ATOM 5939 O O . ASN B 1 232 ? 2.871 -14.305 -21.906 1 89.5 232 ASN B O 1
ATOM 5943 N N . GLY B 1 233 ? 1.947 -14.266 -19.875 1 89.56 233 GLY B N 1
ATOM 5944 C CA . GLY B 1 233 ? 0.923 -15.227 -20.25 1 89.56 233 GLY B CA 1
ATOM 5945 C C . GLY B 1 233 ? 1.143 -16.594 -19.656 1 89.56 233 GLY B C 1
ATOM 5946 O O . GLY B 1 233 ? 0.225 -17.422 -19.625 1 89.56 233 GLY B O 1
ATOM 5947 N N . ALA B 1 234 ? 2.389 -16.922 -19.219 1 90.88 234 ALA B N 1
ATOM 5948 C CA . ALA B 1 234 ? 2.74 -18.125 -18.469 1 90.88 234 ALA B CA 1
ATOM 5949 C C . ALA B 1 234 ? 2.641 -19.375 -19.344 1 90.88 234 ALA B C 1
ATOM 5951 O O . ALA B 1 234 ? 2.215 -20.438 -18.875 1 90.88 234 ALA B O 1
ATOM 5952 N N . GLU B 1 235 ? 2.889 -19.297 -20.547 1 84.31 235 GLU B N 1
ATOM 5953 C CA . GLU B 1 235 ? 2.787 -20.438 -21.453 1 84.31 235 GLU B CA 1
ATOM 5954 C C . GLU B 1 235 ? 4.117 -21.172 -21.562 1 84.31 235 GLU B C 1
ATOM 5956 O O . GLU B 1 235 ? 4.145 -22.391 -21.781 1 84.31 235 GLU B O 1
ATOM 5961 N N . TYR B 1 236 ? 5.172 -20.281 -21.391 1 75.69 236 TYR B N 1
ATOM 5962 C CA . TYR B 1 236 ? 6.465 -20.906 -21.656 1 75.69 236 TYR B CA 1
ATOM 5963 C C . TYR B 1 236 ? 7.496 -20.5 -20.625 1 75.69 236 TYR B C 1
ATOM 5965 O O . TYR B 1 236 ? 7.312 -19.5 -19.922 1 75.69 236 TYR B O 1
ATOM 5973 N N . ASP B 1 237 ? 8.453 -21.328 -20.375 1 84.75 237 ASP B N 1
ATOM 5974 C CA . ASP B 1 237 ? 9.742 -21.016 -19.781 1 84.75 237 ASP B CA 1
ATOM 5975 C C . ASP B 1 237 ? 9.625 -20.844 -18.266 1 84.75 237 ASP B C 1
ATOM 5977 O O . ASP B 1 237 ? 10.516 -20.266 -17.625 1 84.75 237 ASP B O 1
ATOM 5981 N N . TRP B 1 238 ? 8.461 -21.203 -17.688 1 94.06 238 TRP B N 1
ATOM 5982 C CA . TRP B 1 238 ? 8.352 -21.094 -16.234 1 94.06 238 TRP B CA 1
ATOM 5983 C C . TRP B 1 238 ? 8.773 -22.406 -15.57 1 94.06 238 TRP B C 1
ATOM 5985 O O . TRP B 1 238 ? 9.234 -22.391 -14.422 1 94.06 238 TRP B O 1
ATOM 5995 N N . VAL B 1 239 ? 8.703 -23.5 -16.219 1 93.88 239 VAL B N 1
ATOM 5996 C CA . VAL B 1 239 ? 8.875 -24.844 -15.656 1 93.88 239 VAL B CA 1
ATOM 5997 C C . VAL B 1 239 ? 10.312 -25 -15.148 1 93.88 239 VAL B C 1
ATOM 5999 O O . VAL B 1 239 ? 10.531 -25.453 -14.023 1 93.88 239 VAL B O 1
ATOM 6002 N N . PRO B 1 240 ? 11.367 -24.578 -16 1 93.69 240 PRO B N 1
ATOM 6003 C CA . PRO B 1 240 ? 12.734 -24.734 -15.508 1 93.69 240 PRO B CA 1
ATOM 6004 C C . PRO B 1 240 ? 12.977 -24 -14.195 1 93.69 240 PRO B C 1
ATOM 6006 O O . PRO B 1 240 ? 13.719 -24.484 -13.336 1 93.69 240 PRO B O 1
ATOM 6009 N N . HIS B 1 241 ? 12.406 -22.859 -14.047 1 96.12 241 HIS B N 1
ATOM 6010 C CA . HIS B 1 241 ? 12.562 -22.094 -12.812 1 96.12 241 HIS B CA 1
ATOM 6011 C C . HIS B 1 241 ? 11.891 -22.797 -11.641 1 96.12 241 HIS B C 1
ATOM 6013 O O . HIS B 1 241 ? 12.461 -22.875 -10.547 1 96.12 241 HIS B O 1
ATOM 6019 N N . LEU B 1 242 ? 10.703 -23.297 -11.867 1 96.81 242 LEU B N 1
ATOM 6020 C CA . LEU B 1 242 ? 10.008 -24.016 -10.812 1 96.81 242 LEU B CA 1
ATOM 6021 C C . LEU B 1 242 ? 10.766 -25.281 -10.414 1 96.81 242 LEU B C 1
ATOM 6023 O O . LEU B 1 242 ? 10.891 -25.594 -9.227 1 96.81 242 LEU B O 1
ATOM 6027 N N . ASP B 1 243 ? 11.258 -25.969 -11.406 1 95.31 243 ASP B N 1
ATOM 6028 C CA . ASP B 1 243 ? 12.023 -27.188 -11.141 1 95.31 243 ASP B CA 1
ATOM 6029 C C . ASP B 1 243 ? 13.25 -26.891 -10.281 1 95.31 243 ASP B C 1
ATOM 6031 O O . ASP B 1 243 ? 13.562 -27.641 -9.359 1 95.31 243 ASP B O 1
ATOM 6035 N N . ALA B 1 244 ? 13.891 -25.828 -10.648 1 93.94 244 ALA B N 1
ATOM 6036 C CA . ALA B 1 244 ? 15.078 -25.438 -9.898 1 93.94 244 ALA B CA 1
ATOM 6037 C C . ALA B 1 244 ? 14.742 -25.156 -8.438 1 93.94 244 ALA B C 1
ATOM 6039 O O . ALA B 1 244 ? 15.414 -25.641 -7.523 1 93.94 244 ALA B O 1
ATOM 6040 N N . VAL B 1 245 ? 13.734 -24.406 -8.156 1 96.12 245 VAL B N 1
ATOM 6041 C CA . VAL B 1 245 ? 13.336 -24.016 -6.805 1 96.12 245 VAL B CA 1
ATOM 6042 C C . VAL B 1 245 ? 12.891 -25.25 -6.02 1 96.12 245 VAL B C 1
ATOM 6044 O O . VAL B 1 245 ? 13.281 -25.438 -4.867 1 96.12 245 VAL B O 1
ATOM 6047 N N . THR B 1 246 ? 12.078 -26.062 -6.625 1 96.75 246 THR B N 1
ATOM 6048 C CA . THR B 1 246 ? 11.516 -27.219 -5.926 1 96.75 246 THR B CA 1
ATOM 6049 C C . THR B 1 246 ? 12.602 -28.25 -5.633 1 96.75 246 THR B C 1
ATOM 6051 O O . THR B 1 246 ? 12.547 -28.938 -4.613 1 96.75 246 THR B O 1
ATOM 6054 N N . ALA B 1 247 ? 13.586 -28.359 -6.543 1 93.69 247 ALA B N 1
ATOM 6055 C CA . ALA B 1 247 ? 14.695 -29.266 -6.301 1 93.69 247 ALA B CA 1
ATOM 6056 C C . ALA B 1 247 ? 15.453 -28.891 -5.031 1 93.69 247 ALA B C 1
ATOM 6058 O O . ALA B 1 247 ? 15.797 -29.75 -4.223 1 93.69 247 ALA B O 1
ATOM 6059 N N . VAL B 1 248 ? 15.672 -27.672 -4.867 1 92.12 248 VAL B N 1
ATOM 6060 C CA . VAL B 1 248 ? 16.438 -27.188 -3.723 1 92.12 248 VAL B CA 1
ATOM 6061 C C . VAL B 1 248 ? 15.594 -27.297 -2.453 1 92.12 248 VAL B C 1
ATOM 6063 O O . VAL B 1 248 ? 16.094 -27.734 -1.409 1 92.12 248 VAL B O 1
ATOM 6066 N N . LEU B 1 249 ? 14.344 -26.938 -2.518 1 94.44 249 LEU B N 1
ATOM 6067 C CA . LEU B 1 249 ? 13.492 -26.938 -1.332 1 94.44 249 LEU B CA 1
ATOM 6068 C C . LEU B 1 249 ? 13.141 -28.359 -0.905 1 94.44 249 LEU B C 1
ATOM 6070 O O . LEU B 1 249 ? 12.859 -28.609 0.271 1 94.44 249 LEU B O 1
ATOM 6074 N N . ALA B 1 250 ? 13.133 -29.234 -1.854 1 92.19 250 ALA B N 1
ATOM 6075 C CA . ALA B 1 250 ? 12.867 -30.641 -1.533 1 92.19 250 ALA B CA 1
ATOM 6076 C C . ALA B 1 250 ? 13.969 -31.219 -0.655 1 92.19 250 ALA B C 1
ATOM 6078 O O . ALA B 1 250 ? 13.758 -32.219 0.034 1 92.19 250 ALA B O 1
ATOM 6079 N N . MET B 1 251 ? 15.109 -30.578 -0.633 1 89.56 251 MET B N 1
ATOM 6080 C CA . MET B 1 251 ? 16.25 -31.078 0.121 1 89.56 251 MET B CA 1
ATOM 6081 C C . MET B 1 251 ? 16.281 -30.469 1.521 1 89.56 251 MET B C 1
ATOM 6083 O O . MET B 1 251 ? 17.172 -30.781 2.318 1 89.56 251 MET B O 1
ATOM 6087 N N . HIS B 1 252 ? 15.367 -29.609 1.841 1 89.25 252 HIS B N 1
ATOM 6088 C CA . HIS B 1 252 ? 15.359 -28.922 3.129 1 89.25 252 HIS B CA 1
ATOM 6089 C C . HIS B 1 252 ? 14.102 -29.25 3.92 1 89.25 252 HIS B C 1
ATOM 6091 O O . HIS B 1 252 ? 13.023 -29.406 3.338 1 89.25 252 HIS B O 1
ATOM 6097 N N . SER B 1 253 ? 14.297 -29.297 5.199 1 87.75 253 SER B N 1
ATOM 6098 C CA . SER B 1 253 ? 13.156 -29.453 6.098 1 87.75 253 SER B CA 1
ATOM 6099 C C . SER B 1 253 ? 12.727 -28.109 6.688 1 87.75 253 SER B C 1
ATOM 6101 O O . SER B 1 253 ? 13.523 -27.172 6.734 1 87.75 253 SER B O 1
ATOM 6103 N N . PRO B 1 254 ? 11.453 -28.047 7.047 1 89.19 254 PRO B N 1
ATOM 6104 C CA . PRO B 1 254 ? 11 -26.797 7.676 1 89.19 254 PRO B CA 1
ATOM 6105 C C . PRO B 1 254 ? 11.859 -26.406 8.875 1 89.19 254 PRO B C 1
ATOM 6107 O O . PRO B 1 254 ? 12.188 -25.234 9.047 1 89.19 254 PRO B O 1
ATOM 6110 N N . ASP B 1 255 ? 12.195 -27.344 9.695 1 85.62 255 ASP B N 1
ATOM 6111 C CA . ASP B 1 255 ? 12.977 -27.062 10.898 1 85.62 255 ASP B CA 1
ATOM 6112 C C . ASP B 1 255 ? 14.336 -26.469 10.539 1 85.62 255 ASP B C 1
ATOM 6114 O O . ASP B 1 255 ? 14.852 -25.594 11.25 1 85.62 255 ASP B O 1
ATOM 6118 N N . ALA B 1 256 ? 14.82 -26.953 9.461 1 82.56 256 ALA B N 1
ATOM 6119 C CA . ALA B 1 256 ? 16.141 -26.484 9.039 1 82.56 256 ALA B CA 1
ATOM 6120 C C . ALA B 1 256 ? 16.078 -25.047 8.531 1 82.56 256 ALA B C 1
ATOM 6122 O O . ALA B 1 256 ? 17 -24.25 8.781 1 82.56 256 ALA B O 1
ATOM 6123 N N . LEU B 1 257 ? 15.008 -24.734 7.859 1 85.81 257 LEU B N 1
ATOM 6124 C CA . LEU B 1 257 ? 14.961 -23.438 7.191 1 85.81 257 LEU B CA 1
ATOM 6125 C C . LEU B 1 257 ? 14.219 -22.406 8.047 1 85.81 257 LEU B C 1
ATOM 6127 O O . LEU B 1 257 ? 14.516 -21.219 7.984 1 85.81 257 LEU B O 1
ATOM 6131 N N . LEU B 1 258 ? 13.141 -22.953 8.695 1 80.06 258 LEU B N 1
ATOM 6132 C CA . LEU B 1 258 ? 12.32 -22.016 9.453 1 80.06 258 LEU B CA 1
ATOM 6133 C C . LEU B 1 258 ? 12.859 -21.859 10.875 1 80.06 258 LEU B C 1
ATOM 6135 O O . LEU B 1 258 ? 12.438 -20.953 11.602 1 80.06 258 LEU B O 1
ATOM 6139 N N . LEU B 1 259 ? 13.602 -23 11.508 1 57 259 LEU B N 1
ATOM 6140 C CA . LEU B 1 259 ? 14.094 -23.094 12.883 1 57 259 LEU B CA 1
ATOM 6141 C C . LEU B 1 259 ? 14.336 -21.703 13.461 1 57 259 LEU B C 1
ATOM 6143 O O . LEU B 1 259 ? 15.055 -20.891 12.859 1 57 259 LEU B O 1
ATOM 6147 N N . THR B 1 260 ? 13.422 -21.391 14.203 1 48.31 260 THR B N 1
ATOM 6148 C CA . THR B 1 260 ? 13.18 -20.422 15.273 1 48.31 260 THR B CA 1
ATOM 6149 C C . THR B 1 260 ? 14.438 -20.203 16.094 1 48.31 260 THR B C 1
ATOM 6151 O O . THR B 1 260 ? 15.234 -21.125 16.297 1 48.31 260 THR B O 1
ATOM 6154 N N . SER B 1 261 ? 14.859 -19.188 16.469 1 40.66 261 SER B N 1
ATOM 6155 C CA . SER B 1 261 ? 15.469 -18.734 17.719 1 40.66 261 SER B CA 1
ATOM 6156 C C . SER B 1 261 ? 14.852 -19.422 18.922 1 40.66 261 SER B C 1
ATOM 6158 O O . SER B 1 261 ? 13.844 -18.969 19.453 1 40.66 261 SER B O 1
ATOM 6160 N N . SER B 1 262 ? 14.492 -20.672 18.984 1 35.28 262 SER B N 1
ATOM 6161 C CA . SER B 1 262 ? 13.914 -21.203 20.203 1 35.28 262 SER B CA 1
ATOM 6162 C C . SER B 1 262 ? 14.805 -20.906 21.406 1 35.28 262 SER B C 1
ATOM 6164 O O . SER B 1 262 ? 14.453 -21.234 22.547 1 35.28 262 SER B O 1
ATOM 6166 N N . SER B 1 263 ? 16.078 -21.344 21.531 1 32.91 263 SER B N 1
ATOM 6167 C CA . SER B 1 263 ? 16.438 -21.656 22.906 1 32.91 263 SER B CA 1
ATOM 6168 C C . SER B 1 263 ? 16.203 -20.469 23.828 1 32.91 263 SER B C 1
ATOM 6170 O O . SER B 1 263 ? 16.859 -19.422 23.688 1 32.91 263 SER B O 1
ATOM 6172 N N . PRO B 1 264 ? 15.047 -20.438 24.531 1 33.06 264 PRO B N 1
ATOM 6173 C CA . PRO B 1 264 ? 14.906 -19.562 25.703 1 33.06 264 PRO B CA 1
ATOM 6174 C C . PRO B 1 264 ? 15.992 -19.797 26.75 1 33.06 264 PRO B C 1
ATOM 6176 O O . PRO B 1 264 ? 15.828 -19.406 27.906 1 33.06 264 PRO B O 1
ATOM 6179 N N . LYS B 1 265 ? 16.734 -20.953 26.953 1 30.88 265 LYS B N 1
ATOM 6180 C CA . LYS B 1 265 ? 17.094 -21.172 28.344 1 30.88 265 LYS B CA 1
ATOM 6181 C C . LYS B 1 265 ? 17.578 -19.875 28.984 1 30.88 265 LYS B C 1
ATOM 6183 O O . LYS B 1 265 ? 17.734 -19.812 30.219 1 30.88 265 LYS B O 1
ATOM 6188 N N . SER B 1 266 ? 18.688 -19.297 28.609 1 29.59 266 SER B N 1
ATOM 6189 C CA . SER B 1 266 ? 19.297 -18.422 29.609 1 29.59 266 SER B CA 1
ATOM 6190 C C . SER B 1 266 ? 18.359 -17.281 29.984 1 29.59 266 SER B C 1
ATOM 6192 O O . SER B 1 266 ? 18.047 -16.438 29.141 1 29.59 266 SER B O 1
ATOM 6194 N N . THR B 1 267 ? 17.375 -17.469 31.016 1 29.8 267 THR B N 1
ATOM 6195 C CA . THR B 1 267 ? 16.5 -16.719 31.906 1 29.8 267 THR B CA 1
ATOM 6196 C C . THR B 1 267 ? 17.141 -15.398 32.312 1 29.8 267 THR B C 1
ATOM 6198 O O . THR B 1 267 ? 16.531 -14.594 33.031 1 29.8 267 THR B O 1
ATOM 6201 N N . LEU B 1 268 ? 18.453 -15.484 32.812 1 28.3 268 LEU B N 1
ATOM 6202 C CA . LEU B 1 268 ? 18.828 -14.336 33.625 1 28.3 268 LEU B CA 1
ATOM 6203 C C . LEU B 1 268 ? 18.656 -13.039 32.844 1 28.3 268 LEU B C 1
ATOM 6205 O O . LEU B 1 268 ? 18.953 -12.977 31.641 1 28.3 268 LEU B O 1
ATOM 6209 N N . PRO B 1 269 ? 17.734 -12.195 33.469 1 28.94 269 PRO B N 1
ATOM 6210 C CA . PRO B 1 269 ? 17.578 -10.805 33.031 1 28.94 269 PRO B CA 1
ATOM 6211 C C . PRO B 1 269 ? 18.891 -10.156 32.625 1 28.94 269 PRO B C 1
ATOM 6213 O O . PRO B 1 269 ? 19.75 -9.906 33.5 1 28.94 269 PRO B O 1
ATOM 6216 N N . SER B 1 270 ? 19.766 -10.812 31.922 1 28.12 270 SER B N 1
ATOM 6217 C CA . SER B 1 270 ? 20.984 -10.008 31.875 1 28.12 270 SER B CA 1
ATOM 6218 C C . SER B 1 270 ? 20.672 -8.547 31.578 1 28.12 270 SER B C 1
ATOM 6220 O O . SER B 1 270 ? 19.734 -8.242 30.844 1 28.12 270 SER B O 1
ATOM 6222 N N . PRO B 1 271 ? 21.172 -7.621 32.406 1 27.55 271 PRO B N 1
ATOM 6223 C CA . PRO B 1 271 ? 21.047 -6.168 32.25 1 27.55 271 PRO B CA 1
ATOM 6224 C C . PRO B 1 271 ? 21.031 -5.738 30.797 1 27.55 271 PRO B C 1
ATOM 6226 O O . PRO B 1 271 ? 21.469 -6.492 29.922 1 27.55 271 PRO B O 1
ATOM 6229 N N . ILE B 1 272 ? 20.406 -4.578 30.547 1 28.3 272 ILE B N 1
ATOM 6230 C CA . ILE B 1 272 ? 20.281 -3.738 29.359 1 28.3 272 ILE B CA 1
ATOM 6231 C C . ILE B 1 272 ? 21.578 -3.812 28.547 1 28.3 272 ILE B C 1
ATOM 6233 O O . ILE B 1 272 ? 22.484 -2.99 28.719 1 28.3 272 ILE B O 1
ATOM 6237 N N . ASN B 1 273 ? 22.391 -4.832 28.703 1 27.16 273 ASN B N 1
ATOM 6238 C CA . ASN B 1 273 ? 23.578 -4.699 27.859 1 27.16 273 ASN B CA 1
ATOM 6239 C C . ASN B 1 273 ? 23.203 -4.426 26.406 1 27.16 273 ASN B C 1
ATOM 6241 O O . ASN B 1 273 ? 22.25 -5.02 25.875 1 27.16 273 ASN B O 1
ATOM 6245 N N . THR B 1 274 ? 23.547 -3.197 25.875 1 29.34 274 THR B N 1
ATOM 6246 C CA . THR B 1 274 ? 23.734 -2.512 24.594 1 29.34 274 THR B CA 1
ATOM 6247 C C . THR B 1 274 ? 24.156 -3.496 23.516 1 29.34 274 THR B C 1
ATOM 6249 O O . THR B 1 274 ? 24.828 -3.119 22.547 1 29.34 274 THR B O 1
ATOM 6252 N N . SER B 1 275 ? 24.234 -4.746 23.781 1 29.39 275 SER B N 1
ATOM 6253 C CA . SER B 1 275 ? 24.828 -5.43 22.641 1 29.39 275 SER B CA 1
ATOM 6254 C C . SER B 1 275 ? 24.094 -5.094 21.359 1 29.39 275 SER B C 1
ATOM 6256 O O . SER B 1 275 ? 22.875 -5.242 21.266 1 29.39 275 SER B O 1
ATOM 6258 N N . ARG B 1 276 ? 24.656 -4.32 20.516 1 32.34 276 ARG B N 1
ATOM 6259 C CA . ARG B 1 276 ? 24.703 -3.938 19.109 1 32.34 276 ARG B CA 1
ATOM 6260 C C . ARG B 1 276 ? 24.234 -5.078 18.219 1 32.34 276 ARG B C 1
ATOM 6262 O O . ARG B 1 276 ? 24.359 -5.016 17 1 32.34 276 ARG B O 1
ATOM 6269 N N . ASP B 1 277 ? 24.266 -6.309 18.719 1 32.97 277 ASP B N 1
ATOM 6270 C CA . ASP B 1 277 ? 24 -7.406 17.797 1 32.97 277 ASP B CA 1
ATOM 6271 C C . ASP B 1 277 ? 22.516 -7.434 17.391 1 32.97 277 ASP B C 1
ATOM 6273 O O . ASP B 1 277 ? 21.641 -7.406 18.25 1 32.97 277 ASP B O 1
ATOM 6277 N N . GLY B 1 278 ? 22.094 -6.895 16.281 1 36 278 GLY B N 1
ATOM 6278 C CA . GLY B 1 278 ? 20.859 -6.969 15.516 1 36 278 GLY B CA 1
ATOM 6279 C C . GLY B 1 278 ? 20.078 -8.242 15.773 1 36 278 GLY B C 1
ATOM 6280 O O . GLY B 1 278 ? 20.641 -9.258 16.172 1 36 278 GLY B O 1
ATOM 6281 N N . ASP B 1 279 ? 19.047 -8.227 16.516 1 39.59 279 ASP B N 1
ATOM 6282 C CA . ASP B 1 279 ? 18.172 -9.391 16.531 1 39.59 279 ASP B CA 1
ATOM 6283 C C . ASP B 1 279 ? 18.406 -10.273 15.305 1 39.59 279 ASP B C 1
ATOM 6285 O O . ASP B 1 279 ? 18.188 -9.852 14.172 1 39.59 279 ASP B O 1
ATOM 6289 N N . PRO B 1 280 ? 19.312 -11.156 15.32 1 41.34 280 PRO B N 1
ATOM 6290 C CA . PRO B 1 280 ? 19.625 -12.055 14.203 1 41.34 280 PRO B CA 1
ATOM 6291 C C . PRO B 1 280 ? 18.391 -12.43 13.383 1 41.34 280 PRO B C 1
ATOM 6293 O O . PRO B 1 280 ? 18.516 -12.953 12.273 1 41.34 280 PRO B O 1
ATOM 6296 N N . HIS B 1 281 ? 17.234 -12.477 14.008 1 44.09 281 HIS B N 1
ATOM 6297 C CA . HIS B 1 281 ? 16.031 -12.891 13.273 1 44.09 281 HIS B CA 1
ATOM 6298 C C . HIS B 1 281 ? 15.656 -11.867 12.219 1 44.09 281 HIS B C 1
ATOM 6300 O O . HIS B 1 281 ? 14.867 -12.156 11.32 1 44.09 281 HIS B O 1
ATOM 6306 N N . GLN B 1 282 ? 15.992 -10.555 12.484 1 46.47 282 GLN B N 1
ATOM 6307 C CA . GLN B 1 282 ? 15.523 -9.438 11.656 1 46.47 282 GLN B CA 1
ATOM 6308 C C . GLN B 1 282 ? 16.219 -9.438 10.297 1 46.47 282 GLN B C 1
ATOM 6310 O O . GLN B 1 282 ? 15.781 -8.75 9.375 1 46.47 282 GLN B O 1
ATOM 6315 N N . SER B 1 283 ? 17.547 -9.992 10.305 1 47.84 283 SER B N 1
ATOM 6316 C CA . SER B 1 283 ? 18.375 -9.828 9.117 1 47.84 283 SER B CA 1
ATOM 6317 C C . SER B 1 283 ? 18.078 -10.906 8.086 1 47.84 283 SER B C 1
ATOM 6319 O O . SER B 1 283 ? 18.578 -10.852 6.961 1 47.84 283 SER B O 1
ATOM 6321 N N . GLN B 1 284 ? 17.312 -11.992 8.461 1 61.94 284 GLN B N 1
ATOM 6322 C CA . GLN B 1 284 ? 17.375 -13.195 7.641 1 61.94 284 GLN B CA 1
ATOM 6323 C C . GLN B 1 284 ? 16.234 -13.242 6.629 1 61.94 284 GLN B C 1
ATOM 6325 O O . GLN B 1 284 ? 15.195 -12.609 6.828 1 61.94 284 GLN B O 1
ATOM 6330 N N . ALA B 1 285 ? 16.641 -13.555 5.465 1 67.75 285 ALA B N 1
ATOM 6331 C CA . ALA B 1 285 ? 15.656 -13.859 4.422 1 67.75 285 ALA B CA 1
ATOM 6332 C C . ALA B 1 285 ? 14.43 -14.547 5.004 1 67.75 285 ALA B C 1
ATOM 6334 O O . ALA B 1 285 ? 14.539 -15.352 5.934 1 67.75 285 ALA B O 1
ATOM 6335 N N . ASP B 1 286 ? 13.32 -14.016 4.59 1 84.25 286 ASP B N 1
ATOM 6336 C CA . ASP B 1 286 ? 12.078 -14.602 5.082 1 84.25 286 ASP B CA 1
ATOM 6337 C C . ASP B 1 286 ? 11.742 -15.891 4.336 1 84.25 286 ASP B C 1
ATOM 6339 O O . ASP B 1 286 ? 11.031 -15.859 3.328 1 84.25 286 ASP B O 1
ATOM 6343 N N . PHE B 1 287 ? 12.297 -16.984 4.805 1 91.19 287 PHE B N 1
ATOM 6344 C CA . PHE B 1 287 ? 12.055 -18.281 4.168 1 91.19 287 PHE B CA 1
ATOM 6345 C C . PHE B 1 287 ? 10.586 -18.656 4.258 1 91.19 287 PHE B C 1
ATOM 6347 O O . PHE B 1 287 ? 10.086 -19.438 3.439 1 91.19 287 PHE B O 1
ATOM 6354 N N . ASN B 1 288 ? 9.891 -18.109 5.262 1 92 288 ASN B N 1
ATOM 6355 C CA . ASN B 1 288 ? 8.453 -18.359 5.281 1 92 288 ASN B CA 1
ATOM 6356 C C . ASN B 1 288 ? 7.777 -17.828 4.02 1 92 288 ASN B C 1
ATOM 6358 O O . ASN B 1 288 ? 6.934 -18.5 3.43 1 92 288 ASN B O 1
ATOM 6362 N N . PHE B 1 289 ? 8.211 -16.656 3.656 1 95.12 289 PHE B N 1
ATOM 6363 C CA . PHE B 1 289 ? 7.688 -16.016 2.457 1 95.12 289 PHE B CA 1
ATOM 6364 C C . PHE B 1 289 ? 8.039 -16.828 1.213 1 95.12 289 PHE B C 1
ATOM 6366 O O . PHE B 1 289 ? 7.164 -17.141 0.399 1 95.12 289 PHE B O 1
ATOM 6373 N N . LEU B 1 290 ? 9.258 -17.203 1.088 1 96.31 290 LEU B N 1
ATOM 6374 C CA . LEU B 1 290 ? 9.773 -17.859 -0.108 1 96.31 290 LEU B CA 1
ATOM 6375 C C . LEU B 1 290 ? 9.188 -19.25 -0.266 1 96.31 290 LEU B C 1
ATOM 6377 O O . LEU B 1 290 ? 8.773 -19.641 -1.364 1 96.31 290 LEU B O 1
ATOM 6381 N N . VAL B 1 291 ? 9.07 -19.953 0.813 1 96.5 291 VAL B N 1
ATOM 6382 C CA . VAL B 1 291 ? 8.547 -21.312 0.76 1 96.5 291 VAL B CA 1
ATOM 6383 C C . VAL B 1 291 ? 7.055 -21.281 0.454 1 96.5 291 VAL B C 1
ATOM 6385 O O . VAL B 1 291 ? 6.555 -22.094 -0.316 1 96.5 291 VAL B O 1
ATOM 6388 N N . ALA B 1 292 ? 6.355 -20.328 1.038 1 96.62 292 ALA B N 1
ATOM 6389 C CA . ALA B 1 292 ? 4.93 -20.188 0.755 1 96.62 292 ALA B CA 1
ATOM 6390 C C . ALA B 1 292 ? 4.684 -19.969 -0.735 1 96.62 292 ALA B C 1
ATOM 6392 O O . ALA B 1 292 ? 3.82 -20.625 -1.33 1 96.62 292 ALA B O 1
ATOM 6393 N N . GLU B 1 293 ? 5.453 -19.094 -1.284 1 97.75 293 GLU B N 1
ATOM 6394 C CA . GLU B 1 293 ? 5.297 -18.828 -2.713 1 97.75 293 GLU B CA 1
ATOM 6395 C C . GLU B 1 293 ? 5.656 -20.062 -3.543 1 97.75 293 GLU B C 1
ATOM 6397 O O . GLU B 1 293 ? 4.965 -20.375 -4.512 1 97.75 293 GLU B O 1
ATOM 6402 N N . ALA B 1 294 ? 6.719 -20.688 -3.188 1 98.25 294 ALA B N 1
ATOM 6403 C CA . ALA B 1 294 ? 7.156 -21.875 -3.92 1 98.25 294 ALA B CA 1
ATOM 6404 C C . ALA B 1 294 ? 6.098 -22.969 -3.865 1 98.25 294 ALA B C 1
ATOM 6406 O O . ALA B 1 294 ? 5.785 -23.594 -4.883 1 98.25 294 ALA B O 1
ATOM 6407 N N . LEU B 1 295 ? 5.574 -23.188 -2.688 1 98.19 295 LEU B N 1
ATOM 6408 C CA . LEU B 1 295 ? 4.535 -24.203 -2.512 1 98.19 295 LEU B CA 1
ATOM 6409 C C . LEU B 1 295 ? 3.307 -23.875 -3.352 1 98.19 295 LEU B C 1
ATOM 6411 O O . LEU B 1 295 ? 2.689 -24.766 -3.939 1 98.19 295 LEU B O 1
ATOM 6415 N N . TRP B 1 296 ? 2.977 -22.609 -3.393 1 98.5 296 TRP B N 1
ATOM 6416 C CA . TRP B 1 296 ? 1.848 -22.141 -4.188 1 98.5 296 TRP B CA 1
ATOM 6417 C C . TRP B 1 296 ? 1.985 -22.562 -5.641 1 98.5 296 TRP B C 1
ATOM 6419 O O . TRP B 1 296 ? 1.07 -23.172 -6.207 1 98.5 296 TRP B O 1
ATOM 6429 N N . HIS B 1 297 ? 3.111 -22.344 -6.219 1 98 297 HIS B N 1
ATOM 6430 C CA . HIS B 1 297 ? 3.354 -22.703 -7.613 1 98 297 HIS B CA 1
ATOM 6431 C C . HIS B 1 297 ? 3.465 -24.219 -7.785 1 98 297 HIS B C 1
ATOM 6433 O O . HIS B 1 297 ? 2.912 -24.781 -8.734 1 98 297 HIS B O 1
ATOM 6439 N N . ASP B 1 298 ? 4.148 -24.828 -6.906 1 98.12 298 ASP B N 1
ATOM 6440 C CA . ASP B 1 298 ? 4.406 -26.266 -7.008 1 98.12 298 ASP B CA 1
ATOM 6441 C C . ASP B 1 298 ? 3.105 -27.062 -6.98 1 98.12 298 ASP B C 1
ATOM 6443 O O . ASP B 1 298 ? 2.895 -27.938 -7.82 1 98.12 298 ASP B O 1
ATOM 6447 N N . ILE B 1 299 ? 2.252 -26.688 -6.086 1 98.38 299 ILE B N 1
ATOM 6448 C CA . ILE B 1 299 ? 1.004 -27.422 -5.891 1 98.38 299 ILE B CA 1
ATOM 6449 C C . ILE B 1 299 ? 0.038 -27.109 -7.031 1 98.38 299 ILE B C 1
ATOM 6451 O O . ILE B 1 299 ? -0.515 -28.016 -7.656 1 98.38 299 ILE B O 1
ATOM 6455 N N . LEU B 1 300 ? -0.139 -25.875 -7.406 1 97.5 300 LEU B N 1
ATOM 6456 C CA . LEU B 1 300 ? -1.162 -25.484 -8.367 1 97.5 300 LEU B CA 1
ATOM 6457 C C . LEU B 1 300 ? -0.747 -25.844 -9.789 1 97.5 300 LEU B C 1
ATOM 6459 O O . LEU B 1 300 ? -1.599 -26.078 -10.641 1 97.5 300 LEU B O 1
ATOM 6463 N N . ALA B 1 301 ? 0.567 -25.906 -10.008 1 95.56 301 ALA B N 1
ATOM 6464 C CA . ALA B 1 301 ? 1.049 -26.266 -11.336 1 95.56 301 ALA B CA 1
ATOM 6465 C C . ALA B 1 301 ? 0.668 -27.703 -11.688 1 95.56 301 ALA B C 1
ATOM 6467 O O . ALA B 1 301 ? 0.652 -28.078 -12.859 1 95.56 301 ALA B O 1
ATOM 6468 N N . CYS B 1 302 ? 0.347 -28.5 -10.711 1 95.12 302 CYS B N 1
ATOM 6469 C CA . CYS B 1 302 ? 0.074 -29.906 -10.922 1 95.12 302 CYS B CA 1
ATOM 6470 C C . CYS B 1 302 ? -1.178 -30.109 -11.766 1 95.12 302 CYS B C 1
ATOM 6472 O O . CYS B 1 302 ? -1.285 -31.094 -12.508 1 95.12 302 CYS B O 1
ATOM 6474 N N . ALA B 1 303 ? -2.098 -29.172 -11.695 1 92.12 303 ALA B N 1
ATOM 6475 C CA . ALA B 1 303 ? -3.359 -29.297 -12.422 1 92.12 303 ALA B CA 1
ATOM 6476 C C . ALA B 1 303 ? -3.125 -29.297 -13.93 1 92.12 303 ALA B C 1
ATOM 6478 O O . ALA B 1 303 ? -3.801 -30.031 -14.664 1 92.12 303 ALA B O 1
ATOM 6479 N N . THR B 1 304 ? -2.123 -28.547 -14.406 1 89.88 304 THR B N 1
ATOM 6480 C CA . THR B 1 304 ? -1.916 -28.422 -15.844 1 89.88 304 THR B CA 1
ATOM 6481 C C . THR B 1 304 ? -0.758 -29.297 -16.297 1 89.88 304 THR B C 1
ATOM 6483 O O . THR B 1 304 ? -0.664 -29.656 -17.484 1 89.88 304 THR B O 1
ATOM 6486 N N . THR B 1 305 ? 0.114 -29.703 -15.406 1 88.81 305 THR B N 1
ATOM 6487 C CA . THR B 1 305 ? 1.294 -30.469 -15.797 1 88.81 305 THR B CA 1
ATOM 6488 C C . THR B 1 305 ? 1.062 -31.969 -15.609 1 88.81 305 THR B C 1
ATOM 6490 O O . THR B 1 305 ? 1.761 -32.781 -16.203 1 88.81 305 THR B O 1
ATOM 6493 N N . GLY B 1 306 ? 0.148 -32.344 -14.711 1 88.06 306 GLY B N 1
ATOM 6494 C CA . GLY B 1 306 ? -0.087 -33.75 -14.398 1 88.06 306 GLY B CA 1
ATOM 6495 C C . GLY B 1 306 ? 0.947 -34.344 -13.445 1 88.06 306 GLY B C 1
ATOM 6496 O O . GLY B 1 306 ? 0.916 -35.531 -13.141 1 88.06 306 GLY B O 1
ATOM 6497 N N . ARG B 1 307 ? 1.794 -33.469 -12.938 1 91.44 307 ARG B N 1
ATOM 6498 C CA . ARG B 1 307 ? 2.824 -33.906 -12 1 91.44 307 ARG B CA 1
ATOM 6499 C C . ARG B 1 307 ? 2.314 -33.812 -10.562 1 91.44 307 ARG B C 1
ATOM 6501 O O . ARG B 1 307 ? 1.165 -33.438 -10.32 1 91.44 307 ARG B O 1
ATOM 6508 N N . VAL B 1 308 ? 3.088 -34.406 -9.688 1 96.81 308 VAL B N 1
ATOM 6509 C CA . VAL B 1 308 ? 2.805 -34.25 -8.258 1 96.81 308 VAL B CA 1
ATOM 6510 C C . VAL B 1 308 ? 3.76 -33.25 -7.637 1 96.81 308 VAL B C 1
ATOM 6512 O O . VAL B 1 308 ? 4.848 -33 -8.164 1 96.81 308 VAL B O 1
ATOM 6515 N N . PRO B 1 309 ? 3.338 -32.625 -6.57 1 97.88 309 PRO B N 1
ATOM 6516 C CA . PRO B 1 309 ? 4.23 -31.656 -5.93 1 97.88 309 PRO B CA 1
ATOM 6517 C C . PRO B 1 309 ? 5.566 -32.281 -5.516 1 97.88 309 PRO B C 1
ATOM 6519 O O . PRO B 1 309 ? 5.602 -33.406 -5.004 1 97.88 309 PRO B O 1
ATOM 6522 N N . ARG B 1 310 ? 6.637 -31.562 -5.762 1 97.31 310 ARG B N 1
ATOM 6523 C CA . ARG B 1 310 ? 7.969 -32.062 -5.434 1 97.31 310 ARG B CA 1
ATOM 6524 C C . ARG B 1 310 ? 8.336 -31.719 -3.992 1 97.31 310 ARG B C 1
ATOM 6526 O O . ARG B 1 310 ? 9.031 -32.5 -3.324 1 97.31 310 ARG B O 1
ATOM 6533 N N . ILE B 1 311 ? 7.91 -30.531 -3.533 1 97.38 311 ILE B N 1
ATOM 6534 C CA . ILE B 1 311 ? 8.141 -30.141 -2.148 1 97.38 311 ILE B CA 1
ATOM 6535 C C . ILE B 1 311 ? 7.227 -30.938 -1.225 1 97.38 311 ILE B C 1
ATOM 6537 O O . ILE B 1 311 ? 6.039 -31.109 -1.505 1 97.38 311 ILE B O 1
ATOM 6541 N N . PRO B 1 312 ? 7.773 -31.5 -0.166 1 96.5 312 PRO B N 1
ATOM 6542 C CA . PRO B 1 312 ? 6.898 -32.188 0.795 1 96.5 312 PRO B CA 1
ATOM 6543 C C . PRO B 1 312 ? 5.945 -31.219 1.502 1 96.5 312 PRO B C 1
ATOM 6545 O O . PRO B 1 312 ? 6.156 -30.875 2.668 1 96.5 312 PRO B O 1
ATOM 6548 N N . TYR B 1 313 ? 4.883 -30.875 0.842 1 97.31 313 TYR B N 1
ATOM 6549 C CA . TYR B 1 313 ? 4.004 -29.781 1.236 1 97.31 313 TYR B CA 1
ATOM 6550 C C . TYR B 1 313 ? 3.35 -30.062 2.584 1 97.31 313 TYR B C 1
ATOM 6552 O O . TYR B 1 313 ? 3.104 -29.141 3.367 1 97.31 313 TYR B O 1
ATOM 6560 N N . ARG B 1 314 ? 3.021 -31.328 2.955 1 95.88 314 ARG B N 1
ATOM 6561 C CA . ARG B 1 314 ? 2.363 -31.641 4.223 1 95.88 314 ARG B CA 1
ATOM 6562 C C . ARG B 1 314 ? 3.262 -31.281 5.402 1 95.88 314 ARG B C 1
ATOM 6564 O O . ARG B 1 314 ? 2.789 -30.766 6.418 1 95.88 314 ARG B O 1
ATOM 6571 N N . GLN B 1 315 ? 4.512 -31.609 5.215 1 94.94 315 GLN B N 1
ATOM 6572 C CA . GLN B 1 315 ? 5.469 -31.297 6.273 1 94.94 315 GLN B CA 1
ATOM 6573 C C . GLN B 1 315 ? 5.535 -29.797 6.535 1 94.94 315 GLN B C 1
ATOM 6575 O O . GLN B 1 315 ? 5.691 -29.375 7.684 1 94.94 315 GLN B O 1
ATOM 6580 N N . TRP B 1 316 ? 5.406 -29.031 5.496 1 95.44 316 TRP B N 1
ATOM 6581 C CA . TRP B 1 316 ? 5.52 -27.578 5.598 1 95.44 316 TRP B CA 1
ATOM 6582 C C . TRP B 1 316 ? 4.215 -26.969 6.082 1 95.44 316 TRP B C 1
ATOM 6584 O O . TRP B 1 316 ? 4.223 -26.047 6.91 1 95.44 316 TRP B O 1
ATOM 6594 N N . LEU B 1 317 ? 3.086 -27.422 5.648 1 96.75 317 LEU B N 1
ATOM 6595 C CA . LEU B 1 317 ? 1.806 -26.766 5.863 1 96.75 317 LEU B CA 1
ATOM 6596 C C . LEU B 1 317 ? 1.138 -27.266 7.141 1 96.75 317 LEU B C 1
ATOM 6598 O O . LEU B 1 317 ? 0.309 -26.562 7.727 1 96.75 317 LEU B O 1
ATOM 6602 N N . GLU B 1 318 ? 1.411 -28.438 7.59 1 93.75 318 GLU B N 1
ATOM 6603 C CA . GLU B 1 318 ? 0.854 -28.984 8.828 1 93.75 318 GLU B CA 1
ATOM 6604 C C . GLU B 1 318 ? 1.88 -28.953 9.953 1 93.75 318 GLU B C 1
ATOM 6606 O O . GLU B 1 318 ? 1.518 -28.844 11.125 1 93.75 318 GLU B O 1
ATOM 6611 N N . GLY B 1 319 ? 3.09 -29.031 9.633 1 83.12 319 GLY B N 1
ATOM 6612 C CA . GLY B 1 319 ? 4.121 -29.234 10.641 1 83.12 319 GLY B CA 1
ATOM 6613 C C . GLY B 1 319 ? 4.84 -27.953 11.023 1 83.12 319 GLY B C 1
ATOM 6614 O O . GLY B 1 319 ? 5.828 -27.984 11.758 1 83.12 319 GLY B O 1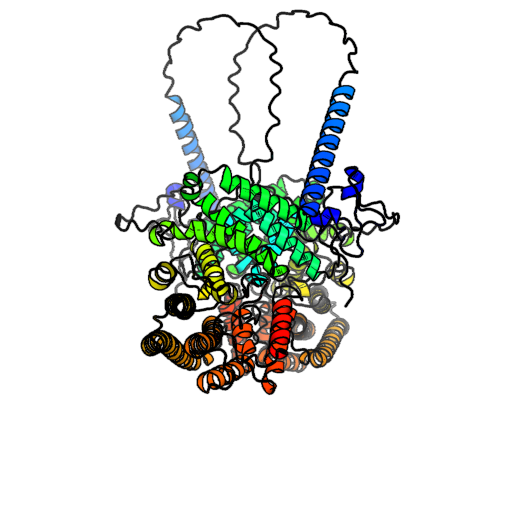
ATOM 6615 N N . SER B 1 320 ? 4.426 -26.828 10.445 1 85.38 320 SER B N 1
ATOM 6616 C CA . SER B 1 320 ? 5.113 -25.578 10.75 1 85.38 320 SER B CA 1
ATOM 6617 C C . SER B 1 320 ? 4.117 -24.438 10.992 1 85.38 320 SER B C 1
ATOM 6619 O O . SER B 1 320 ? 2.908 -24.672 11.023 1 85.38 320 SER B O 1
ATOM 6621 N N . SER B 1 321 ? 4.691 -23.266 11.242 1 86.12 321 SER B N 1
ATOM 6622 C CA . SER B 1 321 ? 3.861 -22.094 11.5 1 86.12 321 SER B CA 1
ATOM 6623 C C . SER B 1 321 ? 3.562 -21.328 10.211 1 86.12 321 SER B C 1
ATOM 6625 O O . SER B 1 321 ? 2.998 -20.234 10.25 1 86.12 321 SER B O 1
ATOM 6627 N N . LEU B 1 322 ? 3.885 -22 9.086 1 91.44 322 LEU B N 1
ATOM 6628 C CA . LEU B 1 322 ? 3.684 -21.344 7.797 1 91.44 322 LEU B CA 1
ATOM 6629 C C . LEU B 1 322 ? 2.197 -21.219 7.477 1 91.44 322 LEU B C 1
ATOM 6631 O O . LEU B 1 322 ? 1.454 -22.203 7.562 1 91.44 322 LEU B O 1
ATOM 6635 N N . GLU B 1 323 ? 1.779 -20.047 7.199 1 93.19 323 GLU B N 1
ATOM 6636 C CA . GLU B 1 323 ? 0.396 -19.766 6.82 1 93.19 323 GLU B CA 1
ATOM 6637 C C . GLU B 1 323 ? 0.307 -19.234 5.395 1 93.19 323 GLU B C 1
ATOM 6639 O O . GLU B 1 323 ? 0.569 -18.062 5.152 1 93.19 323 GLU B O 1
ATOM 6644 N N . MET B 1 324 ? -0.233 -20 4.539 1 95.94 324 MET B N 1
ATOM 6645 C CA . MET B 1 324 ? -0.347 -19.625 3.137 1 95.94 324 MET B CA 1
ATOM 6646 C C . MET B 1 324 ? -1.291 -18.438 2.971 1 95.94 324 MET B C 1
ATOM 6648 O O . MET B 1 324 ? -1.098 -17.609 2.084 1 95.94 324 MET B O 1
ATOM 6652 N N . ALA B 1 325 ? -2.254 -18.344 3.865 1 95.62 325 ALA B N 1
ATOM 6653 C CA . ALA B 1 325 ? -3.297 -17.328 3.762 1 95.62 325 ALA B CA 1
ATOM 6654 C C . ALA B 1 325 ? -2.715 -15.922 3.908 1 95.62 325 ALA B C 1
ATOM 6656 O O . ALA B 1 325 ? -3.236 -14.969 3.332 1 95.62 325 ALA B O 1
ATOM 6657 N N . ASP B 1 326 ? -1.606 -15.828 4.57 1 93.44 326 ASP B N 1
ATOM 6658 C CA . ASP B 1 326 ? -1.005 -14.531 4.832 1 93.44 326 ASP B CA 1
ATOM 6659 C C . ASP B 1 326 ? -0.355 -13.961 3.572 1 93.44 326 ASP B C 1
ATOM 6661 O O . ASP B 1 326 ? -0.165 -12.742 3.461 1 93.44 326 ASP B O 1
ATOM 6665 N N . LEU B 1 327 ? -0.03 -14.844 2.682 1 96.19 327 LEU B N 1
ATOM 6666 C CA . LEU B 1 327 ? 0.659 -14.398 1.475 1 96.19 327 LEU B CA 1
ATOM 6667 C C . LEU B 1 327 ? -0.227 -14.578 0.246 1 96.19 327 LEU B C 1
ATOM 6669 O O . LEU B 1 327 ? -0.363 -13.656 -0.563 1 96.19 327 LEU B O 1
ATOM 6673 N N . MET B 1 328 ? -0.875 -15.789 0.194 1 97.06 328 MET B N 1
ATOM 6674 C CA . MET B 1 328 ? -1.565 -16.125 -1.048 1 97.06 328 MET B CA 1
ATOM 6675 C C . MET B 1 328 ? -3.078 -16.125 -0.846 1 97.06 328 MET B C 1
ATOM 6677 O O . MET B 1 328 ? -3.834 -16.344 -1.795 1 97.06 328 MET B O 1
ATOM 6681 N N . GLY B 1 329 ? -3.562 -15.961 0.331 1 96.5 329 GLY B N 1
ATOM 6682 C CA . GLY B 1 329 ? -4.977 -15.797 0.622 1 96.5 329 GLY B CA 1
ATOM 6683 C C . GLY B 1 329 ? -5.707 -17.109 0.823 1 96.5 329 GLY B C 1
ATOM 6684 O O . GLY B 1 329 ? -6.867 -17.125 1.233 1 96.5 329 GLY B O 1
ATOM 6685 N N . CYS B 1 330 ? -5.039 -18.172 0.595 1 97.75 330 CYS B N 1
ATOM 6686 C CA . CYS B 1 330 ? -5.68 -19.484 0.686 1 97.75 330 CYS B CA 1
ATOM 6687 C C . CYS B 1 330 ? -5.18 -20.25 1.9 1 97.75 330 CYS B C 1
ATOM 6689 O O . CYS B 1 330 ? -3.971 -20.359 2.115 1 97.75 330 CYS B O 1
ATOM 6691 N N . CYS B 1 331 ? -6.07 -20.844 2.623 1 97.5 331 CYS B N 1
ATOM 6692 C CA . CYS B 1 331 ? -5.727 -21.547 3.85 1 97.5 331 CYS B CA 1
ATOM 6693 C C . CYS B 1 331 ? -4.934 -22.812 3.543 1 97.5 331 CYS B C 1
ATOM 6695 O O . CYS B 1 331 ? -5.098 -23.406 2.477 1 97.5 331 CYS B O 1
ATOM 6697 N N . ASN B 1 332 ? -4.172 -23.281 4.539 1 98 332 ASN B N 1
ATOM 6698 C CA . ASN B 1 332 ? -3.293 -24.438 4.387 1 98 332 ASN B CA 1
ATOM 6699 C C . ASN B 1 332 ? -4.082 -25.703 4.035 1 98 332 ASN B C 1
ATOM 6701 O O . ASN B 1 332 ? -3.652 -26.5 3.193 1 98 332 ASN B O 1
ATOM 6705 N N . TRP B 1 333 ? -5.238 -25.859 4.676 1 98 333 TRP B N 1
ATOM 6706 C CA . TRP B 1 333 ? -5.973 -27.109 4.488 1 98 333 TRP B CA 1
ATOM 6707 C C . TRP B 1 333 ? -6.445 -27.25 3.045 1 98 333 TRP B C 1
ATOM 6709 O O . TRP B 1 333 ? -6.543 -28.359 2.523 1 98 333 TRP B O 1
ATOM 6719 N N . VAL B 1 334 ? -6.754 -26.203 2.4 1 98.75 334 VAL B N 1
ATOM 6720 C CA . VAL B 1 334 ? -7.16 -26.266 1.001 1 98.75 334 VAL B CA 1
ATOM 6721 C C . VAL B 1 334 ? -5.965 -26.656 0.133 1 98.75 334 VAL B C 1
ATOM 6723 O O . VAL B 1 334 ? -6.078 -27.516 -0.745 1 98.75 334 VAL B O 1
ATOM 6726 N N . MET B 1 335 ? -4.793 -26.016 0.393 1 98.69 335 MET B N 1
ATOM 6727 C CA . MET B 1 335 ? -3.576 -26.312 -0.358 1 98.69 335 MET B CA 1
ATOM 6728 C C . MET B 1 335 ? -3.184 -27.766 -0.212 1 98.69 335 MET B C 1
ATOM 6730 O O . MET B 1 335 ? -2.768 -28.406 -1.182 1 98.69 335 MET B O 1
ATOM 6734 N N . ILE B 1 336 ? -3.34 -28.266 0.969 1 98.62 336 ILE B N 1
ATOM 6735 C CA . ILE B 1 336 ? -3.055 -29.672 1.224 1 98.62 336 ILE B CA 1
ATOM 6736 C C . ILE B 1 336 ? -3.988 -30.547 0.391 1 98.62 336 ILE B C 1
ATOM 6738 O O . ILE B 1 336 ? -3.549 -31.516 -0.238 1 98.62 336 ILE B O 1
ATOM 6742 N N . ALA B 1 337 ? -5.242 -30.188 0.395 1 98.75 337 ALA B N 1
ATOM 6743 C CA . ALA B 1 337 ? -6.215 -30.953 -0.368 1 98.75 337 ALA B CA 1
ATOM 6744 C C . ALA B 1 337 ? -5.859 -30.984 -1.852 1 98.75 337 ALA B C 1
ATOM 6746 O O . ALA B 1 337 ? -5.973 -32.031 -2.508 1 98.75 337 ALA B O 1
ATOM 6747 N N . ILE B 1 338 ? -5.453 -29.875 -2.367 1 98.62 338 ILE B N 1
ATOM 6748 C CA . ILE B 1 338 ? -5.09 -29.797 -3.777 1 98.62 338 ILE B CA 1
ATOM 6749 C C . ILE B 1 338 ? -3.857 -30.656 -4.039 1 98.62 338 ILE B C 1
ATOM 6751 O O . ILE B 1 338 ? -3.797 -31.375 -5.039 1 98.62 338 ILE B O 1
ATOM 6755 N N . GLY B 1 339 ? -2.846 -30.562 -3.154 1 98.62 339 GLY B N 1
ATOM 6756 C CA . GLY B 1 339 ? -1.701 -31.453 -3.262 1 98.62 339 GLY B CA 1
ATOM 6757 C C . GLY B 1 339 ? -2.082 -32.938 -3.217 1 98.62 339 GLY B C 1
ATOM 6758 O O . GLY B 1 339 ? -1.567 -33.719 -3.998 1 98.62 339 GLY B O 1
ATOM 6759 N N . ASP B 1 340 ? -2.998 -33.281 -2.326 1 98.69 340 ASP B N 1
ATOM 6760 C CA . ASP B 1 340 ? -3.477 -34.656 -2.209 1 98.69 340 ASP B CA 1
ATOM 6761 C C . ASP B 1 340 ? -4.18 -35.094 -3.488 1 98.69 340 ASP B C 1
ATOM 6763 O O . ASP B 1 340 ? -4.055 -36.25 -3.898 1 98.69 340 ASP B O 1
ATOM 6767 N N . LEU B 1 341 ? -4.922 -34.25 -4.055 1 98.31 341 LEU B N 1
ATOM 6768 C CA . LEU B 1 341 ? -5.617 -34.562 -5.293 1 98.31 341 LEU B CA 1
ATOM 6769 C C . LEU B 1 341 ? -4.629 -34.844 -6.422 1 98.31 341 LEU B C 1
ATOM 6771 O O . LEU B 1 341 ? -4.855 -35.719 -7.258 1 98.31 341 LEU B O 1
ATOM 6775 N N . ALA B 1 342 ? -3.545 -34.062 -6.469 1 97.75 342 ALA B N 1
ATOM 6776 C CA . ALA B 1 342 ? -2.504 -34.312 -7.457 1 97.75 342 ALA B CA 1
ATOM 6777 C C . ALA B 1 342 ? -1.932 -35.719 -7.297 1 97.75 342 ALA B C 1
ATOM 6779 O O . ALA B 1 342 ? -1.732 -36.438 -8.281 1 97.75 342 ALA B O 1
ATOM 6780 N N . HIS B 1 343 ? -1.729 -36.125 -6.062 1 97.75 343 HIS B N 1
ATOM 6781 C CA . HIS B 1 343 ? -1.243 -37.469 -5.789 1 97.75 343 HIS B CA 1
ATOM 6782 C C . HIS B 1 343 ? -2.283 -38.531 -6.164 1 97.75 343 HIS B C 1
ATOM 6784 O O . HIS B 1 343 ? -1.938 -39.594 -6.645 1 97.75 343 HIS B O 1
ATOM 6790 N N . LEU B 1 344 ? -3.533 -38.25 -5.859 1 97.88 344 LEU B N 1
ATOM 6791 C CA . LEU B 1 344 ? -4.605 -39.156 -6.215 1 97.88 344 LEU B CA 1
ATOM 6792 C C . LEU B 1 344 ? -4.656 -39.375 -7.723 1 97.88 344 LEU B C 1
ATOM 6794 O O . LEU B 1 344 ? -4.809 -40.5 -8.188 1 97.88 344 LEU B O 1
ATOM 6798 N N . GLN B 1 345 ? -4.555 -38.312 -8.445 1 95.69 345 GLN B N 1
ATOM 6799 C CA . GLN B 1 345 ? -4.555 -38.406 -9.906 1 95.69 345 GLN B CA 1
ATOM 6800 C C . GLN B 1 345 ? -3.379 -39.219 -10.406 1 95.69 345 GLN B C 1
ATOM 6802 O O . GLN B 1 345 ? -3.537 -40.062 -11.312 1 95.69 345 GLN B O 1
ATOM 6807 N N . ALA B 1 346 ? -2.236 -38.969 -9.875 1 95.5 346 ALA B N 1
ATOM 6808 C CA . ALA B 1 346 ? -1.052 -39.75 -10.258 1 95.5 346 ALA B CA 1
ATOM 6809 C C . ALA B 1 346 ? -1.228 -41.219 -9.938 1 95.5 346 ALA B C 1
ATOM 6811 O O . ALA B 1 346 ? -0.851 -42.094 -10.734 1 95.5 346 ALA B O 1
ATOM 6812 N N . TRP B 1 347 ? -1.743 -41.531 -8.773 1 96.5 347 TRP B N 1
ATOM 6813 C CA . TRP B 1 347 ? -2.016 -42.906 -8.367 1 96.5 347 TRP B CA 1
ATOM 6814 C C . TRP B 1 347 ? -2.98 -43.594 -9.344 1 96.5 347 TRP B C 1
ATOM 6816 O O . TRP B 1 347 ? -2.766 -44.719 -9.75 1 96.5 347 TRP B O 1
ATOM 6826 N N . LYS B 1 348 ? -4.023 -42.938 -9.641 1 95.88 348 LYS B N 1
ATOM 6827 C CA . LYS B 1 348 ? -4.996 -43.438 -10.602 1 95.88 348 LYS B CA 1
ATOM 6828 C C . LYS B 1 348 ? -4.328 -43.812 -11.93 1 95.88 348 LYS B C 1
ATOM 6830 O O . LYS B 1 348 ? -4.566 -44.875 -12.484 1 95.88 348 LYS B O 1
ATOM 6835 N N . LYS B 1 349 ? -3.562 -42.906 -12.43 1 93.25 349 LYS B N 1
ATOM 6836 C CA . LYS B 1 349 ? -2.869 -43.094 -13.695 1 93.25 349 LYS B CA 1
ATOM 6837 C C . LYS B 1 349 ? -1.951 -44.312 -13.625 1 93.25 349 LYS B C 1
ATOM 6839 O O . LYS B 1 349 ? -1.943 -45.156 -14.539 1 93.25 349 LYS B O 1
ATOM 6844 N N . ASP B 1 350 ? -1.234 -44.406 -12.562 1 94.12 350 ASP B N 1
ATOM 6845 C CA . ASP B 1 350 ? -0.307 -45.531 -12.367 1 94.12 350 ASP B CA 1
ATOM 6846 C C . ASP B 1 350 ? -1.053 -46.844 -12.281 1 94.12 350 ASP B C 1
ATOM 6848 O O . ASP B 1 350 ? -0.667 -47.844 -12.93 1 94.12 350 ASP B O 1
ATOM 6852 N N . MET B 1 351 ? -2.111 -46.906 -11.508 1 95.69 351 MET B N 1
ATOM 6853 C CA . MET B 1 351 ? -2.902 -48.125 -11.336 1 95.69 351 MET B CA 1
ATOM 6854 C C . MET B 1 351 ? -3.568 -48.531 -12.648 1 95.69 351 MET B C 1
ATOM 6856 O O . MET B 1 351 ? -3.662 -49.719 -12.953 1 95.69 351 MET B O 1
ATOM 6860 N N . LYS B 1 352 ? -4.039 -47.531 -13.336 1 92.88 352 LYS B N 1
ATOM 6861 C CA . LYS B 1 352 ? -4.664 -47.812 -14.625 1 92.88 352 LYS B CA 1
ATOM 6862 C C . LYS B 1 352 ? -3.656 -48.406 -15.609 1 92.88 352 LYS B C 1
ATOM 6864 O O . LYS B 1 352 ? -3.965 -49.375 -16.328 1 92.88 352 LYS B O 1
ATOM 6869 N N . GLN B 1 353 ? -2.52 -47.844 -15.664 1 93 353 GLN B N 1
ATOM 6870 C CA . GLN B 1 353 ? -1.465 -48.312 -16.562 1 93 353 GLN B CA 1
ATOM 6871 C C . GLN B 1 353 ? -1.064 -49.75 -16.219 1 93 353 GLN B C 1
ATOM 6873 O O . GLN B 1 353 ? -0.733 -50.531 -17.109 1 93 353 GLN B O 1
ATOM 6878 N N . GLN B 1 354 ? -1.206 -50.125 -14.992 1 95.25 354 GLN B N 1
ATOM 6879 C CA . GLN B 1 354 ? -0.852 -51.438 -14.539 1 95.25 354 GLN B CA 1
ATOM 6880 C C . GLN B 1 354 ? -2.049 -52.406 -14.625 1 95.25 354 GLN B C 1
ATOM 6882 O O . GLN B 1 354 ? -1.922 -53.594 -14.359 1 95.25 354 GLN B O 1
ATOM 6887 N N . GLY B 1 355 ? -3.182 -51.875 -14.984 1 93.31 355 GLY B N 1
ATOM 6888 C CA . GLY B 1 355 ? -4.391 -52.688 -15.07 1 93.31 355 GLY B CA 1
ATOM 6889 C C . GLY B 1 355 ? -4.914 -53.125 -13.711 1 93.31 355 GLY B C 1
ATOM 6890 O O . GLY B 1 355 ? -5.543 -54.156 -13.586 1 93.31 355 GLY B O 1
ATOM 6891 N N . ARG B 1 356 ? -4.641 -52.375 -12.68 1 95.75 356 ARG B N 1
ATOM 6892 C CA . ARG B 1 356 ? -4.984 -52.781 -11.312 1 95.75 356 ARG B CA 1
ATOM 6893 C C . ARG B 1 356 ? -5.844 -51.688 -10.641 1 95.75 356 ARG B C 1
ATOM 6895 O O . ARG B 1 356 ? -5.926 -51.656 -9.414 1 95.75 356 ARG B O 1
ATOM 6902 N N . LEU B 1 357 ? -6.406 -50.844 -11.391 1 95.06 357 LEU B N 1
ATOM 6903 C CA . LEU B 1 357 ? -7.18 -49.75 -10.797 1 95.06 357 LEU B CA 1
ATOM 6904 C C . LEU B 1 357 ? -8.43 -50.281 -10.102 1 95.06 357 LEU B C 1
ATOM 6906 O O . LEU B 1 357 ? -9.289 -50.875 -10.75 1 95.06 357 LEU B O 1
ATOM 6910 N N . SER B 1 358 ? -8.469 -50.188 -8.781 1 96.38 358 SER B N 1
ATOM 6911 C CA . SER B 1 358 ? -9.672 -50.438 -7.996 1 96.38 358 SER B CA 1
ATOM 6912 C C . SER B 1 358 ? -10.555 -49.219 -7.891 1 96.38 358 SER B C 1
ATOM 6914 O O . SER B 1 358 ? -10.234 -48.281 -7.156 1 96.38 358 SER B O 1
ATOM 6916 N N . VAL B 1 359 ? -11.656 -49.219 -8.523 1 94.75 359 VAL B N 1
ATOM 6917 C CA . VAL B 1 359 ? -12.57 -48.062 -8.547 1 94.75 359 VAL B CA 1
ATOM 6918 C C . VAL B 1 359 ? -13.094 -47.812 -7.141 1 94.75 359 VAL B C 1
ATOM 6920 O O . VAL B 1 359 ? -13.164 -46.656 -6.711 1 94.75 359 VAL B O 1
ATOM 6923 N N . PRO B 1 360 ? -13.422 -48.844 -6.371 1 96.56 360 PRO B N 1
ATOM 6924 C CA . PRO B 1 360 ? -13.836 -48.562 -4.988 1 96.56 360 PRO B CA 1
ATOM 6925 C C . PRO B 1 360 ? -12.742 -47.875 -4.168 1 96.56 360 PRO B C 1
ATOM 6927 O O . PRO B 1 360 ? -13.047 -47 -3.365 1 96.56 360 PRO B O 1
ATOM 6930 N N . GLU B 1 361 ? -11.516 -48.344 -4.41 1 97.19 361 GLU B N 1
ATOM 6931 C CA . GLU B 1 361 ? -10.422 -47.688 -3.682 1 97.19 361 GLU B CA 1
ATOM 6932 C C . GLU B 1 361 ? -10.242 -46.25 -4.109 1 97.19 361 GLU B C 1
ATOM 6934 O O . GLU B 1 361 ? -10 -45.375 -3.275 1 97.19 361 GLU B O 1
ATOM 6939 N N . LEU B 1 362 ? -10.328 -46.031 -5.453 1 97.31 362 LEU B N 1
ATOM 6940 C CA . LEU B 1 362 ? -10.273 -44.656 -5.98 1 97.31 362 LEU B CA 1
ATOM 6941 C C . LEU B 1 362 ? -11.359 -43.781 -5.355 1 97.31 362 LEU B C 1
ATOM 6943 O O . LEU B 1 362 ? -11.086 -42.688 -4.906 1 97.31 362 LEU B O 1
ATOM 6947 N N . ALA B 1 363 ? -12.539 -44.281 -5.289 1 97.12 363 ALA B N 1
ATOM 6948 C CA . ALA B 1 363 ? -13.68 -43.562 -4.719 1 97.12 363 ALA B CA 1
ATOM 6949 C C . ALA B 1 363 ? -13.461 -43.281 -3.234 1 97.12 363 ALA B C 1
ATOM 6951 O O . ALA B 1 363 ? -13.789 -42.188 -2.748 1 97.12 363 ALA B O 1
ATOM 6952 N N . ARG B 1 364 ? -12.914 -44.25 -2.539 1 97.75 364 ARG B N 1
ATOM 6953 C CA . ARG B 1 364 ? -12.664 -44.094 -1.106 1 97.75 364 ARG B CA 1
ATOM 6954 C C . ARG B 1 364 ? -11.633 -43.031 -0.835 1 97.75 364 ARG B C 1
ATOM 6956 O O . ARG B 1 364 ? -11.82 -42.188 0.046 1 97.75 364 ARG B O 1
ATOM 6963 N N . ARG B 1 365 ? -10.539 -43.062 -1.554 1 97.75 365 ARG B N 1
ATOM 6964 C CA . ARG B 1 365 ? -9.492 -42.031 -1.405 1 97.75 365 ARG B CA 1
ATOM 6965 C C . ARG B 1 365 ? -10.016 -40.656 -1.748 1 97.75 365 ARG B C 1
ATOM 6967 O O . ARG B 1 365 ? -9.734 -39.688 -1.041 1 97.75 365 ARG B O 1
ATOM 6974 N N . GLY B 1 366 ? -10.781 -40.531 -2.816 1 98 366 GLY B N 1
ATOM 6975 C CA . GLY B 1 366 ? -11.406 -39.281 -3.197 1 98 366 GLY B CA 1
ATOM 6976 C C . GLY B 1 366 ? -12.359 -38.719 -2.148 1 98 366 GLY B C 1
ATOM 6977 O O . GLY B 1 366 ? -12.367 -37.531 -1.851 1 98 366 GLY B O 1
ATOM 6978 N N . GLN B 1 367 ? -13.125 -39.656 -1.572 1 97.81 367 GLN B N 1
ATOM 6979 C CA . GLN B 1 367 ? -14.125 -39.281 -0.572 1 97.81 367 GLN B CA 1
ATOM 6980 C C . GLN B 1 367 ? -13.461 -38.688 0.673 1 97.81 367 GLN B C 1
ATOM 6982 O O . GLN B 1 367 ? -14.008 -37.781 1.304 1 97.81 367 GLN B O 1
ATOM 6987 N N . ARG B 1 368 ? -12.375 -39.219 1.042 1 98.12 368 ARG B N 1
ATOM 6988 C CA . ARG B 1 368 ? -11.641 -38.719 2.199 1 98.12 368 ARG B CA 1
ATOM 6989 C C . ARG B 1 368 ? -11.219 -37.281 1.988 1 98.12 368 ARG B C 1
ATOM 6991 O O . ARG B 1 368 ? -11.344 -36.438 2.895 1 98.12 368 ARG B O 1
ATOM 6998 N N . ILE B 1 369 ? -10.703 -36.938 0.829 1 98.5 369 ILE B N 1
ATOM 6999 C CA . ILE B 1 369 ? -10.273 -35.594 0.506 1 98.5 369 ILE B CA 1
ATOM 7000 C C . ILE B 1 369 ? -11.492 -34.656 0.428 1 98.5 369 ILE B C 1
ATOM 7002 O O . ILE B 1 369 ? -11.484 -33.562 0.984 1 98.5 369 ILE B O 1
ATOM 7006 N N . GLU B 1 370 ? -12.57 -35.125 -0.208 1 98.38 370 GLU B N 1
ATOM 7007 C CA . GLU B 1 370 ? -13.797 -34.344 -0.372 1 98.38 370 GLU B CA 1
ATOM 7008 C C . GLU B 1 370 ? -14.422 -34 0.979 1 98.38 370 GLU B C 1
ATOM 7010 O O . GLU B 1 370 ? -14.93 -32.875 1.174 1 98.38 370 GLU B O 1
ATOM 7015 N N . LYS B 1 371 ? -14.398 -35 1.836 1 98.12 371 LYS B N 1
ATOM 7016 C CA . LYS B 1 371 ? -14.961 -34.75 3.164 1 98.12 371 LYS B CA 1
ATOM 7017 C C . LYS B 1 371 ? -14.211 -33.625 3.883 1 98.12 371 LYS B C 1
ATOM 7019 O O . LYS B 1 371 ? -14.828 -32.781 4.516 1 98.12 371 LYS B O 1
ATOM 7024 N N . ARG B 1 372 ? -12.938 -33.625 3.801 1 98.06 372 ARG B N 1
ATOM 7025 C CA . ARG B 1 372 ? -12.141 -32.562 4.398 1 98.06 372 ARG B CA 1
ATOM 7026 C C . ARG B 1 372 ? -12.484 -31.203 3.793 1 98.06 372 ARG B C 1
ATOM 7028 O O . ARG B 1 372 ? -12.578 -30.203 4.508 1 98.06 372 ARG B O 1
ATOM 7035 N N . LEU B 1 373 ? -12.617 -31.125 2.502 1 98.56 373 LEU B N 1
ATOM 7036 C CA . LEU B 1 373 ? -12.977 -29.906 1.805 1 98.56 373 LEU B CA 1
ATOM 7037 C C . LEU B 1 373 ? -14.359 -29.422 2.246 1 98.56 373 LEU B C 1
ATOM 7039 O O . LEU B 1 373 ? -14.531 -28.234 2.555 1 98.56 373 LEU B O 1
ATOM 7043 N N . GLN B 1 374 ? -15.305 -30.359 2.309 1 98.06 374 GLN B N 1
ATOM 7044 C CA . GLN B 1 374 ? -16.672 -30.016 2.695 1 98.06 374 GLN B CA 1
ATOM 7045 C C . GLN B 1 374 ? -16.719 -29.531 4.145 1 98.06 374 GLN B C 1
ATOM 7047 O O . GLN B 1 374 ? -17.422 -28.578 4.461 1 98.06 374 GLN B O 1
ATOM 7052 N N . ASP B 1 375 ? -16 -30.234 4.996 1 97.88 375 ASP B N 1
ATOM 7053 C CA . ASP B 1 375 ? -15.914 -29.812 6.391 1 97.88 375 ASP B CA 1
ATOM 7054 C C . ASP B 1 375 ? -15.312 -28.406 6.5 1 97.88 375 ASP B C 1
ATOM 7056 O O . ASP B 1 375 ? -15.789 -27.594 7.289 1 97.88 375 ASP B O 1
ATOM 7060 N N . GLY B 1 376 ? -14.242 -28.188 5.75 1 97.75 376 GLY B N 1
ATOM 7061 C CA . GLY B 1 376 ? -13.617 -26.875 5.734 1 97.75 376 GLY B CA 1
ATOM 7062 C C . GLY B 1 376 ? -14.555 -25.781 5.258 1 97.75 376 GLY B C 1
ATOM 7063 O O . GLY B 1 376 ? -14.609 -24.703 5.848 1 97.75 376 GLY B O 1
ATOM 7064 N N . ILE B 1 377 ? -15.328 -26.016 4.234 1 97.62 377 ILE B N 1
ATOM 7065 C CA . ILE B 1 377 ? -16.281 -25.062 3.68 1 97.62 377 ILE B CA 1
ATOM 7066 C C . ILE B 1 377 ? -17.344 -24.734 4.719 1 97.62 377 ILE B C 1
ATOM 7068 O O . ILE B 1 377 ? -17.703 -23.562 4.91 1 97.62 377 ILE B O 1
ATOM 7072 N N . THR B 1 378 ? -17.844 -25.766 5.371 1 96.31 378 THR B N 1
ATOM 7073 C CA . THR B 1 378 ? -18.844 -25.594 6.41 1 96.31 378 THR B CA 1
ATOM 7074 C C . THR B 1 378 ? -18.312 -24.703 7.527 1 96.31 378 THR B C 1
ATOM 7076 O O . THR B 1 378 ? -19.031 -23.812 8.016 1 96.31 378 THR B O 1
ATOM 7079 N N . GLU B 1 379 ? -17.109 -24.922 7.887 1 95 379 GLU B N 1
ATOM 7080 C CA . GLU B 1 379 ? -16.484 -24.109 8.93 1 95 379 GLU B CA 1
ATOM 7081 C C . GLU B 1 379 ? -16.328 -22.656 8.484 1 95 379 GLU B C 1
ATOM 7083 O O . GLU B 1 379 ? -16.516 -21.734 9.273 1 95 379 GLU B O 1
ATOM 7088 N N . LEU B 1 380 ? -15.891 -22.422 7.246 1 94.06 380 LEU B N 1
ATOM 7089 C CA . LEU B 1 380 ? -15.758 -21.078 6.699 1 94.06 380 LEU B CA 1
ATOM 7090 C C . LEU B 1 380 ? -17.094 -20.328 6.754 1 94.06 380 LEU B C 1
ATOM 7092 O O . LEU B 1 380 ? -17.141 -19.156 7.145 1 94.06 380 LEU B O 1
ATOM 7096 N N . LYS B 1 381 ? -18.141 -20.984 6.379 1 91.06 381 LYS B N 1
ATOM 7097 C CA . LYS B 1 381 ? -19.469 -20.391 6.359 1 91.06 381 LYS B CA 1
ATOM 7098 C C . LYS B 1 381 ? -19.938 -20.047 7.77 1 91.06 381 LYS B C 1
ATOM 7100 O O . LYS B 1 381 ? -20.562 -19 7.984 1 91.06 381 LYS B O 1
ATOM 7105 N N . ARG B 1 382 ? -19.609 -20.781 8.711 1 87.62 382 ARG B N 1
ATOM 7106 C CA . ARG B 1 382 ? -19.984 -20.547 10.102 1 87.62 382 ARG B CA 1
ATOM 7107 C C . ARG B 1 382 ? -19.266 -19.312 10.648 1 87.62 382 ARG B C 1
ATOM 7109 O O . ARG B 1 382 ? -19.891 -18.484 11.32 1 87.62 382 ARG B O 1
ATOM 7116 N N . THR B 1 383 ? -17.969 -19.125 10.273 1 83.44 383 THR B N 1
ATOM 7117 C CA . THR B 1 383 ? -17.172 -18.016 10.773 1 83.44 383 THR B CA 1
ATOM 7118 C C . THR B 1 383 ? -17.562 -16.703 10.094 1 83.44 383 THR B C 1
ATOM 7120 O O . THR B 1 383 ? -17.516 -15.641 10.711 1 83.44 383 THR B O 1
ATOM 7123 N N . ALA B 1 384 ? -17.812 -16.672 8.812 1 76.62 384 ALA B N 1
ATOM 7124 C CA . ALA B 1 384 ? -18.25 -15.477 8.078 1 76.62 384 ALA B CA 1
ATOM 7125 C C . ALA B 1 384 ? -19.516 -14.891 8.688 1 76.62 384 ALA B C 1
ATOM 7127 O O . ALA B 1 384 ? -19.672 -13.664 8.758 1 76.62 384 ALA B O 1
ATOM 7128 N N . ASN B 1 385 ? -20.375 -15.602 9.055 1 67.19 385 ASN B N 1
ATOM 7129 C CA . ASN B 1 385 ? -21.625 -15.164 9.672 1 67.19 385 ASN B CA 1
ATOM 7130 C C . ASN B 1 385 ? -21.375 -14.438 10.992 1 67.19 385 ASN B C 1
ATOM 7132 O O . ASN B 1 385 ? -22.062 -13.469 11.312 1 67.19 385 ASN B O 1
ATOM 7136 N N . VAL B 1 386 ? -20.281 -14.672 11.539 1 61.47 386 VAL B N 1
ATOM 7137 C CA . VAL B 1 386 ? -19.938 -14.062 12.82 1 61.47 386 VAL B CA 1
ATOM 7138 C C . VAL B 1 386 ? -19.234 -12.727 12.586 1 61.47 386 VAL B C 1
ATOM 7140 O O . VAL B 1 386 ? -19.5 -11.75 13.289 1 61.47 386 VAL B O 1
ATOM 7143 N N . ARG B 1 387 ? -18.375 -12.492 11.539 1 59.78 387 ARG B N 1
ATOM 7144 C CA . ARG B 1 387 ? -17.531 -11.32 11.312 1 59.78 387 ARG B CA 1
ATOM 7145 C C . ARG B 1 387 ? -18.312 -10.211 10.625 1 59.78 387 ARG B C 1
ATOM 7147 O O . ARG B 1 387 ? -18 -9.031 10.781 1 59.78 387 ARG B O 1
ATOM 7154 N N . ALA B 1 388 ? -19.109 -10.453 9.641 1 55.25 388 ALA B N 1
ATOM 7155 C CA . ALA B 1 388 ? -19.906 -9.406 8.992 1 55.25 388 ALA B CA 1
ATOM 7156 C C . ALA B 1 388 ? -20.344 -8.352 10.008 1 55.25 388 ALA B C 1
ATOM 7158 O O . ALA B 1 388 ? -20.562 -7.191 9.641 1 55.25 388 ALA B O 1
ATOM 7159 N N . SER B 1 389 ? -20.266 -8.586 11.141 1 48 389 SER B N 1
ATOM 7160 C CA . SER B 1 389 ? -20.734 -7.656 12.164 1 48 389 SER B CA 1
ATOM 7161 C C . SER B 1 389 ? -19.656 -6.652 12.539 1 48 389 SER B C 1
ATOM 7163 O O . SER B 1 389 ? -19.938 -5.625 13.164 1 48 389 SER B O 1
ATOM 7165 N N . ILE B 1 390 ? -18.438 -6.98 12.312 1 48.38 390 ILE B N 1
ATOM 7166 C CA . ILE B 1 390 ? -17.406 -6.094 12.82 1 48.38 390 ILE B CA 1
ATOM 7167 C C . ILE B 1 390 ? -16.969 -5.125 11.719 1 48.38 390 ILE B C 1
ATOM 7169 O O . ILE B 1 390 ? -16.688 -5.539 10.594 1 48.38 390 ILE B O 1
ATOM 7173 N N . ARG B 1 391 ? -17.328 -3.877 11.836 1 51.06 391 ARG B N 1
ATOM 7174 C CA . ARG B 1 391 ? -17.016 -2.709 11.016 1 51.06 391 ARG B CA 1
ATOM 7175 C C . ARG B 1 391 ? -15.539 -2.668 10.664 1 51.06 391 ARG B C 1
ATOM 7177 O O . ARG B 1 391 ? -14.711 -2.266 11.477 1 51.06 391 ARG B O 1
ATOM 7184 N N . GLY B 1 392 ? -14.828 -3.859 10.219 1 56.38 392 GLY B N 1
ATOM 7185 C CA . GLY B 1 392 ? -13.422 -3.756 9.891 1 56.38 392 GLY B CA 1
ATOM 7186 C C . GLY B 1 392 ? -13.094 -4.289 8.508 1 56.38 392 GLY B C 1
ATOM 7187 O O . GLY B 1 392 ? -13.992 -4.547 7.703 1 56.38 392 GLY B O 1
ATOM 7188 N N . SER B 1 393 ? -11.852 -4.238 8.125 1 67.19 393 SER B N 1
ATOM 7189 C CA . SER B 1 393 ? -11.32 -4.738 6.859 1 67.19 393 SER B CA 1
ATOM 7190 C C . SER B 1 393 ? -11.711 -6.191 6.629 1 67.19 393 SER B C 1
ATOM 7192 O O . SER B 1 393 ? -11.672 -7.004 7.555 1 67.19 393 SER B O 1
ATOM 7194 N N . ILE B 1 394 ? -12.461 -6.535 5.582 1 79.88 394 ILE B N 1
ATOM 7195 C CA . ILE B 1 394 ? -12.883 -7.875 5.188 1 79.88 394 ILE B CA 1
ATOM 7196 C C . ILE B 1 394 ? -11.656 -8.719 4.84 1 79.88 394 ILE B C 1
ATOM 7198 O O . ILE B 1 394 ? -10.969 -8.445 3.855 1 79.88 394 ILE B O 1
ATOM 7202 N N . PRO B 1 395 ? -11.359 -9.688 5.723 1 88.12 395 PRO B N 1
ATOM 7203 C CA . PRO B 1 395 ? -10.195 -10.523 5.418 1 88.12 395 PRO B CA 1
ATOM 7204 C C . PRO B 1 395 ? -10.391 -11.367 4.164 1 88.12 395 PRO B C 1
ATOM 7206 O O . PRO B 1 395 ? -11.453 -11.977 3.982 1 88.12 395 PRO B O 1
ATOM 7209 N N . PRO B 1 396 ? -9.453 -11.484 3.354 1 92.88 396 PRO B N 1
ATOM 7210 C CA . PRO B 1 396 ? -9.594 -12.211 2.088 1 92.88 396 PRO B CA 1
ATOM 7211 C C . PRO B 1 396 ? -9.594 -13.727 2.277 1 92.88 396 PRO B C 1
ATOM 7213 O O . PRO B 1 396 ? -10.172 -14.453 1.461 1 92.88 396 PRO B O 1
ATOM 7216 N N . ALA B 1 397 ? -9.008 -14.297 3.297 1 94.5 397 ALA B N 1
ATOM 7217 C CA . ALA B 1 397 ? -8.672 -15.703 3.441 1 94.5 397 ALA B CA 1
ATOM 7218 C C . ALA B 1 397 ? -9.914 -16.578 3.361 1 94.5 397 ALA B C 1
ATOM 7220 O O . ALA B 1 397 ? -9.938 -17.578 2.633 1 94.5 397 ALA B O 1
ATOM 7221 N N . PRO B 1 398 ? -11.016 -16.188 4.055 1 95.06 398 PRO B N 1
ATOM 7222 C CA . PRO B 1 398 ? -12.203 -17.031 3.965 1 95.06 398 PRO B CA 1
ATOM 7223 C C . PRO B 1 398 ? -12.797 -17.078 2.559 1 95.06 398 PRO B C 1
ATOM 7225 O O . PRO B 1 398 ? -13.234 -18.141 2.1 1 95.06 398 PRO B O 1
ATOM 7228 N N . TRP B 1 399 ? -12.789 -16.016 1.863 1 95.5 399 TRP B N 1
ATOM 7229 C CA . TRP B 1 399 ? -13.367 -15.93 0.525 1 95.5 399 TRP B CA 1
ATOM 7230 C C . TRP B 1 399 ? -12.523 -16.703 -0.482 1 95.5 399 TRP B C 1
ATOM 7232 O O . TRP B 1 399 ? -13.047 -17.562 -1.213 1 95.5 399 TRP B O 1
ATOM 7242 N N . VAL B 1 400 ? -11.234 -16.453 -0.453 1 97.5 400 VAL B N 1
ATOM 7243 C CA . VAL B 1 400 ? -10.312 -17.094 -1.389 1 97.5 400 VAL B CA 1
ATOM 7244 C C . VAL B 1 400 ? -10.305 -18.594 -1.155 1 97.5 400 VAL B C 1
ATOM 7246 O O . VAL B 1 400 ? -10.414 -19.375 -2.104 1 97.5 400 VAL B O 1
ATOM 7249 N N . SER B 1 401 ? -10.219 -19 0.091 1 98.38 401 SER B N 1
ATOM 7250 C CA . SER B 1 401 ? -10.195 -20.422 0.428 1 98.38 401 SER B CA 1
ATOM 7251 C C . SER B 1 401 ? -11.484 -21.109 -0.008 1 98.38 401 SER B C 1
ATOM 7253 O O . SER B 1 401 ? -11.453 -22.266 -0.456 1 98.38 401 SER B O 1
ATOM 7255 N N . HIS B 1 402 ? -12.57 -20.406 0.123 1 98.25 402 HIS B N 1
ATOM 7256 C CA . HIS B 1 402 ? -13.859 -20.969 -0.246 1 98.25 402 HIS B CA 1
ATOM 7257 C C . HIS B 1 402 ? -13.906 -21.312 -1.731 1 98.25 402 HIS B C 1
ATOM 7259 O O . HIS B 1 402 ? -14.297 -22.422 -2.105 1 98.25 402 HIS B O 1
ATOM 7265 N N . ILE B 1 403 ? -13.523 -20.422 -2.543 1 98.5 403 ILE B N 1
ATOM 7266 C CA . ILE B 1 403 ? -13.562 -20.641 -3.984 1 98.5 403 ILE B CA 1
ATOM 7267 C C . ILE B 1 403 ? -12.555 -21.719 -4.371 1 98.5 403 ILE B C 1
ATOM 7269 O O . ILE B 1 403 ? -12.844 -22.578 -5.223 1 98.5 403 ILE B O 1
ATOM 7273 N N . PHE B 1 404 ? -11.359 -21.703 -3.775 1 98.81 404 PHE B N 1
ATOM 7274 C CA . PHE B 1 404 ? -10.359 -22.734 -4.051 1 98.81 404 PHE B CA 1
ATOM 7275 C C . PHE B 1 404 ? -10.859 -24.094 -3.607 1 98.81 404 PHE B C 1
ATOM 7277 O O . PHE B 1 404 ? -10.602 -25.109 -4.27 1 98.81 404 PHE B O 1
ATOM 7284 N N . ALA B 1 405 ? -11.547 -24.125 -2.52 1 98.88 405 ALA B N 1
ATOM 7285 C CA . ALA B 1 405 ? -12.102 -25.391 -2.041 1 98.88 405 ALA B CA 1
ATOM 7286 C C . ALA B 1 405 ? -13.156 -25.922 -3.004 1 98.88 405 ALA B C 1
ATOM 7288 O O . ALA B 1 405 ? -13.188 -27.109 -3.307 1 98.88 405 ALA B O 1
ATOM 7289 N N . LEU B 1 406 ? -14.039 -25.078 -3.484 1 98.75 406 LEU B N 1
ATOM 7290 C CA . LEU B 1 406 ? -15.055 -25.484 -4.445 1 98.75 406 LEU B CA 1
ATOM 7291 C C . LEU B 1 406 ? -14.422 -25.984 -5.738 1 98.75 406 LEU B C 1
ATOM 7293 O O . LEU B 1 406 ? -14.852 -27 -6.297 1 98.75 406 LEU B O 1
ATOM 7297 N N . ALA B 1 407 ? -13.414 -25.281 -6.168 1 98.62 407 ALA B N 1
ATOM 7298 C CA . ALA B 1 407 ? -12.68 -25.734 -7.348 1 98.62 407 ALA B CA 1
ATOM 7299 C C . ALA B 1 407 ? -12.055 -27.109 -7.109 1 98.62 407 ALA B C 1
ATOM 7301 O O . ALA B 1 407 ? -12.031 -27.953 -8.008 1 98.62 407 ALA B O 1
ATOM 7302 N N . SER B 1 408 ? -11.57 -27.312 -5.918 1 98.69 408 SER B N 1
ATOM 7303 C CA . SER B 1 408 ? -10.953 -28.578 -5.562 1 98.69 408 SER B CA 1
ATOM 7304 C C . SER B 1 408 ? -11.984 -29.703 -5.562 1 98.69 408 SER B C 1
ATOM 7306 O O . SER B 1 408 ? -11.664 -30.844 -5.906 1 98.69 408 SER B O 1
ATOM 7308 N N . LEU B 1 409 ? -13.188 -29.375 -5.176 1 98.56 409 LEU B N 1
ATOM 7309 C CA . LEU B 1 409 ? -14.266 -30.359 -5.262 1 98.56 409 LEU B CA 1
ATOM 7310 C C . LEU B 1 409 ? -14.539 -30.734 -6.715 1 98.56 409 LEU B C 1
ATOM 7312 O O . LEU B 1 409 ? -14.727 -31.906 -7.031 1 98.56 409 LEU B O 1
ATOM 7316 N N . VAL B 1 410 ? -14.57 -29.766 -7.555 1 97.44 410 VAL B N 1
ATOM 7317 C CA . VAL B 1 410 ? -14.758 -30.016 -8.977 1 97.44 410 VAL B CA 1
ATOM 7318 C C . VAL B 1 410 ? -13.609 -30.875 -9.508 1 97.44 410 VAL B C 1
ATOM 7320 O O . VAL B 1 410 ? -13.844 -31.844 -10.234 1 97.44 410 VAL B O 1
ATOM 7323 N N . LEU B 1 411 ? -12.414 -30.531 -9.117 1 96.88 411 LEU B N 1
ATOM 7324 C CA . LEU B 1 411 ? -11.234 -31.281 -9.516 1 96.88 411 LEU B CA 1
ATOM 7325 C C . LEU B 1 411 ? -11.312 -32.719 -9.023 1 96.88 411 LEU B C 1
ATOM 7327 O O . LEU B 1 411 ? -11.016 -33.656 -9.766 1 96.88 411 LEU B O 1
ATOM 7331 N N . SER B 1 412 ? -11.695 -32.875 -7.777 1 97.38 412 SER B N 1
ATOM 7332 C CA . SER B 1 412 ? -11.828 -34.219 -7.191 1 97.38 412 SER B CA 1
ATOM 7333 C C . SER B 1 412 ? -12.82 -35.062 -7.973 1 97.38 412 SER B C 1
ATOM 7335 O O . SER B 1 412 ? -12.531 -36.219 -8.305 1 97.38 412 SER B O 1
ATOM 7337 N N . SER B 1 413 ? -13.961 -34.531 -8.266 1 95.69 413 SER B N 1
ATOM 7338 C CA . SER B 1 413 ? -14.977 -35.219 -9.023 1 95.69 413 SER B CA 1
ATOM 7339 C C . SER B 1 413 ? -14.469 -35.625 -10.406 1 95.69 413 SER B C 1
ATOM 7341 O O . SER B 1 413 ? -14.766 -36.719 -10.898 1 95.69 413 SER B O 1
ATOM 7343 N N . THR B 1 414 ? -13.773 -34.719 -11 1 93.5 414 THR B N 1
ATOM 7344 C CA . THR B 1 414 ? -13.211 -34.969 -12.32 1 93.5 414 THR B CA 1
ATOM 7345 C C . THR B 1 414 ? -12.211 -36.125 -12.281 1 93.5 414 THR B C 1
ATOM 7347 O O . THR B 1 414 ? -12.18 -36.969 -13.188 1 93.5 414 THR B O 1
ATOM 7350 N N . ILE B 1 415 ? -11.375 -36.188 -11.25 1 94.31 415 ILE B N 1
ATOM 7351 C CA . ILE B 1 415 ? -10.383 -37.219 -11.102 1 94.31 415 ILE B CA 1
ATOM 7352 C C . ILE B 1 415 ? -11.07 -38.562 -10.875 1 94.31 415 ILE B C 1
ATOM 7354 O O . ILE B 1 415 ? -10.719 -39.562 -11.5 1 94.31 415 ILE B O 1
ATOM 7358 N N . VAL B 1 416 ? -12.102 -38.594 -10.07 1 94.81 416 VAL B N 1
ATOM 7359 C CA . VAL B 1 416 ? -12.727 -39.844 -9.648 1 94.81 416 VAL B CA 1
ATOM 7360 C C . VAL B 1 416 ? -13.672 -40.312 -10.734 1 94.81 416 VAL B C 1
ATOM 7362 O O . VAL B 1 416 ? -13.648 -41.5 -11.102 1 94.81 416 VAL B O 1
ATOM 7365 N N . SER B 1 417 ? -14.484 -39.438 -11.305 1 92.25 417 SER B N 1
ATOM 7366 C CA . SER B 1 417 ? -15.578 -39.844 -12.172 1 92.25 417 SER B CA 1
ATOM 7367 C C . SER B 1 417 ? -15.32 -39.438 -13.617 1 92.25 417 SER B C 1
ATOM 7369 O O . SER B 1 417 ? -15.945 -39.969 -14.539 1 92.25 417 SER B O 1
ATOM 7371 N N . GLY B 1 418 ? -14.344 -38.562 -13.867 1 88.19 418 GLY B N 1
ATOM 7372 C CA . GLY B 1 418 ? -14.117 -38 -15.203 1 88.19 418 GLY B CA 1
ATOM 7373 C C . GLY B 1 418 ? -14.68 -36.594 -15.367 1 88.19 418 GLY B C 1
ATOM 7374 O O . GLY B 1 418 ? -15.328 -36.062 -14.461 1 88.19 418 GLY B O 1
ATOM 7375 N N . PRO B 1 419 ? -14.375 -35.938 -16.438 1 88.75 419 PRO B N 1
ATOM 7376 C CA . PRO B 1 419 ? -14.75 -34.562 -16.688 1 88.75 419 PRO B CA 1
ATOM 7377 C C . PRO B 1 419 ? -16.188 -34.406 -17.172 1 88.75 419 PRO B C 1
ATOM 7379 O O . PRO B 1 419 ? -16.422 -33.938 -18.281 1 88.75 419 PRO B O 1
ATOM 7382 N N . TRP B 1 420 ? -17.156 -34.75 -16.281 1 88.06 420 TRP B N 1
ATOM 7383 C CA . TRP B 1 420 ? -18.578 -34.719 -16.609 1 88.06 420 TRP B CA 1
ATOM 7384 C C . TRP B 1 420 ? -19.266 -33.531 -15.938 1 88.06 420 TRP B C 1
ATOM 7386 O O . TRP B 1 420 ? -19.516 -33.562 -14.727 1 88.06 420 TRP B O 1
ATOM 7396 N N . ALA B 1 421 ? -19.672 -32.625 -16.797 1 88.94 421 ALA B N 1
ATOM 7397 C CA . ALA B 1 421 ? -20.281 -31.375 -16.297 1 88.94 421 ALA B CA 1
ATOM 7398 C C . ALA B 1 421 ? -21.656 -31.641 -15.695 1 88.94 421 ALA B C 1
ATOM 7400 O O . ALA B 1 421 ? -22.109 -30.875 -14.836 1 88.94 421 ALA B O 1
ATOM 7401 N N . LEU B 1 422 ? -22.25 -32.75 -16.078 1 90.38 422 LEU B N 1
ATOM 7402 C CA . LEU B 1 422 ? -23.625 -33 -15.695 1 90.38 422 LEU B CA 1
ATOM 7403 C C . LEU B 1 422 ? -23.719 -33.75 -14.367 1 90.38 422 LEU B C 1
ATOM 7405 O O . LEU B 1 422 ? -24.797 -33.938 -13.82 1 90.38 422 LEU B O 1
ATOM 7409 N N . LEU B 1 423 ? -22.547 -34.094 -13.773 1 93.44 423 LEU B N 1
ATOM 7410 C CA . LEU B 1 423 ? -22.562 -34.719 -12.453 1 93.44 423 LEU B CA 1
ATOM 7411 C C . LEU B 1 423 ? -23.156 -33.781 -11.406 1 93.44 423 LEU B C 1
ATOM 7413 O O . LEU B 1 423 ? -22.812 -32.594 -11.359 1 93.44 423 LEU B O 1
ATOM 7417 N N . PRO B 1 424 ? -24.047 -34.281 -10.547 1 95.5 424 PRO B N 1
ATOM 7418 C CA . PRO B 1 424 ? -24.719 -33.406 -9.562 1 95.5 424 PRO B CA 1
ATOM 7419 C C . PRO B 1 424 ? -23.734 -32.719 -8.633 1 95.5 424 PRO B C 1
ATOM 7421 O O . PRO B 1 424 ? -23.922 -31.531 -8.32 1 95.5 424 PRO B O 1
ATOM 7424 N N . GLU B 1 425 ? -22.734 -33.406 -8.141 1 94.94 425 GLU B N 1
ATOM 7425 C CA . GLU B 1 425 ? -21.781 -32.812 -7.219 1 94.94 425 GLU B CA 1
ATOM 7426 C C . GLU B 1 425 ? -21.016 -31.688 -7.891 1 94.94 425 GLU B C 1
ATOM 7428 O O . GLU B 1 425 ? -20.656 -30.688 -7.242 1 94.94 425 GLU B O 1
ATOM 7433 N N . VAL B 1 426 ? -20.719 -31.812 -9.227 1 95.69 426 VAL B N 1
ATOM 7434 C CA . VAL B 1 426 ? -20.047 -30.781 -9.984 1 95.69 426 VAL B CA 1
ATOM 7435 C C . VAL B 1 426 ? -20.969 -29.578 -10.172 1 95.69 426 VAL B C 1
ATOM 7437 O O . VAL B 1 426 ? -20.562 -28.438 -9.93 1 95.69 426 VAL B O 1
ATOM 7440 N N . LYS B 1 427 ? -22.203 -29.812 -10.516 1 96.5 427 LYS B N 1
ATOM 7441 C CA . LYS B 1 427 ? -23.188 -28.75 -10.688 1 96.5 427 LYS B CA 1
ATOM 7442 C C . LYS B 1 427 ? -23.391 -27.953 -9.391 1 96.5 427 LYS B C 1
ATOM 7444 O O . LYS B 1 427 ? -23.484 -26.734 -9.414 1 96.5 427 LYS B O 1
ATOM 7449 N N . ASP B 1 428 ? -23.469 -28.734 -8.336 1 97 428 ASP B N 1
ATOM 7450 C CA . ASP B 1 428 ? -23.656 -28.094 -7.035 1 97 428 ASP B CA 1
ATOM 7451 C C . ASP B 1 428 ? -22.484 -27.172 -6.703 1 97 428 ASP B C 1
ATOM 7453 O O . ASP B 1 428 ? -22.672 -26.047 -6.23 1 97 428 ASP B O 1
ATOM 7457 N N . ALA B 1 429 ? -21.266 -27.672 -6.91 1 97.69 429 ALA B N 1
ATOM 7458 C CA . ALA B 1 429 ? -20.062 -26.891 -6.629 1 97.69 429 ALA B CA 1
ATOM 7459 C C . ALA B 1 429 ? -20 -25.641 -7.508 1 97.69 429 ALA B C 1
ATOM 7461 O O . ALA B 1 429 ? -19.625 -24.562 -7.039 1 97.69 429 ALA B O 1
ATOM 7462 N N . ILE B 1 430 ? -20.344 -25.766 -8.789 1 97.88 430 ILE B N 1
ATOM 7463 C CA . ILE B 1 430 ? -20.328 -24.641 -9.711 1 97.88 430 ILE B CA 1
ATOM 7464 C C . ILE B 1 430 ? -21.375 -23.609 -9.312 1 97.88 430 ILE B C 1
ATOM 7466 O O . ILE B 1 430 ? -21.109 -22.406 -9.273 1 97.88 430 ILE B O 1
ATOM 7470 N N . SER B 1 431 ? -22.578 -24.078 -8.961 1 97.31 431 SER B N 1
ATOM 7471 C CA . SER B 1 431 ? -23.641 -23.172 -8.531 1 97.31 431 SER B CA 1
ATOM 7472 C C . SER B 1 431 ? -23.234 -22.391 -7.285 1 97.31 431 SER B C 1
ATOM 7474 O O . SER B 1 431 ? -23.453 -21.188 -7.211 1 97.31 431 SER B O 1
ATOM 7476 N N . GLU B 1 432 ? -22.688 -23.109 -6.383 1 97.44 432 GLU B N 1
ATOM 7477 C CA . GLU B 1 432 ? -22.234 -22.453 -5.168 1 97.44 432 GLU B CA 1
ATOM 7478 C C . GLU B 1 432 ? -21.125 -21.438 -5.469 1 97.44 432 GLU B C 1
ATOM 7480 O O . GLU B 1 432 ? -21.062 -20.375 -4.863 1 97.44 432 GLU B O 1
ATOM 7485 N N . SER B 1 433 ? -20.203 -21.812 -6.34 1 98.12 433 SER B N 1
ATOM 7486 C CA . SER B 1 433 ? -19.141 -20.906 -6.734 1 98.12 433 SER B CA 1
ATOM 7487 C C . SER B 1 433 ? -19.703 -19.609 -7.309 1 98.12 433 SER B C 1
ATOM 7489 O O . SER B 1 433 ? -19.188 -18.531 -7.016 1 98.12 433 SER B O 1
ATOM 7491 N N . ILE B 1 434 ? -20.719 -19.688 -8.117 1 97.62 434 ILE B N 1
ATOM 7492 C CA . ILE B 1 434 ? -21.328 -18.516 -8.742 1 97.62 434 ILE B CA 1
ATOM 7493 C C . ILE B 1 434 ? -21.938 -17.609 -7.668 1 97.62 434 ILE B C 1
ATOM 7495 O O . ILE B 1 434 ? -21.828 -16.391 -7.734 1 97.62 434 ILE B O 1
ATOM 7499 N N . ILE B 1 435 ? -22.531 -18.219 -6.695 1 96.44 435 ILE B N 1
ATOM 7500 C CA . ILE B 1 435 ? -23.125 -17.453 -5.598 1 96.44 435 ILE B CA 1
ATOM 7501 C C . ILE B 1 435 ? -22.031 -16.703 -4.84 1 96.44 435 ILE B C 1
ATOM 7503 O O . ILE B 1 435 ? -22.141 -15.5 -4.598 1 96.44 435 ILE B O 1
ATOM 7507 N N . VAL B 1 436 ? -20.938 -17.391 -4.488 1 96.19 436 VAL B N 1
ATOM 7508 C CA . VAL B 1 436 ? -19.844 -16.797 -3.752 1 96.19 436 VAL B CA 1
ATOM 7509 C C . VAL B 1 436 ? -19.219 -15.664 -4.57 1 96.19 436 VAL B C 1
ATOM 7511 O O . VAL B 1 436 ? -18.953 -14.586 -4.039 1 96.19 436 VAL B O 1
ATOM 7514 N N . LEU B 1 437 ? -19.047 -15.844 -5.84 1 96.94 437 LEU B N 1
ATOM 7515 C CA . LEU B 1 437 ? -18.391 -14.875 -6.715 1 96.94 437 LEU B CA 1
ATOM 7516 C C . LEU B 1 437 ? -19.312 -13.68 -6.973 1 96.94 437 LEU B C 1
ATOM 7518 O O . LEU B 1 437 ? -18.828 -12.555 -7.152 1 96.94 437 LEU B O 1
ATOM 7522 N N . SER B 1 438 ? -20.609 -13.898 -7.012 1 94.88 438 SER B N 1
ATOM 7523 C CA . SER B 1 438 ? -21.562 -12.812 -7.188 1 94.88 438 SER B CA 1
ATOM 7524 C C . SER B 1 438 ? -21.562 -11.883 -5.977 1 94.88 438 SER B C 1
ATOM 7526 O O . SER B 1 438 ? -21.812 -10.68 -6.109 1 94.88 438 SER B O 1
ATOM 7528 N N . ASP B 1 439 ? -21.219 -12.445 -4.836 1 91.38 439 ASP B N 1
ATOM 7529 C CA . ASP B 1 439 ? -21.188 -11.68 -3.594 1 91.38 439 ASP B CA 1
ATOM 7530 C C . ASP B 1 439 ? -19.766 -11.258 -3.244 1 91.38 439 ASP B C 1
ATOM 7532 O O . ASP B 1 439 ? -19.484 -10.859 -2.113 1 91.38 439 ASP B O 1
ATOM 7536 N N . TRP B 1 440 ? -18.875 -11.336 -4.172 1 93.12 440 TRP B N 1
ATOM 7537 C CA . TRP B 1 440 ? -17.469 -11.07 -3.912 1 93.12 440 TRP B CA 1
ATOM 7538 C C . TRP B 1 440 ? -17.266 -9.625 -3.469 1 93.12 440 TRP B C 1
ATOM 7540 O O . TRP B 1 440 ? -17.672 -8.688 -4.164 1 93.12 440 TRP B O 1
ATOM 7550 N N . PRO B 1 441 ? -16.656 -9.422 -2.318 1 88 441 PRO B N 1
ATOM 7551 C CA . PRO B 1 441 ? -16.438 -8.047 -1.867 1 88 441 PRO B CA 1
ATOM 7552 C C . PRO B 1 441 ? -15.539 -7.254 -2.805 1 88 441 PRO B C 1
ATOM 7554 O O . PRO B 1 441 ? -14.508 -7.762 -3.254 1 88 441 PRO B O 1
ATOM 7557 N N . GLN B 1 442 ? -15.844 -5.996 -2.982 1 83.19 442 GLN B N 1
ATOM 7558 C CA . GLN B 1 442 ? -15.094 -5.141 -3.889 1 83.19 442 GLN B CA 1
ATOM 7559 C C . GLN B 1 442 ? -13.68 -4.891 -3.363 1 83.19 442 GLN B C 1
ATOM 7561 O O . GLN B 1 442 ? -12.75 -4.672 -4.145 1 83.19 442 GLN B O 1
ATOM 7566 N N . ALA B 1 443 ? -13.461 -5.02 -2.07 1 83.38 443 ALA B N 1
ATOM 7567 C CA . ALA B 1 443 ? -12.188 -4.723 -1.433 1 83.38 443 ALA B CA 1
ATOM 7568 C C . ALA B 1 443 ? -11.188 -5.852 -1.655 1 83.38 443 ALA B C 1
ATOM 7570 O O . ALA B 1 443 ? -9.984 -5.676 -1.451 1 83.38 443 ALA B O 1
ATOM 7571 N N . ILE B 1 444 ? -11.672 -7.02 -2.072 1 91.31 444 ILE B N 1
ATOM 7572 C CA . ILE B 1 444 ? -10.789 -8.164 -2.27 1 91.31 444 ILE B CA 1
ATOM 7573 C C . ILE B 1 444 ? -10.5 -8.344 -3.758 1 91.31 444 ILE B C 1
ATOM 7575 O O . ILE B 1 444 ? -11.414 -8.539 -4.559 1 91.31 444 ILE B O 1
ATOM 7579 N N . PRO B 1 445 ? -9.273 -8.312 -4.137 1 93.06 445 PRO B N 1
ATOM 7580 C CA . PRO B 1 445 ? -8.938 -8.469 -5.551 1 93.06 445 PRO B CA 1
ATOM 7581 C C . PRO B 1 445 ? -9.32 -9.836 -6.109 1 93.06 445 PRO B C 1
ATOM 7583 O O . PRO B 1 445 ? -9.219 -10.844 -5.406 1 93.06 445 PRO B O 1
ATOM 7586 N N . LEU B 1 446 ? -9.664 -9.852 -7.406 1 95.62 446 LEU B N 1
ATOM 7587 C CA . LEU B 1 446 ? -10 -11.086 -8.102 1 95.62 446 LEU B CA 1
ATOM 7588 C C . LEU B 1 446 ? -8.758 -11.742 -8.688 1 95.62 446 LEU B C 1
ATOM 7590 O O . LEU B 1 446 ? -8.781 -12.914 -9.055 1 95.62 446 LEU B O 1
ATOM 7594 N N . ARG B 1 447 ? -7.734 -11.039 -8.828 1 93.19 447 ARG B N 1
ATOM 7595 C CA . ARG B 1 447 ? -6.551 -11.422 -9.594 1 93.19 447 ARG B CA 1
ATOM 7596 C C . ARG B 1 447 ? -5.938 -12.703 -9.047 1 93.19 447 ARG B C 1
ATOM 7598 O O . ARG B 1 447 ? -5.266 -13.438 -9.781 1 93.19 447 ARG B O 1
ATOM 7605 N N . GLY B 1 448 ? -6.078 -13.094 -7.887 1 94.06 448 GLY B N 1
ATOM 7606 C CA . GLY B 1 448 ? -5.523 -14.312 -7.32 1 94.06 448 GLY B CA 1
ATOM 7607 C C . GLY B 1 448 ? -6.375 -15.539 -7.582 1 94.06 448 GLY B C 1
ATOM 7608 O O . GLY B 1 448 ? -6.035 -16.641 -7.156 1 94.06 448 GLY B O 1
ATOM 7609 N N . LEU B 1 449 ? -7.438 -15.453 -8.453 1 97.5 449 LEU B N 1
ATOM 7610 C CA . LEU B 1 449 ? -8.414 -16.531 -8.578 1 97.5 449 LEU B CA 1
ATOM 7611 C C . LEU B 1 449 ? -8.305 -17.203 -9.938 1 97.5 449 LEU B C 1
ATOM 7613 O O . LEU B 1 449 ? -9.234 -17.891 -10.375 1 97.5 449 LEU B O 1
ATOM 7617 N N . VAL B 1 450 ? -7.203 -17.094 -10.602 1 96.88 450 VAL B N 1
ATOM 7618 C CA . VAL B 1 450 ? -7.074 -17.609 -11.961 1 96.88 450 VAL B CA 1
ATOM 7619 C C . VAL B 1 450 ? -7.227 -19.125 -11.945 1 96.88 450 VAL B C 1
ATOM 7621 O O . VAL B 1 450 ? -7.977 -19.688 -12.742 1 96.88 450 VAL B O 1
ATOM 7624 N N . TRP B 1 451 ? -6.605 -19.766 -11.016 1 97.44 451 TRP B N 1
ATOM 7625 C CA . TRP B 1 451 ? -6.605 -21.219 -10.945 1 97.44 451 TRP B CA 1
ATOM 7626 C C . TRP B 1 451 ? -8.016 -21.75 -10.695 1 97.44 451 TRP B C 1
ATOM 7628 O O . TRP B 1 451 ? -8.516 -22.578 -11.469 1 97.44 451 TRP B O 1
ATOM 7638 N N . PRO B 1 452 ? -8.703 -21.312 -9.633 1 98.31 452 PRO B N 1
ATOM 7639 C CA . PRO B 1 452 ? -10.031 -21.859 -9.383 1 98.31 452 PRO B CA 1
ATOM 7640 C C . PRO B 1 452 ? -11.039 -21.5 -10.477 1 98.31 452 PRO B C 1
ATOM 7642 O O . PRO B 1 452 ? -11.93 -22.281 -10.797 1 98.31 452 PRO B O 1
ATOM 7645 N N . LEU B 1 453 ? -10.891 -20.328 -11.078 1 97.69 453 LEU B N 1
ATOM 7646 C CA . LEU B 1 453 ? -11.805 -19.938 -12.141 1 97.69 453 LEU B CA 1
ATOM 7647 C C . LEU B 1 453 ? -11.625 -20.828 -13.367 1 97.69 453 LEU B C 1
ATOM 7649 O O . LEU B 1 453 ? -12.594 -21.156 -14.055 1 97.69 453 LEU B O 1
ATOM 7653 N N . TYR B 1 454 ? -10.43 -21.172 -13.609 1 96.31 454 TYR B N 1
ATOM 7654 C CA . TYR B 1 454 ? -10.172 -22.062 -14.727 1 96.31 454 TYR B CA 1
ATOM 7655 C C . TYR B 1 454 ? -10.75 -23.453 -14.469 1 96.31 454 TYR B C 1
ATOM 7657 O O . TYR B 1 454 ? -11.438 -24.016 -15.32 1 96.31 454 TYR B O 1
ATOM 7665 N N . ILE B 1 455 ? -10.477 -24.016 -13.297 1 96.44 455 ILE B N 1
ATOM 7666 C CA . ILE B 1 455 ? -10.914 -25.359 -12.953 1 96.44 455 ILE B CA 1
ATOM 7667 C C . ILE B 1 455 ? -12.438 -25.453 -13.008 1 96.44 455 ILE B C 1
ATOM 7669 O O . ILE B 1 455 ? -12.992 -26.344 -13.633 1 96.44 455 ILE B O 1
ATOM 7673 N N . ILE B 1 456 ? -13.078 -24.516 -12.391 1 97.44 456 ILE B N 1
ATOM 7674 C CA . ILE B 1 456 ? -14.539 -24.516 -12.359 1 97.44 456 ILE B CA 1
ATOM 7675 C C . ILE B 1 456 ? -15.086 -24.203 -13.75 1 97.44 456 ILE B C 1
ATOM 7677 O O . ILE B 1 456 ? -16 -24.875 -14.227 1 97.44 456 ILE B O 1
ATOM 7681 N N . GLY B 1 457 ? -14.523 -23.234 -14.414 1 96.38 457 GLY B N 1
ATOM 7682 C CA . GLY B 1 457 ? -14.977 -22.812 -15.727 1 96.38 457 GLY B CA 1
ATOM 7683 C C . GLY B 1 457 ? -14.891 -23.906 -16.781 1 96.38 457 GLY B C 1
ATOM 7684 O O . GLY B 1 457 ? -15.688 -23.938 -17.719 1 96.38 457 GLY B O 1
ATOM 7685 N N . CYS B 1 458 ? -13.977 -24.781 -16.641 1 93.75 458 CYS B N 1
ATOM 7686 C CA . CYS B 1 458 ? -13.789 -25.875 -17.578 1 93.75 458 CYS B CA 1
ATOM 7687 C C . CYS B 1 458 ? -15.047 -26.734 -17.688 1 93.75 458 CYS B C 1
ATOM 7689 O O . CYS B 1 458 ? -15.328 -27.297 -18.75 1 93.75 458 CYS B O 1
ATOM 7691 N N . LEU B 1 459 ? -15.781 -26.797 -16.578 1 93.94 459 LEU B N 1
ATOM 7692 C CA . LEU B 1 459 ? -16.953 -27.688 -16.562 1 93.94 459 LEU B CA 1
ATOM 7693 C C . LEU B 1 459 ? -18.234 -26.875 -16.469 1 93.94 459 LEU B C 1
ATOM 7695 O O . LEU B 1 459 ? -19.297 -27.406 -16.141 1 93.94 459 LEU B O 1
ATOM 7699 N N . ALA B 1 460 ? -18.094 -25.625 -16.797 1 94.62 460 ALA B N 1
ATOM 7700 C CA . ALA B 1 460 ? -19.281 -24.766 -16.766 1 94.62 460 ALA B CA 1
ATOM 7701 C C . ALA B 1 460 ? -20.203 -25.078 -17.953 1 94.62 460 ALA B C 1
ATOM 7703 O O . ALA B 1 460 ? -19.75 -25.234 -19.078 1 94.62 460 ALA B O 1
ATOM 7704 N N . GLU B 1 461 ? -21.469 -25.188 -17.688 1 93.44 461 GLU B N 1
ATOM 7705 C CA . GLU B 1 461 ? -22.453 -25.359 -18.734 1 93.44 461 GLU B CA 1
ATOM 7706 C C . GLU B 1 461 ? -22.531 -24.109 -19.625 1 93.44 461 GLU B C 1
ATOM 7708 O O . GLU B 1 461 ? -22.094 -23.031 -19.219 1 93.44 461 GLU B O 1
ATOM 7713 N N . PRO B 1 462 ? -23.047 -24.312 -20.828 1 93.69 462 PRO B N 1
ATOM 7714 C CA . PRO B 1 462 ? -23.062 -23.203 -21.781 1 93.69 462 PRO B CA 1
ATOM 7715 C C . PRO B 1 462 ? -23.703 -21.938 -21.203 1 93.69 462 PRO B C 1
ATOM 7717 O O . PRO B 1 462 ? -23.234 -20.828 -21.453 1 93.69 462 PRO B O 1
ATOM 7720 N N . SER B 1 463 ? -24.719 -22.062 -20.359 1 95.12 463 SER B N 1
ATOM 7721 C CA . SER B 1 463 ? -25.422 -20.906 -19.797 1 95.12 463 SER B CA 1
ATOM 7722 C C . SER B 1 463 ? -24.562 -20.172 -18.781 1 95.12 463 SER B C 1
ATOM 7724 O O . SER B 1 463 ? -24.812 -19 -18.484 1 95.12 463 SER B O 1
ATOM 7726 N N . LEU B 1 464 ? -23.562 -20.859 -18.312 1 96.38 464 LEU B N 1
ATOM 7727 C CA . LEU B 1 464 ? -22.766 -20.266 -17.25 1 96.38 464 LEU B CA 1
ATOM 7728 C C . LEU B 1 464 ? -21.391 -19.828 -17.766 1 96.38 464 LEU B C 1
ATOM 7730 O O . LEU B 1 464 ? -20.641 -19.156 -17.062 1 96.38 464 LEU B O 1
ATOM 7734 N N . GLN B 1 465 ? -21.047 -20.219 -19 1 96.31 465 GLN B N 1
ATOM 7735 C CA . GLN B 1 465 ? -19.734 -19.953 -19.578 1 96.31 465 GLN B CA 1
ATOM 7736 C C . GLN B 1 465 ? -19.453 -18.453 -19.625 1 96.31 465 GLN B C 1
ATOM 7738 O O . GLN B 1 465 ? -18.328 -18.016 -19.344 1 96.31 465 GLN B O 1
ATOM 7743 N N . GLY B 1 466 ? -20.422 -17.641 -19.906 1 96.88 466 GLY B N 1
ATOM 7744 C CA . GLY B 1 466 ? -20.281 -16.203 -19.969 1 96.88 466 GLY B CA 1
ATOM 7745 C C . GLY B 1 466 ? -19.875 -15.578 -18.641 1 96.88 466 GLY B C 1
ATOM 7746 O O . GLY B 1 466 ? -19.156 -14.578 -18.609 1 96.88 466 GLY B O 1
ATOM 7747 N N . VAL B 1 467 ? -20.359 -16.172 -17.578 1 97.31 467 VAL B N 1
ATOM 7748 C CA . VAL B 1 467 ? -20.047 -15.68 -16.25 1 97.31 467 VAL B CA 1
ATOM 7749 C C . VAL B 1 467 ? -18.547 -15.82 -15.992 1 97.31 467 VAL B C 1
ATOM 7751 O O . VAL B 1 467 ? -17.891 -14.883 -15.523 1 97.31 467 VAL B O 1
ATOM 7754 N N . PHE B 1 468 ? -17.969 -16.891 -16.328 1 97.31 468 PHE B N 1
ATOM 7755 C CA . PHE B 1 468 ? -16.562 -17.156 -16.078 1 97.31 468 PHE B CA 1
ATOM 7756 C C . PHE B 1 468 ? -15.688 -16.344 -17.031 1 97.31 468 PHE B C 1
ATOM 7758 O O . PHE B 1 468 ? -14.625 -15.859 -16.641 1 97.31 468 PHE B O 1
ATOM 7765 N N . GLU B 1 469 ? -16.141 -16.188 -18.234 1 97.38 469 GLU B N 1
ATOM 7766 C CA . GLU B 1 469 ? -15.438 -15.305 -19.156 1 97.38 469 GLU B CA 1
ATOM 7767 C C . GLU B 1 469 ? -15.398 -13.875 -18.641 1 97.38 469 GLU B C 1
ATOM 7769 O O . GLU B 1 469 ? -14.352 -13.211 -18.688 1 97.38 469 GLU B O 1
ATOM 7774 N N . SER B 1 470 ? -16.5 -13.438 -18.141 1 96.94 470 SER B N 1
ATOM 7775 C CA . SER B 1 470 ? -16.594 -12.086 -17.609 1 96.94 470 SER B CA 1
ATOM 7776 C C . SER B 1 470 ? -15.703 -11.906 -16.375 1 96.94 470 SER B C 1
ATOM 7778 O O . SER B 1 470 ? -15.039 -10.883 -16.234 1 96.94 470 SER B O 1
ATOM 7780 N N . LEU B 1 471 ? -15.703 -12.852 -15.523 1 96.44 471 LEU B N 1
ATOM 7781 C CA . LEU B 1 471 ? -14.883 -12.805 -14.32 1 96.44 471 LEU B CA 1
ATOM 7782 C C . LEU B 1 471 ? -13.398 -12.75 -14.68 1 96.44 471 LEU B C 1
ATOM 7784 O O . LEU B 1 471 ? -12.656 -11.93 -14.133 1 96.44 471 LEU B O 1
ATOM 7788 N N . LEU B 1 472 ? -13 -13.547 -15.617 1 96.75 472 LEU B N 1
ATOM 7789 C CA . LEU B 1 472 ? -11.602 -13.578 -16.031 1 96.75 472 LEU B CA 1
ATOM 7790 C C . LEU B 1 472 ? -11.227 -12.289 -16.766 1 96.75 472 LEU B C 1
ATOM 7792 O O . LEU B 1 472 ? -10.094 -11.82 -16.656 1 96.75 472 LEU B O 1
ATOM 7796 N N . SER B 1 473 ? -12.148 -11.719 -17.438 1 95.81 473 SER B N 1
ATOM 7797 C CA . SER B 1 473 ? -11.914 -10.422 -18.062 1 95.81 473 SER B CA 1
ATOM 7798 C C . SER B 1 473 ? -11.711 -9.336 -17.016 1 95.81 473 SER B C 1
ATOM 7800 O O . SER B 1 473 ? -10.875 -8.445 -17.188 1 95.81 473 SER B O 1
ATOM 7802 N N . SER B 1 474 ? -12.5 -9.477 -15.992 1 92.88 474 SER B N 1
ATOM 7803 C CA . SER B 1 474 ? -12.328 -8.547 -14.875 1 92.88 474 SER B CA 1
ATOM 7804 C C . SER B 1 474 ? -10.953 -8.703 -14.234 1 92.88 474 SER B C 1
ATOM 7806 O O . SER B 1 474 ? -10.32 -7.711 -13.859 1 92.88 474 SER B O 1
ATOM 7808 N N . VAL B 1 475 ? -10.508 -9.906 -14.102 1 92.81 475 VAL B N 1
ATOM 7809 C CA . VAL B 1 475 ? -9.164 -10.18 -13.586 1 92.81 475 VAL B CA 1
ATOM 7810 C C . VAL B 1 475 ? -8.125 -9.539 -14.492 1 92.81 475 VAL B C 1
ATOM 7812 O O . VAL B 1 475 ? -7.168 -8.922 -14.016 1 92.81 475 VAL B O 1
ATOM 7815 N N . LEU B 1 476 ? -8.32 -9.695 -15.766 1 91.81 476 LEU B N 1
ATOM 7816 C CA . LEU B 1 476 ? -7.418 -9.125 -16.766 1 91.81 476 LEU B CA 1
ATOM 7817 C C . LEU B 1 476 ? -7.371 -7.609 -16.656 1 91.81 476 LEU B C 1
ATOM 7819 O O . LEU B 1 476 ? -6.289 -7.016 -16.656 1 91.81 476 LEU B O 1
ATOM 7823 N N . ASP B 1 477 ? -8.469 -7.086 -16.469 1 88.69 477 ASP B N 1
ATOM 7824 C CA . ASP B 1 477 ? -8.562 -5.637 -16.344 1 88.69 477 ASP B CA 1
ATOM 7825 C C . ASP B 1 477 ? -7.879 -5.152 -15.055 1 88.69 477 ASP B C 1
ATOM 7827 O O . ASP B 1 477 ? -7.148 -4.16 -15.078 1 88.69 477 ASP B O 1
ATOM 7831 N N . GLU B 1 478 ? -8.125 -5.832 -13.961 1 85.62 478 GLU B N 1
ATOM 7832 C CA . GLU B 1 478 ? -7.504 -5.492 -12.68 1 85.62 478 GLU B CA 1
ATOM 7833 C C . GLU B 1 478 ? -5.98 -5.539 -12.781 1 85.62 478 GLU B C 1
ATOM 7835 O O . GLU B 1 478 ? -5.285 -4.836 -12.047 1 85.62 478 GLU B O 1
ATOM 7840 N N . SER B 1 479 ? -5.508 -6.332 -13.703 1 86.12 479 SER B N 1
ATOM 7841 C CA . SER B 1 479 ? -4.07 -6.527 -13.852 1 86.12 479 SER B CA 1
ATOM 7842 C C . SER B 1 479 ? -3.498 -5.598 -14.922 1 86.12 479 SER B C 1
ATOM 7844 O O . SER B 1 479 ? -2.324 -5.707 -15.273 1 86.12 479 SER B O 1
ATOM 7846 N N . GLY B 1 480 ? -4.297 -4.742 -15.461 1 84.44 480 GLY B N 1
ATOM 7847 C CA . GLY B 1 480 ? -3.83 -3.807 -16.469 1 84.44 480 GLY B CA 1
ATOM 7848 C C . GLY B 1 480 ? -3.777 -4.406 -17.859 1 84.44 480 GLY B C 1
ATOM 7849 O O . GLY B 1 480 ? -3.123 -3.861 -18.75 1 84.44 480 GLY B O 1
ATOM 7850 N N . GLY B 1 481 ? -4.355 -5.547 -17.984 1 84.94 481 GLY B N 1
ATOM 7851 C CA . GLY B 1 481 ? -4.395 -6.195 -19.281 1 84.94 481 GLY B CA 1
ATOM 7852 C C . GLY B 1 481 ? -3.283 -7.207 -19.484 1 84.94 481 GLY B C 1
ATOM 7853 O O . GLY B 1 481 ? -3.104 -7.734 -20.578 1 84.94 481 GLY B O 1
ATOM 7854 N N . PHE B 1 482 ? -2.541 -7.391 -18.469 1 86.06 482 PHE B N 1
ATOM 7855 C CA . PHE B 1 482 ? -1.423 -8.32 -18.578 1 86.06 482 PHE B CA 1
ATOM 7856 C C . PHE B 1 482 ? -1.601 -9.5 -17.641 1 86.06 482 PHE B C 1
ATOM 7858 O O . PHE B 1 482 ? -2.523 -9.508 -16.812 1 86.06 482 PHE B O 1
ATOM 7865 N N . GLY B 1 483 ? -0.757 -10.523 -17.859 1 89.94 483 GLY B N 1
ATOM 7866 C CA . GLY B 1 483 ? -0.835 -11.727 -17.047 1 89.94 483 GLY B CA 1
ATOM 7867 C C . GLY B 1 483 ? -1.364 -12.93 -17.797 1 89.94 483 GLY B C 1
ATOM 7868 O O . GLY B 1 483 ? -1.353 -12.953 -19.031 1 89.94 483 GLY B O 1
ATOM 7869 N N . ASN B 1 484 ? -1.812 -13.898 -17.062 1 92.56 484 ASN B N 1
ATOM 7870 C CA . ASN B 1 484 ? -2.145 -15.156 -17.719 1 92.56 484 ASN B CA 1
ATOM 7871 C C . ASN B 1 484 ? -3.654 -15.352 -17.812 1 92.56 484 ASN B C 1
ATOM 7873 O O . ASN B 1 484 ? -4.117 -16.375 -18.328 1 92.56 484 ASN B O 1
ATOM 7877 N N . SER B 1 485 ? -4.434 -14.383 -17.391 1 94 485 SER B N 1
ATOM 7878 C CA . SER B 1 485 ? -5.883 -14.508 -17.484 1 94 485 SER B CA 1
ATOM 7879 C C . SER B 1 485 ? -6.336 -14.523 -18.938 1 94 485 SER B C 1
ATOM 7881 O O . SER B 1 485 ? -7.293 -15.219 -19.297 1 94 485 SER B O 1
ATOM 7883 N N . GLY B 1 486 ? -5.656 -13.711 -19.75 1 92.81 486 GLY B N 1
ATOM 7884 C CA . GLY B 1 486 ? -5.961 -13.75 -21.172 1 92.81 486 GLY B CA 1
ATOM 7885 C C . GLY B 1 486 ? -5.738 -15.117 -21.797 1 92.81 486 GLY B C 1
ATOM 7886 O O . GLY B 1 486 ? -6.566 -15.594 -22.578 1 92.81 486 GLY B O 1
ATOM 7887 N N . THR B 1 487 ? -4.664 -15.695 -21.438 1 92.94 487 THR B N 1
ATOM 7888 C CA . THR B 1 487 ? -4.359 -17.047 -21.906 1 92.94 487 THR B CA 1
ATOM 7889 C C . THR B 1 487 ? -5.418 -18.031 -21.422 1 92.94 487 THR B C 1
ATOM 7891 O O . THR B 1 487 ? -5.859 -18.906 -22.188 1 92.94 487 THR B O 1
ATOM 7894 N N . VAL B 1 488 ? -5.867 -17.906 -20.234 1 94.25 488 VAL B N 1
ATOM 7895 C CA . VAL B 1 488 ? -6.836 -18.812 -19.625 1 94.25 488 VAL B CA 1
ATOM 7896 C C . VAL B 1 488 ? -8.188 -18.656 -20.312 1 94.25 488 VAL B C 1
ATOM 7898 O O . VAL B 1 488 ? -8.898 -19.641 -20.531 1 94.25 488 VAL B O 1
ATOM 7901 N N . ILE B 1 489 ? -8.539 -17.453 -20.672 1 95.44 489 ILE B N 1
ATOM 7902 C CA . ILE B 1 489 ? -9.781 -17.219 -21.406 1 95.44 489 ILE B CA 1
ATOM 7903 C C . ILE B 1 489 ? -9.75 -17.969 -22.734 1 95.44 489 ILE B C 1
ATOM 7905 O O . ILE B 1 489 ? -10.719 -18.625 -23.094 1 95.44 489 ILE B O 1
ATOM 7909 N N . LYS B 1 490 ? -8.641 -17.906 -23.391 1 92.38 490 LYS B N 1
ATOM 7910 C CA . LYS B 1 490 ? -8.492 -18.609 -24.672 1 92.38 490 LYS B CA 1
ATOM 7911 C C . LYS B 1 490 ? -8.617 -20.109 -24.484 1 92.38 490 LYS B C 1
ATOM 7913 O O . LYS B 1 490 ? -9.273 -20.781 -25.281 1 92.38 490 LYS B O 1
ATOM 7918 N N . LEU B 1 491 ? -8.039 -20.594 -23.484 1 90.94 491 LEU B N 1
ATOM 7919 C CA . LEU B 1 491 ? -8.086 -22.016 -23.203 1 90.94 491 LEU B CA 1
ATOM 7920 C C . LEU B 1 491 ? -9.508 -22.469 -22.906 1 90.94 491 LEU B C 1
ATOM 7922 O O . LEU B 1 491 ? -9.945 -23.516 -23.391 1 90.94 491 LEU B O 1
ATOM 7926 N N . LEU B 1 492 ? -10.234 -21.688 -22.125 1 93.75 492 LEU B N 1
ATOM 7927 C CA . LEU B 1 492 ? -11.609 -22.031 -21.781 1 93.75 492 LEU B CA 1
ATOM 7928 C C . LEU B 1 492 ? -12.5 -22.016 -23.016 1 93.75 492 LEU B C 1
ATOM 7930 O O . LEU B 1 492 ? -13.305 -22.922 -23.219 1 93.75 492 LEU B O 1
ATOM 7934 N N . LYS B 1 493 ? -12.297 -21.047 -23.828 1 93.25 493 LYS B N 1
ATOM 7935 C CA . LYS B 1 493 ? -13.102 -20.953 -25.031 1 93.25 493 LYS B CA 1
ATOM 7936 C C . LYS B 1 493 ? -12.836 -22.125 -25.969 1 93.25 493 LYS B C 1
ATOM 7938 O O . LYS B 1 493 ? -13.766 -22.656 -26.578 1 93.25 493 LYS B O 1
ATOM 7943 N N . CYS B 1 494 ? -11.609 -22.516 -26.031 1 89.12 494 CYS B N 1
ATOM 7944 C CA . CYS B 1 494 ? -11.258 -23.688 -26.828 1 89.12 494 CYS B CA 1
ATOM 7945 C C . CYS B 1 494 ? -11.922 -24.938 -26.281 1 89.12 494 CYS B C 1
ATOM 7947 O O . CYS B 1 494 ? -12.43 -25.766 -27.047 1 89.12 494 CYS B O 1
ATOM 7949 N N . ARG B 1 495 ? -11.977 -25.031 -25.047 1 87.69 495 ARG B N 1
ATOM 7950 C CA . ARG B 1 495 ? -12.578 -26.188 -24.406 1 87.69 495 ARG B CA 1
ATOM 7951 C C . ARG B 1 495 ? -14.094 -26.188 -24.578 1 87.69 495 ARG B C 1
ATOM 7953 O O . ARG B 1 495 ? -14.695 -27.234 -24.828 1 87.69 495 ARG B O 1
ATOM 7960 N N . TRP B 1 496 ? -14.641 -25.078 -24.391 1 90.75 496 TRP B N 1
ATOM 7961 C CA . TRP B 1 496 ? -16.078 -24.938 -24.531 1 90.75 496 TRP B CA 1
ATOM 7962 C C . TRP B 1 496 ? -16.531 -25.266 -25.969 1 90.75 496 TRP B C 1
ATOM 7964 O O . TRP B 1 496 ? -17.625 -25.781 -26.172 1 90.75 496 TRP B O 1
ATOM 7974 N N . ALA B 1 497 ? -15.672 -25 -26.922 1 87.88 497 ALA B N 1
ATOM 7975 C CA . ALA B 1 497 ? -16 -25.219 -28.328 1 87.88 497 ALA B CA 1
ATOM 7976 C C . ALA B 1 497 ? -15.742 -26.656 -28.734 1 87.88 497 ALA B C 1
ATOM 7978 O O . ALA B 1 497 ? -16.234 -27.125 -29.766 1 87.88 497 ALA B O 1
ATOM 7979 N N . ALA B 1 498 ? -14.992 -27.328 -27.984 1 81.19 498 ALA B N 1
ATOM 7980 C CA . ALA B 1 498 ? -14.625 -28.703 -28.328 1 81.19 498 ALA B CA 1
ATOM 7981 C C . ALA B 1 498 ? -15.82 -29.641 -28.172 1 81.19 498 ALA B C 1
ATOM 7983 O O . ALA B 1 498 ? -16.625 -29.469 -27.25 1 81.19 498 ALA B O 1
ATOM 7984 N N . PRO B 1 499 ? -16.078 -30.484 -29.297 1 72.19 499 PRO B N 1
ATOM 7985 C CA . PRO B 1 499 ? -17.141 -31.484 -29.172 1 72.19 499 PRO B CA 1
ATOM 7986 C C . PRO B 1 499 ? -16.953 -32.406 -27.969 1 72.19 499 PRO B C 1
ATOM 7988 O O . PRO B 1 499 ? -15.82 -32.656 -27.547 1 72.19 499 PRO B O 1
ATOM 7991 N N . PRO B 1 500 ? -18.078 -32.656 -27.281 1 60.84 500 PRO B N 1
ATOM 7992 C CA . PRO B 1 500 ? -17.953 -33.531 -26.094 1 60.84 500 PRO B CA 1
ATOM 7993 C C . PRO B 1 500 ? -17.141 -34.781 -26.375 1 60.84 500 PRO B C 1
ATOM 7995 O O . PRO B 1 500 ? -17.438 -35.531 -27.312 1 60.84 500 PRO B O 1
ATOM 7998 N N . ASN B 1 501 ? -16.047 -34.719 -26.688 1 53.53 501 ASN B N 1
ATOM 7999 C CA . ASN B 1 501 ? -15.195 -35.875 -26.984 1 53.53 501 ASN B CA 1
ATOM 8000 C C . ASN B 1 501 ? -15.375 -36.969 -25.969 1 53.53 501 ASN B C 1
ATOM 8002 O O . ASN B 1 501 ? -15.125 -36.781 -24.781 1 53.53 501 ASN B O 1
ATOM 8006 N N . CYS B 1 502 ? -16.422 -37.906 -26.234 1 48 502 CYS B N 1
ATOM 8007 C CA . CYS B 1 502 ? -16.688 -39.156 -25.5 1 48 502 CYS B CA 1
ATOM 8008 C C . CYS B 1 502 ? -15.391 -39.844 -25.125 1 48 502 CYS B C 1
ATOM 8010 O O . CYS B 1 502 ? -15.375 -40.688 -24.219 1 48 502 CYS B O 1
ATOM 8012 N N . ASN B 1 503 ? -14.617 -40.344 -26.156 1 44.5 503 ASN B N 1
ATOM 8013 C CA . ASN B 1 503 ? -13.75 -41.5 -26.031 1 44.5 503 ASN B CA 1
ATOM 8014 C C . ASN B 1 503 ? -12.609 -41.25 -25.047 1 44.5 503 ASN B C 1
ATOM 8016 O O . ASN B 1 503 ? -11.742 -42.125 -24.875 1 44.5 503 ASN B O 1
ATOM 8020 N N . HIS B 1 504 ? -12.078 -40.062 -24.984 1 45.34 504 HIS B N 1
ATOM 8021 C CA . HIS B 1 504 ? -10.727 -40.219 -24.453 1 45.34 504 HIS B CA 1
ATOM 8022 C C . HIS B 1 504 ? -10.734 -40.625 -23 1 45.34 504 HIS B C 1
ATOM 8024 O O . HIS B 1 504 ? -11.672 -40.281 -22.25 1 45.34 504 HIS B O 1
ATOM 8030 N N . ASP B 1 505 ? -10 -41.781 -22.75 1 42.78 505 ASP B N 1
ATOM 8031 C CA . ASP B 1 505 ? -9.812 -42.531 -21.516 1 42.78 505 ASP B CA 1
ATOM 8032 C C . ASP B 1 505 ? -9.844 -41.594 -20.297 1 42.78 505 ASP B C 1
ATOM 8034 O O . ASP B 1 505 ? -9.469 -42 -19.203 1 42.78 505 ASP B O 1
ATOM 8038 N N . GLY B 1 506 ? -10.742 -40.625 -20.422 1 43.28 506 GLY B N 1
ATOM 8039 C CA . GLY B 1 506 ? -11.062 -39.844 -19.25 1 43.28 506 GLY B CA 1
ATOM 8040 C C . GLY B 1 506 ? -9.883 -39.031 -18.734 1 43.28 506 GLY B C 1
ATOM 8041 O O . GLY B 1 506 ? -10.031 -38.219 -17.812 1 43.28 506 GLY B O 1
ATOM 8042 N N . LEU B 1 507 ? -8.781 -39.75 -18.719 1 42.59 507 LEU B N 1
ATOM 8043 C CA . LEU B 1 507 ? -7.648 -39.25 -17.938 1 42.59 507 LEU B CA 1
ATOM 8044 C C . LEU B 1 507 ? -7.051 -38 -18.578 1 42.59 507 LEU B C 1
ATOM 8046 O O . LEU B 1 507 ? -6.27 -37.281 -17.938 1 42.59 507 LEU B O 1
ATOM 8050 N N . GLU B 1 508 ? -6.816 -38.125 -19.953 1 49.47 508 GLU B N 1
ATOM 8051 C CA . GLU B 1 508 ? -6.039 -37.031 -20.516 1 49.47 508 GLU B CA 1
ATOM 8052 C C . GLU B 1 508 ? -6.676 -35.688 -20.203 1 49.47 508 GLU B C 1
ATOM 8054 O O . GLU B 1 508 ? -7.812 -35.406 -20.594 1 49.47 508 GLU B O 1
ATOM 8059 N N . LEU B 1 509 ? -6.297 -35.156 -19.016 1 49.97 509 LEU B N 1
ATOM 8060 C CA . LEU B 1 509 ? -6.645 -34.094 -18.094 1 49.97 509 LEU B CA 1
ATOM 8061 C C . LEU B 1 509 ? -7.039 -32.812 -18.844 1 49.97 509 LEU B C 1
ATOM 8063 O O . LEU B 1 509 ? -6.305 -32.344 -19.719 1 49.97 509 LEU B O 1
ATOM 8067 N N . VAL B 1 510 ? -8.43 -32.562 -18.875 1 49.75 510 VAL B N 1
ATOM 8068 C CA . VAL B 1 510 ? -9.219 -31.391 -19.203 1 49.75 510 VAL B CA 1
ATOM 8069 C C . VAL B 1 510 ? -8.43 -30.125 -18.859 1 49.75 510 VAL B C 1
ATOM 8071 O O . VAL B 1 510 ? -8.547 -29.109 -19.547 1 49.75 510 VAL B O 1
ATOM 8074 N N . PHE B 1 511 ? -7.555 -30.375 -17.953 1 57.12 511 PHE B N 1
ATOM 8075 C CA . PHE B 1 511 ? -6.887 -29.156 -17.5 1 57.12 511 PHE B CA 1
ATOM 8076 C C . PHE B 1 511 ? -5.504 -29.047 -18.125 1 57.12 511 PHE B C 1
ATOM 8078 O O . PHE B 1 511 ? -4.871 -27.984 -18.062 1 57.12 511 PHE B O 1
ATOM 8085 N N . GLN B 1 512 ? -5.148 -30.25 -18.797 1 58.38 512 GLN B N 1
ATOM 8086 C CA . GLN B 1 512 ? -3.807 -30.234 -19.375 1 58.38 512 GLN B CA 1
ATOM 8087 C C . GLN B 1 512 ? -3.789 -29.547 -20.734 1 58.38 512 GLN B C 1
ATOM 8089 O O . GLN B 1 512 ? -4.645 -29.812 -21.578 1 58.38 512 GLN B O 1
ATOM 8094 N N . THR B 1 513 ? -3.268 -28.391 -20.703 1 60.53 513 THR B N 1
ATOM 8095 C CA . THR B 1 513 ? -3.074 -27.609 -21.922 1 60.53 513 THR B CA 1
ATOM 8096 C C . THR B 1 513 ? -1.807 -28.062 -22.641 1 60.53 513 THR B C 1
ATOM 8098 O O . THR B 1 513 ? -0.87 -28.562 -22.016 1 60.53 513 THR B O 1
ATOM 8101 N N . GLY B 1 514 ? -1.813 -28.516 -23.844 1 58.38 514 GLY B N 1
ATOM 8102 C CA . GLY B 1 514 ? -0.601 -28.828 -24.594 1 58.38 514 GLY B CA 1
ATOM 8103 C C . GLY B 1 514 ? 0.573 -27.938 -24.203 1 58.38 514 GLY B C 1
ATOM 8104 O O . GLY B 1 514 ? 1.727 -28.375 -24.281 1 58.38 514 GLY B O 1
ATOM 8105 N N . SER B 1 515 ? 0.437 -26.719 -23.672 1 64.25 515 SER B N 1
ATOM 8106 C CA . SER B 1 515 ? 1.521 -25.766 -23.422 1 64.25 515 SER B CA 1
ATOM 8107 C C . SER B 1 515 ? 1.798 -25.625 -21.938 1 64.25 515 SER B C 1
ATOM 8109 O O . SER B 1 515 ? 2.695 -24.875 -21.531 1 64.25 515 SER B O 1
ATOM 8111 N N . ASN B 1 516 ? 1.44 -26.438 -21.062 1 78.81 516 ASN B N 1
ATOM 8112 C CA . ASN B 1 516 ? 1.681 -26.359 -19.625 1 78.81 516 ASN B CA 1
ATOM 8113 C C . ASN B 1 516 ? 1.487 -24.938 -19.094 1 78.81 516 ASN B C 1
ATOM 8115 O O . ASN B 1 516 ? 2.395 -24.375 -18.484 1 78.81 516 ASN B O 1
ATOM 8119 N N . VAL B 1 517 ? 0.38 -24.422 -19.234 1 87.38 517 VAL B N 1
ATOM 8120 C CA . VAL B 1 517 ? 0.099 -23.062 -18.812 1 87.38 517 VAL B CA 1
ATOM 8121 C C . VAL B 1 517 ? 0.064 -23.016 -17.281 1 87.38 517 VAL B C 1
ATOM 8123 O O . VAL B 1 517 ? -0.541 -23.859 -16.641 1 87.38 517 VAL B O 1
ATOM 8126 N N . LEU B 1 518 ? 0.79 -22.125 -16.688 1 92.06 518 LEU B N 1
ATOM 8127 C CA . LEU B 1 518 ? 0.757 -21.906 -15.25 1 92.06 518 LEU B CA 1
ATOM 8128 C C . LEU B 1 518 ? -0.431 -21.047 -14.859 1 92.06 518 LEU B C 1
ATOM 8130 O O . LEU B 1 518 ? -0.588 -19.922 -15.367 1 92.06 518 LEU B O 1
ATOM 8134 N N . LEU B 1 519 ? -1.261 -21.453 -13.938 1 92 519 LEU B N 1
ATOM 8135 C CA . LEU B 1 519 ? -2.527 -20.812 -13.602 1 92 519 LEU B CA 1
ATOM 8136 C C . LEU B 1 519 ? -2.393 -19.969 -12.344 1 92 519 LEU B C 1
ATOM 8138 O O . LEU B 1 519 ? -3.379 -19.734 -11.641 1 92 519 LEU B O 1
ATOM 8142 N N . THR B 1 520 ? -1.161 -19.625 -11.977 1 92.62 520 THR B N 1
ATOM 8143 C CA . THR B 1 520 ? -0.955 -18.859 -10.75 1 92.62 520 THR B CA 1
ATOM 8144 C C . THR B 1 520 ? -0.667 -17.391 -11.07 1 92.62 520 THR B C 1
ATOM 8146 O O . THR B 1 520 ? -0.207 -17.078 -12.172 1 92.62 520 THR B O 1
#

Solvent-accessible surface area (backbone atoms only — not comparable to full-atom values): 57683 Å² total; per-residue (Å²): 132,84,75,74,66,88,31,25,50,40,26,58,72,66,75,42,86,42,72,68,40,81,83,49,26,56,64,26,56,75,45,74,42,82,51,65,30,58,72,78,78,56,85,54,71,70,84,43,75,60,31,53,52,50,50,52,51,50,53,51,45,43,53,51,46,52,52,50,51,53,52,52,55,58,58,60,71,61,64,80,69,77,76,79,77,80,78,80,78,80,70,76,70,80,75,82,81,74,75,69,81,68,73,69,72,75,79,70,73,78,74,66,50,76,59,54,37,64,58,29,34,40,51,39,46,20,64,66,48,46,46,43,70,76,34,74,45,52,38,64,89,45,96,76,25,72,52,12,45,54,52,36,44,52,56,36,72,44,26,32,14,23,22,46,44,11,42,22,42,41,52,53,37,49,69,68,62,45,80,64,83,51,64,62,17,54,52,27,39,51,50,11,53,52,41,45,46,48,53,55,66,71,25,50,70,64,49,32,70,68,34,63,68,57,37,45,41,52,42,50,18,32,54,41,46,33,50,46,24,21,49,72,28,15,48,58,83,34,60,68,36,51,52,52,44,34,58,58,51,47,75,53,50,58,66,74,66,63,58,65,86,63,84,79,70,90,73,70,78,65,70,90,66,76,73,79,69,65,62,72,78,60,54,43,65,57,50,64,56,53,49,43,54,49,49,51,50,42,38,59,38,18,64,20,63,67,40,58,55,68,43,67,54,64,58,40,46,70,69,46,89,56,56,35,28,50,45,71,13,32,42,46,69,50,54,49,45,49,38,48,48,30,46,50,48,46,48,49,53,52,28,48,75,67,72,63,62,48,64,68,58,49,49,51,59,49,46,56,51,47,48,52,44,50,53,49,46,53,50,45,57,58,52,51,70,62,47,79,70,56,97,59,86,80,71,51,35,63,60,46,30,45,46,46,32,36,21,44,48,40,49,46,46,24,64,68,77,22,81,54,52,81,39,64,72,40,42,50,36,49,53,49,44,50,53,54,59,72,64,53,56,88,89,51,77,61,64,84,43,50,42,36,49,48,58,42,44,68,47,42,51,80,90,46,41,62,57,48,50,50,52,38,49,48,27,19,55,77,52,69,68,45,28,31,40,63,49,48,49,53,52,44,52,52,55,71,67,46,71,85,70,80,78,64,89,45,62,75,56,87,58,32,44,97,54,45,48,44,52,115,132,83,74,74,65,85,30,24,50,39,28,58,72,69,72,43,87,41,72,69,40,82,81,49,25,57,63,27,55,77,46,74,42,80,50,64,29,59,73,77,79,56,86,52,71,71,82,43,75,59,29,53,52,50,48,52,50,50,54,51,44,42,54,51,44,52,51,50,50,52,52,49,53,59,57,58,71,60,62,80,67,76,78,79,77,78,81,80,77,82,69,79,75,79,77,79,75,78,72,71,77,66,73,66,71,76,78,71,73,79,73,65,50,75,60,54,36,65,59,27,35,40,51,40,44,20,64,67,47,46,46,43,67,75,34,74,43,51,38,65,86,44,95,75,26,71,53,11,44,55,52,34,45,53,55,37,72,43,25,32,13,23,22,46,43,10,42,24,43,41,52,54,37,50,70,67,64,46,80,64,83,51,64,63,18,52,50,26,37,52,50,12,53,52,41,44,47,48,52,54,66,72,25,50,70,64,48,31,68,67,35,62,68,58,37,44,41,52,43,50,19,32,53,40,46,32,50,44,25,22,50,72,27,15,49,58,84,33,61,68,35,51,51,54,43,35,58,57,51,48,75,51,51,56,64,75,68,61,57,65,92,56,87,66,71,86,71,71,78,65,71,90,67,77,72,80,68,64,63,71,76,61,52,45,66,56,50,64,56,52,49,43,54,49,48,51,50,43,38,58,38,19,62,20,64,67,41,58,52,67,42,66,54,63,59,41,47,70,69,46,92,55,57,36,29,50,44,71,13,32,40,46,71,50,54,48,44,48,38,49,48,29,47,49,46,46,48,50,52,53,27,49,75,68,71,62,61,49,64,70,58,48,48,50,57,50,46,56,50,47,48,53,45,52,52,51,47,53,50,45,57,59,52,51,71,63,47,80,71,56,96,59,86,79,72,51,34,62,60,46,28,44,46,44,34,36,20,43,49,40,49,48,46,26,67,69,76,24,86,54,49,80,40,64,71,40,44,50,35,49,53,50,44,51,54,54,60,73,65,52,56,87,88,49,77,59,64,84,41,50,43,36,50,49,57,42,45,68,47,43,51,81,90,48,41,61,56,49,51,50,52,38,49,50,26,19,54,77,52,69,68,45,29,31,40,63,50,49,48,53,51,43,52,54,56,71,66,46,70,86,71,78,76,63,84,52,58,86,46,90,56,42,44,97,54,47,48,44,53,116

InterPro domains:
  IPR001138 Zn(2)Cys(6) fungal-type DNA-binding domain [PF00172] (7-42)
  IPR001138 Zn(2)Cys(6) fungal-type DNA-binding domain [PS00463] (7-35)
  IPR001138 Zn(2)Cys(6) fungal-type DNA-binding domain [PS50048] (7-35)
  IPR001138 Zn(2)Cys(6) fungal-type DNA-binding domain [SM00066] (2-46)
  IPR001138 Zn(2)Cys(6) fungal-type DNA-binding domain [cd00067] (7-38)
  IPR021858 Fungal transcription factor [PF11951] (122-500)
  IPR036864 Zn(2)-C6 fungal-type DNA-binding domain superfamily [SSF57701] (6-42)

Secondary structure (DSSP, 8-state):
------S-HHHHHTT------SSS-HHHHTTT-----SSSPPTT-SSSHHHHHHHHHHHHHHHHHHHHHHHHHHHHTTS-----------------------------SS------HHHHHHHHHIIIIIHHHH-TT--TTSTT---HHHHHHHHTTSHHHHHHHHHHHHHHHHHTT--S--HHHHHHHHHHHHHHHHHHHSS-HHHHHH-HHHHHHHHHHHHHHHHHHHHTTS-SS-HHHHHHHHHHHTT--HHHHH---------------------TTTSS--HHHHHHHHHHHHHHTHHHH-PPPSS-HHHHHTSSS--THHHHS--HHHHHHHHHHHHHHHHHHHHHHTT---HHHHHHHHHHHHHHHHHHHHHHHHHHHHHTTS-S---HHHHHHHHHHHHHHHHHHHHHH-S-TT-HHHHHHHHHHHHHHHT--TTS-SGGGHHHHHHHHHT--HHHHHHHHHHHHHHHHHTTT-SSHHHHHHHHHHHHHS-----S-SSSTTT--TT-----/------S-HHHHHTT------SSS-HHHHTTT-----SSSPPTT-SSSHHHHHHHHHHHHHHHHHHHHHHHHHHHHTTS-----------------------------SS------HHHHHHHHHIIIIIHHHH-TT--TTSTT---HHHHHHHHTTSHHHHHHHHHHHHHHHHHTT--S--HHHHHHHHHHHHHHHHHHHSS-HHHHHH-HHHHHHHHHHHHHHHHHHHHTTS-SS-HHHHHHHHHHHTT--HHHHH--S------S-----------TTTSS--HHHHHHHHHHHHHHTHHHH-PPPSS-HHHHHTSSS--THHHHS--HHHHHHHHHHHHHHHHHHHHHHTT---HHHHHHHHHHHHHHHHHHHHHHHHHHHHHTTS-S---HHHHHHHHHHHHHHHHHHHHHH-S-TT-HHHHHHHHHHHHHHHT--TTS-SGGGHHHHHHHHHT--HHHHHHHHHHHHHHHHHTTT-SSHHHHHHHHHHHHHS-----S-S-S-TT--TT-----